Protein AF-0000000069324205 (afdb_homodimer)

Sequence (942 aa):
MVKFHTLVLFALTCYACSDAALWNPYSKLMRGSASPRRPGESGEPLFLTPLLQDGKIEEARNKARVNHPMLSSVESYSGFMTVDAKHNSNLFFWYVPAKNNREQAPLLVWLQGGPGASSLFGMFEENGPFHIHRNNSVKQREYSWHQNHHMIYIDNPVGTGFSFTDNDEGYSTNEEHVGENLMKFIHQFFVLFPNLLNHPFYISGESYGGKFVPAFAYAIHNSQNQPKINLQGLAIGDGYTDPLNQMNYGEYLYELGLIDLNGRKKFDDDTAAAIACAERKDMKCANRLIQGLFDGIDGQESYFKKVTGFSSYYNFIKGDDESKQSSVLMEFLSNPEVRKGIHVGELPFHDSDGHNKVAEMLSEDTLDTVAPWVSKLLSHYRVLFYNGQLDIICAYPMTVNFLMKMPFDGDNEYKRANREIYRVDGEIAGYKKKAGRLQEVLIRNAGHMVPRDQPKWAFDMITSFTHKNYLMVKFHTLVLFALTCYACSDAALWNPYSKLMRGSASPRRPGESGEPLFLTPLLQDGKIEEARNKARVNHPMLSSVESYSGFMTVDAKHNSNLFFWYVPAKNNREQAPLLVWLQGGPGASSLFGMFEENGPFHIHRNNSVKQREYSWHQNHHMIYIDNPVGTGFSFTDNDEGYSTNEEHVGENLMKFIHQFFVLFPNLLNHPFYISGESYGGKFVPAFAYAIHNSQNQPKINLQGLAIGDGYTDPLNQMNYGEYLYELGLIDLNGRKKFDDDTAAAIACAERKDMKCANRLIQGLFDGIDGQESYFKKVTGFSSYYNFIKGDDESKQSSVLMEFLSNPEVRKGIHVGELPFHDSDGHNKVAEMLSEDTLDTVAPWVSKLLSHYRVLFYNGQLDIICAYPMTVNFLMKMPFDGDNEYKRANREIYRVDGEIAGYKKKAGRLQEVLIRNAGHMVPRDQPKWAFDMITSFTHKNYL

Organism: Aedes albopictus (NCBI:txid7160)

pLDDT: mean 90.57, std 16.68, range [23.31, 98.94]

Solvent-accessible surface area (backbone atoms only — not comparable to full-atom values): 46956 Å² total; per-residue (Å²): 135,82,80,77,77,78,78,78,76,76,74,77,75,75,74,67,75,59,70,65,65,56,54,32,69,50,32,67,23,34,57,40,79,82,65,77,73,52,91,69,67,20,60,64,57,40,68,40,47,68,34,53,75,70,64,38,37,68,59,41,48,62,66,20,42,48,55,38,85,73,53,60,90,51,73,35,32,27,27,26,37,66,51,34,77,92,33,54,17,24,34,27,37,42,37,32,62,26,71,37,63,60,92,66,30,32,36,36,36,38,32,31,17,28,56,32,19,32,15,61,51,42,33,43,59,32,38,26,52,43,32,71,41,92,87,70,44,58,42,73,45,93,49,28,51,28,48,57,16,26,33,36,30,32,16,38,50,44,43,3,17,65,9,32,47,79,42,79,83,41,45,42,51,43,52,68,50,43,10,50,40,47,52,47,42,53,55,52,49,34,62,61,42,55,88,56,46,79,28,48,28,33,36,26,22,28,31,39,6,26,36,51,37,46,25,36,51,49,44,57,70,70,48,82,62,78,81,66,74,40,72,51,35,39,38,29,30,20,39,50,30,38,41,78,49,39,58,66,52,20,64,46,38,29,59,58,61,55,37,52,72,69,50,22,50,52,41,45,51,41,44,53,50,20,45,56,25,42,75,69,68,34,38,68,60,16,48,51,42,53,27,34,41,69,47,22,52,87,89,37,76,12,52,46,30,70,60,58,69,34,86,42,52,44,22,75,85,55,27,55,67,65,44,74,68,27,44,52,62,50,51,52,65,47,31,21,60,50,20,34,17,47,23,43,16,82,60,63,57,38,36,62,45,88,59,50,62,40,36,61,46,24,48,74,36,65,65,46,65,47,50,70,50,46,27,57,44,34,68,78,28,36,36,34,42,32,19,12,50,34,16,57,77,41,22,45,55,27,50,50,47,33,56,74,67,46,73,42,64,34,42,74,48,47,78,68,46,71,74,41,73,31,64,57,96,88,38,80,39,30,35,34,36,60,25,74,36,40,34,40,35,42,32,53,80,7,20,55,51,34,36,48,56,31,29,65,56,40,42,52,49,54,48,25,54,75,76,32,91,61,116,134,80,81,76,75,77,76,78,75,76,77,75,73,73,74,69,74,57,70,70,64,55,54,32,69,51,32,65,23,34,56,39,78,83,66,77,74,52,91,66,68,19,60,62,56,40,68,40,46,68,34,53,74,69,65,38,35,68,58,39,49,62,67,23,41,49,55,38,86,73,54,61,91,50,72,37,33,26,30,28,36,65,52,33,76,93,34,54,16,25,35,28,38,42,36,31,64,25,70,37,61,60,90,66,30,31,36,36,35,40,31,30,17,27,55,32,20,32,14,61,51,44,32,42,60,30,38,26,54,42,32,72,41,92,86,71,44,60,41,73,45,92,49,28,51,30,50,59,15,25,33,37,31,31,16,37,48,43,42,4,18,66,8,31,47,78,40,79,84,41,45,43,51,42,52,67,51,43,10,50,38,49,50,47,41,53,56,52,49,33,63,60,42,56,87,55,46,81,28,48,28,34,38,25,20,27,32,41,6,25,35,51,38,45,25,36,51,48,43,58,70,71,47,83,61,79,81,66,74,40,72,51,35,39,38,28,30,21,39,47,28,37,40,78,49,40,58,64,53,21,63,46,37,29,60,58,60,55,36,53,72,69,49,20,49,50,42,46,52,42,43,53,50,20,47,54,26,42,75,68,68,33,37,68,59,17,48,50,42,53,26,33,40,69,46,20,52,83,89,37,76,13,51,46,30,70,60,58,68,33,86,42,52,43,23,75,86,54,29,56,68,65,44,73,66,26,45,51,61,50,52,52,64,48,31,22,60,50,20,34,18,46,23,45,15,82,61,62,56,38,38,62,46,89,59,56,61,40,36,61,46,25,49,73,37,65,64,46,67,47,50,71,52,46,26,58,45,35,69,77,26,37,36,35,42,32,18,14,49,36,17,57,78,41,22,47,56,27,53,50,48,32,57,74,67,45,72,41,63,33,41,73,48,47,77,67,46,71,71,41,74,31,65,56,95,85,38,79,38,31,34,33,36,60,25,75,36,39,34,40,35,41,35,54,80,6,19,53,51,36,36,48,56,31,29,65,58,41,44,53,50,55,49,24,54,75,76,31,93,61,117

Foldseek 3Di:
DPPPPPPPPPPPPPPPVWQPQQFQLQLLLAQDDPDPQDDDFLDAFAELAVCLVVVVLVVSQVQQWFDDPLCVVFTKGWGWYQLDPVFRWIKIKIKGQAPPPRLAFAAEEEDEARVQEFLVCCQAQFAHQWHADPVRHIHGDPFHLSNRHTYMTIQDDALHFLTHTNDLVSFDQALLSRLSSVVSVVVSVCSSVVSNQPHEYEYEYFACVLSNRLSNVLSLVPDPDPPHRNYAEYEYELYPAAQLLLQQLLVVCVVVVQADPVSSVLSVVLSVQLSVCVVVLNLVSNSVSVCQQQPNTPPGRHVSCVRRVANDQQFSVCGNVVSPNNHSVNVNCSHSSSSNSNRSTPRDGNSNPSHRSNCVSHSSHSNPHPLVSVQVVLVPHAYEYEYECRGRPSHLVSVVSSLQPRDHQFNVVQVPWDKAFDDDPRDGQFIWTDTRRYIYTYGYQGTRSRSNRPVPSVSVQVCCVRVHVHD/DPPPPPPPPPPPPPPPVKQLQQFQLQLLLAQDDPDPQDDDFLDAFAELAVCLVVVVLVVSQVQQWFDDPLCVVFTKGWGWYQLDPVFRWIKIKIKGQAPPPSLAFAAEEEDEASVQEFLVCCQAQFAHQWHADPVRHIHGDPFHLSNRHTYMTIQDDALHFLTHTNDLVSFDQALLSRLSSVVSVVVSVCSSVVSNQPHEYEYEYFACVLSNRLSNVLSLVPDPDPPHRNYAEYEYELYPAAQLLLQQLLVVCVVVVQADPVSSVLSVVLSVQLSVCVVVLNLVSNSVSVCQQQPNTPPGRHVSCVRRVANDQQFSVCGNVVSPNNHSVSVNCSHSSSSNSSRSTPRDGNSNPSHRSNCVSHSSHNNPHPLVSVQVVLVPHAYEYEYECRGRPSHLVSVVSSLQPRDHQFNVVQVPWDKAFDDDPRDGQFIWTDTRRYIYTYGYQGTRSRSNRPVPSVSVQVCCVRVHVHD

Nearest PDB structures (foldseek):
  4cib-assembly1_A-2  TM=8.055E-01  e=2.336E-30  Homo sapiens
  6wia-assembly1_A-2  TM=7.779E-01  e=6.128E-31  Homo sapiens
  1ysc-assembly1_A  TM=8.111E-01  e=1.882E-27  Saccharomyces cerevisiae
  1cpy-assembly1_A  TM=8.585E-01  e=4.778E-26  Saccharomyces cerevisiae
  4az0-assembly1_A  TM=9.035E-01  e=9.156E-18  Homo sapiens

Radius of gyration: 32.72 Å; Cα contacts (8 Å, |Δi|>4): 2110; chains: 2; bounding box: 111×107×70 Å

InterPro domains:
  IPR001563 Peptidase S10, serine carboxypeptidase [PF00450] (72-467)
  IPR001563 Peptidase S10, serine carboxypeptidase [PR00724] (141-153)
  IPR001563 Peptidase S10, serine carboxypeptidase [PR00724] (154-164)
  IPR001563 Peptidase S10, serine carboxypeptidase [PR00724] (189-214)
  IPR001563 Peptidase S10, serine carboxypeptidase [PR00724] (438-451)
  IPR001563 Peptidase S10, serine carboxypeptidase [PTHR11802] (76-455)
  IPR018202 Serine carboxypeptidase, serine active site [PS00131] (203-210)
  IPR029058 Alpha/Beta hydrolase fold [G3DSA:3.40.50.1820] (56-470)
  IPR029058 Alpha/Beta hydrolase fold [SSF53474] (73-468)
  IPR033124 Serine carboxypeptidases, histidine active site [PS00560] (438-455)

Secondary structure (DSSP, 8-state):
----------------------S-HHHHHH--------SS------B-HHHHHTT-HHHHHHHHB---GGGTTS--EEEEEEEEGGGTEEEEEEEE--SS-TTTPPEEEEE--TTT--HHHIIIIISSSEEE-TTS-EEE-SS-GGGTSEEEEE--STTSTT-B-SSGGGS--SHHHHHHHHHHHHHHHHHHSGGGTTS-EEEEEETTHHHHHHHHHHHHHH---SSPP-EEEEEEES--S-GGGS--HHHHHHHTTSS-HHHHHHHHHHHHHHHHHHHTT-HHHHHHHHHHHHT-STTPPPHHHHHH--S--S-TTTGGGGGGGGHHHHHHHH-HHHHHHTT-TT---GGGSSS-HHHHHTTTTTT---HHHHHHHTTTSEEEEEEETT-STT-HHHHHHHHHHS--TTHHHHHHPPPEEEEETTEEEEEEEEETTEEEEEETT--S-HHHH-HHHHHHHHHHHHHSS--/----------------------S-HHHHHH--------SS------B-HHHHHTT-HHHHHHHHB---GGGTTS--EEEEEEEEGGGTEEEEEEEE--SS-TTTPPEEEEE--TTT--HHHIIIIISSSEEE-TTS-EEE-SS-GGGTSEEEEE--STTSTT-B-SSGGGS--SHHHHHHHHHHHHHHHHHHSGGGTTS-EEEEEETTHHHHHHHHHHHHHH---SSPP-EEEEEEES--S-GGGS--HHHHHHHTTSS-HHHHHHHHHHHHHHHHHHHTT-HHHHHHHHHHHHT-STTPPPHHHHHH--S--S-TTTGGGGGGGGHHHHHHHH-HHHHHHTT-TT---GGGSSS-HHHHHTTTTTT---HHHHHHHTTTSEEEEEEETT-STT-HHHHHHHHHHS--TTHHHHHHPPPEEEEETTEEEEEEEEETTEEEEEETT--S-HHHH-HHHHHHHHHHHHHSS--

Structure (mmCIF, N/CA/C/O backbone):
data_AF-0000000069324205-model_v1
#
loop_
_entity.id
_entity.type
_entity.pdbx_description
1 polymer 'Uncharacterized protein'
#
loop_
_atom_site.group_PDB
_atom_site.id
_atom_site.type_symbol
_atom_site.label_atom_id
_atom_site.label_alt_id
_atom_site.label_comp_id
_atom_site.label_asym_id
_atom_site.label_entity_id
_atom_site.label_seq_id
_atom_site.pdbx_PDB_ins_code
_atom_site.Cartn_x
_atom_site.Cartn_y
_atom_site.Cartn_z
_atom_site.occupancy
_atom_site.B_iso_or_equiv
_atom_site.auth_seq_id
_atom_site.auth_comp_id
_atom_site.auth_asym_id
_atom_site.auth_atom_id
_atom_site.pdbx_PDB_model_num
ATOM 1 N N . MET A 1 1 ? -42.594 -54.875 34.906 1 24.81 1 MET A N 1
ATOM 2 C CA . MET A 1 1 ? -41.875 -55.156 33.688 1 24.81 1 MET A CA 1
ATOM 3 C C . MET A 1 1 ? -41.938 -54 32.688 1 24.81 1 MET A C 1
ATOM 5 O O . MET A 1 1 ? -42.875 -53.938 31.875 1 24.81 1 MET A O 1
ATOM 9 N N . VAL A 1 2 ? -41.75 -52.75 33.219 1 27.38 2 VAL A N 1
ATOM 10 C CA . VAL A 1 2 ? -41.844 -51.469 32.531 1 27.38 2 VAL A CA 1
ATOM 11 C C . VAL A 1 2 ? -40.875 -51.438 31.344 1 27.38 2 VAL A C 1
ATOM 13 O O . VAL A 1 2 ? -39.656 -51.719 31.5 1 27.38 2 VAL A O 1
ATOM 16 N N . LYS A 1 3 ? -41.406 -51.781 30.141 1 27.88 3 LYS A N 1
ATOM 17 C CA . LYS A 1 3 ? -40.75 -51.781 28.828 1 27.88 3 LYS A CA 1
ATOM 18 C C . LYS A 1 3 ? -40.062 -50.469 28.562 1 27.88 3 LYS A C 1
ATOM 20 O O . LYS A 1 3 ? -40.719 -49.406 28.516 1 27.88 3 LYS A O 1
ATOM 25 N N . PHE A 1 4 ? -38.812 -50.25 29.047 1 32.38 4 PHE A N 1
ATOM 26 C CA . PHE A 1 4 ? -37.938 -49.094 28.781 1 32.38 4 PHE A CA 1
ATOM 27 C C . PHE A 1 4 ? -37.656 -49 27.281 1 32.38 4 PHE A C 1
ATOM 29 O O . PHE A 1 4 ? -37.062 -49.875 26.688 1 32.38 4 PHE A O 1
ATOM 36 N N . HIS A 1 5 ? -38.688 -48.5 26.469 1 31.36 5 HIS A N 1
ATOM 37 C CA . HIS A 1 5 ? -38.438 -48.188 25.078 1 31.36 5 HIS A CA 1
ATOM 38 C C . HIS A 1 5 ? -37.219 -47.281 24.922 1 31.36 5 HIS A C 1
ATOM 40 O O . HIS A 1 5 ? -37.156 -46.219 25.531 1 31.36 5 HIS A O 1
ATOM 46 N N . THR A 1 6 ? -36.031 -47.875 24.641 1 31.34 6 THR A N 1
ATOM 47 C CA . THR A 1 6 ? -34.75 -47.25 24.297 1 31.34 6 THR A CA 1
ATOM 48 C C . THR A 1 6 ? -34.906 -46.375 23.047 1 31.34 6 THR A C 1
ATOM 50 O O . THR A 1 6 ? -35.219 -46.906 21.969 1 31.34 6 THR A O 1
ATOM 53 N N . LEU A 1 7 ? -35.5 -45.156 23.125 1 31.91 7 LEU A N 1
ATOM 54 C CA . LEU A 1 7 ? -35.469 -44.219 22.016 1 31.91 7 LEU A CA 1
ATOM 55 C C . LEU A 1 7 ? -34.062 -44 21.516 1 31.91 7 LEU A C 1
ATOM 57 O O . LEU A 1 7 ? -33.188 -43.531 22.25 1 31.91 7 LEU A O 1
ATOM 61 N N . VAL A 1 8 ? -33.562 -44.812 20.562 1 31.25 8 VAL A N 1
ATOM 62 C CA . VAL A 1 8 ? -32.312 -44.625 19.812 1 31.25 8 VAL A CA 1
ATOM 63 C C . VAL A 1 8 ? -32.375 -43.281 19.078 1 31.25 8 VAL A C 1
ATOM 65 O O . VAL A 1 8 ? -33.219 -43.094 18.203 1 31.25 8 VAL A O 1
ATOM 68 N N . LEU A 1 9 ? -32.125 -42.156 19.734 1 30.23 9 LEU A N 1
ATOM 69 C CA . LEU A 1 9 ? -31.953 -40.875 19.047 1 30.23 9 LEU A CA 1
ATOM 70 C C . LEU A 1 9 ? -30.828 -40.969 18.016 1 30.23 9 LEU A C 1
ATOM 72 O O . LEU A 1 9 ? -29.688 -41.25 18.359 1 30.23 9 LEU A O 1
ATOM 76 N N . PHE A 1 10 ? -31.172 -41.375 16.812 1 27.08 10 PHE A N 1
ATOM 77 C CA . PHE A 1 10 ? -30.266 -41.219 15.68 1 27.08 10 PHE A CA 1
ATOM 78 C C . PHE A 1 10 ? -29.781 -39.781 15.555 1 27.08 10 PHE A C 1
ATOM 80 O O . PHE A 1 10 ? -30.578 -38.875 15.297 1 27.08 10 PHE A O 1
ATOM 87 N N . ALA A 1 11 ? -28.734 -39.406 16.266 1 30.72 11 ALA A N 1
ATOM 88 C CA . ALA A 1 11 ? -28 -38.188 15.961 1 30.72 11 ALA A CA 1
ATOM 89 C C . ALA A 1 11 ? -27.609 -38.125 14.492 1 30.72 11 ALA A C 1
ATOM 91 O O . ALA A 1 11 ? -26.797 -38.938 14.039 1 30.72 11 ALA A O 1
ATOM 92 N N . LEU A 1 12 ? -28.484 -37.719 13.625 1 28.89 12 LEU A N 1
ATOM 93 C CA . LEU A 1 12 ? -28.094 -37.281 12.281 1 28.89 12 LEU A CA 1
ATOM 94 C C . LEU A 1 12 ? -26.891 -36.375 12.32 1 28.89 12 LEU A C 1
ATOM 96 O O . LEU A 1 12 ? -26.969 -35.25 12.844 1 28.89 12 LEU A O 1
ATOM 100 N N . THR A 1 13 ? -25.703 -36.969 12.445 1 29.34 13 THR A N 1
ATOM 101 C CA . THR A 1 13 ? -24.484 -36.219 12.18 1 29.34 13 THR A CA 1
ATOM 102 C C . THR A 1 13 ? -24.547 -35.531 10.812 1 29.34 13 THR A C 1
ATOM 104 O O . THR A 1 13 ? -24.578 -36.219 9.789 1 29.34 13 THR A O 1
ATOM 107 N N . CYS A 1 14 ? -25.344 -34.469 10.648 1 29.22 14 CYS A N 1
ATOM 108 C CA . CYS A 1 14 ? -25.188 -33.594 9.484 1 29.22 14 CYS A CA 1
ATOM 109 C C . CYS A 1 14 ? -23.719 -33.281 9.234 1 29.22 14 CYS A C 1
ATOM 111 O O . CYS A 1 14 ? -23.109 -32.5 10 1 29.22 14 CYS A O 1
ATOM 113 N N . TYR A 1 15 ? -23.016 -34.219 8.695 1 30.11 15 TYR A N 1
ATOM 114 C CA . TYR A 1 15 ? -21.734 -33.906 8.078 1 30.11 15 TYR A CA 1
ATOM 115 C C . TYR A 1 15 ? -21.875 -32.75 7.102 1 30.11 15 TYR A C 1
ATOM 117 O O . TYR A 1 15 ? -22.312 -32.938 5.965 1 30.11 15 TYR A O 1
ATOM 125 N N . ALA A 1 16 ? -22.438 -31.641 7.535 1 32.31 16 ALA A N 1
ATOM 126 C CA . ALA A 1 16 ? -22.203 -30.484 6.664 1 32.31 16 ALA A CA 1
ATOM 127 C C . ALA A 1 16 ? -20.734 -30.391 6.262 1 32.31 16 ALA A C 1
ATOM 129 O O . ALA A 1 16 ? -19.875 -30.219 7.113 1 32.31 16 ALA A O 1
ATOM 130 N N . CYS A 1 17 ? -20.406 -31.125 5.23 1 31.55 17 CYS A N 1
ATOM 131 C CA . CYS A 1 17 ? -19.156 -30.875 4.504 1 31.55 17 CYS A CA 1
ATOM 132 C C . CYS A 1 17 ? -18.875 -29.391 4.383 1 31.55 17 CYS A C 1
ATOM 134 O O . CYS A 1 17 ? -19.609 -28.672 3.703 1 31.55 17 CYS A O 1
ATOM 136 N N . SER A 1 18 ? -18.438 -28.859 5.43 1 35.12 18 SER A N 1
ATOM 137 C CA . SER A 1 18 ? -17.906 -27.5 5.461 1 35.12 18 SER A CA 1
ATOM 138 C C . SER A 1 18 ? -17.094 -27.203 4.203 1 35.12 18 SER A C 1
ATOM 140 O O . SER A 1 18 ? -16.281 -28.016 3.77 1 35.12 18 SER A O 1
ATOM 142 N N . ASP A 1 19 ? -17.625 -26.531 3.307 1 36.06 19 ASP A N 1
ATOM 143 C CA . ASP A 1 19 ? -16.984 -25.969 2.113 1 36.06 19 ASP A CA 1
ATOM 144 C C . ASP A 1 19 ? -15.578 -25.469 2.414 1 36.06 19 ASP A C 1
ATOM 146 O O . ASP A 1 19 ? -15.398 -24.531 3.184 1 36.06 19 ASP A O 1
ATOM 150 N N . ALA A 1 20 ? -14.609 -26.328 2.453 1 35.72 20 ALA A N 1
ATOM 151 C CA . ALA A 1 20 ? -13.172 -26.047 2.521 1 35.72 20 ALA A CA 1
ATOM 152 C C . ALA A 1 20 ? -12.758 -25.062 1.436 1 35.72 20 ALA A C 1
ATOM 154 O O . ALA A 1 20 ? -12.102 -25.453 0.459 1 35.72 20 ALA A O 1
ATOM 155 N N . ALA A 1 21 ? -13.562 -24.141 1.097 1 38.84 21 ALA A N 1
ATOM 156 C CA . ALA A 1 21 ? -13.188 -23.203 0.038 1 38.84 21 ALA A CA 1
ATOM 157 C C . ALA A 1 21 ? -12.023 -22.312 0.477 1 38.84 21 ALA A C 1
ATOM 159 O O . ALA A 1 21 ? -12.18 -21.094 0.604 1 38.84 21 ALA A O 1
ATOM 160 N N . LEU A 1 22 ? -11.242 -22.781 1.36 1 39.69 22 LEU A N 1
ATOM 161 C CA . LEU A 1 22 ? -10.328 -21.828 1.98 1 39.69 22 LEU A CA 1
ATOM 162 C C . LEU A 1 22 ? -9.539 -21.062 0.922 1 39.69 22 LEU A C 1
ATOM 164 O O . LEU A 1 22 ? -9.312 -19.859 1.058 1 39.69 22 LEU A O 1
ATOM 168 N N . TRP A 1 23 ? -8.766 -21.891 0.064 1 40.75 23 TRP A N 1
ATOM 169 C CA . TRP A 1 23 ? -7.523 -21.359 -0.496 1 40.75 23 TRP A CA 1
ATOM 170 C C . TRP A 1 23 ? -7.684 -21.062 -1.983 1 40.75 23 TRP A C 1
ATOM 172 O O . TRP A 1 23 ? -6.707 -20.766 -2.672 1 40.75 23 TRP A O 1
ATOM 182 N N . ASN A 1 24 ? -8.883 -21.344 -2.422 1 44.41 24 ASN A N 1
ATOM 183 C CA . ASN A 1 24 ? -8.789 -21.078 -3.855 1 44.41 24 ASN A CA 1
ATOM 184 C C . ASN A 1 24 ? -9.195 -19.656 -4.199 1 44.41 24 ASN A C 1
ATOM 186 O O . ASN A 1 24 ? -10.391 -19.344 -4.289 1 44.41 24 ASN A O 1
ATOM 190 N N . PRO A 1 25 ? -8.258 -18.812 -4.062 1 48.94 25 PRO A N 1
ATOM 191 C CA . PRO A 1 25 ? -8.57 -17.422 -4.379 1 48.94 25 PRO A CA 1
ATOM 192 C C . PRO A 1 25 ? -9.297 -17.266 -5.715 1 48.94 25 PRO A C 1
ATOM 194 O O . PRO A 1 25 ? -10 -16.281 -5.93 1 48.94 25 PRO A O 1
ATOM 197 N N . TYR A 1 26 ? -9.062 -18.297 -6.48 1 53.81 26 TYR A N 1
ATOM 198 C CA . TYR A 1 26 ? -9.461 -18.188 -7.879 1 53.81 26 TYR A CA 1
ATOM 199 C C . TYR A 1 26 ? -10.945 -18.484 -8.055 1 53.81 26 TYR A C 1
ATOM 201 O O . TYR A 1 26 ? -11.602 -17.938 -8.945 1 53.81 26 TYR A O 1
ATOM 209 N N . SER A 1 27 ? -11.352 -19.531 -7.23 1 50.53 27 SER A N 1
ATOM 210 C CA . SER A 1 27 ? -12.773 -19.844 -7.336 1 50.53 27 SER A CA 1
ATOM 211 C C . SER A 1 27 ? -13.641 -18.641 -7 1 50.53 27 SER A C 1
ATOM 213 O O . SER A 1 27 ? -14.648 -18.391 -7.668 1 50.53 27 SER A O 1
ATOM 215 N N . LYS A 1 28 ? -13.148 -17.984 -5.965 1 52.12 28 LYS A N 1
ATOM 216 C CA . LYS A 1 28 ? -13.93 -16.797 -5.602 1 52.12 28 LYS A CA 1
ATOM 217 C C . LYS A 1 28 ? -13.906 -15.758 -6.719 1 52.12 28 LYS A C 1
ATOM 219 O O . LYS A 1 28 ? -14.859 -15 -6.887 1 52.12 28 LYS A O 1
ATOM 224 N N . LEU A 1 29 ? -12.875 -15.875 -7.379 1 48.28 29 LEU A N 1
ATOM 225 C CA . LEU A 1 29 ? -12.742 -14.961 -8.508 1 48.28 29 LEU A CA 1
ATOM 226 C C . LEU A 1 29 ? -13.578 -15.445 -9.695 1 48.28 29 LEU A C 1
ATOM 228 O O . LEU A 1 29 ? -13.969 -14.641 -10.547 1 48.28 29 LEU A O 1
ATOM 232 N N . MET A 1 30 ? -13.836 -16.75 -9.703 1 51.69 30 MET A N 1
ATOM 233 C CA . MET A 1 30 ? -14.516 -17.312 -10.859 1 51.69 30 MET A CA 1
ATOM 234 C C . MET A 1 30 ? -15.977 -17.609 -10.547 1 51.69 30 MET A C 1
ATOM 236 O O . MET A 1 30 ? -16.75 -17.969 -11.43 1 51.69 30 MET A O 1
ATOM 240 N N . ARG A 1 31 ? -16.453 -17.641 -9.289 1 50.44 31 ARG A N 1
ATOM 241 C CA . ARG A 1 31 ? -17.812 -18.031 -8.961 1 50.44 31 ARG A CA 1
ATOM 242 C C . ARG A 1 31 ? -18.828 -17.016 -9.477 1 50.44 31 ARG A C 1
ATOM 244 O O . ARG A 1 31 ? -18.969 -15.93 -8.906 1 50.44 31 ARG A O 1
ATOM 251 N N . GLY A 1 32 ? -18.734 -16.641 -10.617 1 44.62 32 GLY A N 1
ATOM 252 C CA . GLY A 1 32 ? -19.891 -15.938 -11.141 1 44.62 32 GLY A CA 1
ATOM 253 C C . GLY A 1 32 ? -21.125 -16.812 -11.258 1 44.62 32 GLY A C 1
ATOM 254 O O . GLY A 1 32 ? -21.047 -18.031 -11.055 1 44.62 32 GLY A O 1
ATOM 255 N N . SER A 1 33 ? -22.297 -16.188 -11.297 1 43.62 33 SER A N 1
ATOM 256 C CA . SER A 1 33 ? -23.578 -16.844 -11.562 1 43.62 33 SER A CA 1
ATOM 257 C C . SER A 1 33 ? -23.438 -17.875 -12.672 1 43.62 33 SER A C 1
ATOM 259 O O . SER A 1 33 ? -22.734 -17.656 -13.656 1 43.62 33 SER A O 1
ATOM 261 N N . ALA A 1 34 ? -23.656 -19.172 -12.289 1 44.34 34 ALA A N 1
ATOM 262 C CA . ALA A 1 34 ? -23.812 -20.219 -13.305 1 44.34 34 ALA A CA 1
ATOM 263 C C . ALA A 1 34 ? -24.422 -19.641 -14.578 1 44.34 34 ALA A C 1
ATOM 265 O O . ALA A 1 34 ? -25.547 -19.125 -14.555 1 44.34 34 ALA A O 1
ATOM 266 N N . SER A 1 35 ? -23.688 -19.125 -15.492 1 50.31 35 SER A N 1
ATOM 267 C CA . SER A 1 35 ? -24.266 -18.766 -16.766 1 50.31 35 SER A CA 1
ATOM 268 C C . SER A 1 35 ? -25.016 -19.938 -17.406 1 50.31 35 SER A C 1
ATOM 270 O O . SER A 1 35 ? -24.516 -21.062 -17.406 1 50.31 35 SER A O 1
ATOM 272 N N . PRO A 1 36 ? -26.281 -19.75 -17.672 1 52.44 36 PRO A N 1
ATOM 273 C CA . PRO A 1 36 ? -26.984 -20.844 -18.344 1 52.44 36 PRO A CA 1
ATOM 274 C C . PRO A 1 36 ? -26.266 -21.328 -19.594 1 52.44 36 PRO A C 1
ATOM 276 O O . PRO A 1 36 ? -25.688 -20.531 -20.328 1 52.44 36 PRO A O 1
ATOM 279 N N . ARG A 1 37 ? -25.938 -22.656 -19.641 1 59.16 37 ARG A N 1
ATOM 280 C CA . ARG A 1 37 ? -25.359 -23.266 -20.828 1 59.16 37 ARG A CA 1
ATOM 281 C C . ARG A 1 37 ? -26.094 -22.812 -22.094 1 59.16 37 ARG A C 1
ATOM 283 O O . ARG A 1 37 ? -27.328 -22.922 -22.156 1 59.16 37 ARG A O 1
ATOM 290 N N . ARG A 1 38 ? -25.391 -22.125 -22.891 1 62.19 38 ARG A N 1
ATOM 291 C CA . ARG A 1 38 ? -25.953 -21.734 -24.172 1 62.19 38 ARG A CA 1
ATOM 292 C C . ARG A 1 38 ? -26.25 -22.969 -25.031 1 62.19 38 ARG A C 1
ATOM 294 O O . ARG A 1 38 ? -25.531 -23.969 -24.953 1 62.19 38 ARG A O 1
ATOM 301 N N . PRO A 1 39 ? -27.391 -22.828 -25.797 1 70.94 39 PRO A N 1
ATOM 302 C CA . PRO A 1 39 ? -27.641 -23.938 -26.734 1 70.94 39 PRO A CA 1
ATOM 303 C C . PRO A 1 39 ? -26.562 -24.047 -27.812 1 70.94 39 PRO A C 1
ATOM 305 O O . PRO A 1 39 ? -25.953 -23.047 -28.188 1 70.94 39 PRO A O 1
ATOM 308 N N . GLY A 1 40 ? -25.938 -25.188 -28.109 1 76.38 40 GLY A N 1
ATOM 309 C CA . GLY A 1 40 ? -24.969 -25.453 -29.156 1 76.38 40 GLY A CA 1
ATOM 310 C C . GLY A 1 40 ? -24.234 -26.766 -28.969 1 76.38 40 GLY A C 1
ATOM 311 O O . GLY A 1 40 ? -24.484 -27.5 -28.016 1 76.38 40 GLY A O 1
ATOM 312 N N . GLU A 1 41 ? -23.469 -27.016 -30 1 87.38 41 GLU A N 1
ATOM 313 C CA . GLU A 1 41 ? -22.703 -28.25 -29.953 1 87.38 41 GLU A CA 1
ATOM 314 C C . GLU 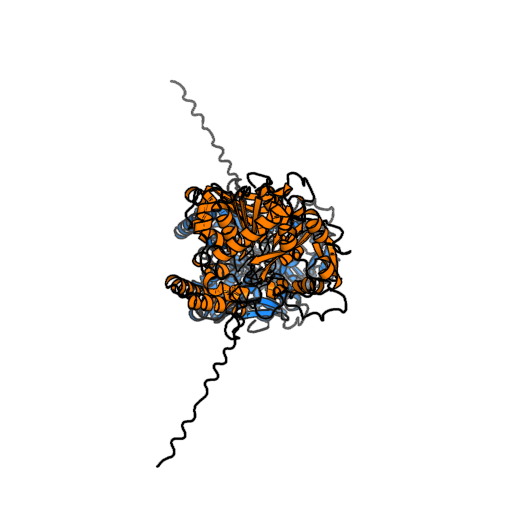A 1 41 ? -21.281 -28.016 -29.438 1 87.38 41 GLU A C 1
ATOM 316 O O . GLU A 1 41 ? -20.516 -27.25 -30.016 1 87.38 41 GLU A O 1
ATOM 321 N N . SER A 1 42 ? -20.938 -28.609 -28.328 1 92.75 42 SER A N 1
ATOM 322 C CA . SER A 1 42 ? -19.625 -28.438 -27.703 1 92.75 42 SER A CA 1
ATOM 323 C C . SER A 1 42 ? -18.609 -29.406 -28.281 1 92.75 42 SER A C 1
ATOM 325 O O . SER A 1 42 ? -17.406 -29.281 -28 1 92.75 42 SER A O 1
ATOM 327 N N . GLY A 1 43 ? -19.141 -30.234 -29.188 1 93.94 43 GLY A N 1
ATOM 328 C CA . GLY A 1 43 ? -18.234 -31.219 -29.734 1 93.94 43 GLY A CA 1
ATOM 329 C C . GLY A 1 43 ? -17.812 -32.281 -28.719 1 93.94 43 GLY A C 1
ATOM 330 O O . GLY A 1 43 ? -18.453 -32.438 -27.688 1 93.94 43 GLY A O 1
ATOM 331 N N . GLU A 1 44 ? -16.781 -33.094 -29.094 1 95.75 44 GLU A N 1
ATOM 332 C CA . GLU A 1 44 ? -16.266 -34.125 -28.219 1 95.75 44 GLU A CA 1
ATOM 333 C C . GLU A 1 44 ? -14.891 -33.75 -27.656 1 95.75 44 GLU A C 1
ATOM 335 O O . GLU A 1 44 ? -14.078 -33.125 -28.344 1 95.75 44 GLU A O 1
ATOM 340 N N . PRO A 1 45 ? -14.711 -34.156 -26.391 1 98.25 45 PRO A N 1
ATOM 341 C CA . PRO A 1 45 ? -13.359 -33.938 -25.875 1 98.25 45 PRO A CA 1
ATOM 342 C C . PRO A 1 45 ? -12.297 -34.719 -26.656 1 98.25 45 PRO A C 1
ATOM 344 O O . PRO A 1 45 ? -12.547 -35.844 -27.094 1 98.25 45 PRO A O 1
ATOM 347 N N . LEU A 1 46 ? -11.188 -34.094 -26.766 1 98.81 46 LEU A N 1
ATOM 348 C CA . LEU A 1 46 ? -10.102 -34.719 -27.5 1 98.81 46 LEU A CA 1
ATOM 349 C C . LEU A 1 46 ? -9.102 -35.375 -26.547 1 98.81 46 LEU A C 1
ATOM 351 O O . LEU A 1 46 ? -8.391 -34.688 -25.812 1 98.81 46 LEU A O 1
ATOM 355 N N . PHE A 1 47 ? -9.039 -36.656 -26.5 1 98.81 47 PHE A N 1
ATOM 356 C CA . PHE A 1 47 ? -8.039 -37.406 -25.75 1 98.81 47 PHE A CA 1
ATOM 357 C C . PHE A 1 47 ? -6.879 -37.812 -26.672 1 98.81 47 PHE A C 1
ATOM 359 O O . PHE A 1 47 ? -7.07 -38.562 -27.625 1 98.81 47 PHE A O 1
ATOM 366 N N . LEU A 1 48 ? -5.707 -37.375 -26.344 1 98.88 48 LEU A N 1
ATOM 367 C CA . LEU A 1 48 ? -4.57 -37.5 -27.25 1 98.88 48 LEU A CA 1
ATOM 368 C C . LEU A 1 48 ? -3.785 -38.781 -26.984 1 98.88 48 LEU A C 1
ATOM 370 O O . LEU A 1 48 ? -3.105 -39.281 -27.875 1 98.88 48 LEU A O 1
ATOM 374 N N . THR A 1 49 ? -3.84 -39.344 -25.781 1 98.81 49 THR A N 1
ATOM 375 C CA . THR A 1 49 ? -3 -40.438 -25.328 1 98.81 49 THR A CA 1
ATOM 376 C C . THR A 1 49 ? -3.146 -41.625 -26.266 1 98.81 49 THR A C 1
ATOM 378 O O . THR A 1 49 ? -2.15 -42.219 -26.719 1 98.81 49 THR A O 1
ATOM 381 N N . PRO A 1 50 ? -4.402 -42.062 -26.625 1 98.44 50 PRO A N 1
ATOM 382 C CA . PRO A 1 50 ? -4.52 -43.188 -27.531 1 98.44 50 PRO A CA 1
ATOM 383 C C . PRO A 1 50 ? -3.854 -42.938 -28.891 1 98.44 50 PRO A C 1
ATOM 385 O O . PRO A 1 50 ? -3.256 -43.875 -29.469 1 98.44 50 PRO A O 1
ATOM 388 N N . LEU A 1 51 ? -3.938 -41.75 -29.406 1 98.69 51 LEU A N 1
ATOM 389 C CA . LEU A 1 51 ? -3.316 -41.406 -30.688 1 98.69 51 LEU A CA 1
ATOM 390 C C . LEU A 1 51 ? -1.797 -41.5 -30.578 1 98.69 51 LEU A C 1
ATOM 392 O O . LEU A 1 51 ? -1.131 -41.969 -31.5 1 98.69 51 LEU A O 1
ATOM 396 N N . LEU A 1 52 ? -1.27 -41 -29.516 1 98.44 52 LEU A N 1
ATOM 397 C CA . LEU A 1 52 ? 0.174 -41.031 -29.297 1 98.44 52 LEU A CA 1
ATOM 398 C C . LEU A 1 52 ? 0.688 -42.469 -29.172 1 98.44 52 LEU A C 1
ATOM 400 O O . LEU A 1 52 ? 1.738 -42.781 -29.719 1 98.44 52 LEU A O 1
ATOM 404 N N . GLN A 1 53 ? -0.072 -43.281 -28.484 1 97.94 53 GLN A N 1
ATOM 405 C CA . GLN A 1 53 ? 0.303 -44.688 -28.312 1 97.94 53 GLN A CA 1
ATOM 406 C C . GLN A 1 53 ? 0.265 -45.438 -29.625 1 97.94 53 GLN A C 1
ATOM 408 O O . GLN A 1 53 ? 1.047 -46.375 -29.844 1 97.94 53 GLN A O 1
ATOM 413 N N . ASP A 1 54 ? -0.568 -45 -30.516 1 98 54 ASP A N 1
ATOM 414 C CA . ASP A 1 54 ? -0.708 -45.625 -31.828 1 98 54 ASP A CA 1
ATOM 415 C C . ASP A 1 54 ? 0.307 -45.062 -32.812 1 98 54 ASP A C 1
ATOM 417 O O . ASP A 1 54 ? 0.342 -45.469 -33.969 1 98 54 ASP A O 1
ATOM 421 N N . GLY A 1 55 ? 1.06 -44.094 -32.406 1 97.62 55 GLY A N 1
ATOM 422 C CA . GLY A 1 55 ? 2.07 -43.5 -33.281 1 97.62 55 GLY A CA 1
ATOM 423 C C . GLY A 1 55 ? 1.503 -42.5 -34.25 1 97.62 55 GLY A C 1
ATOM 424 O O . GLY A 1 55 ? 2.186 -42.094 -35.188 1 97.62 55 GLY A O 1
ATOM 425 N N . LYS A 1 56 ? 0.249 -42.094 -34.031 1 98.38 56 LYS A N 1
ATOM 426 C CA . LYS A 1 56 ? -0.406 -41.125 -34.938 1 98.38 56 LYS A CA 1
ATOM 427 C C . LYS A 1 56 ? -0.146 -39.688 -34.469 1 98.38 56 LYS A C 1
ATOM 429 O O . LYS A 1 56 ? -1.085 -38.938 -34.25 1 98.38 56 LYS A O 1
ATOM 434 N N . ILE A 1 57 ? 1.07 -39.344 -34.5 1 98.19 57 ILE A N 1
ATOM 435 C CA . ILE A 1 57 ? 1.539 -38.125 -33.906 1 98.19 57 ILE A CA 1
ATOM 436 C C . ILE A 1 57 ? 1.043 -36.906 -34.719 1 98.19 57 ILE A C 1
ATOM 438 O O . ILE A 1 57 ? 0.533 -35.938 -34.156 1 98.19 57 ILE A O 1
ATOM 442 N N . GLU A 1 58 ? 1.17 -36.938 -36 1 98.06 58 GLU A N 1
ATOM 443 C CA . GLU A 1 58 ? 0.725 -35.844 -36.844 1 98.06 58 GLU A CA 1
ATOM 444 C C . GLU A 1 58 ? -0.784 -35.625 -36.75 1 98.06 58 GLU A C 1
ATOM 446 O O . GLU A 1 58 ? -1.262 -34.5 -36.719 1 98.06 58 GLU A O 1
ATOM 451 N N . GLU A 1 59 ? -1.439 -36.719 -36.75 1 98.44 59 GLU A N 1
ATOM 452 C CA . GLU A 1 59 ? -2.887 -36.656 -36.594 1 98.44 59 GLU A CA 1
ATOM 453 C C . GLU A 1 59 ? -3.254 -36.031 -35.25 1 98.44 59 GLU A C 1
ATOM 455 O O . GLU A 1 59 ? -4.152 -35.188 -35.156 1 98.44 59 GLU A O 1
ATOM 460 N N . ALA A 1 60 ? -2.584 -36.469 -34.25 1 98.75 60 ALA A N 1
ATOM 461 C CA . ALA A 1 60 ? -2.82 -35.938 -32.906 1 98.75 60 ALA A CA 1
ATOM 462 C C . ALA A 1 60 ? -2.596 -34.438 -32.875 1 98.75 60 ALA A C 1
ATOM 464 O O . ALA A 1 60 ? -3.41 -33.688 -32.312 1 98.75 60 ALA A O 1
ATOM 465 N N . ARG A 1 61 ? -1.541 -33.906 -33.469 1 98.56 61 ARG A N 1
ATOM 466 C CA . ARG A 1 61 ? -1.216 -32.5 -33.469 1 98.56 61 ARG A CA 1
ATOM 467 C C . ARG A 1 61 ? -2.275 -31.703 -34.25 1 98.56 61 ARG A C 1
ATOM 469 O O . ARG A 1 61 ? -2.676 -30.609 -33.812 1 98.56 61 ARG A O 1
ATOM 476 N N . ASN A 1 62 ? -2.656 -32.219 -35.344 1 98.38 62 ASN A N 1
ATOM 477 C CA . ASN A 1 62 ? -3.672 -31.562 -36.156 1 98.38 62 ASN A CA 1
ATOM 478 C C . ASN A 1 62 ? -4.996 -31.453 -35.406 1 98.38 62 ASN A C 1
ATOM 480 O O . ASN A 1 62 ? -5.664 -30.406 -35.469 1 98.38 62 ASN A O 1
ATOM 484 N N . LYS A 1 63 ? -5.309 -32.5 -34.719 1 98.44 63 LYS A N 1
ATOM 485 C CA . LYS A 1 63 ? -6.559 -32.5 -33.969 1 98.44 63 LYS A CA 1
ATOM 486 C C . LYS A 1 63 ? -6.488 -31.578 -32.781 1 98.44 63 LYS A C 1
ATOM 488 O O . LYS A 1 63 ? -7.5 -31.016 -32.344 1 98.44 63 LYS A O 1
ATOM 493 N N . ALA A 1 64 ? -5.312 -31.438 -32.25 1 98.75 64 ALA A N 1
ATOM 494 C CA . ALA A 1 64 ? -5.129 -30.641 -31.031 1 98.75 64 ALA A CA 1
ATOM 495 C C . ALA A 1 64 ? -5.152 -29.156 -31.344 1 98.75 64 ALA A C 1
ATOM 497 O O . ALA A 1 64 ? -5.277 -28.328 -30.438 1 98.75 64 ALA A O 1
ATOM 498 N N . ARG A 1 65 ? -5.047 -28.75 -32.594 1 98.62 65 ARG A N 1
ATOM 499 C CA . ARG A 1 65 ? -5.035 -27.344 -32.969 1 98.62 65 ARG A CA 1
ATOM 500 C C . ARG A 1 65 ? -6.332 -26.656 -32.562 1 98.62 65 ARG A C 1
ATOM 502 O O . ARG A 1 65 ? -7.422 -27.125 -32.906 1 98.62 65 ARG A O 1
ATOM 509 N N . VAL A 1 66 ? -6.168 -25.625 -31.781 1 98.19 66 VAL A N 1
ATOM 510 C CA . VAL A 1 66 ? -7.324 -24.828 -31.359 1 98.19 66 VAL A CA 1
ATOM 511 C C . VAL A 1 66 ? -7.91 -24.094 -32.562 1 98.19 66 VAL A C 1
ATOM 513 O O . VAL A 1 66 ? -7.18 -23.469 -33.312 1 98.19 66 VAL A O 1
ATOM 516 N N . ASN A 1 67 ? -9.219 -24.25 -32.656 1 94.38 67 ASN A N 1
ATOM 517 C CA . ASN A 1 67 ? -9.898 -23.641 -33.812 1 94.38 67 ASN A CA 1
ATOM 518 C C . ASN A 1 67 ? -11.188 -22.938 -33.375 1 94.38 67 ASN A C 1
ATOM 520 O O . ASN A 1 67 ? -12.234 -23.578 -33.25 1 94.38 67 ASN A O 1
ATOM 524 N N . HIS A 1 68 ? -11.117 -21.75 -33.25 1 94.19 68 HIS A N 1
ATOM 525 C CA . HIS A 1 68 ? -12.234 -20.844 -32.938 1 94.19 68 HIS A CA 1
ATOM 526 C C . HIS A 1 68 ? -11.945 -19.438 -33.438 1 94.19 68 HIS A C 1
ATOM 528 O O . HIS A 1 68 ? -10.82 -18.938 -33.281 1 94.19 68 HIS A O 1
ATOM 534 N N . PRO A 1 69 ? -12.961 -18.734 -33.938 1 92.94 69 PRO A N 1
ATOM 535 C CA . PRO A 1 69 ? -12.742 -17.406 -34.5 1 92.94 69 PRO A CA 1
ATOM 536 C C . PRO A 1 69 ? -12.164 -16.422 -33.5 1 92.94 69 PRO A C 1
ATOM 538 O O . PRO A 1 69 ? -11.305 -15.602 -33.844 1 92.94 69 PRO A O 1
ATOM 541 N N . MET A 1 70 ? -12.523 -16.484 -32.281 1 92.06 70 MET A N 1
ATOM 542 C CA . MET A 1 70 ? -12.086 -15.531 -31.266 1 92.06 70 MET A CA 1
ATOM 543 C C . MET A 1 70 ? -10.656 -15.828 -30.828 1 92.06 70 MET A C 1
ATOM 545 O O . MET A 1 70 ? -10.016 -14.992 -30.188 1 92.06 70 MET A O 1
ATOM 549 N N . LEU A 1 71 ? -10.18 -16.984 -31.141 1 94.75 71 LEU A N 1
ATOM 550 C CA . LEU A 1 71 ? -8.867 -17.422 -30.672 1 94.75 71 LEU A CA 1
ATOM 551 C C . LEU A 1 71 ? -7.906 -17.578 -31.844 1 94.75 71 LEU A C 1
ATOM 553 O O . LEU A 1 71 ? -6.785 -18.078 -31.672 1 94.75 71 LEU A O 1
ATOM 557 N N . SER A 1 72 ? -8.297 -17.203 -33 1 92.88 72 SER A N 1
ATOM 558 C CA . SER A 1 72 ? -7.59 -17.516 -34.219 1 92.88 72 SER A CA 1
ATOM 559 C C . SER A 1 72 ? -6.367 -16.625 -34.406 1 92.88 72 SER A C 1
ATOM 561 O O . SER A 1 72 ? -5.5 -16.906 -35.25 1 92.88 72 SER A O 1
ATOM 563 N N . SER A 1 73 ? -6.242 -15.625 -33.625 1 92.19 73 SER A N 1
ATOM 564 C CA . SER A 1 73 ? -5.141 -14.68 -33.781 1 92.19 73 SER A CA 1
ATOM 565 C C . SER A 1 73 ? -3.826 -15.281 -33.281 1 92.19 73 SER A C 1
ATOM 567 O O . SER A 1 73 ? -2.75 -14.773 -33.594 1 92.19 73 SER A O 1
ATOM 569 N N . VAL A 1 74 ? -3.936 -16.359 -32.531 1 96.31 74 VAL A N 1
ATOM 570 C CA . VAL A 1 74 ? -2.744 -16.984 -31.969 1 96.31 74 VAL A CA 1
ATOM 571 C C . VAL A 1 74 ? -2.818 -18.5 -32.188 1 96.31 74 VAL A C 1
ATOM 573 O O . VAL A 1 74 ? -3.801 -19.141 -31.797 1 96.31 74 VAL A O 1
ATOM 576 N N . GLU A 1 75 ? -1.788 -19.016 -32.781 1 97.31 75 GLU A N 1
ATOM 577 C CA . GLU A 1 75 ? -1.692 -20.469 -32.906 1 97.31 75 GLU A CA 1
ATOM 578 C C . GLU A 1 75 ? -1.602 -21.109 -31.516 1 97.31 75 GLU A C 1
ATOM 580 O O . GLU A 1 75 ? -0.855 -20.641 -30.656 1 97.31 75 GLU A O 1
ATOM 585 N N . SER A 1 76 ? -2.391 -22.172 -31.375 1 98.44 76 SER A N 1
ATOM 586 C CA . SER A 1 76 ? -2.275 -22.891 -30.109 1 98.44 76 SER A CA 1
ATOM 587 C C . SER A 1 76 ? -2.852 -24.297 -30.219 1 98.44 76 SER A C 1
ATOM 589 O O . SER A 1 76 ? -3.43 -24.656 -31.25 1 98.44 76 SER A O 1
ATOM 591 N N . TYR A 1 77 ? -2.582 -25.094 -29.234 1 98.81 77 TYR A N 1
ATOM 592 C CA . TYR A 1 77 ? -2.979 -26.484 -29.188 1 98.81 77 TYR A CA 1
ATOM 593 C C . TYR A 1 77 ? -3.523 -26.875 -27.828 1 98.81 77 TYR A C 1
ATOM 595 O O . TYR A 1 77 ? -3 -26.422 -26.797 1 98.81 77 TYR A O 1
ATOM 603 N N . SER A 1 78 ? -4.602 -27.641 -27.781 1 98.81 78 SER A N 1
ATOM 604 C CA . SER A 1 78 ? -5.152 -28.078 -26.5 1 98.81 78 SER A CA 1
ATOM 605 C C . SER A 1 78 ? -5.703 -29.5 -26.594 1 98.81 78 SER A C 1
ATOM 607 O O . SER A 1 78 ? -5.852 -30.047 -27.688 1 98.81 78 SER A O 1
ATOM 609 N N . GLY A 1 79 ? -5.934 -30.078 -25.484 1 98.81 79 GLY A N 1
ATOM 610 C CA . GLY A 1 79 ? -6.461 -31.422 -25.375 1 98.81 79 GLY A CA 1
ATOM 611 C C . GLY A 1 79 ? -6.188 -32.062 -24.031 1 98.81 79 GLY A C 1
ATOM 612 O O . GLY A 1 79 ? -5.777 -31.375 -23.078 1 98.81 79 GLY A O 1
ATOM 613 N N . PHE A 1 80 ? -6.539 -33.344 -23.953 1 98.88 80 PHE A N 1
ATOM 614 C CA . PHE A 1 80 ? -6.363 -34.094 -22.719 1 98.88 80 PHE A CA 1
ATOM 615 C C . PHE A 1 80 ? -5.273 -35.156 -22.859 1 98.88 80 PHE A C 1
ATOM 617 O O . PHE A 1 80 ? -5.156 -35.781 -23.922 1 98.88 80 PHE A O 1
ATOM 624 N N . MET A 1 81 ? -4.52 -35.312 -21.859 1 98.81 81 MET A N 1
ATOM 625 C CA . MET A 1 81 ? -3.57 -36.406 -21.75 1 98.81 81 MET A CA 1
ATOM 626 C C . MET A 1 81 ? -3.889 -37.281 -20.531 1 98.81 81 MET A C 1
ATOM 628 O O . MET A 1 81 ? -4.027 -36.781 -19.422 1 98.81 81 MET A O 1
ATOM 632 N N . THR A 1 82 ? -3.973 -38.562 -20.781 1 98.81 82 THR A N 1
ATOM 633 C CA . THR A 1 82 ? -4.23 -39.531 -19.703 1 98.81 82 THR A CA 1
ATOM 634 C C . THR A 1 82 ? -2.961 -39.781 -18.891 1 98.81 82 THR A C 1
ATOM 636 O O . THR A 1 82 ? -1.938 -40.188 -19.438 1 98.81 82 THR A O 1
ATOM 639 N N . VAL A 1 83 ? -3.076 -39.562 -17.594 1 98.69 83 VAL A N 1
ATOM 640 C CA . VAL A 1 83 ? -1.879 -39.688 -16.766 1 98.69 83 VAL A CA 1
ATOM 641 C C . VAL A 1 83 ? -2.053 -40.875 -15.797 1 98.69 83 VAL A C 1
ATOM 643 O O . VAL A 1 83 ? -1.092 -41.281 -15.156 1 98.69 83 VAL A O 1
ATOM 646 N N . ASP A 1 84 ? -3.213 -41.344 -15.641 1 98.25 84 ASP A N 1
ATOM 647 C CA . ASP A 1 84 ? -3.539 -42.531 -14.859 1 98.25 84 ASP A CA 1
ATOM 648 C C . ASP A 1 84 ? -4.676 -43.312 -15.508 1 98.25 84 ASP A C 1
ATOM 650 O O . ASP A 1 84 ? -5.852 -43.031 -15.258 1 98.25 84 ASP A O 1
ATOM 654 N N . ALA A 1 85 ? -4.359 -44.312 -16.203 1 97.5 85 ALA A N 1
ATOM 655 C CA . ALA A 1 85 ? -5.34 -45.094 -16.984 1 97.5 85 ALA A CA 1
ATOM 656 C C . ALA A 1 85 ? -6.293 -45.844 -16.062 1 97.5 85 ALA A C 1
ATOM 658 O O . ALA A 1 85 ? -7.477 -46 -16.375 1 97.5 85 ALA A O 1
ATOM 659 N N . LYS A 1 86 ? -5.762 -46.312 -14.984 1 97.5 86 LYS A N 1
ATOM 660 C CA . LYS A 1 86 ? -6.555 -47.094 -14.039 1 97.5 86 LYS A CA 1
ATOM 661 C C . LYS A 1 86 ? -7.758 -46.312 -13.547 1 97.5 86 LYS A C 1
ATOM 663 O O . LYS A 1 86 ? -8.852 -46.844 -13.391 1 97.5 86 LYS A O 1
ATOM 668 N N . HIS A 1 87 ? -7.559 -45.031 -13.344 1 98.06 87 HIS A N 1
ATOM 669 C CA . HIS A 1 87 ? -8.625 -44.219 -12.781 1 98.06 87 HIS A CA 1
ATOM 670 C C . HIS A 1 87 ? -9.148 -43.219 -13.812 1 98.06 87 HIS A C 1
ATOM 672 O O . HIS A 1 87 ? -9.922 -42.312 -13.469 1 98.06 87 HIS A O 1
ATOM 678 N N . ASN A 1 88 ? -8.688 -43.375 -15.039 1 98.31 88 ASN A N 1
ATOM 679 C CA . ASN A 1 88 ? -9.055 -42.469 -16.109 1 98.31 88 ASN A CA 1
ATOM 680 C C . ASN A 1 88 ? -8.781 -41 -15.734 1 98.31 88 ASN A C 1
ATOM 682 O O . ASN A 1 88 ? -9.664 -40.156 -15.852 1 98.31 88 ASN A O 1
ATOM 686 N N . SER A 1 89 ? -7.621 -40.781 -15.125 1 98.69 89 SER A N 1
ATOM 687 C CA . SER A 1 89 ? -7.199 -39.438 -14.789 1 98.69 89 SER A CA 1
ATOM 688 C C . SER A 1 89 ? -6.586 -38.719 -15.992 1 98.69 89 SER A C 1
ATOM 690 O O . SER A 1 89 ? -5.652 -39.25 -16.609 1 98.69 89 SER A O 1
ATOM 692 N N . ASN A 1 90 ? -7.121 -37.594 -16.328 1 98.81 90 ASN A N 1
ATOM 693 C CA . ASN A 1 90 ? -6.695 -36.844 -17.5 1 98.81 90 ASN A CA 1
ATOM 694 C C . ASN A 1 90 ? -6.363 -35.375 -17.141 1 98.81 90 ASN A C 1
ATOM 696 O O . ASN A 1 90 ? -7.098 -34.75 -16.391 1 98.81 90 ASN A O 1
ATOM 700 N N . LEU A 1 91 ? -5.266 -34.906 -17.609 1 98.88 91 LEU A N 1
ATOM 701 C CA . LEU A 1 91 ? -4.91 -33.5 -17.484 1 98.88 91 LEU A CA 1
ATOM 702 C C . LEU A 1 91 ? -5.23 -32.75 -18.766 1 98.88 91 LEU A C 1
ATOM 704 O O . LEU A 1 91 ? -4.895 -33.219 -19.859 1 98.88 91 LEU A O 1
ATOM 708 N N . PHE A 1 92 ? -5.93 -31.688 -18.641 1 98.88 92 PHE A N 1
ATOM 709 C CA . PHE A 1 92 ? -6.133 -30.75 -19.75 1 98.88 92 PHE A CA 1
ATOM 710 C C . PHE A 1 92 ? -4.953 -29.797 -19.859 1 98.88 92 PHE A C 1
ATOM 712 O O . PHE A 1 92 ? -4.43 -29.312 -18.859 1 98.88 92 PHE A O 1
ATOM 719 N N . PHE A 1 93 ? -4.52 -29.516 -21.094 1 98.88 93 PHE A N 1
ATOM 720 C CA . PHE A 1 93 ? -3.445 -28.547 -21.297 1 98.88 93 PHE A CA 1
ATOM 721 C C . PHE A 1 93 ? -3.76 -27.641 -22.484 1 98.88 93 PHE A C 1
ATOM 723 O O . PHE A 1 93 ? -4.629 -27.938 -23.297 1 98.88 93 PHE A O 1
ATOM 730 N N . TRP A 1 94 ? -3.184 -26.516 -22.438 1 98.88 94 TRP A N 1
ATOM 731 C CA . TRP A 1 94 ? -3.195 -25.547 -23.531 1 98.88 94 TRP A CA 1
ATOM 732 C C . TRP A 1 94 ? -1.786 -25.047 -23.828 1 98.88 94 TRP A C 1
ATOM 734 O O . TRP A 1 94 ? -1.161 -24.391 -22.984 1 98.88 94 TRP A O 1
ATOM 744 N N . TYR A 1 95 ? -1.281 -25.406 -25.016 1 98.81 95 TYR A N 1
ATOM 745 C CA . TYR A 1 95 ? 0.059 -25.031 -25.453 1 98.81 95 TYR A CA 1
ATOM 746 C C . TYR A 1 95 ? 0.006 -23.891 -26.469 1 98.81 95 TYR A C 1
ATOM 748 O O . TYR A 1 95 ? -0.749 -23.938 -27.438 1 98.81 95 TYR A O 1
ATOM 756 N N . VAL A 1 96 ? 0.799 -22.859 -26.188 1 98.75 96 VAL A N 1
ATOM 757 C CA . VAL A 1 96 ? 0.93 -21.703 -27.062 1 98.75 96 VAL A CA 1
ATOM 758 C C . VAL A 1 96 ? 2.387 -21.562 -27.5 1 98.75 96 VAL A C 1
ATOM 760 O O . VAL A 1 96 ? 3.24 -21.172 -26.703 1 98.75 96 VAL A O 1
ATOM 763 N N . PRO A 1 97 ? 2.678 -21.828 -28.781 1 98.5 97 PRO A N 1
ATOM 764 C CA . PRO A 1 97 ? 4.051 -21.656 -29.266 1 98.5 97 PRO A CA 1
ATOM 765 C C . PRO A 1 97 ? 4.547 -20.219 -29.125 1 98.5 97 PRO A C 1
ATOM 767 O O . PRO A 1 97 ? 3.748 -19.266 -29.188 1 98.5 97 PRO A O 1
ATOM 770 N N . ALA A 1 98 ? 5.832 -20.125 -28.984 1 98.44 98 ALA A N 1
ATOM 771 C CA . ALA A 1 98 ? 6.441 -18.797 -28.891 1 98.44 98 ALA A CA 1
ATOM 772 C C . ALA A 1 98 ? 6.164 -17.969 -30.141 1 98.44 98 ALA A C 1
ATOM 774 O O . ALA A 1 98 ? 6.184 -18.484 -31.25 1 98.44 98 ALA A O 1
ATOM 775 N N . LYS A 1 99 ? 5.922 -16.703 -29.859 1 97.75 99 LYS A N 1
ATOM 776 C CA . LYS A 1 99 ? 5.699 -15.797 -30.984 1 97.75 99 LYS A CA 1
ATOM 777 C C . LYS A 1 99 ? 7.012 -15.469 -31.688 1 97.75 99 LYS A C 1
ATOM 779 O O . LYS A 1 99 ? 7.066 -15.445 -32.938 1 97.75 99 LYS A O 1
ATOM 784 N N . ASN A 1 100 ? 7.992 -15.242 -30.859 1 96.81 100 ASN A N 1
ATOM 785 C CA . ASN A 1 100 ? 9.297 -14.875 -31.391 1 96.81 100 ASN A CA 1
ATOM 786 C C . ASN A 1 100 ? 10.336 -15.969 -31.141 1 96.81 100 ASN A C 1
ATOM 788 O O . ASN A 1 100 ? 10.25 -16.703 -30.156 1 96.81 100 ASN A O 1
ATOM 792 N N . ASN A 1 101 ? 11.258 -16.156 -32.094 1 95.38 101 ASN A N 1
ATOM 793 C CA . ASN A 1 101 ? 12.383 -17.062 -31.969 1 95.38 101 ASN A CA 1
ATOM 794 C C . ASN A 1 101 ? 11.93 -18.469 -31.578 1 95.38 101 ASN A C 1
ATOM 796 O O . ASN A 1 101 ? 12.438 -19.062 -30.625 1 95.38 101 ASN A O 1
ATOM 800 N N . ARG A 1 102 ? 10.984 -19 -32.25 1 94.56 102 ARG A N 1
ATOM 801 C CA . ARG A 1 102 ? 10.312 -20.25 -31.953 1 94.56 102 ARG A CA 1
ATOM 802 C C . ARG A 1 102 ? 11.305 -21.406 -31.906 1 94.56 102 ARG A C 1
ATOM 804 O O . ARG A 1 102 ? 11.117 -22.359 -31.156 1 94.56 102 ARG A O 1
ATOM 811 N N . GLU A 1 103 ? 12.367 -21.297 -32.656 1 95.44 103 GLU A N 1
ATOM 812 C CA . GLU A 1 103 ? 13.297 -22.406 -32.781 1 95.44 103 GLU A CA 1
ATOM 813 C C . GLU A 1 103 ? 14.219 -22.5 -31.562 1 95.44 103 GLU A C 1
ATOM 815 O O . GLU A 1 103 ? 14.836 -23.547 -31.328 1 95.44 103 GLU A O 1
ATOM 820 N N . GLN A 1 104 ? 14.281 -21.406 -30.828 1 95.56 104 GLN A N 1
ATOM 821 C CA . GLN A 1 104 ? 15.234 -21.391 -29.719 1 95.56 104 GLN A CA 1
ATOM 822 C C . GLN A 1 104 ? 14.57 -20.984 -28.406 1 95.56 104 GLN A C 1
ATOM 824 O O . GLN A 1 104 ? 15.125 -21.188 -27.328 1 95.56 104 GLN A O 1
ATOM 829 N N . ALA A 1 105 ? 13.398 -20.484 -28.484 1 97.81 105 ALA A N 1
ATOM 830 C CA . ALA A 1 105 ? 12.719 -19.969 -27.297 1 97.81 105 ALA A CA 1
ATOM 831 C C . ALA A 1 105 ? 12.539 -21.062 -26.25 1 97.81 105 ALA A C 1
ATOM 833 O O . ALA A 1 105 ? 12.258 -22.219 -26.578 1 97.81 105 ALA A O 1
ATOM 834 N N . PRO A 1 106 ? 12.734 -20.672 -25.016 1 98.19 106 PRO A N 1
ATOM 835 C CA . PRO A 1 106 ? 12.523 -21.656 -23.953 1 98.19 106 PRO A CA 1
ATOM 836 C C . PRO A 1 106 ? 11.062 -22.094 -23.828 1 98.19 106 PRO A C 1
ATOM 838 O O . PRO A 1 106 ? 10.164 -21.375 -24.281 1 98.19 106 PRO A O 1
ATOM 841 N N . LEU A 1 107 ? 10.898 -23.312 -23.297 1 98.62 107 LEU A N 1
ATOM 842 C CA . LEU A 1 107 ? 9.594 -23.766 -22.828 1 98.62 107 LEU A CA 1
ATOM 843 C C . LEU A 1 107 ? 9.336 -23.344 -21.391 1 98.62 107 LEU A C 1
ATOM 845 O O . LEU A 1 107 ? 10.219 -23.469 -20.547 1 98.62 107 LEU A O 1
ATOM 849 N N . LEU A 1 108 ? 8.219 -22.797 -21.156 1 98.81 108 LEU A N 1
ATOM 850 C CA . LEU A 1 108 ? 7.832 -22.359 -19.828 1 98.81 108 LEU A CA 1
ATOM 851 C C . LEU A 1 108 ? 6.473 -22.922 -19.438 1 98.81 108 LEU A C 1
ATOM 853 O O . LEU A 1 108 ? 5.453 -22.562 -20.031 1 98.81 108 LEU A O 1
ATOM 857 N N . VAL A 1 109 ? 6.469 -23.75 -18.422 1 98.94 109 VAL A N 1
ATOM 858 C CA . VAL A 1 109 ? 5.234 -24.328 -17.891 1 98.94 109 VAL A CA 1
ATOM 859 C C . VAL A 1 109 ? 4.633 -23.375 -16.859 1 98.94 109 VAL A C 1
ATOM 861 O O . VAL A 1 109 ? 5.355 -22.781 -16.047 1 98.94 109 VAL A O 1
ATOM 864 N N . TRP A 1 110 ? 3.332 -23.203 -16.906 1 98.88 110 TRP A N 1
ATOM 865 C CA . TRP A 1 110 ? 2.605 -22.438 -15.906 1 98.88 110 TRP A CA 1
ATOM 866 C C . TRP A 1 110 ? 1.68 -23.328 -15.086 1 98.88 110 TRP A C 1
ATOM 868 O O . TRP A 1 110 ? 0.802 -24 -15.641 1 98.88 110 TRP A O 1
ATOM 878 N N . LEU A 1 111 ? 1.896 -23.406 -13.844 1 98.75 111 LEU A N 1
ATOM 879 C CA . LEU A 1 111 ? 1.059 -24.125 -12.891 1 98.75 111 LEU A CA 1
ATOM 880 C C . LEU A 1 111 ? 0.387 -23.172 -11.914 1 98.75 111 LEU A C 1
ATOM 882 O O . LEU A 1 111 ? 1.046 -22.609 -11.031 1 98.75 111 LEU A O 1
ATOM 886 N N . GLN A 1 112 ? -0.886 -23.188 -12.109 1 95.75 112 GLN A N 1
ATOM 887 C CA . GLN A 1 112 ? -1.655 -22.281 -11.273 1 95.75 112 GLN A CA 1
ATOM 888 C C . GLN A 1 112 ? -1.701 -22.781 -9.828 1 95.75 112 GLN A C 1
ATOM 890 O O . GLN A 1 112 ? -1.369 -23.938 -9.547 1 95.75 112 GLN A O 1
ATOM 895 N N . GLY A 1 113 ? -2.023 -21.922 -8.867 1 94.06 113 GLY A N 1
ATOM 896 C CA . GLY A 1 113 ? -2.131 -22.281 -7.461 1 94.06 113 GLY A CA 1
ATOM 897 C C . GLY A 1 113 ? -3.525 -22.734 -7.062 1 94.06 113 GLY A C 1
ATOM 898 O O . GLY A 1 113 ? -4.133 -23.562 -7.734 1 94.06 113 GLY A O 1
ATOM 899 N N . GLY A 1 114 ? -3.955 -22.438 -6.109 1 89.94 114 GLY A N 1
ATOM 900 C CA . GLY A 1 114 ? -5.211 -22.844 -5.508 1 89.94 114 GLY A CA 1
ATOM 901 C C . GLY A 1 114 ? -5.043 -23.438 -4.125 1 89.94 114 GLY A C 1
ATOM 902 O O . GLY A 1 114 ? -4.801 -22.719 -3.152 1 89.94 114 GLY A O 1
ATOM 903 N N . PRO A 1 115 ? -4.891 -24.672 -4.02 1 92.69 115 PRO A N 1
ATOM 904 C CA . PRO A 1 115 ? -4.918 -25.672 -5.102 1 92.69 115 PRO A CA 1
ATOM 905 C C . PRO A 1 115 ? -6.305 -25.828 -5.719 1 92.69 115 PRO A C 1
ATOM 907 O O . PRO A 1 115 ? -7.309 -25.5 -5.078 1 92.69 115 PRO A O 1
ATOM 910 N N . GLY A 1 116 ? -6.238 -26.219 -6.93 1 92.12 116 GLY A N 1
ATOM 911 C CA . GLY A 1 116 ? -7.473 -26.5 -7.641 1 92.12 116 GLY A CA 1
ATOM 912 C C . GLY A 1 116 ? -7.93 -25.344 -8.516 1 92.12 116 GLY A C 1
ATOM 913 O O . GLY A 1 116 ? -9.102 -25.266 -8.883 1 92.12 116 GLY A O 1
ATOM 914 N N . ALA A 1 117 ? -7.008 -24.484 -8.781 1 93.44 117 ALA A N 1
ATOM 915 C CA . ALA A 1 117 ? -7.328 -23.391 -9.703 1 93.44 117 ALA A CA 1
ATOM 916 C C . ALA A 1 117 ? -6.777 -23.672 -11.102 1 93.44 117 ALA A C 1
ATOM 918 O O . ALA A 1 117 ? -5.621 -24.078 -11.25 1 93.44 117 ALA A O 1
ATOM 919 N N . SER A 1 118 ? -7.602 -23.391 -12.047 1 95.81 118 SER A N 1
ATOM 920 C CA . SER A 1 118 ? -7.242 -23.688 -13.438 1 95.81 118 SER A CA 1
ATOM 921 C C . SER A 1 118 ? -6.137 -22.75 -13.922 1 95.81 118 SER A C 1
ATOM 923 O O . SER A 1 118 ? -6.148 -21.547 -13.625 1 95.81 118 SER A O 1
ATOM 925 N N . SER A 1 119 ? -5.266 -23.25 -14.711 1 97.12 119 SER A N 1
ATOM 926 C CA . SER A 1 119 ? -4.219 -22.453 -15.328 1 97.12 119 SER A CA 1
ATOM 927 C C . SER A 1 119 ? -4.785 -21.547 -16.422 1 97.12 119 SER A C 1
ATOM 929 O O . SER A 1 119 ? -4.105 -20.625 -16.891 1 97.12 119 SER A O 1
ATOM 931 N N . LEU A 1 120 ? -6.023 -21.75 -16.734 1 95.5 120 LEU A N 1
ATOM 932 C CA . LEU A 1 120 ? -6.656 -20.844 -17.703 1 95.5 120 LEU A CA 1
ATOM 933 C C . LEU A 1 120 ? -6.848 -19.453 -17.109 1 95.5 120 LEU A C 1
ATOM 935 O O . LEU A 1 120 ? -6.957 -18.469 -17.844 1 95.5 120 LEU A O 1
ATOM 939 N N . PHE A 1 121 ? -6.875 -19.453 -15.805 1 93.06 121 PHE A N 1
ATOM 940 C CA . PHE A 1 121 ? -6.844 -18.141 -15.18 1 93.06 121 PHE A CA 1
ATOM 941 C C . PHE A 1 121 ? -5.562 -17.391 -15.539 1 93.06 121 PHE A C 1
ATOM 943 O O . PHE A 1 121 ? -5.602 -16.234 -15.93 1 93.06 121 PHE A O 1
ATOM 950 N N . GLY A 1 122 ? -4.441 -18.062 -15.406 1 95.56 122 GLY A N 1
ATOM 951 C CA . GLY A 1 122 ? -3.176 -17.469 -15.805 1 95.56 122 GLY A CA 1
ATOM 952 C C . GLY A 1 122 ? -3.139 -17.078 -17.266 1 95.56 122 GLY A C 1
ATOM 953 O O . GLY A 1 122 ? -2.65 -16 -17.609 1 95.56 122 GLY A O 1
ATOM 954 N N . MET A 1 123 ? -3.705 -17.875 -18.078 1 96 123 MET A N 1
ATOM 955 C CA . MET A 1 123 ? -3.672 -17.625 -19.531 1 96 123 MET A CA 1
ATOM 956 C C . MET A 1 123 ? -4.5 -16.406 -19.891 1 96 123 MET A C 1
ATOM 958 O O . MET A 1 123 ? -4.059 -15.562 -20.672 1 96 123 MET A O 1
ATOM 962 N N . PHE A 1 124 ? -5.633 -16.266 -19.281 1 93.94 124 PHE A N 1
ATOM 963 C CA . PHE A 1 124 ? -6.574 -15.258 -19.766 1 93.94 124 PHE A CA 1
ATOM 964 C C . PHE A 1 124 ? -6.512 -14.008 -18.891 1 93.94 124 PHE A C 1
ATOM 966 O O . PHE A 1 124 ? -6.887 -12.914 -19.328 1 93.94 124 PHE A O 1
ATOM 973 N N . GLU A 1 125 ? -5.941 -14.141 -17.672 1 92.25 125 GLU A N 1
ATOM 974 C CA . GLU A 1 125 ? -5.992 -13 -16.766 1 92.25 125 GLU A CA 1
ATOM 975 C C . GLU A 1 125 ? -4.59 -12.516 -16.406 1 92.25 125 GLU A C 1
ATOM 977 O O . GLU A 1 125 ? -4.418 -11.398 -15.914 1 92.25 125 GLU A O 1
ATOM 982 N N . GLU A 1 126 ? -3.623 -13.281 -16.688 1 95.81 126 GLU A N 1
ATOM 983 C CA . GLU A 1 126 ? -2.322 -12.914 -16.141 1 95.81 126 GLU A CA 1
ATOM 984 C C . GLU A 1 126 ? -1.272 -12.789 -17.234 1 95.81 126 GLU A C 1
ATOM 986 O O . GLU A 1 126 ? -0.881 -11.68 -17.609 1 95.81 126 GLU A O 1
ATOM 991 N N . ASN A 1 127 ? -0.821 -13.891 -17.797 1 98.25 127 ASN A N 1
ATOM 992 C CA . ASN A 1 127 ? 0.426 -13.797 -18.547 1 98.25 127 ASN A CA 1
ATOM 993 C C . ASN A 1 127 ? 0.283 -14.383 -19.953 1 98.25 127 ASN A C 1
ATOM 995 O O . ASN A 1 127 ? 1.248 -14.422 -20.719 1 98.25 127 ASN A O 1
ATOM 999 N N . GLY A 1 128 ? -0.904 -14.852 -20.312 1 97.88 128 GLY A N 1
ATOM 1000 C CA . GLY A 1 128 ? -1.125 -15.43 -21.625 1 97.88 128 GLY A CA 1
ATOM 1001 C C . GLY A 1 128 ? -1.377 -14.391 -22.703 1 97.88 128 GLY A C 1
ATOM 1002 O O . GLY A 1 128 ? -1.328 -13.188 -22.438 1 97.88 128 GLY A O 1
ATOM 1003 N N . PRO A 1 129 ? -1.625 -14.859 -23.891 1 97.31 129 PRO A N 1
ATOM 1004 C CA . PRO A 1 129 ? -1.753 -13.93 -25.016 1 97.31 129 PRO A CA 1
ATOM 1005 C C . PRO A 1 129 ? -3.119 -13.25 -25.078 1 97.31 129 PRO A C 1
ATOM 1007 O O . PRO A 1 129 ? -3.266 -12.203 -25.703 1 97.31 129 PRO A O 1
ATOM 1010 N N . PHE A 1 130 ? -4.113 -13.828 -24.359 1 93.69 130 PHE A N 1
ATOM 1011 C CA . PHE A 1 130 ? -5.484 -13.383 -24.562 1 93.69 130 PHE A CA 1
ATOM 1012 C C . PHE A 1 130 ? -6.004 -12.633 -23.344 1 93.69 130 PHE A C 1
ATOM 1014 O O . PHE A 1 130 ? -5.672 -12.977 -22.203 1 93.69 130 PHE A O 1
ATOM 1021 N N . HIS A 1 131 ? -6.785 -11.641 -23.641 1 91.5 131 HIS A N 1
ATOM 1022 C CA . HIS A 1 131 ? -7.609 -10.961 -22.641 1 91.5 131 HIS A CA 1
ATOM 1023 C C . HIS A 1 131 ? -9.07 -10.906 -23.078 1 91.5 131 HIS A C 1
ATOM 1025 O O . HIS A 1 131 ? -9.367 -10.531 -24.219 1 91.5 131 HIS A O 1
ATOM 1031 N N . ILE A 1 132 ? -9.891 -11.312 -22.172 1 88.56 132 ILE A N 1
ATOM 1032 C CA . ILE A 1 132 ? -11.312 -11.312 -22.484 1 88.56 132 ILE A CA 1
ATOM 1033 C C . ILE A 1 132 ? -11.953 -10.023 -21.969 1 88.56 132 ILE A C 1
ATOM 1035 O O . ILE A 1 132 ? -11.867 -9.719 -20.781 1 88.56 132 ILE A O 1
ATOM 1039 N N . HIS A 1 133 ? -12.57 -9.328 -22.812 1 84.12 133 HIS A N 1
ATOM 1040 C CA . HIS A 1 133 ? -13.258 -8.094 -22.438 1 84.12 133 HIS A CA 1
ATOM 1041 C C . HIS A 1 133 ? -14.695 -8.375 -22 1 84.12 133 HIS A C 1
ATOM 1043 O O . HIS A 1 133 ? -15.219 -9.461 -22.25 1 84.12 133 HIS A O 1
ATOM 1049 N N . ARG A 1 134 ? -15.352 -7.383 -21.438 1 78.06 134 ARG A N 1
ATOM 1050 C CA . ARG A 1 134 ? -16.703 -7.516 -20.891 1 78.06 134 ARG A CA 1
ATOM 1051 C C . ARG A 1 134 ? -17.719 -7.82 -21.984 1 78.06 134 ARG A C 1
ATOM 1053 O O . ARG A 1 134 ? -18.734 -8.469 -21.734 1 78.06 134 ARG A O 1
ATOM 1060 N N . ASN A 1 135 ? -17.469 -7.398 -23.203 1 75.25 135 ASN A N 1
ATOM 1061 C CA . ASN A 1 135 ? -18.359 -7.688 -24.312 1 75.25 135 ASN A CA 1
ATOM 1062 C C . ASN A 1 135 ? -18.062 -9.039 -24.953 1 75.25 135 ASN A C 1
ATOM 1064 O O . ASN A 1 135 ? -18.469 -9.305 -26.078 1 75.25 135 ASN A O 1
ATOM 1068 N N . ASN A 1 136 ? -17.188 -9.805 -24.281 1 76.81 136 ASN A N 1
ATOM 1069 C CA . ASN A 1 136 ? -16.812 -11.164 -24.672 1 76.81 136 ASN A CA 1
ATOM 1070 C C . ASN A 1 136 ? -15.938 -11.156 -25.938 1 76.81 136 ASN A C 1
ATOM 1072 O O . ASN A 1 136 ? -15.891 -12.148 -26.656 1 76.81 136 ASN A O 1
ATOM 1076 N N . SER A 1 137 ? -15.438 -10.055 -26.109 1 84.44 137 SER A N 1
ATOM 1077 C CA . SER A 1 137 ? -14.414 -10.039 -27.156 1 84.44 137 SER A CA 1
ATOM 1078 C C . SER A 1 137 ? -13.039 -10.391 -26.594 1 84.44 137 SER A C 1
ATOM 1080 O O . SER A 1 137 ? -12.789 -10.227 -25.391 1 84.44 137 SER A O 1
ATOM 1082 N N . VAL A 1 138 ? -12.242 -11.016 -27.469 1 90.69 138 VAL A N 1
ATOM 1083 C CA . VAL A 1 138 ? -10.906 -11.43 -27.062 1 90.69 138 VAL A CA 1
ATOM 1084 C C . VAL A 1 138 ? -9.859 -10.578 -27.781 1 90.69 138 VAL A C 1
ATOM 1086 O O . VAL A 1 138 ? -9.914 -10.438 -29 1 90.69 138 VAL A O 1
ATOM 1089 N N . LYS A 1 139 ? -9.016 -9.961 -26.984 1 91.25 139 LYS A N 1
ATOM 1090 C CA . LYS A 1 139 ? -7.91 -9.195 -27.547 1 91.25 139 LYS A CA 1
ATOM 1091 C C . LYS A 1 139 ? -6.57 -9.711 -27.031 1 91.25 139 LYS A C 1
ATOM 1093 O O . LYS A 1 139 ? -6.504 -10.336 -25.969 1 91.25 139 LYS A O 1
ATOM 1098 N N . GLN A 1 140 ? -5.566 -9.453 -27.812 1 94.44 140 GLN A N 1
ATOM 1099 C CA . GLN A 1 140 ? -4.227 -9.836 -27.391 1 94.44 140 GLN A CA 1
ATOM 1100 C C . GLN A 1 140 ? -3.672 -8.867 -26.359 1 94.44 140 GLN A C 1
ATOM 1102 O O . GLN A 1 140 ? -3.877 -7.656 -26.453 1 94.44 140 GLN A O 1
ATOM 1107 N N . ARG A 1 141 ? -2.928 -9.422 -25.469 1 95.56 141 ARG A N 1
ATOM 1108 C CA . ARG A 1 141 ? -2.26 -8.609 -24.453 1 95.56 141 ARG A CA 1
ATOM 1109 C C . ARG A 1 141 ? -1.002 -7.957 -25.016 1 95.56 141 ARG A C 1
ATOM 1111 O O . ARG A 1 141 ? -0.316 -8.539 -25.859 1 95.56 141 ARG A O 1
ATOM 1118 N N . GLU A 1 142 ? -0.737 -6.766 -24.469 1 95.88 142 GLU A N 1
ATOM 1119 C CA . GLU A 1 142 ? 0.488 -6.074 -24.859 1 95.88 142 GLU A CA 1
ATOM 1120 C C . GLU A 1 142 ? 1.723 -6.801 -24.328 1 95.88 142 GLU A C 1
ATOM 1122 O O . GLU A 1 142 ? 2.707 -6.961 -25.062 1 95.88 142 GLU A O 1
ATOM 1127 N N . TYR A 1 143 ? 1.618 -7.211 -23.094 1 97.56 143 TYR A N 1
ATOM 1128 C CA . TYR A 1 143 ? 2.705 -7.949 -22.469 1 97.56 143 TYR A CA 1
ATOM 1129 C C . TYR A 1 143 ? 2.287 -9.383 -22.172 1 97.56 143 TYR A C 1
ATOM 1131 O O . TYR A 1 143 ? 1.569 -9.641 -21.203 1 97.56 143 TYR A O 1
ATOM 1139 N N . SER A 1 144 ? 2.76 -10.281 -22.953 1 97.94 144 SER A N 1
ATOM 1140 C CA . SER A 1 144 ? 2.473 -11.703 -22.844 1 97.94 144 SER A CA 1
ATOM 1141 C C . SER A 1 144 ? 3.758 -12.523 -22.812 1 97.94 144 SER A C 1
ATOM 1143 O O . SER A 1 144 ? 4.703 -12.227 -23.547 1 97.94 144 SER A O 1
ATOM 1145 N N . TRP A 1 145 ? 3.744 -13.508 -22 1 98.69 145 TRP A N 1
ATOM 1146 C CA . TRP A 1 145 ? 4.965 -14.297 -21.859 1 98.69 145 TRP A CA 1
ATOM 1147 C C . TRP A 1 145 ? 5.207 -15.164 -23.078 1 98.69 145 TRP A C 1
ATOM 1149 O O . TRP A 1 145 ? 6.336 -15.594 -23.328 1 98.69 145 TRP A O 1
ATOM 1159 N N . HIS A 1 146 ? 4.168 -15.367 -23.938 1 98.44 146 HIS A N 1
ATOM 1160 C CA . HIS A 1 146 ? 4.348 -16.188 -25.125 1 98.44 146 HIS A CA 1
ATOM 1161 C C . HIS A 1 146 ? 5.188 -15.469 -26.172 1 98.44 146 HIS A C 1
ATOM 1163 O O . HIS A 1 146 ? 5.633 -16.078 -27.156 1 98.44 146 HIS A O 1
ATOM 1169 N N . GLN A 1 147 ? 5.398 -14.188 -25.969 1 98.06 147 GLN A N 1
ATOM 1170 C CA . GLN A 1 147 ? 6.211 -13.438 -26.906 1 98.06 147 GLN A CA 1
ATOM 1171 C C . GLN A 1 147 ? 7.609 -14.031 -27.031 1 98.06 147 GLN A C 1
ATOM 1173 O O . GLN A 1 147 ? 8.195 -14.039 -28.109 1 98.06 147 GLN A O 1
ATOM 1178 N N . ASN A 1 148 ? 8.047 -14.57 -25.859 1 96.62 148 ASN A N 1
ATOM 1179 C CA . ASN A 1 148 ? 9.422 -15.078 -25.875 1 96.62 148 ASN A CA 1
ATOM 1180 C C . ASN A 1 148 ? 9.508 -16.484 -25.297 1 96.62 148 ASN A C 1
ATOM 1182 O O . ASN A 1 148 ? 10.594 -16.984 -25.016 1 96.62 148 ASN A O 1
ATOM 1186 N N . HIS A 1 149 ? 8.422 -17.094 -25.109 1 98.69 149 HIS A N 1
ATOM 1187 C CA . HIS A 1 149 ? 8.406 -18.438 -24.531 1 98.69 149 HIS A CA 1
ATOM 1188 C C . HIS A 1 149 ? 7.363 -19.312 -25.203 1 98.69 149 HIS A C 1
ATOM 1190 O O . HIS A 1 149 ? 6.281 -18.844 -25.562 1 98.69 149 HIS A O 1
ATOM 1196 N N . HIS A 1 150 ? 7.734 -20.609 -25.438 1 98.81 150 HIS A N 1
ATOM 1197 C CA . HIS A 1 150 ? 6.691 -21.609 -25.594 1 98.81 150 HIS A CA 1
ATOM 1198 C C . HIS A 1 150 ? 5.961 -21.844 -24.281 1 98.81 150 HIS A C 1
ATOM 1200 O O . HIS A 1 150 ? 6.551 -22.344 -23.312 1 98.81 150 HIS A O 1
ATOM 1206 N N . MET A 1 151 ? 4.672 -21.5 -24.25 1 98.88 151 MET A N 1
ATOM 1207 C CA . MET A 1 151 ? 3.936 -21.562 -23 1 98.88 151 MET A CA 1
ATOM 1208 C C . MET A 1 151 ? 3.088 -22.828 -22.922 1 98.88 151 MET A C 1
ATOM 1210 O O . MET A 1 151 ? 2.391 -23.156 -23.891 1 98.88 151 MET A O 1
ATOM 1214 N N . ILE A 1 152 ? 3.117 -23.516 -21.812 1 98.94 152 ILE A N 1
ATOM 1215 C CA . ILE A 1 152 ? 2.232 -24.641 -21.547 1 98.94 152 ILE A CA 1
ATOM 1216 C C . ILE A 1 152 ? 1.418 -24.375 -20.281 1 98.94 152 ILE A C 1
ATOM 1218 O O . ILE A 1 152 ? 1.978 -24.25 -19.188 1 98.94 152 ILE A O 1
ATOM 1222 N N . TYR A 1 153 ? 0.149 -24.25 -20.438 1 98.81 153 TYR A N 1
ATOM 1223 C CA . TYR A 1 153 ? -0.775 -24.141 -19.328 1 98.81 153 TYR A CA 1
ATOM 1224 C C . TYR A 1 153 ? -1.421 -25.484 -19 1 98.81 153 TYR A C 1
ATOM 1226 O O . TYR A 1 153 ? -2.014 -26.125 -19.891 1 98.81 153 TYR A O 1
ATOM 1234 N N . ILE A 1 154 ? -1.33 -25.922 -17.766 1 98.88 154 ILE A N 1
ATOM 1235 C CA . ILE A 1 154 ? -1.854 -27.234 -17.391 1 98.88 154 ILE A CA 1
ATOM 1236 C C . ILE A 1 154 ? -2.854 -27.094 -16.25 1 98.88 154 ILE A C 1
ATOM 1238 O O . ILE A 1 154 ? -2.547 -26.469 -15.227 1 98.88 154 ILE A O 1
ATOM 1242 N N . ASP A 1 155 ? -4.07 -27.578 -16.438 1 98.31 155 ASP A N 1
ATOM 1243 C CA . ASP A 1 155 ? -4.996 -27.703 -15.312 1 98.31 155 ASP A CA 1
ATOM 1244 C C . ASP A 1 155 ? -4.531 -28.766 -14.328 1 98.31 155 ASP A C 1
ATOM 1246 O O . ASP A 1 155 ? -4.977 -29.922 -14.398 1 98.31 155 ASP A O 1
ATOM 1250 N N . ASN A 1 156 ? -3.711 -28.344 -13.508 1 98.06 156 ASN A N 1
ATOM 1251 C CA . ASN A 1 156 ? -3.07 -29.172 -12.5 1 98.06 156 ASN A CA 1
ATOM 1252 C C . ASN A 1 156 ? -3.49 -28.766 -11.086 1 98.06 156 ASN A C 1
ATOM 1254 O O . ASN A 1 156 ? -3.607 -27.578 -10.789 1 98.06 156 ASN A O 1
ATOM 1258 N N . PRO A 1 157 ? -3.719 -29.891 -10.188 1 97.94 157 PRO A N 1
ATOM 1259 C CA . PRO A 1 157 ? -3.672 -31.344 -10.344 1 97.94 157 PRO A CA 1
ATOM 1260 C C . PRO A 1 157 ? -4.945 -31.922 -10.969 1 97.94 157 PRO A C 1
ATOM 1262 O O . PRO A 1 157 ? -5.844 -31.156 -11.344 1 97.94 157 PRO A O 1
ATOM 1265 N N . VAL A 1 158 ? -4.906 -33.25 -11.141 1 98.06 158 VAL A N 1
ATOM 1266 C CA . VAL A 1 158 ? -6.105 -33.906 -11.617 1 98.06 158 VAL A CA 1
ATOM 1267 C C . VAL A 1 158 ? -7.316 -33.438 -10.82 1 98.06 158 VAL A C 1
ATOM 1269 O O . VAL A 1 158 ? -7.258 -33.375 -9.586 1 98.06 158 VAL A O 1
ATOM 1272 N N . GLY A 1 159 ? -8.398 -33.062 -11.523 1 97.19 159 GLY A N 1
ATOM 1273 C CA . GLY A 1 159 ? -9.594 -32.531 -10.891 1 97.19 159 GLY A CA 1
ATOM 1274 C C . GLY A 1 159 ? -9.711 -31.016 -10.961 1 97.19 159 GLY A C 1
ATOM 1275 O O . GLY A 1 159 ? -10.719 -30.453 -10.555 1 97.19 159 GLY A O 1
ATOM 1276 N N . THR A 1 160 ? -8.727 -30.359 -11.484 1 97.12 160 THR A N 1
ATOM 1277 C CA . THR A 1 160 ? -8.68 -28.906 -11.609 1 97.12 160 THR A CA 1
ATOM 1278 C C . THR A 1 160 ? -9.141 -28.469 -13 1 97.12 160 THR A C 1
ATOM 1280 O O . THR A 1 160 ? -8.742 -29.062 -14.008 1 97.12 160 THR A O 1
ATOM 1283 N N . GLY A 1 161 ? -9.969 -27.375 -13.031 1 96.44 161 GLY A N 1
ATOM 1284 C CA . GLY A 1 161 ? -10.43 -26.906 -14.336 1 96.44 161 GLY A CA 1
ATOM 1285 C C . GLY A 1 161 ? -11.141 -27.984 -15.125 1 96.44 161 GLY A C 1
ATOM 1286 O O . GLY A 1 161 ? -12.094 -28.594 -14.641 1 96.44 161 GLY A O 1
ATOM 1287 N N . PHE A 1 162 ? -10.594 -28.25 -16.312 1 97.75 162 PHE A N 1
ATOM 1288 C CA . PHE A 1 162 ? -11.203 -29.281 -17.156 1 97.75 162 PHE A CA 1
ATOM 1289 C C . PHE A 1 162 ? -10.602 -30.656 -16.859 1 97.75 162 PHE A C 1
ATOM 1291 O O . PHE A 1 162 ? -11.133 -31.672 -17.297 1 97.75 162 PHE A O 1
ATOM 1298 N N . SER A 1 163 ? -9.484 -30.688 -16.203 1 98.56 163 SER A N 1
ATOM 1299 C CA . SER A 1 163 ? -8.914 -31.984 -15.828 1 98.56 163 SER A CA 1
ATOM 1300 C C . SER A 1 163 ? -9.852 -32.781 -14.922 1 98.56 163 SER A C 1
ATOM 1302 O O . SER A 1 163 ? -10.633 -32.188 -14.172 1 98.56 163 SER A O 1
ATOM 1304 N N . PHE A 1 164 ? -9.727 -34.094 -15.008 1 98.12 164 PHE A N 1
ATOM 1305 C CA . PHE A 1 164 ? -10.711 -34.875 -14.258 1 98.12 164 PHE A CA 1
ATOM 1306 C C . PHE A 1 164 ? -10.211 -36.281 -13.992 1 98.12 164 PHE A C 1
ATOM 1308 O O . PHE A 1 164 ? -9.188 -36.719 -14.547 1 98.12 164 PHE A O 1
ATOM 1315 N N . THR A 1 165 ? -10.836 -36.938 -13.109 1 98.38 165 THR A N 1
ATOM 1316 C CA . THR A 1 165 ? -10.703 -38.344 -12.812 1 98.38 165 THR A CA 1
ATOM 1317 C C . THR A 1 165 ? -12.062 -38.969 -12.5 1 98.38 165 THR A C 1
ATOM 1319 O O . THR A 1 165 ? -12.992 -38.25 -12.117 1 98.38 165 THR A O 1
ATOM 1322 N N . ASP A 1 166 ? -12.18 -40.25 -12.664 1 96.81 166 ASP A N 1
ATOM 1323 C CA . ASP A 1 166 ? -13.477 -40.906 -12.5 1 96.81 166 ASP A CA 1
ATOM 1324 C C . ASP A 1 166 ? -13.711 -41.312 -11.039 1 96.81 166 ASP A C 1
ATOM 1326 O O . ASP A 1 166 ? -14.852 -41.5 -10.625 1 96.81 166 ASP A O 1
ATOM 1330 N N . ASN A 1 167 ? -12.539 -41.469 -10.32 1 95.31 167 ASN A N 1
ATOM 1331 C CA . ASN A 1 167 ? -12.664 -41.938 -8.938 1 95.31 167 ASN A CA 1
ATOM 1332 C C . ASN A 1 167 ? -11.773 -41.125 -7.996 1 95.31 167 ASN A C 1
ATOM 1334 O O . ASN A 1 167 ? -10.789 -40.531 -8.422 1 95.31 167 ASN A O 1
ATOM 1338 N N . ASP A 1 168 ? -12.102 -41.219 -6.738 1 96.5 168 ASP A N 1
ATOM 1339 C CA . ASP A 1 168 ? -11.398 -40.438 -5.723 1 96.5 168 ASP A CA 1
ATOM 1340 C C . ASP A 1 168 ? -9.922 -40.844 -5.652 1 96.5 168 ASP A C 1
ATOM 1342 O O . ASP A 1 168 ? -9.062 -40.031 -5.367 1 96.5 168 ASP A O 1
ATOM 1346 N N . GLU A 1 169 ? -9.672 -42.062 -5.973 1 96.62 169 GLU A N 1
ATOM 1347 C CA . GLU A 1 169 ? -8.305 -42.562 -5.891 1 96.62 169 GLU A CA 1
ATOM 1348 C C . GLU A 1 169 ? -7.41 -41.938 -6.941 1 96.62 169 GLU A C 1
ATOM 1350 O O . GLU A 1 169 ? -6.184 -42.031 -6.852 1 96.62 169 GLU A O 1
ATOM 1355 N N . GLY A 1 170 ? -7.98 -41.312 -7.926 1 97.62 170 GLY A N 1
ATOM 1356 C CA . GLY A 1 170 ? -7.219 -40.688 -8.984 1 97.62 170 GLY A CA 1
ATOM 1357 C C . GLY A 1 170 ? -6.727 -39.281 -8.609 1 97.62 170 GLY A C 1
ATOM 1358 O O . GLY A 1 170 ? -5.832 -38.75 -9.266 1 97.62 170 GLY A O 1
ATOM 1359 N N . TYR A 1 171 ? -7.32 -38.719 -7.555 1 97.88 171 TYR A N 1
ATOM 1360 C CA . TYR A 1 171 ? -6.883 -37.406 -7.094 1 97.88 171 TYR A CA 1
ATOM 1361 C C . TYR A 1 171 ? -5.516 -37.5 -6.43 1 97.88 171 TYR A C 1
ATOM 1363 O O . TYR A 1 171 ? -5.184 -38.5 -5.801 1 97.88 171 TYR A O 1
ATOM 1371 N N . SER A 1 172 ? -4.727 -36.438 -6.621 1 97.88 172 SER A N 1
ATOM 1372 C CA . SER A 1 172 ? -3.477 -36.344 -5.879 1 97.88 172 SER A CA 1
ATOM 1373 C C . SER A 1 172 ? -3.729 -36.031 -4.41 1 97.88 172 SER A C 1
ATOM 1375 O O . SER A 1 172 ? -4.594 -35.219 -4.09 1 97.88 172 SER A O 1
ATOM 1377 N N . THR A 1 173 ? -3.002 -36.656 -3.521 1 96.56 173 THR A N 1
ATOM 1378 C CA . THR A 1 173 ? -3.17 -36.406 -2.094 1 96.56 173 THR A CA 1
ATOM 1379 C C . THR A 1 173 ? -1.903 -35.812 -1.491 1 96.56 173 THR A C 1
ATOM 1381 O O . THR A 1 173 ? -1.868 -35.469 -0.303 1 96.56 173 THR A O 1
ATOM 1384 N N . ASN A 1 174 ? -0.877 -35.688 -2.25 1 96.44 174 ASN A N 1
ATOM 1385 C CA . ASN A 1 174 ? 0.37 -35.031 -1.865 1 96.44 174 ASN A CA 1
ATOM 1386 C C . ASN A 1 174 ? 1.146 -34.562 -3.084 1 96.44 174 ASN A C 1
ATOM 1388 O O . ASN A 1 174 ? 0.744 -34.812 -4.223 1 96.44 174 ASN A O 1
ATOM 1392 N N . GLU A 1 175 ? 2.273 -33.938 -2.857 1 97.88 175 GLU A N 1
ATOM 1393 C CA . GLU A 1 175 ? 3.006 -33.281 -3.939 1 97.88 175 GLU A CA 1
ATOM 1394 C C . GLU A 1 175 ? 3.801 -34.312 -4.754 1 97.88 175 GLU A C 1
ATOM 1396 O O . GLU A 1 175 ? 4.113 -34.062 -5.922 1 97.88 175 GLU A O 1
ATOM 1401 N N . GLU A 1 176 ? 4.164 -35.438 -4.184 1 97.5 176 GLU A N 1
ATOM 1402 C CA . GLU A 1 176 ? 4.809 -36.5 -4.961 1 97.5 176 GLU A CA 1
ATOM 1403 C C . GLU A 1 176 ? 3.896 -37 -6.074 1 97.5 176 GLU A C 1
ATOM 1405 O O . GLU A 1 176 ? 4.34 -37.188 -7.207 1 97.5 176 GLU A O 1
ATOM 1410 N N . HIS A 1 177 ? 2.676 -37.188 -5.684 1 97.62 177 HIS A N 1
ATOM 1411 C CA . HIS A 1 177 ? 1.688 -37.625 -6.664 1 97.62 177 HIS A CA 1
ATOM 1412 C C . HIS A 1 177 ? 1.515 -36.594 -7.77 1 97.62 177 HIS A C 1
ATOM 1414 O O . HIS A 1 177 ? 1.354 -36.938 -8.938 1 97.62 177 HIS A O 1
ATOM 1420 N N . VAL A 1 178 ? 1.467 -35.344 -7.398 1 98.38 178 VAL A N 1
ATOM 1421 C CA . VAL A 1 178 ? 1.357 -34.25 -8.367 1 98.38 178 VAL A CA 1
ATOM 1422 C C . VAL A 1 178 ? 2.531 -34.312 -9.344 1 98.38 178 VAL A C 1
ATOM 1424 O O . VAL A 1 178 ? 2.34 -34.25 -10.562 1 98.38 178 VAL A O 1
ATOM 1427 N N . GLY A 1 179 ? 3.75 -34.469 -8.805 1 98.5 179 GLY A N 1
ATOM 1428 C CA . GLY A 1 179 ? 4.941 -34.562 -9.641 1 98.5 179 GLY A CA 1
ATOM 1429 C C . GLY A 1 179 ? 4.895 -35.719 -10.602 1 98.5 179 GLY A C 1
ATOM 1430 O O . GLY A 1 179 ? 5.301 -35.594 -11.758 1 98.5 179 GLY A O 1
ATOM 1431 N N . GLU A 1 180 ? 4.375 -36.844 -10.18 1 97.69 180 GLU A N 1
ATOM 1432 C CA . GLU A 1 180 ? 4.285 -38.031 -11.008 1 97.69 180 GLU A CA 1
ATOM 1433 C C . GLU A 1 180 ? 3.336 -37.812 -12.188 1 97.69 180 GLU A C 1
ATOM 1435 O O . GLU A 1 180 ? 3.641 -38.219 -13.312 1 97.69 180 GLU A O 1
ATOM 1440 N N . ASN A 1 181 ? 2.211 -37.281 -11.859 1 98.5 181 ASN A N 1
ATOM 1441 C CA . ASN A 1 181 ? 1.25 -37 -12.922 1 98.5 181 ASN A CA 1
ATOM 1442 C C . ASN A 1 181 ? 1.815 -36.031 -13.953 1 98.5 181 ASN A C 1
ATOM 1444 O O . ASN A 1 181 ? 1.627 -36.219 -15.156 1 98.5 181 ASN A O 1
ATOM 1448 N N . LEU A 1 182 ? 2.525 -35.062 -13.5 1 98.81 182 LEU A N 1
ATOM 1449 C CA . LEU A 1 182 ? 3.102 -34.062 -14.398 1 98.81 182 LEU A CA 1
ATOM 1450 C C . LEU A 1 182 ? 4.219 -34.656 -15.242 1 98.81 182 LEU A C 1
ATOM 1452 O O . LEU A 1 182 ? 4.41 -34.281 -16.391 1 98.81 182 LEU A O 1
ATOM 1456 N N . MET A 1 183 ? 4.934 -35.625 -14.688 1 98.25 183 MET A N 1
ATOM 1457 C CA . MET A 1 183 ? 5.957 -36.344 -15.445 1 98.25 183 MET A CA 1
ATOM 1458 C C . MET A 1 183 ? 5.328 -37.156 -16.578 1 98.25 183 MET A C 1
ATOM 1460 O O . MET A 1 183 ? 5.84 -37.156 -17.703 1 98.25 183 MET A O 1
ATOM 1464 N N . LYS A 1 184 ? 4.227 -37.812 -16.266 1 97.81 184 LYS A N 1
ATOM 1465 C CA . LYS A 1 184 ? 3.521 -38.562 -17.297 1 97.81 184 LYS A CA 1
ATOM 1466 C C . LYS A 1 184 ? 3 -37.625 -18.391 1 97.81 184 LYS A C 1
ATOM 1468 O O . LYS A 1 184 ? 3.07 -37.969 -19.578 1 97.81 184 LYS A O 1
ATOM 1473 N N . PHE A 1 185 ? 2.529 -36.562 -18 1 98.62 185 PHE A N 1
ATOM 1474 C CA . PHE A 1 185 ? 2.031 -35.562 -18.953 1 98.62 185 PHE A CA 1
ATOM 1475 C C . PHE A 1 185 ? 3.15 -35.094 -19.859 1 98.62 185 PHE A C 1
ATOM 1477 O O . PHE A 1 185 ? 3.002 -35.062 -21.094 1 98.62 185 PHE A O 1
ATOM 1484 N N . ILE A 1 186 ? 4.281 -34.625 -19.25 1 98.62 186 ILE A N 1
ATOM 1485 C CA . ILE A 1 186 ? 5.305 -33.906 -20.016 1 98.62 186 ILE A CA 1
ATOM 1486 C C . ILE A 1 186 ? 5.961 -34.875 -21 1 98.62 186 ILE A C 1
ATOM 1488 O O . ILE A 1 186 ? 6.348 -34.5 -22.094 1 98.62 186 ILE A O 1
ATOM 1492 N N . HIS A 1 187 ? 6.031 -36.125 -20.688 1 97.38 187 HIS A N 1
ATOM 1493 C CA . HIS A 1 187 ? 6.555 -37.125 -21.625 1 97.38 187 HIS A CA 1
ATOM 1494 C C . HIS A 1 187 ? 5.664 -37.25 -22.844 1 97.38 187 HIS A C 1
ATOM 1496 O O . HIS A 1 187 ? 6.156 -37.344 -23.984 1 97.38 187 HIS A O 1
ATOM 1502 N N . GLN A 1 188 ? 4.375 -37.312 -22.594 1 98.19 188 GLN A N 1
ATOM 1503 C CA . GLN A 1 188 ? 3.443 -37.375 -23.719 1 98.19 188 GLN A CA 1
ATOM 1504 C C . GLN A 1 188 ? 3.498 -36.094 -24.562 1 98.19 188 GLN A C 1
ATOM 1506 O O . GLN A 1 188 ? 3.391 -36.156 -25.781 1 98.19 188 GLN A O 1
ATOM 1511 N N . PHE A 1 189 ? 3.65 -35 -23.891 1 98.69 189 PHE A N 1
ATOM 1512 C CA . PHE A 1 189 ? 3.758 -33.719 -24.578 1 98.69 189 PHE A CA 1
ATOM 1513 C C . PHE A 1 189 ? 4.93 -33.75 -25.562 1 98.69 189 PHE A C 1
ATOM 1515 O O . PHE A 1 189 ? 4.801 -33.281 -26.703 1 98.69 189 PHE A O 1
ATOM 1522 N N . PHE A 1 190 ? 6.086 -34.281 -25.141 1 98.25 190 PHE A N 1
ATOM 1523 C CA . PHE A 1 190 ? 7.273 -34.281 -25.984 1 98.25 190 PHE A CA 1
ATOM 1524 C C . PHE A 1 190 ? 7.129 -35.312 -27.109 1 98.25 190 PHE A C 1
ATOM 1526 O O . PHE A 1 190 ? 7.809 -35.219 -28.125 1 98.25 190 PHE A O 1
ATOM 1533 N N . VAL A 1 191 ? 6.277 -36.312 -26.891 1 97.75 191 VAL A N 1
ATOM 1534 C CA . VAL A 1 191 ? 5.938 -37.156 -28.016 1 97.75 191 VAL A CA 1
ATOM 1535 C C . VAL A 1 191 ? 5.125 -36.406 -29.047 1 97.75 191 VAL A C 1
ATOM 1537 O O . VAL A 1 191 ? 5.363 -36.5 -30.25 1 97.75 191 VAL A O 1
ATOM 1540 N N . LEU A 1 192 ? 4.223 -35.625 -28.578 1 98.56 192 LEU A N 1
ATOM 1541 C CA . LEU A 1 192 ? 3.365 -34.812 -29.453 1 98.56 192 LEU A CA 1
ATOM 1542 C C . LEU A 1 192 ? 4.172 -33.75 -30.172 1 98.56 192 LEU A C 1
ATOM 1544 O O . LEU A 1 192 ? 3.912 -33.438 -31.344 1 98.56 192 LEU A O 1
ATOM 1548 N N . PHE A 1 193 ? 5.121 -33.125 -29.453 1 98.19 193 PHE A N 1
ATOM 1549 C CA . PHE A 1 193 ? 5.973 -32.062 -29.984 1 98.19 193 PHE A CA 1
ATOM 1550 C C . PHE A 1 193 ? 7.441 -32.406 -29.75 1 98.19 193 PHE A C 1
ATOM 1552 O O . PHE A 1 193 ? 8.125 -31.719 -28.984 1 98.19 193 PHE A O 1
ATOM 1559 N N . PRO A 1 194 ? 8.008 -33.281 -30.484 1 96.31 194 PRO A N 1
ATOM 1560 C CA . PRO A 1 194 ? 9.359 -33.781 -30.219 1 96.31 194 PRO A CA 1
ATOM 1561 C C . PRO A 1 194 ? 10.43 -32.719 -30.453 1 96.31 194 PRO A C 1
ATOM 1563 O O . PRO A 1 194 ? 11.5 -32.781 -29.828 1 96.31 194 PRO A O 1
ATOM 1566 N N . ASN A 1 195 ? 10.219 -31.75 -31.297 1 95.75 195 ASN A N 1
ATOM 1567 C CA . ASN A 1 195 ? 11.203 -30.719 -31.609 1 95.75 195 ASN A CA 1
ATOM 1568 C C . ASN A 1 195 ? 11.469 -29.812 -30.406 1 95.75 195 ASN A C 1
ATOM 1570 O O . ASN A 1 195 ? 12.445 -29.062 -30.391 1 95.75 195 ASN A O 1
ATOM 1574 N N . LEU A 1 196 ? 10.625 -29.875 -29.375 1 97.94 196 LEU A N 1
ATOM 1575 C CA . LEU A 1 196 ? 10.742 -28.969 -28.219 1 97.94 196 LEU A CA 1
ATOM 1576 C C . LEU A 1 196 ? 11.562 -29.625 -27.109 1 97.94 196 LEU A C 1
ATOM 1578 O O . LEU A 1 196 ? 11.938 -28.953 -26.141 1 97.94 196 LEU A O 1
ATOM 1582 N N . LEU A 1 197 ? 11.922 -30.828 -27.219 1 96.31 197 LEU A N 1
ATOM 1583 C CA . LEU A 1 197 ? 12.539 -31.594 -26.156 1 96.31 197 LEU A CA 1
ATOM 1584 C C . LEU A 1 197 ? 13.883 -31 -25.75 1 96.31 197 LEU A C 1
ATOM 1586 O O . LEU A 1 197 ? 14.25 -31.016 -24.578 1 96.31 197 LEU A O 1
ATOM 1590 N N . ASN A 1 198 ? 14.641 -30.422 -26.672 1 94.88 198 ASN A N 1
ATOM 1591 C CA . ASN A 1 198 ? 15.984 -29.938 -26.391 1 94.88 198 ASN A CA 1
ATOM 1592 C C . ASN A 1 198 ? 15.977 -28.469 -26 1 94.88 198 ASN A C 1
ATOM 1594 O O . ASN A 1 198 ? 17.016 -27.906 -25.641 1 94.88 198 ASN A O 1
ATOM 1598 N N . HIS A 1 199 ? 14.852 -27.797 -26.047 1 97.81 199 HIS A N 1
ATOM 1599 C CA . HIS A 1 199 ? 14.773 -26.406 -25.625 1 97.81 199 HIS A CA 1
ATOM 1600 C C . HIS A 1 199 ? 14.977 -26.266 -24.125 1 97.81 199 HIS A C 1
ATOM 1602 O O . HIS A 1 199 ? 14.68 -27.188 -23.359 1 97.81 199 HIS A O 1
ATOM 1608 N N . PRO A 1 200 ? 15.602 -25.094 -23.703 1 97.75 200 PRO A N 1
ATOM 1609 C CA . PRO A 1 200 ? 15.617 -24.859 -22.266 1 97.75 200 PRO A CA 1
ATOM 1610 C C . PRO A 1 200 ? 14.227 -24.953 -21.641 1 97.75 200 PRO A C 1
ATOM 1612 O O . PRO A 1 200 ? 13.266 -24.406 -22.188 1 97.75 200 PRO A O 1
ATOM 1615 N N . PHE A 1 201 ? 14.133 -25.719 -20.562 1 98.62 201 PHE A N 1
ATOM 1616 C CA . PHE A 1 201 ? 12.852 -26 -19.938 1 98.62 201 PHE A CA 1
ATOM 1617 C C . PHE A 1 201 ? 12.742 -25.312 -18.578 1 98.62 201 PHE A C 1
ATOM 1619 O O . PHE A 1 201 ? 13.625 -25.469 -17.734 1 98.62 201 PHE A O 1
ATOM 1626 N N . TYR A 1 202 ? 11.734 -24.5 -18.391 1 98.75 202 TYR A N 1
ATOM 1627 C CA . TYR A 1 202 ? 11.453 -23.812 -17.125 1 98.75 202 TYR A CA 1
ATOM 1628 C C . TYR A 1 202 ? 10.062 -24.156 -16.609 1 98.75 202 TYR A C 1
ATOM 1630 O O . TYR A 1 202 ? 9.156 -24.453 -17.406 1 98.75 202 TYR A O 1
ATOM 1638 N N . ILE A 1 203 ? 9.938 -24.172 -15.336 1 98.94 203 ILE A N 1
ATOM 1639 C CA . ILE A 1 203 ? 8.641 -24.375 -14.695 1 98.94 203 ILE A CA 1
ATOM 1640 C C . ILE A 1 203 ? 8.289 -23.141 -13.852 1 98.94 203 ILE A C 1
ATOM 1642 O O . ILE A 1 203 ? 9.109 -22.672 -13.07 1 98.94 203 ILE A O 1
ATOM 1646 N N . SER A 1 204 ? 7.105 -22.594 -14.039 1 98.88 204 SER A N 1
ATOM 1647 C CA . SER A 1 204 ? 6.652 -21.438 -13.281 1 98.88 204 SER A CA 1
ATOM 1648 C C . SER A 1 204 ? 5.27 -21.672 -12.68 1 98.88 204 SER A C 1
ATOM 1650 O O . SER A 1 204 ? 4.535 -22.562 -13.133 1 98.88 204 SER A O 1
ATOM 1652 N N . GLY A 1 205 ? 4.965 -20.984 -11.711 1 98.62 205 GLY A N 1
ATOM 1653 C CA . GLY A 1 205 ? 3.676 -21.062 -11.039 1 98.62 205 GLY A CA 1
ATOM 1654 C C . GLY A 1 205 ? 3.488 -19.984 -9.992 1 98.62 205 GLY A C 1
ATOM 1655 O O . GLY A 1 205 ? 4.367 -19.141 -9.797 1 98.62 205 GLY A O 1
ATOM 1656 N N . GLU A 1 206 ? 2.332 -19.953 -9.406 1 97.56 206 GLU A N 1
ATOM 1657 C CA . GLU A 1 206 ? 1.96 -18.922 -8.453 1 97.56 206 GLU A CA 1
ATOM 1658 C C . GLU A 1 206 ? 1.174 -19.484 -7.281 1 97.56 206 GLU A C 1
ATOM 1660 O O . GLU A 1 206 ? 0.447 -20.469 -7.438 1 97.56 206 GLU A O 1
ATOM 1665 N N . SER A 1 207 ? 1.288 -18.844 -6.109 1 97.12 207 SER A N 1
ATOM 1666 C CA . SER A 1 207 ? 0.486 -19.234 -4.953 1 97.12 207 SER A CA 1
ATOM 1667 C C . SER A 1 207 ? 0.783 -20.672 -4.531 1 97.12 207 SER A C 1
ATOM 1669 O O . SER A 1 207 ? 1.941 -21.031 -4.32 1 97.12 207 SER A O 1
ATOM 1671 N N . TYR A 1 208 ? -0.215 -21.562 -4.512 1 97.12 208 TYR A N 1
ATOM 1672 C CA . TYR A 1 208 ? 0.009 -22.969 -4.188 1 97.12 208 TYR A CA 1
ATOM 1673 C C . TYR A 1 208 ? 0.904 -23.625 -5.23 1 97.12 208 TYR A C 1
ATOM 1675 O O . TYR A 1 208 ? 1.485 -24.688 -4.977 1 97.12 208 TYR A O 1
ATOM 1683 N N . GLY A 1 209 ? 1.044 -22.938 -6.387 1 97.88 209 GLY A N 1
ATOM 1684 C CA . GLY A 1 209 ? 2.039 -23.375 -7.352 1 97.88 209 GLY A CA 1
ATOM 1685 C C . GLY A 1 209 ? 3.445 -23.406 -6.781 1 97.88 209 GLY A C 1
ATOM 1686 O O . GLY A 1 209 ? 4.328 -24.078 -7.332 1 97.88 209 GLY A O 1
ATOM 1687 N N . GLY A 1 210 ? 3.613 -22.75 -5.695 1 98.5 210 GLY A N 1
ATOM 1688 C CA . GLY A 1 210 ? 4.867 -22.812 -4.961 1 98.5 210 GLY A CA 1
ATOM 1689 C C . GLY A 1 210 ? 5.184 -24.203 -4.449 1 98.5 210 GLY A C 1
ATOM 1690 O O . GLY A 1 210 ? 6.324 -24.5 -4.07 1 98.5 210 GLY A O 1
ATOM 1691 N N . LYS A 1 211 ? 4.238 -25.078 -4.5 1 98.44 211 LYS A N 1
ATOM 1692 C CA . LYS A 1 211 ? 4.445 -26.484 -4.18 1 98.44 211 LYS A CA 1
ATOM 1693 C C . LYS A 1 211 ? 4.484 -27.344 -5.441 1 98.44 211 LYS A C 1
ATOM 1695 O O . LYS A 1 211 ? 5.246 -28.297 -5.523 1 98.44 211 LYS A O 1
ATOM 1700 N N . PHE A 1 212 ? 3.656 -26.984 -6.395 1 98.75 212 PHE A N 1
ATOM 1701 C CA . PHE A 1 212 ? 3.572 -27.75 -7.633 1 98.75 212 PHE A CA 1
ATOM 1702 C C . PHE A 1 212 ? 4.875 -27.641 -8.422 1 98.75 212 PHE A C 1
ATOM 1704 O O . PHE A 1 212 ? 5.359 -28.641 -8.953 1 98.75 212 PHE A O 1
ATOM 1711 N N . VAL A 1 213 ? 5.418 -26.453 -8.453 1 98.94 213 VAL A N 1
ATOM 1712 C CA . VAL A 1 213 ? 6.598 -26.172 -9.273 1 98.94 213 VAL A CA 1
ATOM 1713 C C . VAL A 1 213 ? 7.781 -27 -8.766 1 98.94 213 VAL A C 1
ATOM 1715 O O . VAL A 1 213 ? 8.383 -27.766 -9.523 1 98.94 213 VAL A O 1
ATOM 1718 N N . PRO A 1 214 ? 8.086 -26.953 -7.512 1 98.88 214 PRO A N 1
ATOM 1719 C CA . PRO A 1 214 ? 9.18 -27.797 -7.031 1 98.88 214 PRO A CA 1
ATOM 1720 C C . PRO A 1 214 ? 8.867 -29.281 -7.133 1 98.88 214 PRO A C 1
ATOM 1722 O O . PRO A 1 214 ? 9.773 -30.094 -7.344 1 98.88 214 PRO A O 1
ATOM 1725 N N . ALA A 1 215 ? 7.629 -29.672 -6.945 1 98.81 215 ALA A N 1
ATOM 1726 C CA . ALA A 1 215 ? 7.262 -31.078 -7.062 1 98.81 215 ALA A CA 1
ATOM 1727 C C . ALA A 1 215 ? 7.574 -31.609 -8.461 1 98.81 215 ALA A C 1
ATOM 1729 O O . ALA A 1 215 ? 8.156 -32.688 -8.602 1 98.81 215 ALA A O 1
ATOM 1730 N N . PHE A 1 216 ? 7.195 -30.844 -9.453 1 98.88 216 PHE A N 1
ATOM 1731 C CA . PHE A 1 216 ? 7.438 -31.234 -10.836 1 98.88 216 PHE A CA 1
ATOM 1732 C C . PHE A 1 216 ? 8.93 -31.25 -11.141 1 98.88 216 PHE A C 1
ATOM 1734 O O . PHE A 1 216 ? 9.445 -32.219 -11.703 1 98.88 216 PHE A O 1
ATOM 1741 N N . ALA A 1 217 ? 9.625 -30.219 -10.711 1 98.88 217 ALA A N 1
ATOM 1742 C CA . ALA A 1 217 ? 11.062 -30.094 -10.953 1 98.88 217 ALA A CA 1
ATOM 1743 C C . ALA A 1 217 ? 11.82 -31.219 -10.266 1 98.88 217 ALA A C 1
ATOM 1745 O O . ALA A 1 217 ? 12.773 -31.766 -10.828 1 98.88 217 ALA A O 1
ATOM 1746 N N . TYR A 1 218 ? 11.43 -31.484 -9.062 1 98.75 218 TYR A N 1
ATOM 1747 C CA . TYR A 1 218 ? 12.094 -32.531 -8.312 1 98.75 218 TYR A CA 1
ATOM 1748 C C . TYR A 1 218 ? 11.891 -33.906 -8.984 1 98.75 218 TYR A C 1
ATOM 1750 O O . TYR A 1 218 ? 12.812 -34.719 -9.039 1 98.75 218 TYR A O 1
ATOM 1758 N N . ALA A 1 219 ? 10.68 -34.156 -9.508 1 98.56 219 ALA A N 1
ATOM 1759 C CA . ALA A 1 219 ? 10.406 -35.406 -10.258 1 98.56 219 ALA A CA 1
ATOM 1760 C C . ALA A 1 219 ? 11.289 -35.5 -11.5 1 98.56 219 ALA A C 1
ATOM 1762 O O . ALA A 1 219 ? 11.828 -36.562 -11.805 1 98.56 219 ALA A O 1
ATOM 1763 N N . ILE A 1 220 ? 11.453 -34.375 -12.195 1 98.56 220 ILE A N 1
ATOM 1764 C CA . ILE A 1 220 ? 12.305 -34.344 -13.383 1 98.56 220 ILE A CA 1
ATOM 1765 C C . ILE A 1 220 ? 13.75 -34.625 -12.984 1 98.56 220 ILE A C 1
ATOM 1767 O O . ILE A 1 220 ? 14.43 -35.438 -13.617 1 98.56 220 ILE A O 1
ATOM 1771 N N . HIS A 1 221 ? 14.188 -33.938 -11.969 1 98.12 221 HIS A N 1
ATOM 1772 C CA . HIS A 1 221 ? 15.562 -34.062 -11.5 1 98.12 221 HIS A CA 1
ATOM 1773 C C . HIS A 1 221 ? 15.898 -35.531 -11.148 1 98.12 221 HIS A C 1
ATOM 1775 O O . HIS A 1 221 ? 17 -36 -11.445 1 98.12 221 HIS A O 1
ATOM 1781 N N . ASN A 1 222 ? 14.953 -36.219 -10.578 1 97.25 222 ASN A N 1
ATOM 1782 C CA . ASN A 1 222 ? 15.203 -37.562 -10.062 1 97.25 222 ASN A CA 1
ATOM 1783 C C . ASN A 1 222 ? 14.922 -38.625 -11.125 1 97.25 222 ASN A C 1
ATOM 1785 O O . ASN A 1 222 ? 15.211 -39.812 -10.914 1 97.25 222 ASN A O 1
ATOM 1789 N N . SER A 1 223 ? 14.352 -38.188 -12.148 1 96.25 223 SER A N 1
ATOM 1790 C CA . SER A 1 223 ? 13.977 -39.156 -13.18 1 96.25 223 SER A CA 1
ATOM 1791 C C . SER A 1 223 ? 15.203 -39.719 -13.867 1 96.25 223 SER A C 1
AT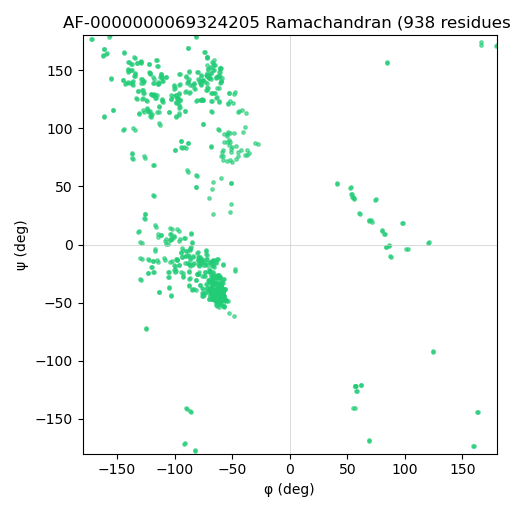OM 1793 O O . SER A 1 223 ? 16.172 -39 -14.125 1 96.25 223 SER A O 1
ATOM 1795 N N . GLN A 1 224 ? 15.102 -41.031 -14.188 1 91.75 224 GLN A N 1
ATOM 1796 C CA . GLN A 1 224 ? 16.141 -41.688 -14.945 1 91.75 224 GLN A CA 1
ATOM 1797 C C . GLN A 1 224 ? 15.742 -41.875 -16.406 1 91.75 224 GLN A C 1
ATOM 1799 O O . GLN A 1 224 ? 16.484 -42.438 -17.203 1 91.75 224 GLN A O 1
ATOM 1804 N N . ASN A 1 225 ? 14.656 -41.312 -16.625 1 87.62 225 ASN A N 1
ATOM 1805 C CA . ASN A 1 225 ? 14.156 -41.438 -17.984 1 87.62 225 ASN A CA 1
ATOM 1806 C C . ASN A 1 225 ? 15.078 -40.75 -18.984 1 87.62 225 ASN A C 1
ATOM 1808 O O . ASN A 1 225 ? 15.711 -39.719 -18.656 1 87.62 225 ASN A O 1
ATOM 1812 N N . GLN A 1 226 ? 15.172 -41.375 -20.156 1 85.69 226 GLN A N 1
ATOM 1813 C CA . GLN A 1 226 ? 15.891 -40.812 -21.281 1 85.69 226 GLN A CA 1
ATOM 1814 C C . GLN A 1 226 ? 14.953 -40.562 -22.469 1 85.69 226 GLN A C 1
ATOM 1816 O O . GLN A 1 226 ? 14.039 -41.375 -22.719 1 85.69 226 GLN A O 1
ATOM 1821 N N . PRO A 1 227 ? 15.086 -39.5 -23.25 1 87.69 227 PRO A N 1
ATOM 1822 C CA . PRO A 1 227 ? 16.047 -38.438 -23 1 87.69 227 PRO A CA 1
ATOM 1823 C C . PRO A 1 227 ? 15.672 -37.562 -21.812 1 87.69 227 PRO A C 1
ATOM 1825 O O . PRO A 1 227 ? 14.492 -37.5 -21.438 1 87.69 227 PRO A O 1
ATOM 1828 N N . LYS A 1 228 ? 16.688 -36.906 -21.375 1 92.5 228 LYS A N 1
ATOM 1829 C CA . LYS A 1 228 ? 16.469 -36.031 -20.219 1 92.5 228 LYS A CA 1
ATOM 1830 C C . LYS A 1 228 ? 15.805 -34.719 -20.625 1 92.5 228 LYS A C 1
ATOM 1832 O O . LYS A 1 228 ? 16.078 -34.188 -21.688 1 92.5 228 LYS A O 1
ATOM 1837 N N . ILE A 1 229 ? 14.961 -34.312 -19.812 1 97.06 229 ILE A N 1
ATOM 1838 C CA . ILE A 1 229 ? 14.391 -32.969 -19.969 1 97.06 229 ILE A CA 1
ATOM 1839 C C . ILE A 1 229 ? 15.43 -31.906 -19.609 1 97.06 229 ILE A C 1
ATOM 1841 O O . ILE A 1 229 ? 16.172 -32.062 -18.625 1 97.06 229 ILE A O 1
ATOM 1845 N N . ASN A 1 230 ? 15.586 -30.891 -20.422 1 97.44 230 ASN A N 1
ATOM 1846 C CA . ASN A 1 230 ? 16.594 -29.844 -20.25 1 97.44 230 ASN A CA 1
ATOM 1847 C C . ASN A 1 230 ? 16.156 -28.781 -19.25 1 97.44 230 ASN A C 1
ATOM 1849 O O . ASN A 1 230 ? 16.109 -27.594 -19.578 1 97.44 230 ASN A O 1
ATOM 1853 N N . LEU A 1 231 ? 15.898 -29.203 -18.016 1 98.38 231 LEU A N 1
ATOM 1854 C CA . LEU A 1 231 ? 15.469 -28.297 -16.953 1 98.38 231 LEU A CA 1
ATOM 1855 C C . LEU A 1 231 ? 16.547 -27.281 -16.625 1 98.38 231 LEU A C 1
ATOM 1857 O O . LEU A 1 231 ? 17.703 -27.641 -16.359 1 98.38 231 LEU A O 1
ATOM 1861 N N . GLN A 1 232 ? 16.125 -25.938 -16.672 1 98 232 GLN A N 1
ATOM 1862 C CA . GLN A 1 232 ? 17.109 -24.891 -16.469 1 98 232 GLN A CA 1
ATOM 1863 C C . GLN A 1 232 ? 16.781 -24.047 -15.234 1 98 232 GLN A C 1
ATOM 1865 O O . GLN A 1 232 ? 17.656 -23.438 -14.633 1 98 232 GLN A O 1
ATOM 1870 N N . GLY A 1 233 ? 15.492 -24.047 -14.859 1 98.25 233 GLY A N 1
ATOM 1871 C CA . GLY A 1 233 ? 15.172 -23.188 -13.734 1 98.25 233 GLY A CA 1
ATOM 1872 C C . GLY A 1 233 ? 13.703 -23.219 -13.359 1 98.25 233 GLY A C 1
ATOM 1873 O O . GLY A 1 233 ? 12.891 -23.844 -14.062 1 98.25 233 GLY A O 1
ATOM 1874 N N . LEU A 1 234 ? 13.367 -22.594 -12.227 1 98.81 234 LEU A N 1
ATOM 1875 C CA . LEU A 1 234 ? 12.031 -22.484 -11.656 1 98.81 234 LEU A CA 1
ATOM 1876 C C . LEU A 1 234 ? 11.703 -21.031 -11.328 1 98.81 234 LEU A C 1
ATOM 1878 O O . LEU A 1 234 ? 12.555 -20.297 -10.828 1 98.81 234 LEU A O 1
ATOM 1882 N N . ALA A 1 235 ? 10.5 -20.594 -11.586 1 98.81 235 ALA A N 1
ATOM 1883 C CA . ALA A 1 235 ? 10 -19.281 -11.188 1 98.81 235 ALA A CA 1
ATOM 1884 C C . ALA A 1 235 ? 8.734 -19.406 -10.352 1 98.81 235 ALA A C 1
ATOM 1886 O O . ALA A 1 235 ? 7.695 -19.859 -10.852 1 98.81 235 ALA A O 1
ATOM 1887 N N . ILE A 1 236 ? 8.789 -18.984 -9.148 1 98.88 236 ILE A N 1
ATOM 1888 C CA . ILE A 1 236 ? 7.691 -19.172 -8.203 1 98.88 236 ILE A CA 1
ATOM 1889 C C . ILE A 1 236 ? 7.188 -17.812 -7.719 1 98.88 236 ILE A C 1
ATOM 1891 O O . ILE A 1 236 ? 7.887 -17.109 -6.988 1 98.88 236 ILE A O 1
ATOM 1895 N N . GLY A 1 237 ? 5.961 -17.438 -8.094 1 98.75 237 GLY A N 1
ATOM 1896 C CA . GLY A 1 237 ? 5.367 -16.172 -7.727 1 98.75 237 GLY A CA 1
ATOM 1897 C C . GLY A 1 237 ? 4.465 -16.266 -6.512 1 98.75 237 GLY A C 1
ATOM 1898 O O . GLY A 1 237 ? 3.561 -17.094 -6.465 1 98.75 237 GLY A O 1
ATOM 1899 N N . ASP A 1 238 ? 4.695 -15.391 -5.586 1 98.38 238 ASP A N 1
ATOM 1900 C CA . ASP A 1 238 ? 3.867 -15.422 -4.383 1 98.38 238 ASP A CA 1
ATOM 1901 C C . ASP A 1 238 ? 3.619 -16.859 -3.924 1 98.38 238 ASP A C 1
ATOM 1903 O O . ASP A 1 238 ? 2.477 -17.25 -3.688 1 98.38 238 ASP A O 1
ATOM 1907 N N . GLY A 1 239 ? 4.699 -17.562 -3.789 1 98.38 239 GLY A N 1
ATOM 1908 C CA . GLY A 1 239 ? 4.645 -19.016 -3.668 1 98.38 239 GLY A CA 1
ATOM 1909 C C . GLY A 1 239 ? 4.34 -19.484 -2.258 1 98.38 239 GLY A C 1
ATOM 1910 O O . GLY A 1 239 ? 4.863 -18.922 -1.289 1 98.38 239 GLY A O 1
ATOM 1911 N N . TYR A 1 240 ? 3.465 -20.391 -2.162 1 97.38 240 TYR A N 1
ATOM 1912 C CA . TYR A 1 240 ? 3.199 -21.156 -0.94 1 97.38 240 TYR A CA 1
ATOM 1913 C C . TYR A 1 240 ? 4.082 -22.391 -0.861 1 97.38 240 TYR A C 1
ATOM 1915 O O . TYR A 1 240 ? 3.65 -23.484 -1.21 1 97.38 240 TYR A O 1
ATOM 1923 N N . THR A 1 241 ? 5.324 -22.234 -0.285 1 98.38 241 THR A N 1
ATOM 1924 C CA . THR A 1 241 ? 6.363 -23.25 -0.413 1 98.38 241 THR A CA 1
ATOM 1925 C C . THR A 1 241 ? 6.672 -23.891 0.94 1 98.38 241 THR A C 1
ATOM 1927 O O . THR A 1 241 ? 6.863 -25.094 1.035 1 98.38 241 THR A O 1
ATOM 1930 N N . ASP A 1 242 ? 6.723 -23.094 1.937 1 97.62 242 ASP A N 1
ATOM 1931 C CA . ASP A 1 242 ? 7.043 -23.484 3.303 1 97.62 242 ASP A CA 1
ATOM 1932 C C . ASP A 1 242 ? 6.113 -22.812 4.305 1 97.62 242 ASP A C 1
ATOM 1934 O O . ASP A 1 242 ? 6.547 -21.953 5.082 1 97.62 242 ASP A O 1
ATOM 1938 N N . PRO A 1 243 ? 4.918 -23.344 4.418 1 95.56 243 PRO A N 1
ATOM 1939 C CA . PRO A 1 243 ? 3.846 -22.625 5.113 1 95.56 243 PRO A CA 1
ATOM 1940 C C . PRO A 1 243 ? 4.195 -22.297 6.566 1 95.56 243 PRO A C 1
ATOM 1942 O O . PRO A 1 243 ? 3.926 -21.188 7.039 1 95.56 243 PRO A O 1
ATOM 1945 N N . LEU A 1 244 ? 4.793 -23.172 7.293 1 94.19 244 LEU A N 1
ATOM 1946 C CA . LEU A 1 244 ? 5.023 -22.969 8.719 1 94.19 244 LEU A CA 1
ATOM 1947 C C . LEU A 1 244 ? 6.012 -21.828 8.953 1 94.19 244 LEU A C 1
ATOM 1949 O O . LEU A 1 244 ? 6.023 -21.219 10.023 1 94.19 244 LEU A O 1
ATOM 1953 N N . ASN A 1 245 ? 6.875 -21.531 7.965 1 96 245 ASN A N 1
ATOM 1954 C CA . ASN A 1 245 ? 7.797 -20.406 8.062 1 96 245 ASN A CA 1
ATOM 1955 C C . ASN A 1 245 ? 7.289 -19.188 7.281 1 96 245 ASN A C 1
ATOM 1957 O O . ASN A 1 245 ? 8.008 -18.203 7.129 1 96 245 ASN A O 1
ATOM 1961 N N . GLN A 1 246 ? 6.098 -19.25 6.781 1 96.81 246 GLN A N 1
ATOM 1962 C CA . GLN A 1 246 ? 5.465 -18.156 6.055 1 96.81 246 GLN A CA 1
ATOM 1963 C C . GLN A 1 246 ? 4.195 -17.688 6.762 1 96.81 246 GLN A C 1
ATOM 1965 O O . GLN A 1 246 ? 3.164 -17.469 6.121 1 96.81 246 GLN A O 1
ATOM 1970 N N . MET A 1 247 ? 4.176 -17.547 8.125 1 94.12 247 MET A N 1
ATOM 1971 C CA . MET A 1 247 ? 2.928 -17.328 8.844 1 94.12 247 MET A CA 1
ATOM 1972 C C . MET A 1 247 ? 3.023 -16.094 9.734 1 94.12 247 MET A C 1
ATOM 1974 O O . MET A 1 247 ? 2.287 -15.977 10.719 1 94.12 247 MET A O 1
ATOM 1978 N N . ASN A 1 248 ? 3.877 -15.172 9.492 1 94.69 248 ASN A N 1
ATOM 1979 C CA . ASN A 1 248 ? 3.984 -13.977 10.328 1 94.69 248 ASN A CA 1
ATOM 1980 C C . ASN A 1 248 ? 2.941 -12.93 9.953 1 94.69 248 ASN A C 1
ATOM 1982 O O . ASN A 1 248 ? 3.273 -11.758 9.758 1 94.69 248 ASN A O 1
ATOM 1986 N N . TYR A 1 249 ? 1.669 -13.383 9.852 1 97.75 249 TYR A N 1
ATOM 1987 C CA . TYR A 1 249 ? 0.567 -12.547 9.391 1 97.75 249 TYR A CA 1
ATOM 1988 C C . TYR A 1 249 ? 0.284 -11.422 10.383 1 97.75 249 TYR A C 1
ATOM 1990 O O . TYR A 1 249 ? -0.021 -10.297 9.977 1 97.75 249 TYR A O 1
ATOM 1998 N N . GLY A 1 250 ? 0.371 -11.711 11.672 1 98.12 250 GLY A N 1
ATOM 1999 C CA . GLY A 1 250 ? 0.039 -10.719 12.68 1 98.12 250 GLY A CA 1
ATOM 2000 C C . GLY A 1 250 ? 0.855 -9.445 12.562 1 98.12 250 GLY A C 1
ATOM 2001 O O . GLY A 1 250 ? 0.298 -8.352 12.492 1 98.12 250 GLY A O 1
ATOM 2002 N N . GLU A 1 251 ? 2.137 -9.625 12.539 1 97.19 251 GLU A N 1
ATOM 2003 C CA . GLU A 1 251 ? 3.039 -8.484 12.422 1 97.19 251 GLU A CA 1
ATOM 2004 C C . GLU A 1 251 ? 2.824 -7.742 11.109 1 97.19 251 GLU A C 1
ATOM 2006 O O . GLU A 1 251 ? 2.77 -6.508 11.086 1 97.19 251 GLU A O 1
ATOM 2011 N N . TYR A 1 252 ? 2.73 -8.43 10.039 1 98.38 252 TYR A N 1
ATOM 2012 C CA . TYR A 1 252 ? 2.584 -7.852 8.711 1 98.38 252 TYR A CA 1
ATOM 2013 C C . TYR A 1 252 ? 1.312 -7.02 8.617 1 98.38 252 TYR A C 1
ATOM 2015 O O . TYR A 1 252 ? 1.356 -5.848 8.227 1 98.38 252 TYR A O 1
ATOM 2023 N N . LEU A 1 253 ? 0.179 -7.609 9.023 1 98.62 253 LEU A N 1
ATOM 2024 C CA . LEU A 1 253 ? -1.114 -6.938 8.938 1 98.62 253 LEU A CA 1
ATOM 2025 C C . LEU A 1 253 ? -1.163 -5.734 9.875 1 98.62 253 LEU A C 1
ATOM 2027 O O . LEU A 1 253 ? -1.805 -4.73 9.57 1 98.62 253 LEU A O 1
ATOM 2031 N N . TYR A 1 254 ? -0.509 -5.855 10.992 1 98.44 254 TYR A N 1
ATOM 2032 C CA . TYR A 1 254 ? -0.448 -4.75 11.945 1 98.44 254 TYR A CA 1
ATOM 2033 C C . TYR A 1 254 ? 0.306 -3.564 11.359 1 98.44 254 TYR A C 1
ATOM 2035 O O . TYR A 1 254 ? -0.152 -2.422 11.453 1 98.44 254 TYR A O 1
ATOM 2043 N N . GLU A 1 255 ? 1.444 -3.84 10.742 1 98 255 GLU A N 1
ATOM 2044 C CA . GLU A 1 255 ? 2.24 -2.756 10.164 1 98 255 GLU A CA 1
ATOM 2045 C C . GLU A 1 255 ? 1.514 -2.096 9 1 98 255 GLU A C 1
ATOM 2047 O O . GLU A 1 255 ? 1.687 -0.902 8.75 1 98 255 GLU A O 1
ATOM 2052 N N . LEU A 1 256 ? 0.647 -2.848 8.328 1 97.81 256 LEU A N 1
ATOM 2053 C CA . LEU A 1 256 ? -0.142 -2.297 7.234 1 97.81 256 LEU A CA 1
ATOM 2054 C C . LEU A 1 256 ? -1.288 -1.441 7.766 1 97.81 256 LEU A C 1
ATOM 2056 O O . LEU A 1 256 ? -1.933 -0.717 7.004 1 97.81 256 LEU A O 1
ATOM 2060 N N . GLY A 1 257 ? -1.532 -1.56 9.07 1 97.94 257 GLY A N 1
ATOM 2061 C CA . GLY A 1 257 ? -2.633 -0.827 9.672 1 97.94 257 GLY A CA 1
ATOM 2062 C C . GLY A 1 257 ? -3.975 -1.512 9.492 1 97.94 257 GLY A C 1
ATOM 2063 O O . GLY A 1 257 ? -5.016 -0.946 9.836 1 97.94 257 GLY A O 1
ATOM 2064 N N . LEU A 1 258 ? -3.99 -2.738 8.992 1 98.12 258 LEU A N 1
ATOM 2065 C CA . LEU A 1 258 ? -5.25 -3.416 8.695 1 98.12 258 LEU A CA 1
ATOM 2066 C C . LEU A 1 258 ? -5.855 -4.008 9.969 1 98.12 258 LEU A C 1
ATOM 2068 O O . LEU A 1 258 ? -7.066 -4.211 10.047 1 98.12 258 LEU A O 1
ATOM 2072 N N . ILE A 1 259 ? -4.98 -4.293 10.945 1 98 259 ILE A N 1
ATOM 2073 C CA . ILE A 1 259 ? -5.469 -4.773 12.234 1 98 259 ILE A CA 1
ATOM 2074 C C . ILE A 1 259 ? -4.793 -3.996 13.359 1 98 259 ILE A C 1
ATOM 2076 O O . ILE A 1 259 ? -3.764 -3.352 13.148 1 98 259 ILE A O 1
ATOM 2080 N N . ASP A 1 260 ? -5.441 -3.939 14.516 1 97.44 260 ASP A N 1
ATOM 2081 C CA . ASP A 1 260 ? -4.844 -3.312 15.695 1 97.44 260 ASP A CA 1
ATOM 2082 C C . ASP A 1 260 ? -4.082 -4.336 16.531 1 97.44 260 ASP A C 1
ATOM 2084 O O . ASP A 1 260 ? -3.832 -5.457 16.078 1 97.44 260 ASP A O 1
ATOM 2088 N N . LEU A 1 261 ? -3.631 -4.004 17.703 1 96.69 261 LEU A N 1
ATOM 2089 C CA . LEU A 1 261 ? -2.82 -4.871 18.562 1 96.69 261 LEU A CA 1
ATOM 2090 C C . LEU A 1 261 ? -3.619 -6.086 19.016 1 96.69 261 LEU A C 1
ATOM 2092 O O . LEU A 1 261 ? -3.061 -7.176 19.172 1 96.69 261 LEU A O 1
ATOM 2096 N N . ASN A 1 262 ? -4.953 -5.895 19.203 1 96.88 262 ASN A N 1
ATOM 2097 C CA . ASN A 1 262 ? -5.805 -7.039 19.516 1 96.88 262 ASN A CA 1
ATOM 2098 C C . ASN A 1 262 ? -5.824 -8.055 18.375 1 96.88 262 ASN A C 1
ATOM 2100 O O . ASN A 1 262 ? -5.719 -9.258 18.609 1 96.88 262 ASN A O 1
ATOM 2104 N N . GLY A 1 263 ? -6.008 -7.516 17.219 1 97.5 263 GLY A N 1
ATOM 2105 C CA . GLY A 1 263 ? -5.973 -8.383 16.047 1 97.5 263 GLY A CA 1
ATOM 2106 C C . GLY A 1 263 ? -4.637 -9.078 15.859 1 97.5 263 GLY A C 1
ATOM 2107 O O . GLY A 1 263 ? -4.594 -10.273 15.547 1 97.5 263 GLY A O 1
ATOM 2108 N N . ARG A 1 264 ? -3.57 -8.352 16.062 1 97.75 264 ARG A N 1
ATOM 2109 C CA . ARG A 1 264 ? -2.242 -8.945 15.953 1 97.75 264 ARG A CA 1
ATOM 2110 C C . ARG A 1 264 ? -2.078 -10.102 16.922 1 97.75 264 ARG A C 1
ATOM 2112 O O . ARG A 1 264 ? -1.564 -11.164 16.562 1 97.75 264 ARG A O 1
ATOM 2119 N N . LYS A 1 265 ? -2.471 -9.883 18.141 1 97.69 265 LYS A N 1
ATOM 2120 C CA . LYS A 1 265 ? -2.369 -10.938 19.141 1 97.69 265 LYS A CA 1
ATOM 2121 C C . LYS A 1 265 ? -3.139 -12.18 18.719 1 97.69 265 LYS A C 1
ATOM 2123 O O . LYS A 1 265 ? -2.648 -13.305 18.875 1 97.69 265 LYS A O 1
ATOM 2128 N N . LYS A 1 266 ? -4.332 -11.984 18.234 1 98 266 LYS A N 1
ATOM 2129 C CA . LYS A 1 266 ? -5.156 -13.102 17.781 1 98 266 LYS A CA 1
ATOM 2130 C C . LYS A 1 266 ? -4.469 -13.867 16.656 1 98 266 LYS A C 1
ATOM 2132 O O . LYS A 1 266 ? -4.402 -15.102 16.688 1 98 266 LYS A O 1
ATOM 2137 N N . PHE A 1 267 ? -3.961 -13.172 15.68 1 98.38 267 PHE A N 1
ATOM 2138 C CA . PHE A 1 267 ? -3.244 -13.805 14.578 1 98.38 267 PHE A CA 1
ATOM 2139 C C . PHE A 1 267 ? -2.014 -14.547 15.094 1 98.38 267 PHE A C 1
ATOM 2141 O O . PHE A 1 267 ? -1.746 -15.672 14.68 1 98.38 267 PHE A O 1
ATOM 2148 N N . ASP A 1 268 ? -1.25 -13.891 15.977 1 98.25 268 ASP A N 1
ATOM 2149 C CA . ASP A 1 268 ? -0.044 -14.5 16.516 1 98.25 268 ASP A CA 1
ATOM 2150 C C . ASP A 1 268 ? -0.379 -15.773 17.297 1 98.25 268 ASP A C 1
ATOM 2152 O O . ASP A 1 268 ? 0.279 -16.812 17.125 1 98.25 268 ASP A O 1
ATOM 2156 N N . ASP A 1 269 ? -1.391 -15.695 18.109 1 98.5 269 ASP A N 1
ATOM 2157 C CA . ASP A 1 269 ? -1.781 -16.844 18.922 1 98.5 269 ASP A CA 1
ATOM 2158 C C . ASP A 1 269 ? -2.248 -18 18.062 1 98.5 269 ASP A C 1
ATOM 2160 O O . ASP A 1 269 ? -1.829 -19.141 18.266 1 98.5 269 ASP A O 1
ATOM 2164 N N . ASP A 1 270 ? -3.109 -17.75 17.125 1 98 270 ASP A N 1
ATOM 2165 C CA . ASP A 1 270 ? -3.676 -18.797 16.297 1 98 270 ASP A CA 1
ATOM 2166 C C . ASP A 1 270 ? -2.619 -19.406 15.383 1 98 270 ASP A C 1
ATOM 2168 O O . ASP A 1 270 ? -2.625 -20.609 15.125 1 98 270 ASP A O 1
ATOM 2172 N N . THR A 1 271 ? -1.768 -18.594 14.812 1 97.38 271 THR A N 1
ATOM 2173 C CA . THR A 1 271 ? -0.696 -19.125 13.977 1 97.38 271 THR A CA 1
ATOM 2174 C C . THR A 1 271 ? 0.255 -19.984 14.805 1 97.38 271 THR A C 1
ATOM 2176 O O . THR A 1 271 ? 0.709 -21.031 14.336 1 97.38 271 THR A O 1
ATOM 2179 N N . ALA A 1 272 ? 0.615 -19.531 16.031 1 97.56 272 ALA A N 1
ATOM 2180 C CA . ALA A 1 272 ? 1.454 -20.328 16.906 1 97.56 272 ALA A CA 1
ATOM 2181 C C . ALA A 1 272 ? 0.792 -21.672 17.219 1 97.56 272 ALA A C 1
ATOM 2183 O O . ALA A 1 272 ? 1.458 -22.719 17.25 1 97.56 272 ALA A O 1
ATOM 2184 N N . ALA A 1 273 ? -0.491 -21.641 17.469 1 98 273 ALA A N 1
ATOM 2185 C CA . ALA A 1 273 ? -1.244 -22.859 17.719 1 98 273 ALA A CA 1
ATOM 2186 C C . ALA A 1 273 ? -1.246 -23.766 16.5 1 98 273 ALA A C 1
ATOM 2188 O O . ALA A 1 273 ? -1.143 -24.984 16.625 1 98 273 ALA A O 1
ATOM 2189 N N . ALA A 1 274 ? -1.432 -23.219 15.312 1 96.62 274 ALA A N 1
ATOM 2190 C CA . ALA A 1 274 ? -1.403 -23.984 14.078 1 96.62 274 ALA A CA 1
ATOM 2191 C C . ALA A 1 274 ? -0.048 -24.656 13.883 1 96.62 274 ALA A C 1
ATOM 2193 O O . ALA A 1 274 ? 0.022 -25.828 13.492 1 96.62 274 ALA A O 1
ATOM 2194 N N . ILE A 1 275 ? 1.015 -23.922 14.148 1 95.88 275 ILE A N 1
ATOM 2195 C CA . ILE A 1 275 ? 2.365 -24.469 14.039 1 95.88 275 ILE A CA 1
ATOM 2196 C C . ILE A 1 275 ? 2.533 -25.641 15.008 1 95.88 275 ILE A C 1
ATOM 2198 O O . ILE A 1 275 ? 3.061 -26.688 14.633 1 95.88 275 ILE A O 1
ATOM 2202 N N . ALA A 1 276 ? 2.074 -25.469 16.203 1 96.88 276 ALA A N 1
ATOM 2203 C CA . ALA A 1 276 ? 2.148 -26.531 17.203 1 96.88 276 ALA A CA 1
ATOM 2204 C C . ALA A 1 276 ? 1.386 -27.766 16.734 1 96.88 276 ALA A C 1
ATOM 2206 O O . ALA A 1 276 ? 1.847 -28.891 16.922 1 96.88 276 ALA A O 1
ATOM 2207 N N . CYS A 1 277 ? 0.193 -27.547 16.156 1 97.06 277 CYS A N 1
ATOM 2208 C CA . CYS A 1 277 ? -0.586 -28.641 15.609 1 97.06 277 CYS A CA 1
ATOM 2209 C C . CYS A 1 277 ? 0.19 -29.375 14.516 1 97.06 277 CYS A C 1
ATOM 2211 O O . CYS A 1 277 ? 0.253 -30.609 14.5 1 97.06 277 CYS A O 1
ATOM 2213 N N . ALA A 1 278 ? 0.738 -28.672 13.609 1 93.5 278 ALA A N 1
ATOM 2214 C CA . ALA A 1 278 ? 1.473 -29.25 12.484 1 93.5 278 ALA A CA 1
ATOM 2215 C C . ALA A 1 278 ? 2.682 -30.031 12.969 1 93.5 278 ALA A C 1
ATOM 2217 O O . ALA A 1 278 ? 2.992 -31.094 12.422 1 93.5 278 ALA A O 1
ATOM 2218 N N . GLU A 1 279 ? 3.383 -29.484 13.945 1 91.88 279 GLU A N 1
ATOM 2219 C CA . GLU A 1 279 ? 4.547 -30.172 14.5 1 91.88 279 GLU A CA 1
ATOM 2220 C C . GLU A 1 279 ? 4.168 -31.516 15.102 1 91.88 279 GLU A C 1
ATOM 2222 O O . GLU A 1 279 ? 4.973 -32.438 15.117 1 91.88 279 GLU A O 1
ATOM 2227 N N . ARG A 1 280 ? 2.926 -31.641 15.562 1 94.25 280 ARG A N 1
ATOM 2228 C CA . ARG A 1 280 ? 2.42 -32.906 16.094 1 94.25 280 ARG A CA 1
ATOM 2229 C C . ARG A 1 280 ? 1.765 -33.719 15 1 94.25 280 ARG A C 1
ATOM 2231 O O . ARG A 1 280 ? 1.065 -34.719 15.289 1 94.25 280 ARG A O 1
ATOM 2238 N N . LYS A 1 281 ? 1.835 -33.281 13.82 1 90.06 281 LYS A N 1
ATOM 2239 C CA . LYS A 1 281 ? 1.335 -33.969 12.641 1 90.06 281 LYS A CA 1
ATOM 2240 C C . LYS A 1 281 ? -0.191 -34.031 12.633 1 90.06 281 LYS A C 1
ATOM 2242 O O . LYS A 1 281 ? -0.783 -34.969 12.102 1 90.06 281 LYS A O 1
ATOM 2247 N N . ASP A 1 282 ? -0.722 -33.156 13.383 1 94.31 282 ASP A N 1
ATOM 2248 C CA . ASP A 1 282 ? -2.17 -32.969 13.328 1 94.31 282 ASP A CA 1
ATOM 2249 C C . ASP A 1 282 ? -2.549 -31.859 12.352 1 94.31 282 ASP A C 1
ATOM 2251 O O . ASP A 1 282 ? -2.926 -30.766 12.766 1 94.31 282 ASP A O 1
ATOM 2255 N N . MET A 1 283 ? -2.613 -32.219 11.102 1 91.38 283 MET A N 1
ATOM 2256 C CA . MET A 1 283 ? -2.822 -31.219 10.047 1 91.38 283 MET A CA 1
ATOM 2257 C C . MET A 1 283 ? -4.266 -30.719 10.047 1 91.38 283 MET A C 1
ATOM 2259 O O . MET A 1 283 ? -4.539 -29.594 9.648 1 91.38 283 MET A O 1
ATOM 2263 N N . LYS A 1 284 ? -5.125 -31.531 10.492 1 90.69 284 LYS A N 1
ATOM 2264 C CA . LYS A 1 284 ? -6.523 -31.109 10.57 1 90.69 284 LYS A CA 1
ATOM 2265 C C . LYS A 1 284 ? -6.691 -29.938 11.531 1 90.69 284 LYS A C 1
ATOM 2267 O O . LYS A 1 284 ? -7.355 -28.953 11.203 1 90.69 284 LYS A O 1
ATOM 2272 N N . CYS A 1 285 ? -6.051 -30.109 12.656 1 94.81 285 CYS A N 1
ATOM 2273 C CA . CYS A 1 285 ? -6.059 -29.047 13.648 1 94.81 285 CYS A CA 1
ATOM 2274 C C . CYS A 1 285 ? -5.418 -27.781 13.094 1 94.81 285 CYS A C 1
ATOM 2276 O O . CYS A 1 285 ? -5.984 -26.688 13.211 1 94.81 285 CYS A O 1
ATOM 2278 N N . ALA A 1 286 ? -4.25 -27.922 12.477 1 95.12 286 ALA A N 1
ATOM 2279 C CA . ALA A 1 286 ? -3.52 -26.781 11.922 1 95.12 286 ALA A CA 1
ATOM 2280 C C . ALA A 1 286 ? -4.344 -26.062 10.859 1 95.12 286 ALA A C 1
ATOM 2282 O O . ALA A 1 286 ? -4.469 -24.828 10.883 1 95.12 286 ALA A O 1
ATOM 2283 N N . ASN A 1 287 ? -4.941 -26.812 10.023 1 92.12 287 ASN A N 1
ATOM 2284 C CA . ASN A 1 287 ? -5.727 -26.25 8.93 1 92.12 287 ASN A CA 1
ATOM 2285 C C . ASN A 1 287 ? -6.949 -25.5 9.445 1 92.12 287 ASN A C 1
ATOM 2287 O O . ASN A 1 287 ? -7.316 -24.453 8.898 1 92.12 287 ASN A O 1
ATOM 2291 N N . ARG A 1 288 ? -7.559 -26.047 10.383 1 93 288 ARG A N 1
ATOM 2292 C CA . ARG A 1 288 ? -8.758 -25.422 10.93 1 93 288 ARG A CA 1
ATOM 2293 C C . ARG A 1 288 ? -8.438 -24.031 11.508 1 93 288 ARG A C 1
ATOM 2295 O O . ARG A 1 288 ? -9.203 -23.094 11.328 1 93 288 ARG A O 1
ATOM 2302 N N . LEU A 1 289 ? -7.363 -23.938 12.18 1 95.44 289 LEU A N 1
ATOM 2303 C CA . LEU A 1 289 ? -6.945 -22.672 12.773 1 95.44 289 LEU A CA 1
ATOM 2304 C C . LEU A 1 289 ? -6.672 -21.625 11.695 1 95.44 289 LEU A C 1
ATOM 2306 O O . LEU A 1 289 ? -7.117 -20.484 11.805 1 95.44 289 LEU A O 1
ATOM 2310 N N . ILE A 1 290 ? -5.996 -22.031 10.641 1 94.19 290 ILE A N 1
ATOM 2311 C CA . ILE A 1 290 ? -5.672 -21.109 9.562 1 94.19 290 ILE A CA 1
ATOM 2312 C C . ILE A 1 290 ? -6.941 -20.734 8.805 1 94.19 290 ILE A C 1
ATOM 2314 O O . ILE A 1 290 ? -7.129 -19.578 8.43 1 94.19 290 ILE A O 1
ATOM 2318 N N . GLN A 1 291 ? -7.82 -21.656 8.602 1 92.06 291 GLN A N 1
ATOM 2319 C CA . GLN A 1 291 ? -9.102 -21.391 7.949 1 92.06 291 GLN A CA 1
ATOM 2320 C C . GLN A 1 291 ? -9.93 -20.406 8.766 1 92.06 291 GLN A C 1
ATOM 2322 O O . GLN A 1 291 ? -10.625 -19.547 8.195 1 92.06 291 GLN A O 1
ATOM 2327 N N . GLY A 1 292 ? -9.898 -20.562 10.039 1 95.31 292 GLY A N 1
ATOM 2328 C CA . GLY A 1 292 ? -10.594 -19.625 10.898 1 95.31 292 GLY A CA 1
ATOM 2329 C C . GLY A 1 292 ? -10.094 -18.203 10.75 1 95.31 292 GLY A C 1
ATOM 2330 O O . GLY A 1 292 ? -10.867 -17.25 10.852 1 95.31 292 GLY A O 1
ATOM 2331 N N . LEU A 1 293 ? -8.844 -18.078 10.484 1 96.81 293 LEU A N 1
ATOM 2332 C CA . LEU A 1 293 ? -8.234 -16.75 10.344 1 96.81 293 LEU A CA 1
ATOM 2333 C C . LEU A 1 293 ? -8.602 -16.125 9.008 1 96.81 293 LEU A C 1
ATOM 2335 O O . LEU A 1 293 ? -8.891 -14.93 8.938 1 96.81 293 LEU A O 1
ATOM 2339 N N . PHE A 1 294 ? -8.688 -16.938 7.883 1 94.31 294 PHE A N 1
ATOM 2340 C CA . PHE A 1 294 ? -8.711 -16.297 6.574 1 94.31 294 PHE A CA 1
ATOM 2341 C C . PHE A 1 294 ? -9.953 -16.703 5.793 1 94.31 294 PHE A C 1
ATOM 2343 O O . PHE A 1 294 ? -10.422 -15.945 4.934 1 94.31 294 PHE A O 1
ATOM 2350 N N . ASP A 1 295 ? -10.555 -17.812 6.059 1 88.56 295 ASP A N 1
ATOM 2351 C CA . ASP A 1 295 ? -11.617 -18.312 5.199 1 88.56 295 ASP A CA 1
ATOM 2352 C C . ASP A 1 295 ? -12.93 -18.469 5.973 1 88.56 295 ASP A C 1
ATOM 2354 O O . ASP A 1 295 ? -14.008 -18.453 5.383 1 88.56 295 ASP A O 1
ATOM 2358 N N . GLY A 1 296 ? -12.844 -18.531 7.262 1 89.44 296 GLY A N 1
ATOM 2359 C CA . GLY A 1 296 ? -14.016 -18.844 8.062 1 89.44 296 GLY A CA 1
ATOM 2360 C C . GLY A 1 296 ? -14.273 -20.344 8.188 1 89.44 296 GLY A C 1
ATOM 2361 O O . GLY A 1 296 ? -13.812 -21.125 7.355 1 89.44 296 GLY A O 1
ATOM 2362 N N . ILE A 1 297 ? -14.977 -20.719 9.227 1 88.94 297 ILE A N 1
ATOM 2363 C CA . ILE A 1 297 ? -15.281 -22.125 9.5 1 88.94 297 ILE A CA 1
ATOM 2364 C C . ILE A 1 297 ? -16.734 -22.25 9.93 1 88.94 297 ILE A C 1
ATOM 2366 O O . ILE A 1 297 ? -17.266 -21.406 10.656 1 88.94 297 ILE A O 1
ATOM 2370 N N . ASP A 1 298 ? -17.375 -23.312 9.422 1 87.69 298 ASP A N 1
ATOM 2371 C CA . ASP A 1 298 ? -18.703 -23.703 9.891 1 87.69 298 ASP A CA 1
ATOM 2372 C C . ASP A 1 298 ? -19.688 -22.547 9.758 1 87.69 298 ASP A C 1
ATOM 2374 O O . ASP A 1 298 ? -20.391 -22.219 10.711 1 87.69 298 ASP A O 1
ATOM 2378 N N . GLY A 1 299 ? -19.562 -21.844 8.648 1 86.06 299 GLY A N 1
ATOM 2379 C CA . GLY A 1 299 ? -20.5 -20.781 8.352 1 86.06 299 GLY A CA 1
ATOM 2380 C C . GLY A 1 299 ? -20.156 -19.469 9.023 1 86.06 299 GLY A C 1
ATOM 2381 O O . GLY A 1 299 ? -20.844 -18.469 8.828 1 86.06 299 GLY A O 1
ATOM 2382 N N . GLN A 1 300 ? -19.156 -19.5 9.766 1 91.69 300 GLN A N 1
ATOM 2383 C CA . GLN A 1 300 ? -18.719 -18.266 10.414 1 91.69 300 GLN A CA 1
ATOM 2384 C C . GLN A 1 300 ? -17.703 -17.516 9.539 1 91.69 300 GLN A C 1
ATOM 2386 O O . GLN A 1 300 ? -16.891 -18.125 8.859 1 91.69 300 GLN A O 1
ATOM 2391 N N . GLU A 1 301 ? -17.828 -16.25 9.625 1 94.69 301 GLU A N 1
ATOM 2392 C CA . GLU A 1 301 ? -16.891 -15.406 8.898 1 94.69 301 GLU A CA 1
ATOM 2393 C C . GLU A 1 301 ? -15.469 -15.547 9.445 1 94.69 301 GLU A C 1
ATOM 2395 O O . GLU A 1 301 ? -15.281 -15.883 10.617 1 94.69 301 GLU A O 1
ATOM 2400 N N . SER A 1 302 ? -14.508 -15.375 8.633 1 96.38 302 SER A N 1
ATOM 2401 C CA . SER A 1 302 ? -13.117 -15.43 9.086 1 96.38 302 SER A CA 1
ATOM 2402 C C . SER A 1 302 ? -12.797 -14.258 10.008 1 96.38 302 SER A C 1
ATOM 2404 O O . SER A 1 302 ? -13.477 -13.234 9.984 1 96.38 302 SER A O 1
ATOM 2406 N N . TYR A 1 303 ? -11.797 -14.43 10.82 1 97.81 303 TYR A N 1
ATOM 2407 C CA . TYR A 1 303 ? -11.359 -13.328 11.68 1 97.81 303 TYR A CA 1
ATOM 2408 C C . TYR A 1 303 ? -10.844 -12.156 10.844 1 97.81 303 TYR A C 1
ATOM 2410 O O . TYR A 1 303 ? -11.094 -11 11.18 1 97.81 303 TYR A O 1
ATOM 2418 N N . PHE A 1 304 ? -10.156 -12.438 9.75 1 97.94 304 PHE A N 1
ATOM 2419 C CA . PHE A 1 304 ? -9.648 -11.414 8.836 1 97.94 304 PHE A CA 1
ATOM 2420 C C . PHE A 1 304 ? -10.789 -10.547 8.312 1 97.94 304 PHE A C 1
ATOM 2422 O O . PHE A 1 304 ? -10.719 -9.32 8.375 1 97.94 304 PHE A O 1
ATOM 2429 N N . LYS A 1 305 ? -11.75 -11.164 7.793 1 96.75 305 LYS A N 1
ATOM 2430 C CA . LYS A 1 305 ? -12.891 -10.406 7.273 1 96.75 305 LYS A CA 1
ATOM 2431 C C . LYS A 1 305 ? -13.578 -9.609 8.383 1 96.75 305 LYS A C 1
ATOM 2433 O O . LYS A 1 305 ? -13.961 -8.461 8.172 1 96.75 305 LYS A O 1
ATOM 2438 N N . LYS A 1 306 ? -13.68 -10.211 9.484 1 97.25 306 LYS A N 1
ATOM 2439 C CA . LYS A 1 306 ? -14.352 -9.57 10.617 1 97.25 306 LYS A CA 1
ATOM 2440 C C . LYS A 1 306 ? -13.664 -8.258 10.992 1 97.25 306 LYS A C 1
ATOM 2442 O O . LYS A 1 306 ? -14.336 -7.254 11.258 1 97.25 306 LYS A O 1
ATOM 2447 N N . VAL A 1 307 ? -12.367 -8.227 10.969 1 97.44 307 VAL A N 1
ATOM 2448 C CA . VAL A 1 307 ? -11.664 -7.098 11.555 1 97.44 307 VAL A CA 1
ATOM 2449 C C . VAL A 1 307 ? -11.242 -6.121 10.453 1 97.44 307 VAL A C 1
ATOM 2451 O O . VAL A 1 307 ? -11.008 -4.941 10.719 1 97.44 307 VAL A O 1
ATOM 2454 N N . THR A 1 308 ? -11.141 -6.531 9.195 1 97.5 308 THR A N 1
ATOM 2455 C CA . THR A 1 308 ? -10.688 -5.645 8.133 1 97.5 308 THR A CA 1
ATOM 2456 C C . THR A 1 308 ? -11.859 -5.219 7.25 1 97.5 308 THR A C 1
ATOM 2458 O O . THR A 1 308 ? -11.789 -4.203 6.555 1 97.5 308 THR A O 1
ATOM 2461 N N . GLY A 1 309 ? -12.852 -6.125 7.211 1 96.44 309 GLY A N 1
ATOM 2462 C CA . GLY A 1 309 ? -13.961 -5.91 6.297 1 96.44 309 GLY A CA 1
ATOM 2463 C C . GLY A 1 309 ? -13.695 -6.449 4.902 1 96.44 309 GLY A C 1
ATOM 2464 O O . GLY A 1 309 ? -14.586 -6.441 4.051 1 96.44 309 GLY A O 1
ATOM 2465 N N . PHE A 1 310 ? -12.531 -7.023 4.668 1 94.75 310 PHE A N 1
ATOM 2466 C CA . PHE A 1 310 ? -12.156 -7.508 3.344 1 94.75 310 PHE A CA 1
ATOM 2467 C C . PHE A 1 310 ? -12.594 -8.953 3.146 1 94.75 310 PHE A C 1
ATOM 2469 O O . PHE A 1 310 ? -12.461 -9.781 4.051 1 94.75 310 PHE A O 1
ATOM 2476 N N . SER A 1 311 ? -13.062 -9.156 1.992 1 90.31 311 SER A N 1
ATOM 2477 C CA . SER A 1 311 ? -13.352 -10.531 1.602 1 90.31 311 SER A CA 1
ATOM 2478 C C . SER A 1 311 ? -12.219 -11.125 0.776 1 90.31 311 SER A C 1
ATOM 2480 O O . SER A 1 311 ? -12.203 -12.328 0.508 1 90.31 311 SER A O 1
ATOM 2482 N N . SER A 1 312 ? -11.336 -10.266 0.33 1 90.94 312 SER A N 1
ATOM 2483 C CA . SER A 1 312 ? -10.18 -10.688 -0.449 1 90.94 312 SER A CA 1
ATOM 2484 C C . SER A 1 312 ? -8.875 -10.273 0.226 1 90.94 312 SER A C 1
ATOM 2486 O O . SER A 1 312 ? -8.812 -9.234 0.882 1 90.94 312 SER A O 1
ATOM 2488 N N . TYR A 1 313 ? -7.875 -11.047 0.087 1 94.38 313 TYR A N 1
ATOM 2489 C CA . TYR A 1 313 ? -6.582 -10.781 0.706 1 94.38 313 TYR A CA 1
ATOM 2490 C C . TYR A 1 313 ? -5.469 -10.797 -0.333 1 94.38 313 TYR A C 1
ATOM 2492 O O . TYR A 1 313 ? -4.312 -11.086 -0.012 1 94.38 313 TYR A O 1
ATOM 2500 N N . TYR A 1 314 ? -5.746 -10.516 -1.604 1 94.25 314 TYR A N 1
ATOM 2501 C CA . TYR A 1 314 ? -4.77 -10.648 -2.682 1 94.25 314 TYR A CA 1
ATOM 2502 C C . TYR A 1 314 ? -4.137 -9.305 -3.01 1 94.25 314 TYR A C 1
ATOM 2504 O O . TYR A 1 314 ? -3.139 -9.234 -3.73 1 94.25 314 TYR A O 1
ATOM 2512 N N . ASN A 1 315 ? -4.688 -8.281 -2.516 1 96.44 315 ASN A N 1
ATOM 2513 C CA . ASN A 1 315 ? -4.223 -6.91 -2.693 1 96.44 315 ASN A CA 1
ATOM 2514 C C . ASN A 1 315 ? -4.809 -5.977 -1.638 1 96.44 315 ASN A C 1
ATOM 2516 O O . ASN A 1 315 ? -5.992 -5.637 -1.691 1 96.44 315 ASN A O 1
ATOM 2520 N N . PHE A 1 316 ? -4.043 -5.492 -0.739 1 96.25 316 PHE A N 1
ATOM 2521 C CA . PHE A 1 316 ? -4.613 -4.801 0.411 1 96.25 316 PHE A CA 1
ATOM 2522 C C . PHE A 1 316 ? -4.992 -3.371 0.051 1 96.25 316 PHE A C 1
ATOM 2524 O O . PHE A 1 316 ? -5.641 -2.678 0.838 1 96.25 316 PHE A O 1
ATOM 2531 N N . ILE A 1 317 ? -4.648 -2.883 -1.155 1 96 317 ILE A N 1
ATOM 2532 C CA . ILE A 1 317 ? -5.09 -1.572 -1.619 1 96 317 ILE A CA 1
ATOM 2533 C C . ILE A 1 317 ? -6.477 -1.688 -2.246 1 96 317 ILE A C 1
ATOM 2535 O O . ILE A 1 317 ? -7.355 -0.862 -1.981 1 96 317 ILE A O 1
ATOM 2539 N N . LYS A 1 318 ? -6.723 -2.777 -2.98 1 91.06 318 LYS A N 1
ATOM 2540 C CA . LYS A 1 318 ? -7.969 -2.953 -3.721 1 91.06 318 LYS A CA 1
ATOM 2541 C C . LYS A 1 318 ? -9.039 -3.594 -2.846 1 91.06 318 LYS A C 1
ATOM 2543 O O . LYS A 1 318 ? -10.234 -3.361 -3.051 1 91.06 318 LYS A O 1
ATOM 2548 N N . GLY A 1 319 ? -8.672 -4.344 -1.96 1 85.56 319 GLY A N 1
ATOM 2549 C CA . GLY A 1 319 ? -9.656 -5.055 -1.16 1 85.56 319 GLY A CA 1
ATOM 2550 C C . GLY A 1 319 ? -10.586 -5.922 -1.988 1 85.56 319 GLY A C 1
ATOM 2551 O O . GLY A 1 319 ? -10.133 -6.727 -2.801 1 85.56 319 GLY A O 1
ATOM 2552 N N . ASP A 1 320 ? -11.859 -5.652 -1.883 1 78.25 320 ASP A N 1
ATOM 2553 C CA . ASP A 1 320 ? -12.852 -6.508 -2.529 1 78.25 320 ASP A CA 1
ATOM 2554 C C . ASP A 1 320 ? -13.039 -6.117 -3.994 1 78.25 320 ASP A C 1
ATOM 2556 O O . ASP A 1 320 ? -13.648 -6.859 -4.766 1 78.25 320 ASP A O 1
ATOM 2560 N N . ASP A 1 321 ? -12.492 -4.996 -4.414 1 74.25 321 ASP A N 1
ATOM 2561 C CA . ASP A 1 321 ? -12.578 -4.609 -5.82 1 74.25 321 ASP A CA 1
ATOM 2562 C C . ASP A 1 321 ? -11.773 -5.566 -6.699 1 74.25 321 ASP A C 1
ATOM 2564 O O . ASP A 1 321 ? -12.016 -5.648 -7.906 1 74.25 321 ASP A O 1
ATOM 2568 N N . GLU A 1 322 ? -11.016 -6.273 -6.145 1 66.31 322 GLU A N 1
ATOM 2569 C CA . GLU A 1 322 ? -10.211 -7.262 -6.859 1 66.31 322 GLU A CA 1
ATOM 2570 C C . GLU A 1 322 ? -11.086 -8.406 -7.379 1 66.31 322 GLU A C 1
ATOM 2572 O O . GLU A 1 322 ? -10.805 -8.977 -8.43 1 66.31 322 GLU A O 1
ATOM 2577 N N . SER A 1 323 ? -12.078 -8.742 -6.805 1 60.5 323 SER A N 1
ATOM 2578 C CA . SER A 1 323 ? -12.883 -9.922 -7.07 1 60.5 323 SER A CA 1
ATOM 2579 C C . SER A 1 323 ? -13.945 -9.648 -8.133 1 60.5 323 SER A C 1
ATOM 2581 O O . SER A 1 323 ? -14.453 -10.57 -8.773 1 60.5 323 SER A O 1
ATOM 2583 N N . LYS A 1 324 ? -14.305 -8.508 -8.477 1 57.62 324 LYS A N 1
ATOM 2584 C CA . LYS A 1 324 ? -15.406 -8.219 -9.391 1 57.62 324 LYS A CA 1
ATOM 2585 C C . LYS A 1 324 ? -15.031 -8.57 -10.828 1 57.62 324 LYS A C 1
ATOM 2587 O O . LYS A 1 324 ? -15.906 -8.789 -11.664 1 57.62 324 LYS A O 1
ATOM 2592 N N . GLN A 1 325 ? -13.906 -8.961 -11.25 1 54.22 325 GLN A N 1
ATOM 2593 C CA . GLN A 1 325 ? -13.445 -9.141 -12.617 1 54.22 325 GLN A CA 1
ATOM 2594 C C . GLN A 1 325 ? -13.648 -10.586 -13.078 1 54.22 325 GLN A C 1
ATOM 2596 O O . GLN A 1 325 ? -13.727 -10.852 -14.281 1 54.22 325 GLN A O 1
ATOM 2601 N N . SER A 1 326 ? -13.961 -11.5 -12.289 1 58.5 326 SER A N 1
ATOM 2602 C CA . SER A 1 326 ? -13.805 -12.914 -12.594 1 58.5 326 SER A CA 1
ATOM 2603 C C . SER A 1 326 ? -15.008 -13.453 -13.367 1 58.5 326 SER A C 1
ATOM 2605 O O . SER A 1 326 ? -14.883 -14.406 -14.133 1 58.5 326 SER A O 1
ATOM 2607 N N . SER A 1 327 ? -15.938 -12.727 -13.688 1 67.56 327 SER A N 1
ATOM 2608 C CA . SER A 1 327 ? -17.141 -13.32 -14.242 1 67.56 327 SER A CA 1
ATOM 2609 C C . SER A 1 327 ? -17.031 -13.492 -15.758 1 67.56 327 SER A C 1
ATOM 2611 O O . SER A 1 327 ? -17.625 -14.414 -16.328 1 67.56 327 SER A O 1
ATOM 2613 N N . VAL A 1 328 ? -16.109 -12.992 -16.375 1 80.25 328 VAL A N 1
ATOM 2614 C CA . VAL A 1 328 ? -16.078 -12.977 -17.828 1 80.25 328 VAL A CA 1
ATOM 2615 C C . VAL A 1 328 ? -15.438 -14.266 -18.344 1 80.25 328 VAL A C 1
ATOM 2617 O O . VAL A 1 328 ? -15.875 -14.82 -19.359 1 80.25 328 VAL A O 1
ATOM 2620 N N . LEU A 1 329 ? -14.469 -14.844 -17.703 1 86.06 329 LEU A N 1
ATOM 2621 C CA . LEU A 1 329 ? -13.805 -16.078 -18.109 1 86.06 329 LEU A CA 1
ATOM 2622 C C . LEU A 1 329 ? -14.758 -17.266 -18.047 1 86.06 329 LEU A C 1
ATOM 2624 O O . LEU A 1 329 ? -14.773 -18.109 -18.938 1 86.06 329 LEU A O 1
ATOM 2628 N N . MET A 1 330 ? -15.531 -17.266 -17.047 1 85.31 330 MET A N 1
ATOM 2629 C CA . MET A 1 330 ? -16.484 -18.359 -16.906 1 85.31 330 MET A CA 1
ATOM 2630 C C . MET A 1 330 ? -17.516 -18.328 -18.031 1 85.31 330 MET A C 1
ATOM 2632 O O . MET A 1 330 ? -17.891 -19.391 -18.547 1 85.31 330 MET A O 1
ATOM 2636 N N . GLU A 1 331 ? -17.938 -17.188 -18.312 1 84.62 331 GLU A N 1
ATOM 2637 C CA . GLU A 1 331 ? -18.875 -17.062 -19.422 1 84.62 331 GLU A CA 1
ATOM 2638 C C . GLU A 1 331 ? -18.25 -17.5 -20.734 1 84.62 331 GLU A C 1
ATOM 2640 O O . GLU A 1 331 ? -18.906 -18.172 -21.547 1 84.62 331 GLU A O 1
ATOM 2645 N N . PHE A 1 332 ? -17.109 -17.156 -20.922 1 89.38 332 PHE A N 1
ATOM 2646 C CA . PHE A 1 332 ? -16.375 -17.516 -22.125 1 89.38 332 PHE A CA 1
ATOM 2647 C C . PHE A 1 332 ? -16.234 -19.016 -22.25 1 89.38 332 PHE A C 1
ATOM 2649 O O . PHE A 1 332 ? -16.484 -19.594 -23.312 1 89.38 332 PHE A O 1
ATOM 2656 N N . LEU A 1 333 ? -15.945 -19.688 -21.156 1 90.5 333 LEU A N 1
ATOM 2657 C CA . LEU A 1 333 ? -15.68 -21.109 -21.156 1 90.5 333 LEU A CA 1
ATOM 2658 C C . LEU A 1 333 ? -16.984 -21.906 -21.203 1 90.5 333 LEU A C 1
ATOM 2660 O O . LEU A 1 333 ? -16.969 -23.109 -21.469 1 90.5 333 LEU A O 1
ATOM 2664 N N . SER A 1 334 ? -18.031 -21.234 -20.969 1 88.5 334 SER A N 1
ATOM 2665 C CA . SER A 1 334 ? -19.328 -21.906 -21.016 1 88.5 334 SER A CA 1
ATOM 2666 C C . SER A 1 334 ? -19.891 -21.922 -22.422 1 88.5 334 SER A C 1
ATOM 2668 O O . SER A 1 334 ? -20.859 -22.656 -22.719 1 88.5 334 SER A O 1
ATOM 2670 N N . ASN A 1 335 ? -19.328 -21.156 -23.297 1 90.75 335 ASN A N 1
ATOM 2671 C CA . ASN A 1 335 ? -19.75 -21.094 -24.688 1 90.75 335 ASN A CA 1
ATOM 2672 C C . ASN A 1 335 ? -19.453 -22.406 -25.422 1 90.75 335 ASN A C 1
ATOM 2674 O O . ASN A 1 335 ? -18.297 -22.797 -25.547 1 90.75 335 ASN A O 1
ATOM 2678 N N . PRO A 1 336 ? -20.547 -23 -26 1 94.25 336 PRO A N 1
ATOM 2679 C CA . PRO A 1 336 ? -20.328 -24.312 -26.625 1 94.25 336 PRO A CA 1
ATOM 2680 C C . PRO A 1 336 ? -19.375 -24.234 -27.812 1 94.25 336 PRO A C 1
ATOM 2682 O O . PRO A 1 336 ? -18.594 -25.172 -28.031 1 94.25 336 PRO A O 1
ATOM 2685 N N . GLU A 1 337 ? -19.375 -23.188 -28.516 1 94.19 337 GLU A N 1
ATOM 2686 C CA . GLU A 1 337 ? -18.484 -23.062 -29.656 1 94.19 337 GLU A CA 1
ATOM 2687 C C . GLU A 1 337 ? -17.031 -22.953 -29.203 1 94.19 337 GLU A C 1
ATOM 2689 O O . GLU A 1 337 ? -16.125 -23.469 -29.859 1 94.19 337 GLU A O 1
ATOM 2694 N N . VAL A 1 338 ? -16.844 -22.266 -28.125 1 94.5 338 VAL A N 1
ATOM 2695 C CA . VAL A 1 338 ? -15.5 -22.156 -27.562 1 94.5 338 VAL A CA 1
ATOM 2696 C C . VAL A 1 338 ? -15.039 -23.531 -27.078 1 94.5 338 VAL A C 1
ATOM 2698 O O . VAL A 1 338 ? -13.914 -23.953 -27.359 1 94.5 338 VAL A O 1
ATOM 2701 N N . ARG A 1 339 ? -15.891 -24.219 -26.375 1 96.44 339 ARG A N 1
ATOM 2702 C CA . ARG A 1 339 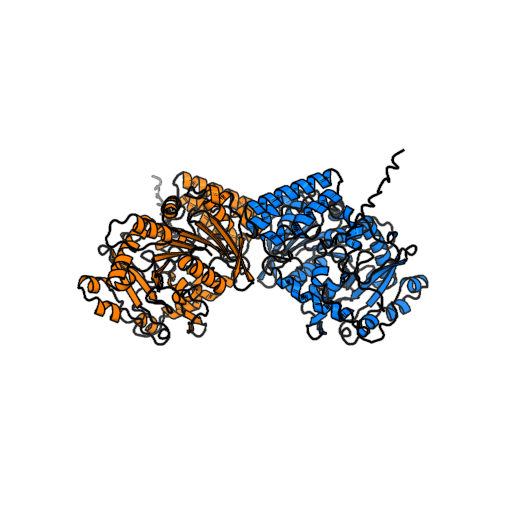? -15.578 -25.547 -25.844 1 96.44 339 ARG A CA 1
ATOM 2703 C C . ARG A 1 339 ? -15.203 -26.5 -26.969 1 96.44 339 ARG A C 1
ATOM 2705 O O . ARG A 1 339 ? -14.289 -27.328 -26.812 1 96.44 339 ARG A O 1
ATOM 2712 N N . LYS A 1 340 ? -15.961 -26.391 -28.062 1 97.31 340 LYS A N 1
ATOM 2713 C CA . LYS A 1 340 ? -15.625 -27.188 -29.234 1 97.31 340 LYS A CA 1
ATOM 2714 C C . LYS A 1 340 ? -14.25 -26.812 -29.781 1 97.31 340 LYS A C 1
ATOM 2716 O O . LYS A 1 340 ? -13.445 -27.688 -30.109 1 97.31 340 LYS A O 1
ATOM 2721 N N . GLY A 1 341 ? -13.984 -25.562 -29.844 1 97.31 341 GLY A N 1
ATOM 2722 C CA . GLY A 1 341 ? -12.75 -25.047 -30.406 1 97.31 341 GLY A CA 1
ATOM 2723 C C . GLY A 1 341 ? -11.523 -25.422 -29.578 1 97.31 341 GLY A C 1
ATOM 2724 O O . GLY A 1 341 ? -10.422 -25.547 -30.125 1 97.31 341 GLY A O 1
ATOM 2725 N N . ILE A 1 342 ? -11.742 -25.625 -28.266 1 98.06 342 ILE A N 1
ATOM 2726 C CA . ILE A 1 342 ? -10.602 -25.922 -27.422 1 98.06 342 ILE A CA 1
ATOM 2727 C C . ILE A 1 342 ? -10.625 -27.391 -27 1 98.06 342 ILE A C 1
ATOM 2729 O O . ILE A 1 342 ? -9.836 -27.828 -26.156 1 98.06 342 ILE A O 1
ATOM 2733 N N . HIS A 1 343 ? -11.539 -28.156 -27.484 1 98.38 343 HIS A N 1
ATOM 2734 C CA . HIS A 1 343 ? -11.57 -29.609 -27.469 1 98.38 343 HIS A CA 1
ATOM 2735 C C . HIS A 1 343 ? -11.898 -30.141 -26.094 1 98.38 343 HIS A C 1
ATOM 2737 O O . HIS A 1 343 ? -11.289 -31.109 -25.625 1 98.38 343 HIS A O 1
ATOM 2743 N N . VAL A 1 344 ? -12.812 -29.484 -25.359 1 98.06 344 VAL A N 1
ATOM 2744 C CA . VAL A 1 344 ? -13.117 -29.953 -24.016 1 98.06 344 VAL A CA 1
ATOM 2745 C C . VAL A 1 344 ? -14.508 -30.594 -23.984 1 98.06 344 VAL A C 1
ATOM 2747 O O . VAL A 1 344 ? -14.867 -31.266 -23.031 1 98.06 344 VAL A O 1
ATOM 2750 N N . GLY A 1 345 ? -15.297 -30.391 -25.047 1 96.62 345 GLY A N 1
ATOM 2751 C CA . GLY A 1 345 ? -16.641 -30.953 -25.078 1 96.62 345 GLY A CA 1
ATOM 2752 C C . GLY A 1 345 ? -17.5 -30.516 -23.906 1 96.62 345 GLY A C 1
ATOM 2753 O O . GLY A 1 345 ? -17.453 -29.344 -23.5 1 96.62 345 GLY A O 1
ATOM 2754 N N . GLU A 1 346 ? -18.281 -31.438 -23.406 1 94.62 346 GLU A N 1
ATOM 2755 C CA . GLU A 1 346 ? -19.219 -31.125 -22.344 1 94.62 346 GLU A CA 1
ATOM 2756 C C . GLU A 1 346 ? -18.641 -31.469 -20.969 1 94.62 346 GLU A C 1
ATOM 2758 O O . GLU A 1 346 ? -19.375 -31.516 -19.984 1 94.62 346 GLU A O 1
ATOM 2763 N N . LEU A 1 347 ? -17.375 -31.734 -20.953 1 95.38 347 LEU A N 1
ATOM 2764 C CA . LEU A 1 347 ? -16.766 -32.062 -19.672 1 95.38 347 LEU A CA 1
ATOM 2765 C C . LEU A 1 347 ? -16.891 -30.906 -18.688 1 95.38 347 LEU A C 1
ATOM 2767 O O . LEU A 1 347 ? -16.875 -29.734 -19.094 1 95.38 347 LEU A O 1
ATOM 2771 N N . PRO A 1 348 ? -17 -31.219 -17.422 1 92.44 348 PRO A N 1
ATOM 2772 C CA . PRO A 1 348 ? -17.172 -30.156 -16.438 1 92.44 348 PRO A CA 1
ATOM 2773 C C . PRO A 1 348 ? -15.922 -29.297 -16.234 1 92.44 348 PRO A C 1
ATOM 2775 O O . PRO A 1 348 ? -14.805 -29.812 -16.375 1 92.44 348 PRO A O 1
ATOM 2778 N N . PHE A 1 349 ? -16.188 -28.047 -16 1 93.69 349 PHE A N 1
ATOM 2779 C CA . PHE A 1 349 ? -15.156 -27.141 -15.508 1 93.69 349 PHE A CA 1
ATOM 2780 C C . PHE A 1 349 ? -15.234 -27.031 -13.984 1 93.69 349 PHE A C 1
ATOM 2782 O O . PHE A 1 349 ? -16.078 -26.312 -13.461 1 93.69 349 PHE A O 1
ATOM 2789 N N . HIS A 1 350 ? -14.289 -27.484 -13.242 1 91.31 350 HIS A N 1
ATOM 2790 C CA . HIS A 1 350 ? -14.453 -27.797 -11.828 1 91.31 350 HIS A CA 1
ATOM 2791 C C . HIS A 1 350 ? -14.227 -26.562 -10.961 1 91.31 350 HIS A C 1
ATOM 2793 O O . HIS A 1 350 ? -14.609 -26.531 -9.789 1 91.31 350 HIS A O 1
ATOM 2799 N N . ASP A 1 351 ? -13.586 -25.562 -11.492 1 85.06 351 ASP A N 1
ATOM 2800 C CA . ASP A 1 351 ? -13.344 -24.344 -10.727 1 85.06 351 ASP A CA 1
ATOM 2801 C C . ASP A 1 351 ? -14.656 -23.609 -10.414 1 85.06 351 ASP A C 1
ATOM 2803 O O . ASP A 1 351 ? -14.695 -22.719 -9.562 1 85.06 351 ASP A O 1
ATOM 2807 N N . SER A 1 352 ? -15.656 -23.891 -11.102 1 75.88 352 SER A N 1
ATOM 2808 C CA . SER A 1 352 ? -16.953 -23.25 -10.914 1 75.88 352 SER A CA 1
ATOM 2809 C C . SER A 1 352 ? -17.797 -24.016 -9.898 1 75.88 352 SER A C 1
ATOM 2811 O O . SER A 1 352 ? -18.875 -23.547 -9.508 1 75.88 352 SER A O 1
ATOM 2813 N N . ASP A 1 353 ? -17.25 -25.109 -9.508 1 76.44 353 ASP A N 1
ATOM 2814 C CA . ASP A 1 353 ? -18.016 -25.938 -8.586 1 76.44 353 ASP A CA 1
ATOM 2815 C C . ASP A 1 353 ? -18.062 -25.312 -7.195 1 76.44 353 ASP A C 1
ATOM 2817 O O . ASP A 1 353 ? -17.188 -24.531 -6.82 1 76.44 353 ASP A O 1
ATOM 2821 N N . GLY A 1 354 ? -19.109 -25.516 -6.594 1 73.31 354 GLY A N 1
ATOM 2822 C CA . GLY A 1 354 ? -19.25 -25.031 -5.227 1 73.31 354 GLY A CA 1
ATOM 2823 C C . GLY A 1 354 ? -18.266 -25.688 -4.266 1 73.31 354 GLY A C 1
ATOM 2824 O O . GLY A 1 354 ? -17.969 -25.141 -3.209 1 73.31 354 GLY A O 1
ATOM 2825 N N . HIS A 1 355 ? -17.844 -26.938 -4.641 1 83.56 355 HIS A N 1
ATOM 2826 C CA . HIS A 1 355 ? -16.938 -27.703 -3.787 1 83.56 355 HIS A CA 1
ATOM 2827 C C . HIS A 1 355 ? -15.609 -27.953 -4.488 1 83.56 355 HIS A C 1
ATOM 2829 O O . HIS A 1 355 ? -15.578 -28.438 -5.621 1 83.56 355 HIS A O 1
ATOM 2835 N N . ASN A 1 356 ? -14.516 -27.641 -3.83 1 90.12 356 ASN A N 1
ATOM 2836 C CA . ASN A 1 356 ? -13.164 -27.875 -4.344 1 90.12 356 ASN A CA 1
ATOM 2837 C C . ASN A 1 356 ? -12.602 -29.203 -3.861 1 90.12 356 ASN A C 1
ATOM 2839 O O . ASN A 1 356 ? -11.898 -29.266 -2.854 1 90.12 356 ASN A O 1
ATOM 2843 N N . LYS A 1 357 ? -12.844 -30.25 -4.582 1 93.62 357 LYS A N 1
ATOM 2844 C CA . LYS A 1 357 ? -12.422 -31.609 -4.223 1 93.62 357 LYS A CA 1
ATOM 2845 C C . LYS A 1 357 ? -10.898 -31.719 -4.188 1 93.62 357 LYS A C 1
ATOM 2847 O O . LYS A 1 357 ? -10.344 -32.469 -3.377 1 93.62 357 LYS A O 1
ATOM 2852 N N . VAL A 1 358 ? -10.227 -30.969 -5.047 1 95.5 358 VAL A N 1
ATOM 2853 C CA . VAL A 1 358 ? -8.766 -30.984 -5.086 1 95.5 358 VAL A CA 1
ATOM 2854 C C . VAL A 1 358 ? -8.203 -30.5 -3.752 1 95.5 358 VAL A C 1
ATOM 2856 O O . VAL A 1 358 ? -7.316 -31.141 -3.178 1 95.5 358 VAL A O 1
ATOM 2859 N N . ALA A 1 359 ? -8.719 -29.391 -3.303 1 91.69 359 ALA A N 1
ATOM 2860 C CA . ALA A 1 359 ? -8.289 -28.859 -2.012 1 91.69 359 ALA A CA 1
ATOM 2861 C C . ALA A 1 359 ? -8.555 -29.859 -0.891 1 91.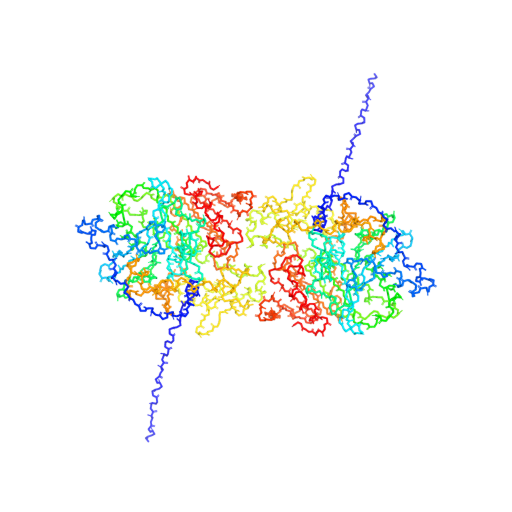69 359 ALA A C 1
ATOM 2863 O O . ALA A 1 359 ? -7.742 -30.016 0.021 1 91.69 359 ALA A O 1
ATOM 2864 N N . GLU A 1 360 ? -9.711 -30.5 -0.949 1 90.75 360 GLU A N 1
ATOM 2865 C CA . GLU A 1 360 ? -10.062 -31.5 0.048 1 90.75 360 GLU A CA 1
ATOM 2866 C C . GLU A 1 360 ? -9.062 -32.656 0.051 1 90.75 360 GLU A C 1
ATOM 2868 O O . GLU A 1 360 ? -8.602 -33.062 1.112 1 90.75 360 GLU A O 1
ATOM 2873 N N . MET A 1 361 ? -8.742 -33.125 -1.122 1 94.88 361 MET A N 1
ATOM 2874 C CA . MET A 1 361 ? -7.863 -34.281 -1.245 1 94.88 361 MET A CA 1
ATOM 2875 C C . MET A 1 361 ? -6.434 -33.938 -0.855 1 94.88 361 MET A C 1
ATOM 2877 O O . MET A 1 361 ? -5.668 -34.812 -0.434 1 94.88 361 MET A O 1
ATOM 2881 N N . LEU A 1 362 ? -6.102 -32.625 -0.903 1 93.94 362 LEU A N 1
ATOM 2882 C CA . LEU A 1 362 ? -4.754 -32.188 -0.567 1 93.94 362 LEU A CA 1
ATOM 2883 C C . LEU A 1 362 ? -4.723 -31.562 0.826 1 93.94 362 LEU A C 1
ATOM 2885 O O . LEU A 1 362 ? -3.75 -30.906 1.193 1 93.94 362 LEU A O 1
ATOM 2889 N N . SER A 1 363 ? -5.715 -31.719 1.646 1 89.81 363 SER A N 1
ATOM 2890 C CA . SER A 1 363 ? -5.859 -31.047 2.934 1 89.81 363 SER A CA 1
ATOM 2891 C C . SER A 1 363 ? -4.691 -31.375 3.859 1 89.81 363 SER A C 1
ATOM 2893 O O . SER A 1 363 ? -4.23 -30.516 4.609 1 89.81 363 SER A O 1
ATOM 2895 N N . GLU A 1 364 ? -4.156 -32.625 3.785 1 88.69 364 GLU A N 1
ATOM 2896 C CA . GLU A 1 364 ? -3.057 -33 4.66 1 88.69 364 GLU A CA 1
ATOM 2897 C C . GLU A 1 364 ? -1.724 -32.469 4.156 1 88.69 364 GLU A C 1
ATOM 2899 O O . GLU A 1 364 ? -0.743 -32.438 4.902 1 88.69 364 GLU A O 1
ATOM 2904 N N . ASP A 1 365 ? -1.755 -32 2.994 1 90.25 365 ASP A N 1
ATOM 2905 C CA . ASP A 1 365 ? -0.543 -31.469 2.371 1 90.25 365 ASP A CA 1
ATOM 2906 C C . ASP A 1 365 ? -0.457 -29.953 2.527 1 90.25 365 ASP A C 1
ATOM 2908 O O . ASP A 1 365 ? 0.624 -29.375 2.408 1 90.25 365 ASP A O 1
ATOM 2912 N N . THR A 1 366 ? -1.494 -29.359 2.822 1 89 366 THR A N 1
ATOM 2913 C CA . THR A 1 366 ? -1.637 -27.906 2.715 1 89 366 THR A CA 1
ATOM 2914 C C . THR A 1 366 ? -0.594 -27.188 3.572 1 89 366 THR A C 1
ATOM 2916 O O . THR A 1 366 ? 0.028 -26.234 3.129 1 89 366 THR A O 1
ATOM 2919 N N . LEU A 1 367 ? -0.321 -27.672 4.703 1 92.56 367 LEU A N 1
ATOM 2920 C CA . LEU A 1 367 ? 0.609 -26.984 5.582 1 92.56 367 LEU A CA 1
ATOM 2921 C C . LEU A 1 367 ? 1.965 -27.672 5.605 1 92.56 367 LEU A C 1
ATOM 2923 O O . LEU A 1 367 ? 2.863 -27.281 6.348 1 92.56 367 LEU A O 1
ATOM 2927 N N . ASP A 1 368 ? 2.098 -28.734 4.766 1 92.88 368 ASP A N 1
ATOM 2928 C CA . ASP A 1 368 ? 3.395 -29.391 4.637 1 92.88 368 ASP A CA 1
ATOM 2929 C C . ASP A 1 368 ? 4.363 -28.531 3.824 1 92.88 368 ASP A C 1
ATOM 2931 O O . ASP A 1 368 ? 3.959 -27.547 3.195 1 92.88 368 ASP A O 1
ATOM 2935 N N . THR A 1 369 ? 5.672 -28.875 3.873 1 95.88 369 THR A N 1
ATOM 2936 C CA . THR A 1 369 ? 6.695 -28.062 3.236 1 95.88 369 THR A CA 1
ATOM 2937 C C . THR A 1 369 ? 7.316 -28.797 2.053 1 95.88 369 THR A C 1
ATOM 2939 O O . THR A 1 369 ? 7.383 -30.016 2.045 1 95.88 369 THR A O 1
ATOM 2942 N N . VAL A 1 370 ? 7.695 -28.062 1.035 1 98 370 VAL A N 1
ATOM 2943 C CA . VAL A 1 370 ? 8.508 -28.625 -0.045 1 98 370 VAL A CA 1
ATOM 2944 C C . VAL A 1 370 ? 9.859 -27.922 -0.084 1 98 370 VAL A C 1
ATOM 2946 O O . VAL A 1 370 ? 10.594 -28.016 -1.073 1 98 370 VAL A O 1
ATOM 2949 N N . ALA A 1 371 ? 10.227 -27.219 0.994 1 98.19 371 ALA A N 1
ATOM 2950 C CA . ALA A 1 371 ? 11.484 -26.484 1.095 1 98.19 371 ALA A CA 1
ATOM 2951 C C . ALA A 1 371 ? 12.68 -27.406 0.886 1 98.19 371 ALA A C 1
ATOM 2953 O O . ALA A 1 371 ? 13.656 -27.016 0.243 1 98.19 371 ALA A O 1
ATOM 2954 N N . PRO A 1 372 ? 12.695 -28.641 1.39 1 98 372 PRO A N 1
ATOM 2955 C CA . PRO A 1 372 ? 13.828 -29.531 1.136 1 98 372 PRO A CA 1
ATOM 2956 C C . PRO A 1 372 ? 14.047 -29.797 -0.351 1 98 372 PRO A C 1
ATOM 2958 O O . PRO A 1 372 ? 15.195 -29.922 -0.799 1 98 372 PRO A O 1
ATOM 2961 N N . TRP A 1 373 ? 12.961 -29.906 -1.091 1 98.75 373 TRP A N 1
ATOM 2962 C CA . TRP A 1 373 ? 13.102 -30.094 -2.531 1 98.75 373 TRP A CA 1
ATOM 2963 C C . TRP A 1 373 ? 13.695 -28.859 -3.188 1 98.75 373 TRP A C 1
ATOM 2965 O O . TRP A 1 373 ? 14.555 -28.953 -4.062 1 98.75 373 TRP A O 1
ATOM 2975 N N . VAL A 1 374 ? 13.234 -27.688 -2.748 1 98.88 374 VAL A N 1
ATOM 2976 C CA . VAL A 1 374 ? 13.773 -26.438 -3.279 1 98.88 374 VAL A CA 1
ATOM 2977 C C . VAL A 1 374 ? 15.266 -26.359 -2.973 1 98.88 374 VAL A C 1
ATOM 2979 O O . VAL A 1 374 ? 16.062 -25.984 -3.834 1 98.88 374 VAL A O 1
ATOM 2982 N N . SER A 1 375 ? 15.625 -26.688 -1.761 1 98.75 375 SER A N 1
ATOM 2983 C CA . SER A 1 375 ? 17.016 -26.703 -1.349 1 98.75 375 SER A CA 1
ATOM 2984 C C . SER A 1 375 ? 17.875 -27.562 -2.271 1 98.75 375 SER A C 1
ATOM 2986 O O . SER A 1 375 ? 18.938 -27.141 -2.73 1 98.75 375 SER A O 1
ATOM 2988 N N . LYS A 1 376 ? 17.391 -28.734 -2.523 1 98.62 376 LYS A N 1
ATOM 2989 C CA . LYS A 1 376 ? 18.094 -29.656 -3.41 1 98.62 376 LYS A CA 1
ATOM 2990 C C . LYS A 1 376 ? 18.188 -29.094 -4.828 1 98.62 376 LYS A C 1
ATOM 2992 O O . LYS A 1 376 ? 19.25 -29.156 -5.453 1 98.62 376 LYS A O 1
ATOM 2997 N N . LEU A 1 377 ? 17.156 -28.578 -5.297 1 98.81 377 LEU A N 1
ATOM 2998 C CA . LEU A 1 377 ? 17.078 -28.078 -6.664 1 98.81 377 LEU A CA 1
ATOM 2999 C C . LEU A 1 377 ? 18 -26.875 -6.844 1 98.81 377 LEU A C 1
ATOM 3001 O O . LEU A 1 377 ? 18.578 -26.688 -7.914 1 98.81 377 LEU A O 1
ATOM 3005 N N . LEU A 1 378 ? 18.188 -26.094 -5.824 1 98.69 378 LEU A N 1
ATOM 3006 C CA . LEU A 1 378 ? 19.016 -24.906 -5.863 1 98.69 378 LEU A CA 1
ATOM 3007 C C . LEU A 1 378 ? 20.484 -25.281 -6.035 1 98.69 378 LEU A C 1
ATOM 3009 O O . LEU A 1 378 ? 21.328 -24.422 -6.363 1 98.69 378 LEU A O 1
ATOM 3013 N N . SER A 1 379 ? 20.859 -26.453 -5.852 1 98.38 379 SER A N 1
ATOM 3014 C CA . SER A 1 379 ? 22.219 -26.891 -6.098 1 98.38 379 SER A CA 1
ATOM 3015 C C . SER A 1 379 ? 22.469 -27.125 -7.586 1 98.38 379 SER A C 1
ATOM 3017 O O . SER A 1 379 ? 23.625 -27.234 -8.016 1 98.38 379 SER A O 1
ATOM 3019 N N . HIS A 1 380 ? 21.406 -27.141 -8.367 1 97.94 380 HIS A N 1
ATOM 3020 C CA . HIS A 1 380 ? 21.578 -27.562 -9.758 1 97.94 380 HIS A CA 1
ATOM 3021 C C . HIS A 1 380 ? 20.938 -26.562 -10.711 1 97.94 380 HIS A C 1
ATOM 3023 O O . HIS A 1 380 ? 21.391 -26.406 -11.852 1 97.94 380 HIS A O 1
ATOM 3029 N N . TYR A 1 381 ? 19.906 -25.906 -10.281 1 98.19 381 TYR A N 1
ATOM 3030 C CA . TYR A 1 381 ? 19.109 -25.078 -11.172 1 98.19 381 TYR A CA 1
ATOM 3031 C C . TYR A 1 381 ? 18.922 -23.672 -10.594 1 98.19 381 TYR A C 1
ATOM 3033 O O . TYR A 1 381 ? 19.062 -23.469 -9.383 1 98.19 381 TYR A O 1
ATOM 3041 N N . ARG A 1 382 ? 18.656 -22.672 -11.445 1 97.94 382 ARG A N 1
ATOM 3042 C CA . ARG A 1 382 ? 18.297 -21.344 -10.984 1 97.94 382 ARG A CA 1
ATOM 3043 C C . ARG A 1 382 ? 16.844 -21.297 -10.508 1 97.94 382 ARG A C 1
ATOM 3045 O O . ARG A 1 382 ? 15.969 -21.906 -11.117 1 97.94 382 ARG A O 1
ATOM 3052 N N . VAL A 1 383 ? 16.625 -20.625 -9.383 1 98.62 383 VAL A N 1
ATOM 3053 C CA . VAL A 1 383 ? 15.273 -20.5 -8.852 1 98.62 383 VAL A CA 1
ATOM 3054 C C . VAL A 1 383 ? 14.953 -19.031 -8.594 1 98.62 383 VAL A C 1
ATOM 3056 O O . VAL A 1 383 ? 15.703 -18.328 -7.906 1 98.62 383 VAL A O 1
ATOM 3059 N N . LEU A 1 384 ? 13.875 -18.547 -9.148 1 98.62 384 LEU A N 1
ATOM 3060 C CA . LEU A 1 384 ? 13.359 -17.203 -8.945 1 98.62 384 LEU A CA 1
ATOM 3061 C C . LEU A 1 384 ? 12.141 -17.219 -8.039 1 98.62 384 LEU A C 1
ATOM 3063 O O . LEU A 1 384 ? 11.125 -17.844 -8.367 1 98.62 384 LEU A O 1
ATOM 3067 N N . PHE A 1 385 ? 12.281 -16.641 -6.887 1 98.81 385 PHE A N 1
ATOM 3068 C CA . PHE A 1 385 ? 11.117 -16.297 -6.074 1 98.81 385 PHE A CA 1
ATOM 3069 C C . PHE A 1 385 ? 10.727 -14.836 -6.273 1 98.81 385 PHE A C 1
ATOM 3071 O O . PHE A 1 385 ? 11.57 -13.945 -6.145 1 98.81 385 PHE A O 1
ATOM 3078 N N . TYR A 1 386 ? 9.477 -14.586 -6.629 1 98.81 386 TYR A N 1
ATOM 3079 C CA . TYR A 1 386 ? 9.039 -13.203 -6.746 1 98.81 386 TYR A CA 1
ATOM 3080 C C . TYR A 1 386 ? 7.691 -13 -6.07 1 98.81 386 TYR A C 1
ATOM 3082 O O . TYR A 1 386 ? 6.875 -13.922 -6 1 98.81 386 TYR A O 1
ATOM 3090 N N . ASN A 1 387 ? 7.48 -11.828 -5.531 1 98.88 387 ASN A N 1
ATOM 3091 C CA . ASN A 1 387 ? 6.254 -11.477 -4.828 1 98.88 387 ASN A CA 1
ATOM 3092 C C . ASN A 1 387 ? 5.75 -10.094 -5.246 1 98.88 387 ASN A C 1
ATOM 3094 O O . ASN A 1 387 ? 6.547 -9.211 -5.566 1 98.88 387 ASN A O 1
ATOM 3098 N N . GLY A 1 388 ? 4.406 -10.016 -5.277 1 98.81 388 GLY A N 1
ATOM 3099 C CA . GLY A 1 388 ? 3.82 -8.688 -5.285 1 98.81 388 GLY A CA 1
ATOM 3100 C C . GLY A 1 388 ? 3.861 -8.008 -3.93 1 98.81 388 GLY A C 1
ATOM 3101 O O . GLY A 1 388 ? 3.6 -8.641 -2.904 1 98.81 388 GLY A O 1
ATOM 3102 N N . GLN A 1 389 ? 4.102 -6.766 -3.939 1 98.62 389 GLN A N 1
ATOM 3103 C CA . GLN A 1 389 ? 4.273 -5.98 -2.721 1 98.62 389 GLN A CA 1
ATOM 3104 C C . GLN A 1 389 ? 2.986 -5.949 -1.901 1 98.62 389 GLN A C 1
ATOM 3106 O O . GLN A 1 389 ? 3.027 -5.863 -0.672 1 98.62 389 GLN A O 1
ATOM 3111 N N . LEU A 1 390 ? 1.86 -6.047 -2.535 1 98.31 390 LEU A N 1
ATOM 3112 C CA . LEU A 1 390 ? 0.582 -5.734 -1.904 1 98.31 390 LEU A CA 1
ATOM 3113 C C . LEU A 1 390 ? -0.17 -7.012 -1.54 1 98.31 390 LEU A C 1
ATOM 3115 O O . LEU A 1 390 ? -1.334 -6.957 -1.137 1 98.31 390 LEU A O 1
ATOM 3119 N N . ASP A 1 391 ? 0.506 -8.117 -1.673 1 97.94 391 ASP A N 1
ATOM 3120 C CA . ASP A 1 391 ? -0.093 -9.414 -1.359 1 97.94 391 ASP A CA 1
ATOM 3121 C C . ASP A 1 391 ? -0.168 -9.633 0.15 1 97.94 391 ASP A C 1
ATOM 3123 O O . ASP A 1 391 ? 0.78 -9.328 0.875 1 97.94 391 ASP A O 1
ATOM 3127 N N . ILE A 1 392 ? -1.296 -10.234 0.565 1 97.25 392 ILE A N 1
ATOM 3128 C CA . ILE A 1 392 ? -1.45 -10.508 1.99 1 97.25 392 ILE A CA 1
ATOM 3129 C C . ILE A 1 392 ? -1.198 -11.992 2.262 1 97.25 392 ILE A C 1
ATOM 3131 O O . ILE A 1 392 ? -0.494 -12.344 3.209 1 97.25 392 ILE A O 1
ATOM 3135 N N . ILE A 1 393 ? -1.714 -12.883 1.479 1 96.12 393 ILE A N 1
ATOM 3136 C CA . ILE A 1 393 ? -1.791 -14.297 1.82 1 96.12 393 ILE A CA 1
ATOM 3137 C C . ILE A 1 393 ? -0.415 -14.945 1.668 1 96.12 393 ILE A C 1
ATOM 3139 O O . ILE A 1 393 ? -0.026 -15.789 2.475 1 96.12 393 ILE A O 1
ATOM 3143 N N . CYS A 1 394 ? 0.282 -14.586 0.615 1 97.5 394 CYS A N 1
ATOM 3144 C CA . CYS A 1 394 ? 1.679 -14.969 0.428 1 97.5 394 CYS A CA 1
ATOM 3145 C C . CYS A 1 394 ? 2.572 -13.734 0.351 1 97.5 394 CYS A C 1
ATOM 3147 O O . CYS A 1 394 ? 3.217 -13.492 -0.671 1 97.5 394 CYS A O 1
ATOM 3149 N N . ALA A 1 395 ? 2.676 -13.086 1.46 1 98.25 395 ALA A N 1
ATOM 3150 C CA . ALA A 1 395 ? 3.324 -11.781 1.517 1 98.25 395 ALA A CA 1
ATOM 3151 C C . ALA A 1 395 ? 4.832 -11.906 1.319 1 98.25 395 ALA A C 1
ATOM 3153 O O . ALA A 1 395 ? 5.43 -12.93 1.671 1 98.25 395 ALA A O 1
ATOM 3154 N N . TYR A 1 396 ? 5.418 -10.852 0.775 1 98.62 396 TYR A N 1
ATOM 3155 C CA . TYR A 1 396 ? 6.844 -10.805 0.481 1 98.62 396 TYR A CA 1
ATOM 3156 C C . TYR A 1 396 ? 7.668 -11.094 1.73 1 98.62 396 TYR A C 1
ATOM 3158 O O . TYR A 1 396 ? 8.578 -11.922 1.703 1 98.62 396 TYR A O 1
ATOM 3166 N N . PRO A 1 397 ? 7.418 -10.461 2.916 1 98.12 397 PRO A N 1
ATOM 3167 C CA . PRO A 1 397 ? 8.242 -10.75 4.09 1 98.12 397 PRO A CA 1
ATOM 3168 C C . PRO A 1 397 ? 8.156 -12.203 4.531 1 98.12 397 PRO A C 1
ATOM 3170 O O . PRO A 1 397 ? 9.109 -12.742 5.102 1 98.12 397 PRO A O 1
ATOM 3173 N N . MET A 1 398 ? 7.109 -12.836 4.254 1 97.75 398 MET A N 1
ATOM 3174 C CA . MET A 1 398 ? 6.961 -14.242 4.613 1 97.75 398 MET A CA 1
ATOM 3175 C C . MET A 1 398 ? 7.836 -15.125 3.732 1 97.75 398 MET A C 1
ATOM 3177 O O . MET A 1 398 ? 8.391 -16.125 4.199 1 97.75 398 MET A O 1
ATOM 3181 N N . THR A 1 399 ? 7.867 -14.781 2.43 1 98.44 399 THR A N 1
ATOM 3182 C CA . THR A 1 399 ? 8.789 -15.484 1.541 1 98.44 399 THR A CA 1
ATOM 3183 C C . THR A 1 399 ? 10.234 -15.305 2.008 1 98.44 399 THR A C 1
ATOM 3185 O O . THR A 1 399 ? 11 -16.266 2.061 1 98.44 399 THR A O 1
ATOM 3188 N N . VAL A 1 400 ? 10.586 -14.117 2.406 1 98.12 400 VAL A N 1
ATOM 3189 C CA . VAL A 1 400 ? 11.938 -13.844 2.885 1 98.12 400 VAL A CA 1
ATOM 3190 C C . VAL A 1 400 ? 12.211 -14.656 4.148 1 98.12 400 VAL A C 1
ATOM 3192 O O . VAL A 1 400 ? 13.305 -15.211 4.312 1 98.12 400 VAL A O 1
ATOM 3195 N N . ASN A 1 401 ? 11.234 -14.734 5.027 1 96.94 401 ASN A N 1
ATOM 3196 C CA . ASN A 1 401 ? 11.391 -15.508 6.258 1 96.94 401 ASN A CA 1
ATOM 3197 C C . ASN A 1 401 ? 11.758 -16.953 5.965 1 96.94 401 ASN A C 1
ATOM 3199 O O . ASN A 1 401 ? 12.688 -17.5 6.57 1 96.94 401 ASN A O 1
ATOM 3203 N N . PHE A 1 402 ? 10.992 -17.531 5.012 1 96.88 402 PHE A N 1
ATOM 3204 C CA . PHE A 1 402 ? 11.258 -18.922 4.676 1 96.88 402 PHE A CA 1
ATOM 3205 C C . PHE A 1 402 ? 12.625 -19.062 4.012 1 96.88 402 PHE A C 1
ATOM 3207 O O . PHE A 1 402 ? 13.375 -20 4.316 1 96.88 402 PHE A O 1
ATOM 3214 N N . LEU A 1 403 ? 13.039 -18.141 3.137 1 98.25 403 LEU A N 1
ATOM 3215 C CA . LEU A 1 403 ? 14.312 -18.219 2.436 1 98.25 403 LEU A CA 1
ATOM 3216 C C . LEU A 1 403 ? 15.477 -18.047 3.406 1 98.25 403 LEU A C 1
ATOM 3218 O O . LEU A 1 403 ? 16.516 -18.703 3.254 1 98.25 403 LEU A O 1
ATOM 3222 N N . MET A 1 404 ? 15.297 -17.234 4.434 1 97.5 404 MET A N 1
ATOM 3223 C CA . MET A 1 404 ? 16.344 -16.984 5.422 1 97.5 404 MET A CA 1
ATOM 3224 C C . MET A 1 404 ? 16.578 -18.219 6.289 1 97.5 404 MET A C 1
ATOM 3226 O O . MET A 1 404 ? 17.672 -18.422 6.797 1 97.5 404 MET A O 1
ATOM 3230 N N . LYS A 1 405 ? 15.617 -19.047 6.391 1 97.19 405 LYS A N 1
ATOM 3231 C CA . LYS A 1 405 ? 15.695 -20.203 7.285 1 97.19 405 LYS A CA 1
ATOM 3232 C C . LYS A 1 405 ? 16.078 -21.469 6.52 1 97.19 405 LYS A C 1
ATOM 3234 O O . LYS A 1 405 ? 16.578 -22.422 7.113 1 97.19 405 LYS A O 1
ATOM 3239 N N . MET A 1 406 ? 15.828 -21.469 5.223 1 97.94 406 MET A N 1
ATOM 3240 C CA . MET A 1 406 ? 16.078 -22.656 4.41 1 97.94 406 MET A CA 1
ATOM 3241 C C . MET A 1 406 ? 17.562 -22.828 4.121 1 97.94 406 MET A C 1
ATOM 3243 O O . MET A 1 406 ? 18.203 -21.922 3.59 1 97.94 406 MET A O 1
ATOM 3247 N N . PRO A 1 407 ? 18.156 -24 4.465 1 98.06 407 PRO A N 1
ATOM 3248 C CA . PRO A 1 407 ? 19.531 -24.266 4.016 1 98.06 407 PRO A CA 1
ATOM 3249 C C . PRO A 1 407 ? 19.609 -24.531 2.514 1 98.06 407 PRO A C 1
ATOM 3251 O O . PRO A 1 407 ? 18.781 -25.234 1.958 1 98.06 407 PRO A O 1
ATOM 3254 N N . PHE A 1 408 ? 20.516 -23.953 1.885 1 98.25 408 PHE A N 1
ATOM 3255 C CA . PHE A 1 408 ? 20.766 -24.203 0.47 1 98.25 408 PHE A CA 1
ATOM 3256 C C . PHE A 1 408 ? 22.141 -23.719 0.069 1 98.25 408 PHE A C 1
ATOM 3258 O O . PHE A 1 408 ? 22.812 -23.031 0.844 1 98.25 408 PHE A O 1
ATOM 3265 N N . ASP A 1 409 ? 22.656 -24.188 -1.085 1 97.56 409 ASP A N 1
ATOM 3266 C CA . ASP A 1 409 ? 23.922 -23.703 -1.636 1 97.56 409 ASP A CA 1
ATOM 3267 C C . ASP A 1 409 ? 23.844 -22.203 -1.956 1 97.56 409 ASP A C 1
ATOM 3269 O O . ASP A 1 409 ? 23.281 -21.812 -2.984 1 97.56 409 ASP A O 1
ATOM 3273 N N . GLY A 1 410 ? 24.344 -21.328 -1.093 1 97.25 410 GLY A N 1
ATOM 3274 C CA . GLY A 1 410 ? 24.281 -19.875 -1.232 1 97.25 410 GLY A CA 1
ATOM 3275 C C . GLY A 1 410 ? 23.562 -19.203 -0.085 1 97.25 410 GLY A C 1
ATOM 3276 O O . GLY A 1 410 ? 23.391 -17.969 -0.092 1 97.25 410 GLY A O 1
ATOM 3277 N N . ASP A 1 411 ? 23.109 -19.984 0.92 1 97.81 411 ASP A N 1
ATOM 3278 C CA . ASP A 1 411 ? 22.297 -19.453 2.006 1 97.81 411 ASP A CA 1
ATOM 3279 C C . ASP A 1 411 ? 23.094 -18.422 2.822 1 97.81 411 ASP A C 1
ATOM 3281 O O . ASP A 1 411 ? 22.547 -17.391 3.225 1 97.81 411 ASP A O 1
ATOM 3285 N N . ASN A 1 412 ? 24.375 -18.625 3.094 1 97.44 412 ASN A N 1
ATOM 3286 C CA . ASN A 1 412 ? 25.203 -17.656 3.789 1 97.44 412 ASN A CA 1
ATOM 3287 C C . ASN A 1 412 ? 25.359 -16.375 2.984 1 97.44 412 ASN A C 1
ATOM 3289 O O . ASN A 1 412 ? 25.328 -15.273 3.549 1 97.44 412 ASN A O 1
ATOM 3293 N N . GLU A 1 413 ? 25.531 -16.531 1.748 1 97.81 413 GLU A N 1
ATOM 3294 C CA . GLU A 1 413 ? 25.609 -15.383 0.863 1 97.81 413 GLU A CA 1
ATOM 3295 C C . GLU A 1 413 ? 24.297 -14.594 0.88 1 97.81 413 GLU A C 1
ATOM 3297 O O . GLU A 1 413 ? 24.312 -13.359 0.927 1 97.81 413 GLU A O 1
ATOM 3302 N N . TYR A 1 414 ? 23.188 -15.266 0.884 1 98 414 TYR A N 1
ATOM 3303 C CA . TYR A 1 414 ? 21.875 -14.641 0.85 1 98 414 TYR A CA 1
ATOM 3304 C C . TYR A 1 414 ? 21.656 -13.742 2.061 1 98 414 TYR A C 1
ATOM 3306 O O . TYR A 1 414 ? 21.094 -12.656 1.939 1 98 414 TYR A O 1
ATOM 3314 N N . LYS A 1 415 ? 22.125 -14.148 3.191 1 95.69 415 LYS A N 1
ATOM 3315 C CA . LYS A 1 415 ? 21.922 -13.43 4.449 1 95.69 415 LYS A CA 1
ATOM 3316 C C . LYS A 1 415 ? 22.672 -12.102 4.449 1 95.69 415 LYS A C 1
ATOM 3318 O O . LYS A 1 415 ? 22.312 -11.18 5.191 1 95.69 415 LYS A O 1
ATOM 3323 N N . ARG A 1 416 ? 23.641 -11.922 3.551 1 93.44 416 ARG A N 1
ATOM 3324 C CA . ARG A 1 416 ? 24.484 -10.727 3.594 1 93.44 416 ARG A CA 1
ATOM 3325 C C . ARG A 1 416 ? 24.406 -9.961 2.279 1 93.44 416 ARG A C 1
ATOM 3327 O O . ARG A 1 416 ? 24.828 -8.805 2.207 1 93.44 416 ARG A O 1
ATOM 3334 N N . ALA A 1 417 ? 23.859 -10.625 1.3 1 96.25 417 ALA A N 1
ATOM 3335 C CA . ALA A 1 417 ? 23.828 -10.031 -0.034 1 96.25 417 ALA A CA 1
ATOM 3336 C C . ALA A 1 417 ? 23.094 -8.695 -0.027 1 96.25 417 ALA A C 1
ATOM 3338 O O . ALA A 1 417 ? 22.109 -8.523 0.698 1 96.25 417 ALA A O 1
ATOM 3339 N N . ASN A 1 418 ? 23.609 -7.773 -0.841 1 95.19 418 ASN A N 1
ATOM 3340 C CA . ASN A 1 418 ? 22.906 -6.496 -1.001 1 95.19 418 ASN A CA 1
ATOM 3341 C C . ASN A 1 418 ? 21.703 -6.625 -1.923 1 95.19 418 ASN A C 1
ATOM 3343 O O . ASN A 1 418 ? 21.75 -7.355 -2.914 1 95.19 418 ASN A O 1
ATOM 3347 N N . ARG A 1 419 ? 20.703 -6.004 -1.556 1 97.38 419 ARG A N 1
ATOM 3348 C CA . ARG A 1 419 ? 19.531 -5.891 -2.416 1 97.38 419 ARG A CA 1
ATOM 3349 C C . ARG A 1 419 ? 19.656 -4.691 -3.348 1 97.38 419 ARG A C 1
ATOM 3351 O O . ARG A 1 419 ? 20.125 -3.627 -2.941 1 97.38 419 ARG A O 1
ATOM 3358 N N . GLU A 1 420 ? 19.203 -4.824 -4.586 1 97.69 420 GLU A N 1
ATOM 3359 C CA . GLU A 1 420 ? 19.312 -3.775 -5.594 1 97.69 420 GLU A CA 1
ATOM 3360 C C . GLU A 1 420 ? 17.938 -3.27 -6.012 1 97.69 420 GLU A C 1
ATOM 3362 O O . GLU A 1 420 ? 16.953 -4.012 -5.949 1 97.69 420 GLU A O 1
ATOM 3367 N N . ILE A 1 421 ? 17.938 -2.021 -6.457 1 97.88 421 ILE A N 1
ATOM 3368 C CA . ILE A 1 421 ? 16.719 -1.477 -7.07 1 97.88 421 ILE A CA 1
ATOM 3369 C C . ILE A 1 421 ? 16.562 -2.049 -8.477 1 97.88 421 ILE A C 1
ATOM 3371 O O . ILE A 1 421 ? 17.5 -2.043 -9.273 1 97.88 421 ILE A O 1
ATOM 3375 N N . TYR A 1 422 ? 15.445 -2.643 -8.719 1 97.88 422 TYR A N 1
ATOM 3376 C CA . TYR A 1 422 ? 15.094 -3.195 -10.031 1 97.88 422 TYR A CA 1
ATOM 3377 C C . TYR A 1 422 ? 14.359 -2.166 -10.875 1 97.88 422 TYR A C 1
ATOM 3379 O O . TYR A 1 422 ? 13.242 -1.76 -10.539 1 97.88 422 TYR A O 1
ATOM 3387 N N . ARG A 1 423 ? 14.961 -1.734 -11.977 1 96.88 423 ARG A N 1
ATOM 3388 C CA . ARG A 1 423 ? 14.367 -0.71 -12.836 1 96.88 423 ARG A CA 1
ATOM 3389 C C . ARG A 1 423 ? 14.016 -1.279 -14.203 1 96.88 423 ARG A C 1
ATOM 3391 O O . ARG A 1 423 ? 14.742 -2.111 -14.742 1 96.88 423 ARG A O 1
ATOM 3398 N N . VAL A 1 424 ? 12.898 -0.913 -14.68 1 96.25 424 VAL A N 1
ATOM 3399 C CA . VAL A 1 424 ? 12.453 -1.191 -16.031 1 96.25 424 VAL A CA 1
ATOM 3400 C C . VAL A 1 424 ? 12.125 0.118 -16.75 1 96.25 424 VAL A C 1
ATOM 3402 O O . VAL A 1 424 ? 11.227 0.853 -16.344 1 96.25 424 VAL A O 1
ATOM 3405 N N . ASP A 1 425 ? 12.836 0.468 -17.75 1 94.75 425 ASP A N 1
ATOM 3406 C CA . ASP A 1 425 ? 12.688 1.706 -18.516 1 94.75 425 ASP A CA 1
ATOM 3407 C C . ASP A 1 425 ? 12.75 2.924 -17.594 1 94.75 425 ASP A C 1
ATOM 3409 O O . ASP A 1 425 ? 11.906 3.814 -17.672 1 94.75 425 ASP A O 1
ATOM 3413 N N . GLY A 1 426 ? 13.617 2.896 -16.656 1 93.69 426 GLY A N 1
ATOM 3414 C CA . GLY A 1 426 ? 13.883 4.039 -15.797 1 93.69 426 GLY A CA 1
ATOM 3415 C C . GLY A 1 426 ? 12.961 4.105 -14.594 1 93.69 426 GLY A C 1
ATOM 3416 O O . GLY A 1 426 ? 13.211 4.867 -13.656 1 93.69 426 GLY A O 1
ATOM 3417 N N . GLU A 1 427 ? 11.969 3.303 -14.578 1 94.69 427 GLU A N 1
ATOM 3418 C CA . GLU A 1 427 ? 11.023 3.305 -13.469 1 94.69 427 GLU A CA 1
ATOM 3419 C C . GLU A 1 427 ? 11.367 2.229 -12.445 1 94.69 427 GLU A C 1
ATOM 3421 O O . GLU A 1 427 ? 11.859 1.155 -12.805 1 94.69 427 GLU A O 1
ATOM 3426 N N . ILE A 1 428 ? 11.102 2.529 -11.242 1 96.69 428 ILE A N 1
ATOM 3427 C CA . ILE A 1 428 ? 11.367 1.557 -10.188 1 96.69 428 ILE A CA 1
ATOM 3428 C C . ILE A 1 428 ? 10.312 0.457 -10.219 1 96.69 428 ILE A C 1
ATOM 3430 O O . ILE A 1 428 ? 9.203 0.638 -9.711 1 96.69 428 ILE A O 1
ATOM 3434 N N . ALA A 1 429 ? 10.633 -0.698 -10.711 1 97.81 429 ALA A N 1
ATOM 3435 C CA . ALA A 1 429 ? 9.727 -1.84 -10.805 1 97.81 429 ALA A CA 1
ATOM 3436 C C . ALA A 1 429 ? 9.648 -2.59 -9.477 1 97.81 429 ALA A C 1
ATOM 3438 O O . ALA A 1 429 ? 8.633 -3.211 -9.164 1 97.81 429 ALA A O 1
ATOM 3439 N N . GLY A 1 430 ? 10.75 -2.537 -8.773 1 98.12 430 GLY A N 1
ATOM 3440 C CA . GLY A 1 430 ? 10.844 -3.205 -7.48 1 98.12 430 GLY A CA 1
ATOM 3441 C C . GLY A 1 430 ? 12.273 -3.377 -7.004 1 98.12 430 GLY A C 1
ATOM 3442 O O . GLY A 1 430 ? 13.094 -2.471 -7.148 1 98.12 430 GLY A O 1
ATOM 3443 N N . TYR A 1 431 ? 12.508 -4.484 -6.363 1 98.69 431 TYR A N 1
ATOM 3444 C CA . TYR A 1 431 ? 13.82 -4.77 -5.785 1 98.69 431 TYR A CA 1
ATOM 3445 C C . TYR A 1 431 ? 14.219 -6.219 -6.035 1 98.69 431 TYR A C 1
ATOM 3447 O O . TYR A 1 431 ? 13.359 -7.102 -6.137 1 98.69 431 TYR A O 1
ATOM 3455 N N . LYS A 1 432 ? 15.5 -6.43 -6.137 1 98.06 432 LYS A N 1
ATOM 3456 C CA . LYS A 1 432 ? 15.984 -7.77 -6.457 1 98.06 432 LYS A CA 1
ATOM 3457 C C . LYS A 1 432 ? 17.234 -8.109 -5.645 1 98.06 432 LYS A C 1
ATOM 3459 O O . LYS A 1 432 ? 17.984 -7.215 -5.242 1 98.06 432 LYS A O 1
ATOM 3464 N N . LYS A 1 433 ? 17.406 -9.344 -5.352 1 96.81 433 LYS A N 1
ATOM 3465 C CA . LYS A 1 433 ? 18.531 -9.891 -4.602 1 96.81 433 LYS A CA 1
ATOM 3466 C C . LYS A 1 433 ? 18.938 -11.258 -5.145 1 96.81 433 LYS A C 1
ATOM 3468 O O . LYS A 1 433 ? 18.078 -12.062 -5.523 1 96.81 433 LYS A O 1
ATOM 3473 N N . LYS A 1 434 ? 20.188 -11.484 -5.242 1 96.44 434 LYS A N 1
ATOM 3474 C CA . LYS A 1 434 ? 20.719 -12.734 -5.773 1 96.44 434 LYS A CA 1
ATOM 3475 C C . LYS A 1 434 ? 21.734 -13.352 -4.82 1 96.44 434 LYS A C 1
ATOM 3477 O O . LYS A 1 434 ? 22.516 -12.633 -4.199 1 96.44 434 LYS A O 1
ATOM 3482 N N . ALA A 1 435 ? 21.734 -14.625 -4.711 1 97.12 435 ALA A N 1
ATOM 3483 C CA . ALA A 1 435 ? 22.703 -15.414 -3.973 1 97.12 435 ALA A CA 1
ATOM 3484 C C . ALA A 1 435 ? 22.812 -16.828 -4.539 1 97.12 435 ALA A C 1
ATOM 3486 O O . ALA A 1 435 ? 21.844 -17.609 -4.473 1 97.12 435 ALA A O 1
ATOM 3487 N N . GLY A 1 436 ? 23.969 -17.141 -5.051 1 96.19 436 GLY A N 1
ATOM 3488 C CA . GLY A 1 436 ? 24.062 -18.406 -5.773 1 96.19 436 GLY A CA 1
ATOM 3489 C C . GLY A 1 436 ? 23.078 -18.484 -6.934 1 96.19 436 GLY A C 1
ATOM 3490 O O . GLY A 1 436 ? 23.062 -17.609 -7.793 1 96.19 436 GLY A O 1
ATOM 3491 N N . ARG A 1 437 ? 22.281 -19.578 -6.918 1 97.19 437 ARG A N 1
ATOM 3492 C CA . ARG A 1 437 ? 21.328 -19.781 -8 1 97.19 437 ARG A CA 1
ATOM 3493 C C . ARG A 1 437 ? 19.938 -19.25 -7.633 1 97.19 437 ARG A C 1
ATOM 3495 O O . ARG A 1 437 ? 19 -19.375 -8.406 1 97.19 437 ARG A O 1
ATOM 3502 N N . LEU A 1 438 ? 19.828 -18.609 -6.461 1 98.31 438 LEU A N 1
ATOM 3503 C CA . LEU A 1 438 ? 18.578 -18.016 -6.008 1 98.31 438 LEU A CA 1
ATOM 3504 C C . LEU A 1 438 ? 18.469 -16.562 -6.457 1 98.31 438 LEU A C 1
ATOM 3506 O O . LEU A 1 438 ? 19.438 -15.805 -6.34 1 98.31 438 LEU A O 1
ATOM 3510 N N . GLN A 1 439 ? 17.422 -16.25 -6.984 1 97.69 439 GLN A N 1
ATOM 3511 C CA . GLN A 1 439 ? 17.031 -14.859 -7.223 1 97.69 439 GLN A CA 1
ATOM 3512 C C . GLN A 1 439 ? 15.727 -14.531 -6.516 1 97.69 439 GLN A C 1
ATOM 3514 O O . GLN A 1 439 ? 14.773 -15.312 -6.562 1 97.69 439 GLN A O 1
ATOM 3519 N N . GLU A 1 440 ? 15.703 -13.469 -5.789 1 98.5 440 GLU A N 1
ATOM 3520 C CA . GLU A 1 440 ? 14.531 -12.961 -5.074 1 98.5 440 GLU A CA 1
ATOM 3521 C C . GLU A 1 440 ? 14.125 -11.594 -5.598 1 98.5 440 GLU A C 1
ATOM 3523 O O . GLU A 1 440 ? 14.945 -10.672 -5.668 1 98.5 440 GLU A O 1
ATOM 3528 N N . VAL A 1 441 ? 12.844 -11.438 -5.992 1 98.62 441 VAL A N 1
ATOM 3529 C CA . VAL A 1 441 ? 12.398 -10.18 -6.566 1 98.62 441 VAL A CA 1
ATOM 3530 C C . VAL A 1 441 ? 11.094 -9.734 -5.895 1 98.62 441 VAL A C 1
ATOM 3532 O O . VAL A 1 441 ? 10.188 -10.547 -5.695 1 98.62 441 VAL A O 1
ATOM 3535 N N . LEU A 1 442 ? 11.031 -8.516 -5.5 1 98.81 442 LEU A N 1
ATOM 3536 C CA . LEU A 1 442 ? 9.781 -7.867 -5.125 1 98.81 442 LEU A CA 1
ATOM 3537 C C . LEU A 1 442 ? 9.297 -6.938 -6.234 1 98.81 442 LEU A C 1
ATOM 3539 O O . LEU A 1 442 ? 10.055 -6.09 -6.715 1 98.81 442 LEU A O 1
ATOM 3543 N N . ILE A 1 443 ? 8.086 -7.152 -6.672 1 98.88 443 ILE A N 1
ATOM 3544 C CA . ILE A 1 443 ? 7.48 -6.277 -7.668 1 98.88 443 ILE A CA 1
ATOM 3545 C C . ILE A 1 443 ? 6.562 -5.273 -6.98 1 98.88 443 ILE A C 1
ATOM 3547 O O . ILE A 1 443 ? 5.582 -5.656 -6.336 1 98.88 443 ILE A O 1
ATOM 3551 N N . ARG A 1 444 ? 6.805 -4.023 -7.168 1 97.88 444 ARG A N 1
ATOM 3552 C CA . ARG A 1 444 ? 6.039 -2.953 -6.531 1 97.88 444 ARG A CA 1
ATOM 3553 C C . ARG A 1 444 ? 4.645 -2.84 -7.141 1 97.88 444 ARG A C 1
ATOM 3555 O O . ARG A 1 444 ? 4.461 -3.082 -8.336 1 97.88 444 ARG A O 1
ATOM 3562 N N . ASN A 1 445 ? 3.721 -2.451 -6.246 1 97.31 445 ASN A N 1
ATOM 3563 C CA . ASN A 1 445 ? 2.354 -2.117 -6.633 1 97.31 445 ASN A CA 1
ATOM 3564 C C . ASN A 1 445 ? 1.65 -3.303 -7.285 1 97.31 445 ASN A C 1
ATOM 3566 O O . ASN A 1 445 ? 0.857 -3.125 -8.211 1 97.31 445 ASN A O 1
ATOM 3570 N N . ALA A 1 446 ? 2.082 -4.5 -6.926 1 98.25 446 ALA A N 1
ATOM 3571 C CA . ALA A 1 446 ? 1.414 -5.723 -7.367 1 98.25 446 ALA A CA 1
ATOM 3572 C C . ALA A 1 446 ? 0.896 -6.523 -6.176 1 98.25 446 ALA A C 1
ATOM 3574 O O . ALA A 1 446 ? 1.563 -6.617 -5.145 1 98.25 446 ALA A O 1
ATOM 3575 N N . GLY A 1 447 ? -0.307 -7.059 -6.359 1 97.31 447 GLY A N 1
ATOM 3576 C CA . GLY A 1 447 ? -0.836 -8 -5.387 1 97.31 447 GLY A CA 1
ATOM 3577 C C . GLY A 1 447 ? -0.403 -9.43 -5.641 1 97.31 447 GLY A C 1
ATOM 3578 O O . GLY A 1 447 ? 0.739 -9.68 -6.035 1 97.31 447 GLY A O 1
ATOM 3579 N N . HIS A 1 448 ? -1.266 -10.305 -5.387 1 96.88 448 HIS A N 1
ATOM 3580 C CA . HIS A 1 448 ? -1.001 -11.734 -5.457 1 96.88 448 HIS A CA 1
ATOM 3581 C C . HIS A 1 448 ? -0.755 -12.18 -6.891 1 96.88 448 HIS A C 1
ATOM 3583 O O . HIS A 1 448 ? 0.003 -13.125 -7.133 1 96.88 448 HIS A O 1
ATOM 3589 N N . MET A 1 449 ? -1.42 -11.539 -7.848 1 96.19 449 MET A N 1
ATOM 3590 C CA . MET A 1 449 ? -1.26 -11.852 -9.266 1 96.19 449 MET A CA 1
ATOM 3591 C C . MET A 1 449 ? -0.321 -10.859 -9.938 1 96.19 449 MET A C 1
ATOM 3593 O O . MET A 1 449 ? -0.766 -9.992 -10.695 1 96.19 449 MET A O 1
ATOM 3597 N N . VAL A 1 450 ? 0.915 -11.102 -9.781 1 98.5 450 VAL A N 1
ATOM 3598 C CA . VAL A 1 450 ? 1.95 -10.172 -10.219 1 98.5 450 VAL A CA 1
ATOM 3599 C C . VAL A 1 450 ? 1.828 -9.938 -11.727 1 98.5 450 VAL A C 1
ATOM 3601 O O . VAL A 1 450 ? 1.798 -8.789 -12.18 1 98.5 450 VAL A O 1
ATOM 3604 N N . PRO A 1 451 ? 1.674 -11 -12.555 1 98 451 PRO A N 1
ATOM 3605 C CA . PRO A 1 451 ? 1.615 -10.734 -13.992 1 98 451 PRO A CA 1
ATOM 3606 C C . PRO A 1 451 ? 0.369 -9.953 -14.406 1 98 451 PRO A C 1
ATOM 3608 O O . PRO A 1 451 ? 0.376 -9.266 -15.43 1 98 451 PRO A O 1
ATOM 3611 N N . ARG A 1 452 ? -0.687 -10.102 -13.625 1 95.12 452 ARG A N 1
ATOM 3612 C CA . ARG A 1 452 ? -1.899 -9.336 -13.898 1 95.12 452 ARG A CA 1
ATOM 3613 C C . ARG A 1 452 ? -1.743 -7.887 -13.453 1 95.12 452 ARG A C 1
ATOM 3615 O O . ARG A 1 452 ? -2.109 -6.965 -14.188 1 95.12 452 ARG A O 1
ATOM 3622 N N . ASP A 1 453 ? -1.193 -7.691 -12.289 1 96.5 453 ASP A N 1
ATOM 3623 C CA . ASP A 1 453 ? -1.166 -6.379 -11.648 1 96.5 453 ASP A CA 1
ATOM 3624 C C . ASP A 1 453 ? -0.088 -5.488 -12.258 1 96.5 453 ASP A C 1
ATOM 3626 O O . ASP A 1 453 ? -0.233 -4.266 -12.289 1 96.5 453 ASP A O 1
ATOM 3630 N N . GLN A 1 454 ? 1.033 -6.102 -12.648 1 98.06 454 GLN A N 1
ATOM 3631 C CA . GLN A 1 454 ? 2.148 -5.398 -13.281 1 98.06 454 GLN A CA 1
ATOM 3632 C C . GLN A 1 454 ? 2.697 -6.188 -14.461 1 98.06 454 GLN A C 1
ATOM 3634 O O . GLN A 1 454 ? 3.818 -6.695 -14.414 1 98.06 454 GLN A O 1
ATOM 3639 N N . PRO A 1 455 ? 1.928 -6.172 -15.547 1 98.06 455 PRO A N 1
ATOM 3640 C CA . PRO A 1 455 ? 2.281 -7.039 -16.672 1 98.06 455 PRO A CA 1
ATOM 3641 C C . PRO A 1 455 ? 3.641 -6.691 -17.281 1 98.06 455 PRO A C 1
ATOM 3643 O O . PRO A 1 455 ? 4.414 -7.59 -17.625 1 98.06 455 PRO A O 1
ATOM 3646 N N . LYS A 1 456 ? 3.98 -5.387 -17.359 1 98.12 456 LYS A N 1
ATOM 3647 C CA . LYS A 1 456 ? 5.25 -4.984 -17.953 1 98.12 456 LYS A CA 1
ATOM 3648 C C . LYS A 1 456 ? 6.43 -5.434 -17.094 1 98.12 456 LYS A C 1
ATOM 3650 O O . LYS A 1 456 ? 7.414 -5.965 -17.625 1 98.12 456 LYS A O 1
ATOM 3655 N N . TRP A 1 457 ? 6.359 -5.203 -15.781 1 98.25 457 TRP A N 1
ATOM 3656 C CA . TRP A 1 457 ? 7.43 -5.621 -14.883 1 98.25 457 TRP A CA 1
ATOM 3657 C C . TRP A 1 457 ? 7.602 -7.137 -14.906 1 98.25 457 TRP A C 1
ATOM 3659 O O . TRP A 1 457 ? 8.727 -7.641 -14.938 1 98.25 457 TRP A O 1
ATOM 3669 N N . ALA A 1 458 ? 6.461 -7.832 -14.875 1 98.44 458 ALA A N 1
ATOM 3670 C CA . ALA A 1 458 ? 6.492 -9.297 -14.844 1 98.44 458 ALA A CA 1
ATOM 3671 C C . ALA A 1 458 ? 7.113 -9.852 -16.125 1 98.44 458 ALA A C 1
ATOM 3673 O O . ALA A 1 458 ? 7.871 -10.828 -16.078 1 98.44 458 ALA A O 1
ATOM 3674 N N . PHE A 1 459 ? 6.75 -9.25 -17.234 1 98.06 459 PHE A N 1
ATOM 3675 C CA . PHE A 1 459 ? 7.289 -9.68 -18.516 1 98.06 459 PHE A CA 1
ATOM 3676 C C . PHE A 1 459 ? 8.805 -9.484 -18.562 1 98.06 459 PHE A C 1
ATOM 3678 O O . PHE A 1 459 ? 9.539 -10.375 -18.984 1 98.06 459 PHE A O 1
ATOM 3685 N N . ASP A 1 460 ? 9.25 -8.305 -18.125 1 97.75 460 ASP A N 1
ATOM 3686 C CA . ASP A 1 460 ? 10.68 -8.039 -18.078 1 97.75 460 ASP A CA 1
ATOM 3687 C C . ASP A 1 460 ? 11.398 -9.016 -17.156 1 97.75 460 ASP A C 1
ATOM 3689 O O . ASP A 1 460 ? 12.453 -9.555 -17.516 1 97.75 460 ASP A O 1
ATOM 3693 N N . MET A 1 461 ? 10.859 -9.281 -16 1 98.19 461 MET A N 1
ATOM 3694 C CA . MET A 1 461 ? 11.438 -10.164 -14.992 1 98.19 461 MET A CA 1
ATOM 3695 C C . MET A 1 461 ? 11.609 -11.578 -15.531 1 98.19 461 MET A C 1
ATOM 3697 O O . MET A 1 461 ? 12.711 -12.133 -15.492 1 98.19 461 MET A O 1
ATOM 3701 N N . ILE A 1 462 ? 10.547 -12.156 -16.125 1 98.38 462 ILE A N 1
ATOM 3702 C CA . ILE A 1 462 ? 10.586 -13.555 -16.531 1 98.38 462 ILE A CA 1
ATOM 3703 C C . ILE A 1 462 ? 11.5 -13.711 -17.75 1 98.38 462 ILE A C 1
ATOM 3705 O O . ILE A 1 462 ? 12.195 -14.719 -17.875 1 98.38 462 ILE A O 1
ATOM 3709 N N . THR A 1 463 ? 11.438 -12.695 -18.641 1 97.44 463 THR A N 1
ATOM 3710 C CA . THR A 1 463 ? 12.297 -12.742 -19.812 1 97.44 463 THR A CA 1
ATOM 3711 C C . THR A 1 463 ? 13.773 -12.664 -19.406 1 97.44 463 THR A C 1
ATOM 3713 O O . THR A 1 463 ? 14.602 -13.414 -19.922 1 97.44 463 THR A O 1
ATOM 3716 N N . SER A 1 464 ? 14.039 -11.766 -18.469 1 96.81 464 SER A N 1
ATOM 3717 C CA . SER A 1 464 ? 15.414 -11.664 -17.969 1 96.81 464 SER A CA 1
ATOM 3718 C C . SER A 1 464 ? 15.852 -12.961 -17.297 1 96.81 464 SER A C 1
ATOM 3720 O O . SER A 1 464 ? 16.984 -13.406 -17.469 1 96.81 464 SER A O 1
ATOM 3722 N N . PHE A 1 465 ? 15.086 -13.555 -16.562 1 97.62 465 PHE A N 1
ATOM 3723 C CA . PHE A 1 465 ? 15.391 -14.773 -15.82 1 97.62 465 PHE A CA 1
ATOM 3724 C C . PHE A 1 465 ? 15.703 -15.922 -16.781 1 97.62 465 PHE A C 1
ATOM 3726 O O . PHE A 1 465 ? 16.656 -16.672 -16.562 1 97.62 465 PHE A O 1
ATOM 3733 N N . THR A 1 466 ? 14.93 -16 -17.906 1 97.62 466 THR A N 1
ATOM 3734 C CA . THR A 1 466 ? 15.039 -17.188 -18.766 1 97.62 466 THR A CA 1
ATOM 3735 C C . THR A 1 466 ? 16.062 -16.953 -19.875 1 97.62 466 THR A C 1
ATOM 3737 O O . THR A 1 466 ? 16.594 -17.906 -20.453 1 97.62 466 THR A O 1
ATOM 3740 N N . HIS A 1 467 ? 16.266 -15.719 -20.266 1 94.56 467 HIS A N 1
ATOM 3741 C CA . HIS A 1 467 ? 17.125 -15.453 -21.406 1 94.56 467 HIS A CA 1
ATOM 3742 C C . HIS A 1 467 ? 18.469 -14.906 -20.969 1 94.56 467 HIS A C 1
ATOM 3744 O O . HIS A 1 467 ? 19.453 -14.961 -21.734 1 94.56 467 HIS A O 1
ATOM 3750 N N . LYS A 1 468 ? 18.328 -14.328 -19.734 1 81.44 468 LYS A N 1
ATOM 3751 C CA . LYS A 1 468 ? 19.578 -13.781 -19.203 1 81.44 468 LYS A CA 1
ATOM 3752 C C . LYS A 1 468 ? 20 -14.516 -17.938 1 81.44 468 LYS A C 1
ATOM 3754 O O . LYS A 1 468 ? 19.219 -15.281 -17.359 1 81.44 468 LYS A O 1
ATOM 3759 N N . ASN A 1 469 ? 21.203 -14.391 -17.703 1 70.44 469 ASN A N 1
ATOM 3760 C CA . ASN A 1 469 ? 21.672 -15.062 -16.5 1 70.44 469 ASN A CA 1
ATOM 3761 C C . ASN A 1 469 ? 21.203 -14.352 -15.242 1 70.44 469 ASN A C 1
ATOM 3763 O O . ASN A 1 469 ? 21.016 -14.977 -14.195 1 70.44 469 ASN A O 1
ATOM 3767 N N . TYR A 1 470 ? 21.125 -13.117 -15.359 1 70.56 470 TYR A N 1
ATOM 3768 C CA . TYR A 1 470 ? 20.672 -12.398 -14.172 1 70.56 470 TYR A CA 1
ATOM 3769 C C . TYR A 1 470 ? 19.828 -11.195 -14.562 1 70.56 470 TYR A C 1
ATOM 3771 O O . TYR A 1 470 ? 20.078 -10.562 -15.594 1 70.56 470 TYR A O 1
ATOM 3779 N N . LEU A 1 471 ? 18.766 -10.984 -13.719 1 73.31 471 LEU A N 1
ATOM 3780 C CA . LEU A 1 471 ? 17.922 -9.797 -13.867 1 73.31 471 LEU A CA 1
ATOM 3781 C C . LEU A 1 471 ? 18.766 -8.531 -13.742 1 73.31 471 LEU A C 1
ATOM 3783 O O . LEU A 1 471 ? 19.703 -8.469 -12.945 1 73.31 471 LEU A O 1
ATOM 3787 N N . MET B 1 1 ? 69.938 29.625 10.258 1 23.31 1 MET B N 1
ATOM 3788 C CA . MET B 1 1 ? 68.688 30.391 10.625 1 23.31 1 MET B CA 1
ATOM 3789 C C . MET B 1 1 ? 67.562 30.109 9.648 1 23.31 1 MET B C 1
ATOM 3791 O O . MET B 1 1 ? 67.562 30.672 8.555 1 23.31 1 MET B O 1
ATOM 3795 N N . VAL B 1 2 ? 67.25 28.812 9.539 1 28.45 2 VAL B N 1
ATOM 3796 C CA . VAL B 1 2 ? 66.25 28.172 8.648 1 28.45 2 VAL B CA 1
ATOM 3797 C C . VAL B 1 2 ? 64.875 28.812 8.844 1 28.45 2 VAL B C 1
ATOM 3799 O O . VAL B 1 2 ? 64.375 28.891 9.969 1 28.45 2 VAL B O 1
ATOM 3802 N N . LYS B 1 3 ? 64.625 29.812 7.91 1 28.47 3 LYS B N 1
ATOM 3803 C CA . LYS B 1 3 ? 63.375 30.562 7.863 1 28.47 3 LYS B CA 1
ATOM 3804 C C . LYS B 1 3 ? 62.188 29.625 7.906 1 28.47 3 LYS B C 1
ATOM 3806 O O . LYS B 1 3 ? 62 28.766 7.035 1 28.47 3 LYS B O 1
ATOM 3811 N N . PHE B 1 4 ? 61.562 29.359 9.125 1 31.23 4 PHE B N 1
ATOM 3812 C CA . PHE B 1 4 ? 60.312 28.688 9.516 1 31.23 4 PHE B CA 1
ATOM 3813 C C . PHE B 1 4 ? 59.094 29.375 8.898 1 31.23 4 PHE B C 1
ATOM 3815 O O . PHE B 1 4 ? 58.719 30.469 9.312 1 31.23 4 PHE B O 1
ATOM 3822 N N . HIS B 1 5 ? 59.062 29.484 7.527 1 31.94 5 HIS B N 1
ATOM 3823 C CA . HIS B 1 5 ? 57.844 30.047 7.012 1 31.94 5 HIS B CA 1
ATOM 3824 C C . HIS B 1 5 ? 56.625 29.297 7.531 1 31.94 5 HIS B C 1
ATOM 3826 O O . HIS B 1 5 ? 56.531 28.062 7.387 1 31.94 5 HIS B O 1
ATOM 3832 N N . THR B 1 6 ? 55.969 29.781 8.578 1 29.3 6 THR B N 1
ATOM 3833 C CA . THR B 1 6 ? 54.719 29.375 9.188 1 29.3 6 THR B CA 1
ATOM 3834 C C . THR B 1 6 ? 53.562 29.438 8.164 1 29.3 6 THR B C 1
ATOM 3836 O O . THR B 1 6 ? 53.25 30.516 7.664 1 29.3 6 THR B O 1
ATOM 3839 N N . LEU B 1 7 ? 53.5 28.516 7.188 1 31.89 7 LEU B N 1
ATOM 3840 C CA . LEU B 1 7 ? 52.312 28.453 6.344 1 31.89 7 LEU B CA 1
ATOM 3841 C C . LEU B 1 7 ? 51.031 28.359 7.191 1 31.89 7 LEU B C 1
ATOM 3843 O O . LEU B 1 7 ? 50.875 27.391 7.949 1 31.89 7 LEU B O 1
ATOM 3847 N N . VAL B 1 8 ? 50.406 29.484 7.566 1 29.66 8 VAL B N 1
ATOM 3848 C CA . VAL B 1 8 ? 49.094 29.562 8.148 1 29.66 8 VAL B CA 1
ATOM 3849 C C . VAL B 1 8 ? 48.062 28.922 7.203 1 29.66 8 VAL B C 1
ATOM 3851 O O . VAL B 1 8 ? 47.875 29.406 6.082 1 29.66 8 VAL B O 1
ATOM 3854 N N . LEU B 1 9 ? 47.938 27.609 7.227 1 31.44 9 LEU B N 1
ATOM 3855 C CA . LEU B 1 9 ? 46.812 26.953 6.559 1 31.44 9 LEU B CA 1
ATOM 3856 C C . LEU B 1 9 ? 45.5 27.531 7.047 1 31.44 9 LEU B C 1
ATOM 3858 O O . LEU B 1 9 ? 45.156 27.422 8.234 1 31.44 9 LEU B O 1
ATOM 3862 N N . PHE B 1 10 ? 45.031 28.609 6.395 1 30.88 10 PHE B N 1
ATOM 3863 C CA . PHE B 1 10 ? 43.688 29.094 6.582 1 30.88 10 PHE B CA 1
ATOM 3864 C C . PHE B 1 10 ? 42.656 27.984 6.332 1 30.88 10 PHE B C 1
ATOM 3866 O O . PHE B 1 10 ? 42.625 27.422 5.234 1 30.88 10 PHE B O 1
ATOM 3873 N N . ALA B 1 11 ? 42.25 27.281 7.43 1 30.88 11 ALA B N 1
ATOM 3874 C CA . ALA B 1 11 ? 41.062 26.422 7.461 1 30.88 11 ALA B CA 1
ATOM 3875 C C . ALA B 1 11 ? 39.812 27.203 7.027 1 30.88 11 ALA B C 1
ATOM 3877 O O . ALA B 1 11 ? 39.344 28.078 7.746 1 30.88 11 ALA B O 1
ATOM 3878 N N . LEU B 1 12 ? 39.75 27.5 5.75 1 29.86 12 LEU B N 1
ATOM 3879 C CA . LEU B 1 12 ? 38.406 27.906 5.281 1 29.86 12 LEU B CA 1
ATOM 3880 C C . LEU B 1 12 ? 37.344 26.891 5.695 1 29.86 12 LEU B C 1
ATOM 3882 O O . LEU B 1 12 ? 37.375 25.734 5.23 1 29.86 12 LEU B O 1
ATOM 3886 N N . THR B 1 13 ? 36.969 27.031 6.969 1 29.36 13 THR B N 1
ATOM 3887 C CA . THR B 1 13 ? 35.75 26.344 7.391 1 29.36 13 THR B CA 1
ATOM 3888 C C . THR B 1 13 ? 34.594 26.641 6.418 1 29.36 13 THR B C 1
ATOM 3890 O O . THR B 1 13 ? 34.125 27.766 6.328 1 29.36 13 THR B O 1
ATOM 3893 N N . CYS B 1 14 ? 34.656 26.109 5.23 1 27.91 14 CYS B N 1
ATOM 3894 C CA . CYS B 1 14 ? 33.469 26.094 4.414 1 27.91 14 CYS B CA 1
ATOM 3895 C C . CYS B 1 14 ? 32.25 25.609 5.223 1 27.91 14 CYS B C 1
ATOM 3897 O O . CYS B 1 14 ? 32.188 24.438 5.574 1 27.91 14 CYS B O 1
ATOM 3899 N N . TYR B 1 15 ? 31.781 26.484 6.098 1 27.83 15 TYR B N 1
ATOM 3900 C CA . TYR B 1 15 ? 30.453 26.234 6.625 1 27.83 15 TYR B CA 1
ATOM 3901 C C . TYR B 1 15 ? 29.453 25.984 5.496 1 27.83 15 TYR B C 1
ATOM 3903 O O . TYR B 1 15 ? 28.984 26.922 4.852 1 27.83 15 TYR B O 1
ATOM 3911 N N . ALA B 1 16 ? 29.719 25.047 4.559 1 33.69 16 ALA B N 1
ATOM 3912 C CA . ALA B 1 16 ? 28.547 24.625 3.793 1 33.69 16 ALA B CA 1
ATOM 3913 C C . ALA B 1 16 ? 27.328 24.438 4.703 1 33.69 16 ALA B C 1
ATOM 3915 O O . ALA B 1 16 ? 27.328 23.562 5.57 1 33.69 16 ALA B O 1
ATOM 3916 N N . CYS B 1 17 ? 26.625 25.5 5.062 1 30.48 17 CYS B N 1
ATOM 3917 C CA . CYS B 1 17 ? 25.281 25.422 5.594 1 30.48 17 CYS B CA 1
ATOM 3918 C C . CYS B 1 17 ? 24.484 24.312 4.902 1 30.48 17 CYS B C 1
ATOM 3920 O O . CYS B 1 17 ? 24.172 24.422 3.719 1 30.48 17 CYS B O 1
ATOM 3922 N N . SER B 1 18 ? 24.766 23.188 5.281 1 35.06 18 SER B N 1
ATOM 3923 C CA . SER B 1 18 ? 23.984 22.016 4.91 1 35.06 18 SER B CA 1
ATOM 3924 C C . SER B 1 18 ? 22.484 22.312 4.949 1 35.06 18 SER B C 1
ATOM 3926 O O . SER B 1 18 ? 22 22.906 5.914 1 35.06 18 SER B O 1
ATOM 3928 N N . ASP B 1 19 ? 21.938 22.609 3.852 1 36.38 19 ASP B N 1
ATOM 3929 C CA . ASP B 1 19 ? 20.5 22.703 3.625 1 36.38 19 ASP B CA 1
ATOM 3930 C C . ASP B 1 19 ? 19.734 21.656 4.434 1 36.38 19 ASP B C 1
ATOM 3932 O O . ASP B 1 19 ? 19.859 20.453 4.168 1 36.38 19 ASP B O 1
ATOM 3936 N N . ALA B 1 20 ? 19.531 21.875 5.695 1 35.62 20 ALA B N 1
ATOM 3937 C CA . ALA B 1 20 ? 18.703 21.109 6.621 1 35.62 20 ALA B CA 1
ATOM 3938 C C . ALA B 1 20 ? 17.297 20.922 6.062 1 35.62 20 ALA B C 1
ATOM 3940 O O . ALA B 1 20 ? 16.312 21.359 6.668 1 35.62 20 ALA B O 1
ATOM 3941 N N . ALA B 1 21 ? 17.094 20.906 4.812 1 37.91 21 ALA B N 1
ATOM 3942 C CA . ALA B 1 21 ? 15.68 20.828 4.41 1 37.91 21 ALA B CA 1
ATOM 3943 C C . ALA B 1 21 ? 15.086 19.469 4.727 1 37.91 21 ALA B C 1
ATOM 3945 O O . ALA B 1 21 ? 15 18.609 3.852 1 37.91 21 ALA B O 1
ATOM 3946 N N . LEU B 1 22 ? 15.414 18.938 5.812 1 39.09 22 LEU B N 1
ATOM 3947 C CA . LEU B 1 22 ? 14.961 17.578 6.055 1 39.09 22 LEU B CA 1
ATOM 3948 C C . LEU B 1 22 ? 13.477 17.422 5.762 1 39.09 22 LEU B C 1
ATOM 3950 O O . LEU B 1 22 ? 13.047 16.438 5.168 1 39.09 22 LEU B O 1
ATOM 3954 N N . TRP B 1 23 ? 12.68 18.234 6.59 1 40.28 23 TRP B N 1
ATOM 3955 C CA . TRP B 1 23 ? 11.336 17.781 6.953 1 40.28 23 TRP B CA 1
ATOM 3956 C C . TRP B 1 23 ? 10.273 18.562 6.184 1 40.28 23 TRP B C 1
ATOM 3958 O O . TRP B 1 23 ? 9.078 18.438 6.457 1 40.28 23 TRP B O 1
ATOM 3968 N N . ASN B 1 24 ? 10.805 19.469 5.352 1 44.66 24 ASN B N 1
ATOM 3969 C CA . ASN B 1 24 ? 9.633 20.141 4.805 1 44.66 24 ASN B CA 1
ATOM 3970 C C . ASN B 1 24 ? 9.133 19.469 3.531 1 44.66 24 ASN B C 1
ATOM 3972 O O . ASN B 1 24 ? 9.688 19.688 2.451 1 44.66 24 ASN B O 1
ATOM 3976 N N . PRO B 1 25 ? 8.391 18.484 3.74 1 49.06 25 PRO B N 1
ATOM 3977 C CA . PRO B 1 25 ? 7.863 17.781 2.568 1 49.06 25 PRO B CA 1
ATOM 3978 C C . PRO B 1 25 ? 7.277 18.719 1.526 1 49.06 25 PRO B C 1
ATOM 3980 O O . PRO B 1 25 ? 7.199 18.375 0.344 1 49.06 25 PRO B O 1
ATOM 3983 N N . TYR B 1 26 ? 6.973 19.875 2.107 1 53.34 26 TYR B N 1
ATOM 3984 C CA . TYR B 1 26 ? 6.156 20.781 1.311 1 53.34 26 TYR B CA 1
ATOM 3985 C C . TYR B 1 26 ? 7.016 21.578 0.346 1 53.34 26 TYR B C 1
ATOM 3987 O O . TYR B 1 26 ? 6.566 21.953 -0.743 1 53.34 26 TYR B O 1
ATOM 3995 N N . SER B 1 27 ? 8.211 21.938 0.941 1 50.62 27 SER B N 1
ATOM 3996 C CA . SER B 1 27 ? 9.094 22.703 0.065 1 50.62 27 SER B CA 1
ATOM 3997 C C . SER B 1 27 ? 9.414 21.938 -1.209 1 50.62 27 SER B C 1
ATOM 3999 O O . SER B 1 27 ? 9.453 22.516 -2.299 1 50.62 27 SER B O 1
ATOM 4001 N N . LYS B 1 28 ? 9.688 20.688 -0.958 1 51.75 28 LYS B N 1
ATOM 4002 C CA . LYS B 1 28 ? 10.016 19.875 -2.127 1 51.75 28 LYS B CA 1
ATOM 4003 C C . LYS B 1 28 ? 8.828 19.781 -3.078 1 51.75 28 LYS B C 1
ATOM 4005 O O . LYS B 1 28 ? 9.008 19.656 -4.293 1 51.75 28 LYS B O 1
ATOM 4010 N N . LEU B 1 29 ? 7.734 19.891 -2.461 1 47.69 29 LEU B N 1
ATOM 4011 C CA . LEU B 1 29 ? 6.52 19.875 -3.27 1 47.69 29 LEU B CA 1
ATOM 4012 C C . LEU B 1 29 ? 6.32 21.203 -3.979 1 47.69 29 LEU B C 1
ATOM 4014 O O . LEU B 1 29 ? 5.66 21.266 -5.02 1 47.69 29 LEU B O 1
ATOM 4018 N N . MET B 1 30 ? 6.855 22.266 -3.385 1 51 30 MET B N 1
ATOM 4019 C CA . MET B 1 30 ? 6.598 23.594 -3.93 1 51 30 MET B CA 1
ATOM 4020 C C . MET B 1 30 ? 7.793 24.094 -4.73 1 51 30 MET B C 1
ATOM 4022 O O . MET B 1 30 ? 7.73 25.156 -5.352 1 51 30 MET B O 1
ATOM 4026 N N . ARG B 1 31 ? 8.992 23.5 -4.656 1 50.31 31 ARG B N 1
ATOM 4027 C CA . ARG B 1 31 ? 10.172 24.047 -5.332 1 50.31 31 ARG B CA 1
ATOM 4028 C C . ARG B 1 31 ? 10.016 23.969 -6.848 1 50.31 31 ARG B C 1
ATOM 4030 O O . ARG B 1 31 ? 10.07 22.891 -7.43 1 50.31 31 ARG B O 1
ATOM 4037 N N . GLY B 1 32 ? 9.055 24.453 -7.309 1 44.62 32 GLY B N 1
ATOM 4038 C CA . GLY B 1 32 ? 9.117 24.672 -8.742 1 44.62 32 GLY B CA 1
ATOM 4039 C C . GLY B 1 32 ? 10.062 25.797 -9.125 1 44.62 32 GLY B C 1
ATOM 4040 O O . GLY B 1 32 ? 10.555 26.531 -8.266 1 44.62 32 GLY B O 1
ATOM 4041 N N . SER B 1 33 ? 10.594 25.75 -10.359 1 43.03 33 SER B N 1
ATOM 4042 C CA . SER B 1 33 ? 11.383 26.828 -10.961 1 43.03 33 SER B CA 1
ATOM 4043 C C . SER B 1 33 ? 10.82 28.188 -10.594 1 43.03 33 SER B C 1
ATOM 4045 O O . SER B 1 33 ? 9.602 28.375 -10.547 1 43.03 33 SER B O 1
ATOM 4047 N N . ALA B 1 34 ? 11.641 28.953 -9.789 1 44.31 34 ALA B N 1
ATOM 4048 C CA . ALA B 1 34 ? 11.32 30.359 -9.617 1 44.31 34 ALA B CA 1
ATOM 4049 C C . ALA B 1 34 ? 10.578 30.906 -10.828 1 44.31 34 ALA B C 1
ATOM 4051 O O . ALA B 1 34 ? 11.109 30.906 -11.945 1 44.31 34 ALA B O 1
ATOM 4052 N N . SER B 1 35 ? 9.32 30.797 -10.891 1 49.91 35 SER B N 1
ATOM 4053 C CA . SER B 1 35 ? 8.625 31.484 -11.969 1 49.91 35 SER B CA 1
ATOM 4054 C C . SER B 1 35 ? 8.992 32.969 -12.008 1 49.91 35 SER B C 1
ATOM 4056 O O . SER B 1 35 ? 9.039 33.625 -10.969 1 49.91 35 SER B O 1
ATOM 4058 N N . PRO B 1 36 ? 9.523 33.406 -13.125 1 52.28 36 PRO B N 1
ATOM 4059 C CA . PRO B 1 36 ? 9.812 34.844 -13.219 1 52.28 36 PRO B CA 1
ATOM 4060 C C . PRO B 1 36 ? 8.633 35.719 -12.812 1 52.28 36 PRO B C 1
ATOM 4062 O O . PRO B 1 36 ? 7.477 35.375 -13.094 1 52.28 36 PRO B O 1
ATOM 4065 N N . ARG B 1 37 ? 8.828 36.594 -11.797 1 58.56 37 ARG B N 1
ATOM 4066 C CA . ARG B 1 37 ? 7.812 37.562 -11.391 1 58.56 37 ARG B CA 1
ATOM 4067 C C . ARG B 1 37 ? 7.184 38.25 -12.602 1 58.56 37 ARG B C 1
ATOM 4069 O O . ARG B 1 37 ? 7.891 38.781 -13.461 1 58.56 37 ARG B O 1
ATOM 4076 N N . ARG B 1 38 ? 5.934 37.969 -12.766 1 62 38 ARG B N 1
ATOM 4077 C CA . ARG B 1 38 ? 5.191 38.656 -13.812 1 62 38 ARG B CA 1
ATOM 4078 C C . ARG B 1 38 ? 5.156 40.156 -13.555 1 62 38 ARG B C 1
ATOM 4080 O O . ARG B 1 38 ? 5.141 40.594 -12.406 1 62 38 ARG B O 1
ATOM 4087 N N . PRO B 1 39 ? 5.207 40.938 -14.727 1 70.94 39 PRO B N 1
ATOM 4088 C CA . PRO B 1 39 ? 5.047 42.375 -14.523 1 70.94 39 PRO B CA 1
ATOM 4089 C C . PRO B 1 39 ? 3.664 42.75 -14 1 70.94 39 PRO B C 1
ATOM 4091 O O . PRO B 1 39 ? 2.686 42.031 -14.281 1 70.94 39 PRO B O 1
ATOM 4094 N N . GLY B 1 40 ? 3.447 43.531 -12.961 1 76.62 40 GLY B N 1
ATOM 4095 C CA . GLY B 1 40 ? 2.193 44 -12.414 1 76.62 40 GLY B CA 1
ATOM 4096 C C . GLY B 1 40 ? 2.34 44.594 -11.023 1 76.62 40 GLY B C 1
ATOM 4097 O O . GLY B 1 40 ? 3.445 44.656 -10.484 1 76.62 40 GLY B O 1
ATOM 4098 N N . GLU B 1 41 ? 1.219 45.156 -10.633 1 87.5 41 GLU B N 1
ATOM 4099 C CA . GLU B 1 41 ? 1.217 45.781 -9.312 1 87.5 41 GLU B CA 1
ATOM 4100 C C . GLU B 1 41 ? 0.684 44.812 -8.258 1 87.5 41 GLU B C 1
ATOM 4102 O O . GLU B 1 41 ? -0.461 44.375 -8.336 1 87.5 41 GLU B O 1
ATOM 4107 N N . SER B 1 42 ? 1.493 44.469 -7.277 1 92.81 42 SER B N 1
ATOM 4108 C CA . SER B 1 42 ? 1.12 43.531 -6.227 1 92.81 42 SER B CA 1
ATOM 4109 C C . SER B 1 42 ? 0.405 44.219 -5.082 1 92.81 42 SER B C 1
ATOM 4111 O O . SER B 1 42 ? -0.139 43.594 -4.184 1 92.81 42 SER B O 1
ATOM 4113 N N . GLY B 1 43 ? 0.348 45.562 -5.258 1 93.88 43 GLY B N 1
ATOM 4114 C CA . GLY B 1 43 ? -0.251 46.312 -4.164 1 93.88 43 GLY B CA 1
ATOM 4115 C C . GLY B 1 43 ? 0.592 46.312 -2.904 1 93.88 43 GLY B C 1
ATOM 4116 O O . GLY B 1 43 ? 1.792 46.031 -2.955 1 93.88 43 GLY B O 1
ATOM 4117 N N . GLU B 1 44 ? -0.011 46.781 -1.777 1 95.81 44 GLU B N 1
ATOM 4118 C CA . GLU B 1 44 ? 0.673 46.812 -0.489 1 95.81 44 GLU B CA 1
ATOM 4119 C C . GLU B 1 44 ? 0.145 45.75 0.46 1 95.81 44 GLU B C 1
ATOM 4121 O O . GLU B 1 44 ? -1.051 45.469 0.462 1 95.81 44 GLU B O 1
ATOM 4126 N N . PRO B 1 45 ? 1.103 45.219 1.238 1 98.25 45 PRO B N 1
ATOM 4127 C CA . PRO B 1 45 ? 0.599 44.312 2.254 1 98.25 45 PRO B CA 1
ATOM 4128 C C . PRO B 1 45 ? -0.341 44.969 3.252 1 98.25 45 PRO B C 1
ATOM 4130 O O . PRO B 1 45 ? -0.144 46.125 3.602 1 98.25 45 PRO B O 1
ATOM 4133 N N . LEU B 1 46 ? -1.291 44.219 3.648 1 98.81 46 LEU B N 1
ATOM 4134 C CA . LEU B 1 46 ? -2.266 44.75 4.594 1 98.81 46 LEU B CA 1
ATOM 4135 C C . LEU B 1 46 ? -1.943 44.312 6.016 1 98.81 46 LEU B C 1
ATOM 4137 O O . LEU B 1 46 ? -2.061 43.125 6.348 1 98.81 46 LEU B O 1
ATOM 4141 N N . PHE B 1 47 ? -1.532 45.188 6.852 1 98.81 47 PHE B N 1
ATOM 4142 C CA . PHE B 1 47 ? -1.33 44.938 8.281 1 98.81 47 PHE B CA 1
ATOM 4143 C C . PHE B 1 47 ? -2.547 45.406 9.078 1 98.81 47 PHE B C 1
ATOM 4145 O O . PHE B 1 47 ? -2.891 46.594 9.078 1 98.81 47 PHE B O 1
ATOM 4152 N N . LEU B 1 48 ? -3.135 44.5 9.789 1 98.88 48 LEU B N 1
ATOM 4153 C CA . LEU B 1 48 ? -4.438 44.75 10.398 1 98.88 48 LEU B CA 1
ATOM 4154 C C . LEU B 1 48 ? -4.277 45.25 11.836 1 98.88 48 LEU B C 1
ATOM 4156 O O . LEU B 1 48 ? -5.16 45.938 12.359 1 98.88 48 LEU B O 1
ATOM 4160 N N . THR B 1 49 ? -3.189 44.969 12.508 1 98.81 49 THR B N 1
ATOM 4161 C CA . THR B 1 49 ? -2.992 45.219 13.93 1 98.81 49 THR B CA 1
ATOM 4162 C C . THR B 1 49 ? -3.188 46.688 14.25 1 98.81 49 THR B C 1
ATOM 4164 O O . THR B 1 49 ? -3.914 47.031 15.188 1 98.81 49 THR B O 1
ATOM 4167 N N . PRO B 1 50 ? -2.57 47.625 13.477 1 98.38 50 PRO B N 1
ATOM 4168 C CA . PRO B 1 50 ? -2.781 49.062 13.789 1 98.38 50 PRO B CA 1
ATOM 4169 C C . PRO B 1 50 ? -4.25 49.469 13.695 1 98.38 50 PRO B C 1
ATOM 4171 O O . PRO B 1 50 ? -4.719 50.25 14.508 1 98.38 50 PRO B O 1
ATOM 4174 N N . LEU B 1 51 ? -4.977 48.938 12.742 1 98.69 51 LEU B N 1
ATOM 4175 C CA . LEU B 1 51 ? -6.395 49.25 12.594 1 98.69 51 LEU B CA 1
ATOM 4176 C C . LEU B 1 51 ? -7.199 48.719 13.781 1 98.69 51 LEU B C 1
ATOM 4178 O O . LEU B 1 51 ? -8.102 49.406 14.273 1 98.69 51 LEU B O 1
ATOM 4182 N N . LEU B 1 52 ? -6.887 47.562 14.211 1 98.44 52 LEU B N 1
ATOM 4183 C CA . LEU B 1 52 ? -7.582 46.969 15.344 1 98.44 52 LEU B CA 1
ATOM 4184 C C . LEU B 1 52 ? -7.316 47.75 16.625 1 98.44 52 LEU B C 1
ATOM 4186 O O . LEU B 1 52 ? -8.227 47.969 17.422 1 98.44 52 LEU B O 1
ATOM 4190 N N . GLN B 1 53 ? -6.086 48.188 16.797 1 97.94 53 GLN B N 1
ATOM 4191 C CA . GLN B 1 53 ? -5.707 48.969 17.969 1 97.94 53 GLN B CA 1
ATOM 4192 C C . GLN B 1 53 ? -6.402 50.312 17.984 1 97.94 53 GLN B C 1
ATOM 4194 O O . GLN B 1 53 ? -6.711 50.844 19.047 1 97.94 53 GLN B O 1
ATOM 4199 N N . ASP B 1 54 ? -6.711 50.812 16.828 1 98 54 ASP B N 1
ATOM 4200 C CA . ASP B 1 54 ? -7.375 52.094 16.688 1 98 54 ASP B CA 1
ATOM 4201 C C . ASP B 1 54 ? -8.891 51.969 16.766 1 98 54 ASP B C 1
ATOM 4203 O O . ASP B 1 54 ? -9.625 52.938 16.672 1 98 54 ASP B O 1
ATOM 4207 N N . GLY B 1 55 ? -9.352 50.781 16.875 1 97.56 55 GLY B N 1
ATOM 4208 C CA . GLY B 1 55 ? -10.781 50.531 16.969 1 97.56 55 GLY B CA 1
ATOM 4209 C C . GLY B 1 55 ? -11.5 50.562 15.641 1 97.56 55 GLY B C 1
ATOM 4210 O O . GLY B 1 55 ? -12.734 50.625 15.594 1 97.56 55 GLY B O 1
ATOM 4211 N N . LYS B 1 56 ? -10.734 50.562 14.539 1 98.38 56 LYS B N 1
ATOM 4212 C CA . LYS B 1 56 ? -11.312 50.625 13.203 1 98.38 56 LYS B CA 1
ATOM 4213 C C . LYS B 1 56 ? -11.625 49.219 12.664 1 98.38 56 LYS B C 1
ATOM 4215 O O . LYS B 1 56 ? -11.148 48.844 11.594 1 98.38 56 LYS B O 1
ATOM 4220 N N . ILE B 1 57 ? -12.484 48.562 13.336 1 98.19 57 ILE B N 1
ATOM 4221 C CA . ILE B 1 57 ? -12.727 47.156 13.125 1 98.19 57 ILE B CA 1
ATOM 4222 C C . ILE B 1 57 ? -13.43 46.938 11.781 1 98.19 57 ILE B C 1
ATOM 4224 O O . ILE B 1 57 ? -13.047 46.062 11 1 98.19 57 ILE B O 1
ATOM 4228 N N . GLU B 1 58 ? -14.445 47.688 11.477 1 98.06 58 GLU B N 1
ATOM 4229 C CA . GLU B 1 58 ? -15.172 47.562 10.219 1 98.06 58 GLU B CA 1
ATOM 4230 C C . GLU B 1 58 ? -14.266 47.875 9.023 1 98.06 58 GLU B C 1
ATOM 4232 O O . GLU B 1 58 ? -14.336 47.188 8 1 98.06 58 GLU B O 1
ATOM 4237 N N . GLU B 1 59 ? -13.508 48.875 9.211 1 98.44 59 GLU B N 1
ATOM 4238 C CA . GLU B 1 59 ? -12.547 49.219 8.156 1 98.44 59 GLU B CA 1
ATOM 4239 C C . GLU B 1 59 ? -11.555 48.062 7.938 1 98.44 59 GLU B C 1
ATOM 4241 O O . GLU B 1 59 ? -11.25 47.719 6.797 1 98.44 59 GLU B O 1
ATOM 4246 N N . ALA B 1 60 ? -11.07 47.562 9.016 1 98.75 60 ALA B N 1
ATOM 4247 C CA . ALA B 1 60 ? -10.133 46.438 8.945 1 98.75 60 ALA B CA 1
ATOM 4248 C C . ALA B 1 60 ? -10.742 45.25 8.203 1 98.75 60 ALA B C 1
ATOM 4250 O O . ALA B 1 60 ? -10.109 44.656 7.336 1 98.75 60 ALA B O 1
ATOM 4251 N N . ARG B 1 61 ? -11.977 44.906 8.477 1 98.5 61 ARG B N 1
ATOM 4252 C CA . ARG B 1 61 ? -12.664 43.75 7.848 1 98.5 61 ARG B CA 1
ATOM 4253 C C . ARG B 1 61 ? -12.852 44 6.355 1 98.5 61 ARG B C 1
ATOM 4255 O O . ARG B 1 61 ? -12.656 43.094 5.547 1 98.5 61 ARG B O 1
ATOM 4262 N N . ASN B 1 62 ? -13.266 45.188 6.043 1 98.38 62 ASN B N 1
ATOM 4263 C CA . ASN B 1 62 ? -13.477 45.531 4.641 1 98.38 62 ASN B CA 1
ATOM 4264 C C . ASN B 1 62 ? -12.172 45.438 3.842 1 98.38 62 ASN B C 1
ATOM 4266 O O . ASN B 1 62 ? -12.164 44.969 2.711 1 98.38 62 ASN B O 1
ATOM 4270 N N . LYS B 1 63 ? -11.141 45.906 4.469 1 98.5 63 LYS B N 1
ATOM 4271 C CA . LYS B 1 63 ? -9.844 45.875 3.797 1 98.5 63 LYS B CA 1
ATOM 4272 C C . LYS B 1 63 ? -9.32 44.469 3.668 1 98.5 63 LYS B C 1
ATOM 4274 O O . LYS B 1 63 ? -8.602 44.125 2.719 1 98.5 63 LYS B O 1
ATOM 4279 N N . ALA B 1 64 ? -9.672 43.656 4.613 1 98.75 64 ALA B N 1
ATOM 4280 C CA . ALA B 1 64 ? -9.164 42.281 4.652 1 98.75 64 ALA B CA 1
ATOM 4281 C C . ALA B 1 64 ? -9.875 41.406 3.633 1 98.75 64 ALA B C 1
ATOM 4283 O O . ALA B 1 64 ? -9.414 40.281 3.324 1 98.75 64 ALA B O 1
ATOM 4284 N N . ARG B 1 65 ? -10.984 41.844 3.08 1 98.62 65 ARG B N 1
ATOM 4285 C CA . ARG B 1 65 ? -11.742 41.031 2.121 1 98.62 65 ARG B CA 1
ATOM 4286 C C . ARG B 1 65 ? -10.906 40.719 0.884 1 98.62 65 ARG B C 1
ATOM 4288 O O . ARG B 1 65 ? -10.344 41.625 0.264 1 98.62 65 ARG B O 1
ATOM 4295 N N . VAL B 1 66 ? -10.781 39.438 0.619 1 98.19 66 VAL B N 1
ATOM 4296 C CA . VAL B 1 66 ? -10.047 39 -0.565 1 98.19 66 VAL B CA 1
ATOM 4297 C C . VAL B 1 66 ? -10.82 39.375 -1.823 1 98.19 66 VAL B C 1
ATOM 4299 O O . VAL B 1 66 ? -12.031 39.156 -1.908 1 98.19 66 VAL B O 1
ATOM 4302 N N . ASN B 1 67 ? -10.078 40 -2.725 1 94.44 67 ASN B N 1
ATOM 4303 C CA . ASN B 1 67 ? -10.703 40.5 -3.949 1 94.44 67 ASN B CA 1
ATOM 4304 C C . ASN B 1 67 ? -9.867 40.156 -5.18 1 94.44 67 ASN B C 1
ATOM 4306 O O . ASN B 1 67 ? -8.945 40.875 -5.527 1 94.44 67 ASN B O 1
ATOM 4310 N N . HIS B 1 68 ? -10.219 39.188 -5.812 1 94.19 68 HIS B N 1
ATOM 4311 C CA . HIS B 1 68 ? -9.641 38.719 -7.07 1 94.19 68 HIS B CA 1
ATOM 4312 C C . HIS B 1 68 ? -10.641 37.906 -7.867 1 94.19 68 HIS B C 1
ATOM 4314 O O . HIS B 1 68 ? -11.359 37.062 -7.301 1 94.19 68 HIS B O 1
ATOM 4320 N N . PRO B 1 69 ? -10.633 38.031 -9.188 1 92.94 69 PRO B N 1
ATOM 4321 C CA . PRO B 1 69 ? -11.625 37.344 -10.008 1 92.94 69 PRO B CA 1
ATOM 4322 C C . PRO B 1 69 ? -11.555 35.812 -9.852 1 92.94 69 PRO B C 1
ATOM 4324 O O . PRO B 1 69 ? -12.586 35.156 -9.836 1 92.94 69 PRO B O 1
ATOM 4327 N N . MET B 1 70 ? -10.453 35.25 -9.711 1 92.12 70 MET B N 1
ATOM 4328 C CA . MET B 1 70 ? -10.281 33.812 -9.633 1 92.12 70 MET B CA 1
ATOM 4329 C C . MET B 1 70 ? -10.719 33.281 -8.273 1 92.12 70 MET B C 1
ATOM 4331 O O . MET B 1 70 ? -10.906 32.062 -8.102 1 92.12 70 MET B O 1
ATOM 4335 N N . LEU B 1 71 ? -10.828 34.125 -7.316 1 94.81 71 LEU B N 1
ATOM 4336 C CA . LEU B 1 71 ? -11.125 33.719 -5.949 1 94.81 71 LEU B CA 1
ATOM 4337 C C . LEU B 1 71 ? -12.5 34.25 -5.52 1 94.81 71 LEU B C 1
ATOM 4339 O O . LEU B 1 71 ? -12.875 34.125 -4.352 1 94.81 71 LEU B O 1
ATOM 4343 N N . SER B 1 72 ? -13.242 34.781 -6.398 1 93 72 SER B N 1
ATOM 4344 C CA . SER B 1 72 ? -14.461 35.531 -6.082 1 93 72 SER B CA 1
ATOM 4345 C C . SER B 1 72 ? -15.617 34.594 -5.781 1 93 72 SER B C 1
ATOM 4347 O O . SER B 1 72 ? -16.641 35 -5.234 1 93 72 SER B O 1
ATOM 4349 N N . SER B 1 73 ? -15.445 33.344 -6.047 1 92.31 73 SER B N 1
ATOM 4350 C CA . SER B 1 73 ? -16.531 32.375 -5.855 1 92.31 73 SER B CA 1
ATOM 4351 C C . SER B 1 73 ? -16.75 32.094 -4.375 1 92.31 73 SER B C 1
ATOM 4353 O O . SER B 1 73 ? -17.797 31.547 -3.994 1 92.31 73 SER B O 1
ATOM 4355 N N . VAL B 1 74 ? -15.758 32.438 -3.562 1 96.38 74 VAL B N 1
ATOM 4356 C CA . VAL B 1 74 ? -15.852 32.156 -2.131 1 96.38 74 VAL B CA 1
ATOM 4357 C C . VAL B 1 74 ? -15.453 33.406 -1.344 1 96.38 74 VAL B C 1
ATOM 4359 O O . VAL B 1 74 ? -14.367 33.969 -1.551 1 96.38 74 VAL B O 1
ATOM 4362 N N . GLU B 1 75 ? -16.344 33.812 -0.469 1 97.38 75 GLU B N 1
ATOM 4363 C CA . GLU B 1 75 ? -15.984 34.875 0.444 1 97.38 75 GLU B CA 1
ATOM 4364 C C . GLU B 1 75 ? -14.812 34.5 1.337 1 97.38 75 GLU B C 1
ATOM 4366 O O . GLU B 1 75 ? -14.781 33.375 1.873 1 97.38 75 GLU B O 1
ATOM 4371 N N . SER B 1 76 ? -13.891 35.438 1.439 1 98.44 76 SER B N 1
ATOM 4372 C CA . SER B 1 76 ? -12.797 35.156 2.361 1 98.44 76 SER B CA 1
ATOM 4373 C C . SER B 1 76 ? -12.062 36.438 2.75 1 98.44 76 SER B C 1
ATOM 4375 O O . SER B 1 76 ? -12.352 37.5 2.215 1 98.44 76 SER B O 1
ATOM 4377 N N . TYR B 1 77 ? -11.234 36.312 3.74 1 98.81 77 TYR B N 1
ATOM 4378 C CA . TYR B 1 77 ? -10.5 37.438 4.305 1 98.81 77 TYR B CA 1
ATOM 4379 C C . TYR B 1 77 ? -9.047 37.062 4.57 1 98.81 77 TYR B C 1
ATOM 4381 O O . TYR B 1 77 ? -8.758 35.969 5.016 1 98.81 77 TYR B O 1
ATOM 4389 N N . SER B 1 78 ? -8.109 37.969 4.254 1 98.81 78 SER B N 1
ATOM 4390 C CA . SER B 1 78 ? -6.703 37.688 4.52 1 98.81 78 SER B CA 1
ATOM 4391 C C . SER B 1 78 ? -5.961 38.969 4.941 1 98.81 78 SER B C 1
ATOM 4393 O O . SER B 1 78 ? -6.484 40.062 4.801 1 98.81 78 SER B O 1
ATOM 4395 N N . GLY B 1 79 ? -4.824 38.781 5.48 1 98.81 79 GLY B N 1
ATOM 4396 C CA . GLY B 1 79 ? -3.973 39.875 5.941 1 98.81 79 GLY B CA 1
ATOM 4397 C C . GLY B 1 79 ? -2.934 39.438 6.957 1 98.81 79 GLY B C 1
ATOM 4398 O O . GLY B 1 79 ? -2.715 38.219 7.141 1 98.81 79 GLY B O 1
ATOM 4399 N N . PHE B 1 80 ? -2.246 40.438 7.5 1 98.88 80 PHE B N 1
ATOM 4400 C CA . PHE B 1 80 ? -1.19 40.188 8.469 1 98.88 80 PHE B CA 1
ATOM 4401 C C . PHE B 1 80 ? -1.597 40.656 9.859 1 98.88 80 PHE B C 1
ATOM 4403 O O . PHE B 1 80 ? -2.227 41.719 9.992 1 98.88 80 PHE B O 1
ATOM 4410 N N . MET B 1 81 ? -1.253 39.906 10.82 1 98.81 81 MET B N 1
ATOM 4411 C CA . MET B 1 81 ? -1.369 40.312 12.219 1 98.81 81 MET B CA 1
ATOM 4412 C C . MET B 1 81 ? -0.004 40.344 12.898 1 98.81 81 MET B C 1
ATOM 4414 O O . MET B 1 81 ? 0.728 39.344 12.852 1 98.81 81 MET B O 1
ATOM 4418 N N . THR B 1 82 ? 0.302 41.438 13.531 1 98.81 82 THR B N 1
ATOM 4419 C CA . THR B 1 82 ? 1.561 41.562 14.266 1 98.81 82 THR B CA 1
ATOM 4420 C C . THR B 1 82 ? 1.487 40.844 15.602 1 98.81 82 THR B C 1
ATOM 4422 O O . THR B 1 82 ? 0.613 41.125 16.422 1 98.81 82 THR B O 1
ATOM 4425 N N . VAL B 1 83 ? 2.441 39.938 15.797 1 98.62 83 VAL B N 1
ATOM 4426 C CA . VAL B 1 83 ? 2.381 39.125 17.016 1 98.62 83 VAL B CA 1
ATOM 4427 C C . VAL B 1 83 ? 3.586 39.438 17.906 1 98.62 83 VAL B C 1
ATOM 4429 O O . VAL B 1 83 ? 3.629 39.062 19.062 1 98.62 83 VAL B O 1
ATOM 4432 N N . ASP B 1 84 ? 4.543 40.094 17.391 1 98.19 84 ASP B N 1
ATOM 4433 C CA . ASP B 1 84 ? 5.707 40.594 18.109 1 98.19 84 ASP B CA 1
ATOM 4434 C C . ASP B 1 84 ? 6.172 41.938 17.547 1 98.19 84 ASP B C 1
ATOM 4436 O O . ASP B 1 84 ? 6.961 41.969 16.609 1 98.19 84 ASP B O 1
ATOM 4440 N N . ALA B 1 85 ? 5.805 42.969 18.156 1 97.44 85 ALA B N 1
ATOM 4441 C CA . ALA B 1 85 ? 6.078 44.312 17.656 1 97.44 85 ALA B CA 1
ATOM 4442 C C . ALA B 1 85 ? 7.57 44.625 17.719 1 97.44 85 ALA B C 1
ATOM 4444 O O . ALA B 1 85 ? 8.094 45.344 16.844 1 97.44 85 ALA B O 1
ATOM 4445 N N . LYS B 1 86 ? 8.195 44.156 18.734 1 97.44 86 LYS B N 1
ATOM 4446 C CA . LYS B 1 86 ? 9.617 44.406 18.922 1 97.44 86 LYS B CA 1
ATOM 4447 C C . LYS B 1 86 ? 10.43 43.938 17.719 1 97.44 86 LYS B C 1
ATOM 4449 O O . LYS B 1 86 ? 11.375 44.625 17.297 1 97.44 86 LYS B O 1
ATOM 4454 N N . HIS B 1 87 ? 10.047 42.844 17.172 1 98 87 HIS B N 1
ATOM 4455 C CA . HIS B 1 87 ? 10.812 42.281 16.078 1 98 87 HIS B CA 1
ATOM 4456 C C . HIS B 1 87 ? 10.039 42.344 14.758 1 98 87 HIS B C 1
ATOM 4458 O O . HIS B 1 87 ? 10.453 41.75 13.758 1 98 87 HIS B O 1
ATOM 4464 N N . ASN B 1 88 ? 8.914 43.031 14.789 1 98.31 88 ASN B N 1
ATOM 4465 C CA . ASN B 1 88 ? 8.039 43.156 13.633 1 98.31 88 ASN B CA 1
ATOM 4466 C C . ASN B 1 88 ? 7.664 41.781 13.078 1 98.31 88 ASN B C 1
ATOM 4468 O O . ASN B 1 88 ? 7.812 41.531 11.883 1 98.31 88 ASN B O 1
ATOM 4472 N N . SER B 1 89 ? 7.344 40.844 13.992 1 98.69 89 SER B N 1
ATOM 4473 C CA . SER B 1 89 ? 6.883 39.531 13.594 1 98.69 89 SER B CA 1
ATOM 4474 C C . SER B 1 89 ? 5.402 39.531 13.234 1 98.69 89 SER B C 1
ATOM 4476 O O . SER B 1 89 ? 4.57 40 14.031 1 98.69 89 SER B O 1
ATOM 4478 N N . ASN B 1 90 ? 5.098 39.094 12.047 1 98.81 90 ASN B N 1
ATOM 4479 C CA . ASN B 1 90 ? 3.732 39.125 11.539 1 98.81 90 ASN B CA 1
ATOM 4480 C C . ASN B 1 90 ? 3.312 37.75 11.016 1 98.81 90 ASN B C 1
ATOM 4482 O O . ASN B 1 90 ? 4.09 37.062 10.344 1 98.81 90 ASN B O 1
ATOM 4486 N N . LEU B 1 91 ? 2.164 37.312 11.383 1 98.88 91 LEU B N 1
ATOM 4487 C CA . LEU B 1 91 ? 1.57 36.094 10.828 1 98.88 91 LEU B CA 1
ATOM 4488 C C . LEU B 1 91 ? 0.566 36.438 9.734 1 98.88 91 LEU B C 1
ATOM 4490 O O . LEU B 1 91 ? -0.277 37.312 9.906 1 98.88 91 LEU B O 1
ATOM 4494 N N . PHE B 1 92 ? 0.72 35.812 8.617 1 98.88 92 PHE B N 1
ATOM 4495 C CA . PHE B 1 92 ? -0.281 35.875 7.559 1 98.88 92 PHE B CA 1
ATOM 4496 C C . PHE B 1 92 ? -1.392 34.875 7.801 1 98.88 92 PHE B C 1
ATOM 4498 O O . PHE B 1 92 ? -1.126 33.719 8.219 1 98.88 92 PHE B O 1
ATOM 4505 N N . PHE B 1 93 ? -2.639 35.25 7.574 1 98.88 93 PHE B N 1
ATOM 4506 C CA . PHE B 1 93 ? -3.752 34.312 7.711 1 98.88 93 PHE B CA 1
ATOM 4507 C C . PHE B 1 93 ? -4.734 34.469 6.555 1 98.88 93 PHE B C 1
ATOM 4509 O O . PHE B 1 93 ? -4.711 35.5 5.848 1 98.88 93 PHE B O 1
ATOM 4516 N N . TRP B 1 94 ? -5.418 33.438 6.309 1 98.88 94 TRP B N 1
ATOM 4517 C CA . TRP B 1 94 ? -6.535 33.406 5.371 1 98.88 94 TRP B CA 1
ATOM 4518 C C . TRP B 1 94 ? -7.758 32.75 6.004 1 98.88 94 TRP B C 1
ATOM 4520 O O . TRP B 1 94 ? -7.73 31.578 6.336 1 98.88 94 TRP B O 1
ATOM 4530 N N . TYR B 1 95 ? -8.805 33.562 6.223 1 98.81 95 TYR B N 1
ATOM 4531 C CA . TYR B 1 95 ? -10.047 33.125 6.84 1 98.81 95 TYR B CA 1
ATOM 4532 C C . TYR B 1 95 ? -11.133 32.906 5.793 1 98.81 95 TYR B C 1
ATOM 4534 O O . TYR B 1 95 ? -11.383 33.781 4.961 1 98.81 95 TYR B O 1
ATOM 4542 N N . VAL B 1 96 ? -11.742 31.734 5.84 1 98.81 96 VAL B N 1
ATOM 4543 C CA . VAL B 1 96 ? -12.852 31.391 4.961 1 98.81 96 VAL B CA 1
ATOM 4544 C C . VAL B 1 96 ? -14.086 31.047 5.793 1 98.81 96 VAL B C 1
ATOM 4546 O O . VAL B 1 96 ? -14.141 30 6.441 1 98.81 96 VAL B O 1
ATOM 4549 N N . PRO B 1 97 ? -15.117 31.922 5.758 1 98.5 97 PRO B N 1
ATOM 4550 C CA . PRO B 1 97 ? -16.344 31.641 6.508 1 98.5 97 PRO B CA 1
ATOM 4551 C C . PRO B 1 97 ? -17.016 30.344 6.047 1 98.5 97 PRO B C 1
ATOM 4553 O O . PRO B 1 97 ? -16.906 29.969 4.879 1 98.5 97 PRO B O 1
ATOM 4556 N N . ALA B 1 98 ? -17.703 29.75 6.977 1 98.44 98 ALA B N 1
ATOM 4557 C CA . ALA B 1 98 ? -18.438 28.531 6.656 1 98.44 98 ALA B CA 1
ATOM 4558 C C . ALA B 1 98 ? -19.469 28.781 5.559 1 98.44 98 ALA B C 1
ATOM 4560 O O . ALA B 1 98 ? -20.125 29.828 5.531 1 98.44 98 ALA B O 1
ATOM 4561 N N . LYS B 1 99 ? -19.547 27.781 4.707 1 97.75 99 LYS B N 1
ATOM 4562 C CA . LYS B 1 99 ? -20.531 27.875 3.639 1 97.75 99 LYS B CA 1
ATOM 4563 C C . LYS B 1 99 ? -21.938 27.641 4.176 1 97.75 99 LYS B C 1
ATOM 4565 O O . LYS B 1 99 ? -22.891 28.344 3.811 1 97.75 99 LYS B O 1
ATOM 4570 N N . ASN B 1 100 ? -21.984 26.625 5.02 1 96.75 100 ASN B N 1
ATOM 4571 C CA . ASN B 1 100 ? -23.281 26.25 5.586 1 96.75 100 ASN B CA 1
ATOM 4572 C C . ASN B 1 100 ? -23.344 26.547 7.082 1 96.75 100 ASN B C 1
ATOM 4574 O O . ASN B 1 100 ? -22.312 26.5 7.773 1 96.75 100 ASN B O 1
ATOM 4578 N N . ASN B 1 101 ? -24.516 26.938 7.57 1 95.06 101 ASN B N 1
ATOM 4579 C CA . ASN B 1 101 ? -24.781 27.156 8.992 1 95.06 101 ASN B CA 1
ATOM 4580 C C . ASN B 1 101 ? -23.766 28.094 9.625 1 95.06 101 ASN B C 1
ATOM 4582 O O . ASN B 1 101 ? -23.156 27.766 10.648 1 95.06 101 ASN B O 1
ATOM 4586 N N . ARG B 1 102 ? -23.516 29.188 9.023 1 94.5 102 ARG B N 1
ATOM 4587 C CA . ARG B 1 102 ? -22.469 30.141 9.383 1 94.5 102 ARG B CA 1
ATOM 4588 C C . ARG B 1 102 ? -22.641 30.609 10.828 1 94.5 102 ARG B C 1
ATOM 4590 O O . ARG B 1 102 ? -21.656 30.922 11.5 1 94.5 102 ARG B O 1
ATOM 4597 N N . GLU B 1 103 ? -23.859 30.641 11.297 1 95.31 103 GLU B N 1
ATOM 4598 C CA . GLU B 1 103 ? -24.125 31.203 12.617 1 95.31 103 GLU B CA 1
ATOM 4599 C C . GLU B 1 103 ? -23.766 30.234 13.727 1 95.31 103 GLU B C 1
ATOM 4601 O O . GLU B 1 103 ? -23.609 30.625 14.883 1 95.31 103 GLU B O 1
ATOM 4606 N N . GLN B 1 104 ? -23.609 28.969 13.352 1 95.5 104 GLN B N 1
ATOM 4607 C CA . GLN B 1 104 ? -23.375 27.969 14.398 1 95.5 104 GLN B CA 1
ATOM 4608 C C . GLN B 1 104 ? -22.172 27.109 14.07 1 95.5 104 GLN B C 1
ATOM 4610 O O . GLN B 1 104 ? -21.641 26.422 14.945 1 95.5 104 GLN B O 1
ATOM 4615 N N . ALA B 1 105 ? -21.688 27.188 12.898 1 97.75 105 ALA B N 1
ATOM 4616 C CA . ALA B 1 105 ? -20.594 26.328 12.469 1 97.75 105 ALA B CA 1
ATOM 4617 C C . ALA B 1 105 ? -19.344 26.531 13.32 1 97.75 105 ALA B C 1
ATOM 4619 O O . ALA B 1 105 ? -19.031 27.672 13.711 1 97.75 105 ALA B O 1
ATOM 4620 N N . PRO B 1 106 ? -18.703 25.438 13.625 1 98.19 106 PRO B N 1
ATOM 4621 C CA . PRO B 1 106 ? -17.469 25.578 14.398 1 98.19 106 PRO B CA 1
ATOM 4622 C C . PRO B 1 106 ? -16.375 26.312 13.633 1 98.19 106 PRO B C 1
ATOM 4624 O O . PRO B 1 106 ? -16.391 26.375 12.406 1 98.19 106 PRO B O 1
ATOM 4627 N N . LEU B 1 107 ? -15.469 26.922 14.414 1 98.62 107 LEU B N 1
ATOM 4628 C CA . LEU B 1 107 ? -14.203 27.422 13.883 1 98.62 107 LEU B CA 1
ATOM 4629 C C . LEU B 1 107 ? -13.141 26.344 13.898 1 98.62 107 LEU B C 1
ATOM 4631 O O . LEU B 1 107 ? -12.992 25.609 14.883 1 98.62 107 LEU B O 1
ATOM 4635 N N . LEU B 1 108 ? -12.492 26.172 12.812 1 98.81 108 LEU B N 1
ATOM 4636 C CA . LEU B 1 108 ? -11.43 25.172 12.688 1 98.81 108 LEU B CA 1
ATOM 4637 C C . LEU B 1 108 ? -10.148 25.797 12.164 1 98.81 108 LEU B C 1
ATOM 4639 O O . LEU B 1 108 ? -10.094 26.25 11.016 1 98.81 108 LEU B O 1
ATOM 4643 N N . VAL B 1 109 ? -9.133 25.812 12.984 1 98.94 109 VAL B N 1
ATOM 4644 C CA . VAL B 1 109 ? -7.82 26.312 12.594 1 98.94 109 VAL B CA 1
ATOM 4645 C C . VAL B 1 109 ? -7.023 25.203 11.906 1 98.94 109 VAL B C 1
ATOM 4647 O O . VAL B 1 109 ? -7.062 24.047 12.336 1 98.94 109 VAL B O 1
ATOM 4650 N N . TRP B 1 110 ? -6.344 25.531 10.836 1 98.88 110 TRP B N 1
ATOM 4651 C CA . TRP B 1 110 ? -5.438 24.609 10.156 1 98.88 110 TRP B CA 1
ATOM 4652 C C . TRP B 1 110 ? -3.992 25.078 10.281 1 98.88 110 TRP B C 1
ATOM 4654 O O . TRP B 1 110 ? -3.654 26.188 9.867 1 98.88 110 TRP B O 1
ATOM 4664 N N . LEU B 1 111 ? -3.184 24.297 10.875 1 98.75 111 LEU B N 1
ATOM 4665 C CA . LEU B 1 111 ? -1.75 24.547 11 1 98.75 111 LEU B CA 1
ATOM 4666 C C . LEU B 1 111 ? -0.957 23.484 10.242 1 98.75 111 LEU B C 1
ATOM 4668 O O . LEU B 1 111 ? -0.88 22.328 10.672 1 98.75 111 LEU B O 1
ATOM 4672 N N . GLN B 1 112 ? -0.338 24.031 9.25 1 95.75 112 GLN B N 1
ATOM 4673 C CA . GLN B 1 112 ? 0.435 23.125 8.398 1 95.75 112 GLN B CA 1
ATOM 4674 C C . GLN B 1 112 ? 1.689 22.641 9.117 1 95.75 112 GLN B C 1
ATOM 4676 O O . GLN B 1 112 ? 2.094 23.219 10.133 1 95.75 112 GLN B O 1
ATOM 4681 N N . GLY B 1 113 ? 2.275 21.547 8.672 1 93.94 113 GLY B N 1
ATOM 4682 C CA . GLY B 1 113 ? 3.492 21 9.258 1 93.94 113 GLY B CA 1
ATOM 4683 C C . GLY B 1 113 ? 4.754 21.562 8.633 1 93.94 113 GLY B C 1
ATOM 4684 O O . GLY B 1 113 ? 4.883 22.781 8.445 1 93.94 113 GLY B O 1
ATOM 4685 N N . GLY B 1 114 ? 5.625 20.922 8.461 1 90.12 114 GLY B N 1
ATOM 4686 C CA . GLY B 1 114 ? 6.957 21.266 7.988 1 90.12 114 GLY B CA 1
ATOM 4687 C C . GLY B 1 114 ? 8.055 20.812 8.93 1 90.12 114 GLY B C 1
ATOM 4688 O O . GLY B 1 114 ? 8.383 19.625 8.992 1 90.12 114 GLY B O 1
ATOM 4689 N N . PRO B 1 115 ? 8.461 21.609 9.805 1 92.62 115 PRO B N 1
ATOM 4690 C CA . PRO B 1 115 ? 8.023 22.984 10.031 1 92.62 115 PRO B CA 1
ATOM 4691 C C . PRO B 1 115 ? 8.445 23.938 8.922 1 92.62 115 PRO B C 1
ATOM 4693 O O . PRO B 1 115 ? 9.414 23.656 8.203 1 92.62 115 PRO B O 1
ATOM 4696 N N . GLY B 1 116 ? 7.648 24.922 8.812 1 92.19 116 GLY B N 1
ATOM 4697 C CA . GLY B 1 116 ? 7.957 25.969 7.848 1 92.19 116 GLY B CA 1
ATOM 4698 C C . GLY B 1 116 ? 7.199 25.812 6.543 1 92.19 116 GLY B C 1
ATOM 4699 O O . GLY B 1 116 ? 7.605 26.359 5.512 1 92.19 116 GLY B O 1
ATOM 4700 N N . ALA B 1 117 ? 6.156 25.031 6.617 1 93.5 117 ALA B N 1
ATOM 4701 C CA . ALA B 1 117 ? 5.312 24.906 5.434 1 93.5 117 ALA B CA 1
ATOM 4702 C C . ALA B 1 117 ? 4.055 25.766 5.562 1 93.5 117 ALA B C 1
ATOM 4704 O O . ALA B 1 117 ? 3.395 25.75 6.602 1 93.5 117 ALA B O 1
ATOM 4705 N N . SER B 1 118 ? 3.76 26.406 4.488 1 95.81 118 SER B N 1
ATOM 4706 C CA . SER B 1 118 ? 2.627 27.328 4.484 1 95.81 118 SER B CA 1
ATOM 4707 C C . SER B 1 118 ? 1.304 26.578 4.578 1 95.81 118 SER B C 1
ATOM 4709 O O . SER B 1 118 ? 1.131 25.531 3.943 1 95.81 118 SER B O 1
ATOM 4711 N N . SER B 1 119 ? 0.368 27.125 5.273 1 97.06 119 SER B N 1
ATOM 4712 C CA . SER B 1 119 ? -0.976 26.562 5.355 1 97.06 119 SER B CA 1
ATOM 4713 C C . SER B 1 119 ? -1.737 26.75 4.047 1 97.06 119 SER B C 1
ATOM 4715 O O . SER B 1 119 ? -2.785 26.141 3.842 1 97.06 119 SER B O 1
ATOM 4717 N N . LEU B 1 120 ? -1.161 27.516 3.162 1 95.44 120 LEU B N 1
ATOM 4718 C CA . LEU B 1 120 ? -1.792 27.656 1.854 1 95.44 120 LEU B CA 1
ATOM 4719 C C . LEU B 1 120 ? -1.702 26.344 1.065 1 95.44 120 LEU B C 1
ATOM 4721 O O . LEU B 1 120 ? -2.502 26.109 0.159 1 95.44 120 LEU B O 1
ATOM 4725 N N . PHE B 1 121 ? -0.733 25.562 1.447 1 93.06 121 PHE B N 1
ATOM 4726 C CA . PHE B 1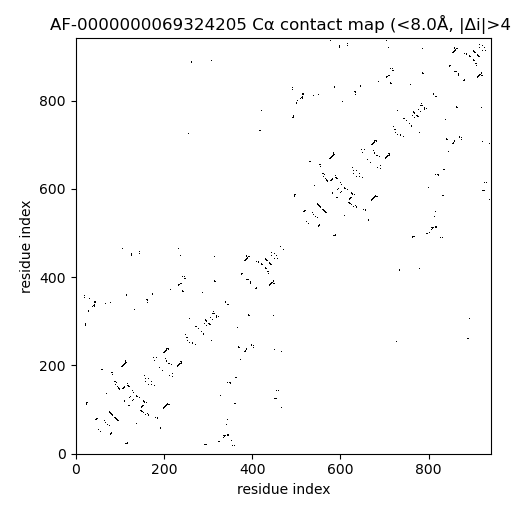 121 ? -0.735 24.219 0.88 1 93.06 121 PHE B CA 1
ATOM 4727 C C . PHE B 1 121 ? -2.01 23.484 1.257 1 93.06 121 PHE B C 1
ATOM 4729 O O . PHE B 1 121 ? -2.666 22.891 0.398 1 93.06 121 PHE B O 1
ATOM 4736 N N . GLY B 1 122 ? -2.357 23.516 2.527 1 95.5 122 GLY B N 1
ATOM 4737 C CA . GLY B 1 122 ? -3.6 22.906 2.973 1 95.5 122 GLY B CA 1
ATOM 4738 C C . GLY B 1 122 ? -4.828 23.484 2.303 1 95.5 122 GLY B C 1
ATOM 4739 O O . GLY B 1 122 ? -5.734 22.75 1.904 1 95.5 122 GLY B O 1
ATOM 4740 N N . MET B 1 123 ? -4.82 24.75 2.104 1 96 123 MET B N 1
ATOM 4741 C CA . MET B 1 123 ? -5.973 25.422 1.526 1 96 123 MET B CA 1
ATOM 4742 C C . MET B 1 123 ? -6.164 25.031 0.066 1 96 123 MET B C 1
ATOM 4744 O O . MET B 1 123 ? -7.285 24.75 -0.365 1 96 123 MET B O 1
ATOM 4748 N N . PHE B 1 124 ? -5.094 24.953 -0.657 1 93.88 124 PHE B N 1
ATOM 4749 C CA . PHE B 1 124 ? -5.223 24.812 -2.104 1 93.88 124 PHE B CA 1
ATOM 4750 C C . PHE B 1 124 ? -5.047 23.375 -2.535 1 93.88 124 PHE B C 1
ATOM 4752 O O . PHE B 1 124 ? -5.52 22.969 -3.6 1 93.88 124 PHE B O 1
ATOM 4759 N N . GLU B 1 125 ? -4.445 22.547 -1.656 1 92.25 125 GLU B N 1
ATOM 4760 C CA . GLU B 1 125 ? -4.133 21.188 -2.096 1 92.25 125 GLU B CA 1
ATOM 4761 C C . GLU B 1 125 ? -4.867 20.156 -1.246 1 92.25 125 GLU B C 1
ATOM 4763 O O . GLU B 1 125 ? -4.984 18.984 -1.64 1 92.25 125 GLU B O 1
ATOM 4768 N N . GLU B 1 126 ? -5.391 20.547 -0.162 1 95.81 126 GLU B N 1
ATOM 4769 C CA . GLU B 1 126 ? -5.879 19.5 0.742 1 95.81 126 GLU B CA 1
ATOM 4770 C C . GLU B 1 126 ? -7.348 19.719 1.087 1 95.81 126 GLU B C 1
ATOM 4772 O O . GLU B 1 126 ? -8.219 19 0.605 1 95.81 126 GLU B O 1
ATOM 4777 N N . ASN B 1 127 ? -7.664 20.734 1.893 1 98.19 127 ASN B N 1
ATOM 4778 C CA . ASN B 1 127 ? -8.984 20.688 2.512 1 98.19 127 ASN B CA 1
ATOM 4779 C C . ASN B 1 127 ? -9.727 22.016 2.318 1 98.19 127 ASN B C 1
ATOM 4781 O O . ASN B 1 127 ? -10.852 22.172 2.801 1 98.19 127 ASN B O 1
ATOM 4785 N N . GLY B 1 128 ? -9.133 22.969 1.622 1 97.88 128 GLY B N 1
ATOM 4786 C CA . GLY B 1 128 ? -9.773 24.25 1.396 1 97.88 128 GLY B CA 1
ATOM 4787 C C . GLY B 1 128 ? -10.758 24.234 0.246 1 97.88 128 GLY B C 1
ATOM 4788 O O . GLY B 1 128 ? -11 23.188 -0.357 1 97.88 128 GLY B O 1
ATOM 4789 N N . PRO B 1 129 ? -11.312 25.375 -0.029 1 97.31 129 PRO B N 1
ATOM 4790 C CA . PRO B 1 129 ? -12.375 25.438 -1.035 1 97.31 129 PRO B CA 1
ATOM 4791 C C . PRO B 1 129 ? -11.836 25.422 -2.465 1 97.31 129 PRO B C 1
ATOM 4793 O O . PRO B 1 129 ? -12.562 25.094 -3.402 1 97.31 129 PRO B O 1
ATOM 4796 N N . PHE B 1 130 ? -10.523 25.734 -2.623 1 93.75 130 PHE B N 1
ATOM 4797 C CA . PHE B 1 130 ? -10.016 26 -3.963 1 93.75 130 PHE B CA 1
ATOM 4798 C C . PHE B 1 130 ? -9.07 24.891 -4.406 1 93.75 130 PHE B C 1
ATOM 4800 O O . PHE B 1 130 ? -8.32 24.344 -3.594 1 93.75 130 PHE B O 1
ATOM 4807 N N . HIS B 1 131 ? -9.156 24.609 -5.668 1 91.56 131 HIS B N 1
ATOM 4808 C CA . HIS B 1 131 ? -8.164 23.797 -6.359 1 91.56 131 HIS B CA 1
ATOM 4809 C C . HIS B 1 131 ? -7.633 24.516 -7.602 1 91.56 131 HIS B C 1
ATOM 4811 O O . HIS B 1 131 ? -8.414 25.031 -8.406 1 91.56 131 HIS B O 1
ATOM 4817 N N . ILE B 1 132 ? -6.34 24.547 -7.676 1 88.62 132 ILE B N 1
ATOM 4818 C CA . ILE B 1 132 ? -5.723 25.219 -8.82 1 88.62 132 ILE B CA 1
ATOM 4819 C C . ILE B 1 132 ? -5.402 24.188 -9.898 1 88.62 132 ILE B C 1
ATOM 4821 O O . ILE B 1 132 ? -4.695 23.203 -9.648 1 88.62 132 ILE B O 1
ATOM 4825 N N . HIS B 1 133 ? -5.875 24.391 -11.039 1 84.06 133 HIS B N 1
ATOM 4826 C CA . HIS B 1 133 ? -5.609 23.516 -12.18 1 84.06 133 HIS B CA 1
ATOM 4827 C C . HIS B 1 133 ? -4.348 23.938 -12.922 1 84.06 133 HIS B C 1
ATOM 4829 O O . HIS B 1 133 ? -3.857 25.062 -12.727 1 84.06 133 HIS B O 1
ATOM 4835 N N . ARG B 1 134 ? -3.875 23.109 -13.82 1 78.06 134 ARG B N 1
ATOM 4836 C CA . ARG B 1 134 ? -2.629 23.344 -14.555 1 78.06 134 ARG B CA 1
ATOM 4837 C C . ARG B 1 134 ? -2.736 24.562 -15.461 1 78.06 134 ARG B C 1
ATOM 4839 O O . ARG B 1 134 ? -1.733 25.219 -15.742 1 78.06 134 ARG B O 1
ATOM 4846 N N . ASN B 1 135 ? -3.914 24.891 -15.906 1 74.88 135 ASN B N 1
ATOM 4847 C CA . ASN B 1 135 ? -4.098 26.078 -16.734 1 74.88 135 ASN B CA 1
ATOM 4848 C C . ASN B 1 135 ? -4.293 27.328 -15.898 1 74.88 135 ASN B C 1
ATOM 4850 O O . ASN B 1 135 ? -4.793 28.344 -16.391 1 74.88 135 ASN B O 1
ATOM 4854 N N . ASN B 1 136 ? -4.062 27.188 -14.594 1 76.62 136 ASN B N 1
ATOM 4855 C CA . ASN B 1 136 ? -4.125 28.266 -13.625 1 76.62 136 ASN B CA 1
ATOM 4856 C C . ASN B 1 136 ? -5.559 28.734 -13.391 1 76.62 136 ASN B C 1
ATOM 4858 O O . ASN B 1 136 ? -5.789 29.891 -13.016 1 76.62 136 ASN B O 1
ATOM 4862 N N . SER B 1 137 ? -6.344 27.875 -13.727 1 84.56 137 SER B N 1
ATOM 4863 C CA . SER B 1 137 ? -7.719 28.141 -13.328 1 84.56 137 SER B CA 1
ATOM 4864 C C . SER B 1 137 ? -8.008 27.609 -11.938 1 84.56 137 SER B C 1
ATOM 4866 O O . SER B 1 137 ? -7.336 26.672 -11.469 1 84.56 137 SER B O 1
ATOM 4868 N N . VAL B 1 138 ? -8.914 28.312 -11.242 1 90.88 138 VAL B N 1
ATOM 4869 C CA . VAL B 1 138 ? -9.273 27.906 -9.883 1 90.88 138 VAL B CA 1
ATOM 4870 C C . VAL B 1 138 ? -10.703 27.391 -9.867 1 90.88 138 VAL B C 1
ATOM 4872 O O . VAL B 1 138 ? -11.617 28.047 -10.375 1 90.88 138 VAL B O 1
ATOM 4875 N N . LYS B 1 139 ? -10.812 26.188 -9.375 1 91.38 139 LYS B N 1
ATOM 4876 C CA . LYS B 1 139 ? -12.141 25.594 -9.203 1 91.38 139 LYS B CA 1
ATOM 4877 C C . LYS B 1 139 ? -12.391 25.203 -7.75 1 91.38 139 LYS B C 1
ATOM 4879 O O . LYS B 1 139 ? -11.445 25 -6.984 1 91.38 139 LYS B O 1
ATOM 4884 N N . GLN B 1 140 ? -13.648 25.156 -7.422 1 94.5 140 GLN B N 1
ATOM 4885 C CA . GLN B 1 140 ? -14.008 24.734 -6.07 1 94.5 140 GLN B CA 1
ATOM 4886 C C . GLN B 1 140 ? -13.898 23.219 -5.922 1 94.5 140 GLN B C 1
ATOM 4888 O O . GLN B 1 140 ? -14.258 22.469 -6.836 1 94.5 140 GLN B O 1
ATOM 4893 N N . ARG B 1 141 ? -13.516 22.828 -4.766 1 95.56 141 ARG B N 1
ATOM 4894 C CA . ARG B 1 141 ? -13.445 21.406 -4.449 1 95.56 141 ARG B CA 1
ATOM 4895 C C . ARG B 1 141 ? -14.82 20.859 -4.098 1 95.56 141 ARG B C 1
ATOM 4897 O O . ARG B 1 141 ? -15.641 21.562 -3.508 1 95.56 141 ARG B O 1
ATOM 4904 N N . GLU B 1 142 ? -14.969 19.578 -4.441 1 95.88 142 GLU B N 1
ATOM 4905 C CA . GLU B 1 142 ? -16.219 18.906 -4.086 1 95.88 142 GLU B CA 1
ATOM 4906 C C . GLU B 1 142 ? -16.312 18.703 -2.578 1 95.88 142 GLU B C 1
ATOM 4908 O O . GLU B 1 142 ? -17.375 18.922 -1.988 1 95.88 142 GLU B O 1
ATOM 4913 N N . TYR B 1 143 ? -15.219 18.266 -2.021 1 97.5 143 TYR B N 1
ATOM 4914 C CA . TYR B 1 143 ? -15.156 18.062 -0.579 1 97.5 143 TYR B CA 1
ATOM 4915 C C . TYR B 1 143 ? -14.211 19.047 0.079 1 97.5 143 TYR B C 1
ATOM 4917 O O . TYR B 1 143 ? -12.992 18.875 0.039 1 97.5 143 TYR B O 1
ATOM 4925 N N . SER B 1 144 ? -14.766 20.031 0.697 1 97.94 144 SER B N 1
ATOM 4926 C CA . SER B 1 144 ? -14.031 21.094 1.386 1 97.94 144 SER B CA 1
ATOM 4927 C C . SER B 1 144 ? -14.5 21.234 2.828 1 97.94 144 SER B C 1
ATOM 4929 O O . SER B 1 144 ? -15.703 21.156 3.109 1 97.94 144 SER B O 1
ATOM 4931 N N . TRP B 1 145 ? -13.57 21.453 3.67 1 98.69 145 TRP B N 1
ATOM 4932 C CA . TRP B 1 145 ? -13.922 21.531 5.086 1 98.69 145 TRP B CA 1
ATOM 4933 C C . TRP B 1 145 ? -14.68 22.812 5.395 1 98.69 145 TRP B C 1
ATOM 4935 O O . TRP B 1 145 ? -15.383 22.891 6.406 1 98.69 145 TRP B O 1
ATOM 4945 N N . HIS B 1 146 ? -14.617 23.828 4.492 1 98.5 146 HIS B N 1
ATOM 4946 C CA . HIS B 1 146 ? -15.32 25.094 4.746 1 98.5 146 HIS B CA 1
ATOM 4947 C C . HIS B 1 146 ? -16.828 24.906 4.59 1 98.5 146 HIS B C 1
ATOM 4949 O O . HIS B 1 146 ? -17.594 25.797 4.977 1 98.5 146 HIS B O 1
ATOM 4955 N N . GLN B 1 147 ? -17.219 23.781 4.035 1 98 147 GLN B N 1
ATOM 4956 C CA . GLN B 1 147 ? -18.656 23.547 3.875 1 98 147 GLN B CA 1
ATOM 4957 C C . GLN B 1 147 ? -19.375 23.578 5.219 1 98 147 GLN B C 1
ATOM 4959 O O . GLN B 1 147 ? -20.516 24.047 5.309 1 98 147 GLN B O 1
ATOM 4964 N N . ASN B 1 148 ? -18.594 23.125 6.242 1 96.5 148 ASN B N 1
ATOM 4965 C CA . ASN B 1 148 ? -19.25 23.031 7.543 1 96.5 148 ASN B CA 1
ATOM 4966 C C . ASN B 1 148 ? -18.406 23.672 8.641 1 96.5 148 ASN B C 1
ATOM 4968 O O . ASN B 1 148 ? -18.672 23.484 9.828 1 96.5 148 ASN B O 1
ATOM 4972 N N . HIS B 1 149 ? -17.406 24.359 8.273 1 98.62 149 HIS B N 1
ATOM 4973 C CA . HIS B 1 149 ? -16.531 24.984 9.25 1 98.62 149 HIS B CA 1
ATOM 4974 C C . HIS B 1 149 ? -16.109 26.375 8.805 1 98.62 149 HIS B C 1
ATOM 4976 O O . HIS B 1 149 ? -15.898 26.625 7.617 1 98.62 149 HIS B O 1
ATOM 4982 N N . HIS B 1 150 ? -16.078 27.344 9.781 1 98.81 150 HIS B N 1
ATOM 4983 C CA . HIS B 1 150 ? -15.227 28.5 9.578 1 98.81 150 HIS B CA 1
ATOM 4984 C C . HIS B 1 150 ? -13.75 28.125 9.609 1 98.81 150 HIS B C 1
ATOM 4986 O O . HIS B 1 150 ? -13.234 27.703 10.641 1 98.81 150 HIS B O 1
ATOM 4992 N N . MET B 1 151 ? -13.094 28.281 8.453 1 98.88 151 MET B N 1
ATOM 4993 C CA . MET B 1 151 ? -11.711 27.812 8.352 1 98.88 151 MET B CA 1
ATOM 4994 C C . MET B 1 151 ? -10.734 28.984 8.516 1 98.88 151 MET B C 1
ATOM 4996 O O . MET B 1 151 ? -10.906 30.031 7.906 1 98.88 151 MET B O 1
ATOM 5000 N N . ILE B 1 152 ? -9.695 28.797 9.312 1 98.94 152 ILE B N 1
ATOM 5001 C CA . ILE B 1 152 ? -8.602 29.75 9.43 1 98.94 152 ILE B CA 1
ATOM 5002 C C . ILE B 1 152 ? -7.281 29.078 9.078 1 98.94 152 ILE B C 1
ATOM 5004 O O . ILE B 1 152 ? -6.852 28.141 9.758 1 98.94 152 ILE B O 1
ATOM 5008 N N . TYR B 1 153 ? -6.688 29.5 8.016 1 98.81 153 TYR B N 1
ATOM 5009 C CA . TYR B 1 153 ? -5.355 29.047 7.629 1 98.81 153 TYR B CA 1
ATOM 5010 C C . TYR B 1 153 ? -4.293 30.047 8.07 1 98.81 153 TYR B C 1
ATOM 5012 O O . TYR B 1 153 ? -4.375 31.234 7.734 1 98.81 153 TYR B O 1
ATOM 5020 N N . ILE B 1 154 ? -3.291 29.594 8.797 1 98.88 154 ILE B N 1
ATOM 5021 C CA . ILE B 1 154 ? -2.27 30.5 9.32 1 98.88 154 ILE B CA 1
ATOM 5022 C C . ILE B 1 154 ? -0.889 30.031 8.867 1 98.88 154 ILE B C 1
ATOM 5024 O O . ILE B 1 154 ? -0.526 28.859 9.047 1 98.88 154 ILE B O 1
ATOM 5028 N N . ASP B 1 155 ? -0.142 30.906 8.219 1 98.31 155 ASP B N 1
ATOM 5029 C CA . ASP B 1 155 ? 1.268 30.625 7.965 1 98.31 155 ASP B CA 1
ATOM 5030 C C . ASP B 1 155 ? 2.074 30.641 9.258 1 98.31 155 ASP B C 1
ATOM 5032 O O . ASP B 1 155 ? 2.672 31.672 9.609 1 98.31 155 ASP B O 1
ATOM 5036 N N . ASN B 1 156 ? 2.043 29.578 9.859 1 98.06 156 ASN B N 1
ATOM 5037 C CA . ASN B 1 156 ? 2.682 29.344 11.148 1 98.06 156 ASN B CA 1
ATOM 5038 C C . ASN B 1 156 ? 3.826 28.344 11.047 1 98.06 156 ASN B C 1
ATOM 5040 O O . ASN B 1 156 ? 3.715 27.344 10.336 1 98.06 156 ASN B O 1
ATOM 5044 N N . PRO B 1 157 ? 5 28.688 11.836 1 97.94 157 PRO B N 1
ATOM 5045 C CA . PRO B 1 157 ? 5.344 29.812 12.703 1 97.94 157 PRO B CA 1
ATOM 5046 C C . PRO B 1 157 ? 5.832 31.031 11.914 1 97.94 157 PRO B C 1
ATOM 5048 O O . PRO B 1 157 ? 5.832 31.016 10.68 1 97.94 157 PRO B O 1
ATOM 5051 N N . VAL B 1 158 ? 6.129 32.062 12.688 1 98.06 158 VAL B N 1
ATOM 5052 C CA . VAL B 1 158 ? 6.715 33.25 12.07 1 98.06 158 VAL B CA 1
ATOM 5053 C C . VAL B 1 158 ? 7.867 32.844 11.156 1 98.06 158 VAL B C 1
ATOM 5055 O O . VAL B 1 158 ? 8.703 32.031 11.531 1 98.06 158 VAL B O 1
ATOM 5058 N N . GLY B 1 159 ? 7.852 33.344 9.906 1 97.19 159 GLY B N 1
ATOM 5059 C CA . GLY B 1 159 ? 8.859 33 8.914 1 97.19 159 GLY B CA 1
ATOM 5060 C C . GLY B 1 159 ? 8.359 31.984 7.895 1 97.19 159 GLY B C 1
ATOM 5061 O O . GLY B 1 159 ? 9.062 31.672 6.934 1 97.19 159 GLY B O 1
ATOM 5062 N N . THR B 1 160 ? 7.168 31.469 8.039 1 97.12 160 THR B N 1
ATOM 5063 C CA . THR B 1 160 ? 6.562 30.484 7.156 1 97.12 160 THR B CA 1
ATOM 5064 C C . THR B 1 160 ? 5.672 31.172 6.117 1 97.12 160 THR B C 1
ATOM 5066 O O . THR B 1 160 ? 4.895 32.062 6.453 1 97.12 160 THR B O 1
ATOM 5069 N N . GLY B 1 161 ? 5.773 30.672 4.84 1 96.5 161 GLY B N 1
ATOM 5070 C CA . GLY B 1 161 ? 4.934 31.281 3.814 1 96.5 161 GLY B CA 1
ATOM 5071 C C . GLY B 1 161 ? 5.137 32.781 3.688 1 96.5 161 GLY B C 1
ATOM 5072 O O . GLY B 1 161 ? 6.266 33.25 3.516 1 96.5 161 GLY B O 1
ATOM 5073 N N . PHE B 1 162 ? 4.039 33.5 3.885 1 97.81 162 PHE B N 1
ATOM 5074 C CA . PHE B 1 162 ? 4.133 34.938 3.789 1 97.81 162 PHE B CA 1
ATOM 5075 C C . PHE B 1 162 ? 4.453 35.562 5.148 1 97.81 162 PHE B C 1
ATOM 5077 O O . PHE B 1 162 ? 4.789 36.75 5.238 1 97.81 162 PHE B O 1
ATOM 5084 N N . SER B 1 163 ? 4.285 34.844 6.203 1 98.62 163 SER B N 1
ATOM 5085 C CA . SER B 1 163 ? 4.648 35.344 7.52 1 98.62 163 SER B CA 1
ATOM 5086 C C . SER B 1 163 ? 6.133 35.688 7.59 1 98.62 163 SER B C 1
ATOM 5088 O O . SER B 1 163 ? 6.949 35.062 6.902 1 98.62 163 SER B O 1
ATOM 5090 N N . PHE B 1 164 ? 6.445 36.656 8.461 1 98.12 164 PHE B N 1
ATOM 5091 C CA . PHE B 1 164 ? 7.84 37.094 8.438 1 98.12 164 PHE B CA 1
ATOM 5092 C C . PHE B 1 164 ? 8.211 37.781 9.742 1 98.12 164 PHE B C 1
ATOM 5094 O O . PHE B 1 164 ? 7.336 38.062 10.562 1 98.12 164 PHE B O 1
ATOM 5101 N N . THR B 1 165 ? 9.445 37.906 9.953 1 98.38 165 THR B N 1
ATOM 5102 C CA . THR B 1 165 ? 10.055 38.719 11 1 98.38 165 THR B CA 1
ATOM 5103 C C . THR B 1 165 ? 11.305 39.438 10.477 1 98.38 165 THR B C 1
ATOM 5105 O O . THR B 1 165 ? 11.898 39 9.484 1 98.38 165 THR B O 1
ATOM 5108 N N . ASP B 1 166 ? 11.688 40.531 11.117 1 96.75 166 ASP B N 1
ATOM 5109 C CA . ASP B 1 166 ? 12.797 41.312 10.617 1 96.75 166 ASP B CA 1
ATOM 5110 C C . ASP B 1 166 ? 14.133 40.812 11.148 1 96.75 166 ASP B C 1
ATOM 5112 O O . ASP B 1 166 ? 15.18 41.094 10.57 1 96.75 166 ASP B O 1
ATOM 5116 N N . ASN B 1 167 ? 14.008 40.094 12.328 1 95.25 167 ASN B N 1
ATOM 5117 C CA . ASN B 1 167 ? 15.242 39.625 12.969 1 95.25 167 ASN B CA 1
ATOM 5118 C C . ASN B 1 167 ? 15.141 38.188 13.422 1 95.25 167 ASN B C 1
ATOM 5120 O O . ASN B 1 167 ? 14.047 37.688 13.648 1 95.25 167 ASN B O 1
ATOM 5124 N N . ASP B 1 168 ? 16.281 37.594 13.625 1 96.44 168 ASP B N 1
ATOM 5125 C CA . ASP B 1 168 ? 16.359 36.188 14 1 96.44 168 ASP B CA 1
ATOM 5126 C C . ASP B 1 168 ? 15.664 35.938 15.344 1 96.44 168 ASP B C 1
ATOM 5128 O O . ASP B 1 168 ? 15.086 34.875 15.57 1 96.44 168 ASP B O 1
ATOM 5132 N N . GLU B 1 169 ? 15.68 36.938 16.156 1 96.62 169 GLU B N 1
ATOM 5133 C CA . GLU B 1 169 ? 15.109 36.812 17.5 1 96.62 169 GLU B CA 1
ATOM 5134 C C . GLU B 1 169 ? 13.594 36.688 17.438 1 96.62 169 GLU B C 1
ATOM 5136 O O . GLU B 1 169 ? 12.961 36.281 18.406 1 96.62 169 GLU B O 1
ATOM 5141 N N . GLY B 1 170 ? 13.008 37 16.328 1 97.62 170 GLY B N 1
ATOM 5142 C CA . GLY B 1 170 ? 11.562 36.938 16.172 1 97.62 170 GLY B CA 1
ATOM 5143 C C . GLY B 1 170 ? 11.07 35.531 15.82 1 97.62 170 GLY B C 1
ATOM 5144 O O . GLY B 1 170 ? 9.883 35.25 15.945 1 97.62 170 GLY B O 1
ATOM 5145 N N . TYR B 1 171 ? 12.016 34.688 15.375 1 97.88 171 TYR B N 1
ATOM 5146 C CA . TYR B 1 171 ? 11.648 33.344 15.055 1 97.88 171 TYR B CA 1
ATOM 5147 C C . TYR B 1 171 ? 11.344 32.531 16.312 1 97.88 171 TYR B C 1
ATOM 5149 O O . TYR B 1 171 ? 11.945 32.781 17.359 1 97.88 171 TYR B O 1
ATOM 5157 N N . SER B 1 172 ? 10.398 31.625 16.188 1 97.81 172 SER B N 1
ATOM 5158 C CA . SER B 1 172 ? 10.164 30.688 17.281 1 97.81 172 SER B CA 1
ATOM 5159 C C . SER B 1 172 ? 11.281 29.641 17.359 1 97.81 172 SER B C 1
ATOM 5161 O O . SER B 1 172 ? 11.758 29.156 16.344 1 97.81 172 SER B O 1
ATOM 5163 N N . THR B 1 173 ? 11.688 29.312 18.562 1 96.56 173 THR B N 1
ATOM 5164 C CA . THR B 1 173 ? 12.766 28.344 18.75 1 96.56 173 THR B CA 1
ATOM 5165 C C . THR B 1 173 ? 12.258 27.109 19.5 1 96.56 173 THR B C 1
ATOM 5167 O O . THR B 1 173 ? 13 26.156 19.688 1 96.56 173 THR B O 1
ATOM 5170 N N . ASN B 1 174 ? 11.055 27.141 19.938 1 96.31 174 ASN B N 1
ATOM 5171 C CA . ASN B 1 174 ? 10.383 26.016 20.562 1 96.31 174 ASN B CA 1
ATOM 5172 C C . ASN B 1 174 ? 8.867 26.141 20.453 1 96.31 174 ASN B C 1
ATOM 5174 O O . ASN B 1 174 ? 8.352 27.141 19.953 1 96.31 174 ASN B O 1
ATOM 5178 N N . GLU B 1 175 ? 8.164 25.172 20.984 1 97.88 175 GLU B N 1
ATOM 5179 C CA . GLU B 1 175 ? 6.715 25.109 20.781 1 97.88 175 GLU B CA 1
ATOM 5180 C C . GLU B 1 175 ? 5.992 26.078 21.719 1 97.88 175 GLU B C 1
ATOM 5182 O O . GLU B 1 175 ? 4.871 26.5 21.438 1 97.88 175 GLU B O 1
ATOM 5187 N N . GLU B 1 176 ? 6.57 26.422 22.844 1 97.5 176 GLU B N 1
ATOM 5188 C CA . GLU B 1 176 ? 5.977 27.438 23.703 1 97.5 176 GLU B CA 1
ATOM 5189 C C . GLU B 1 176 ? 5.871 28.781 22.984 1 97.5 176 GLU B C 1
ATOM 5191 O O . GLU B 1 176 ? 4.844 29.453 23.078 1 97.5 176 GLU B O 1
ATOM 5196 N N . HIS B 1 177 ? 6.945 29.109 22.328 1 97.56 177 HIS B N 1
ATOM 5197 C CA . HIS B 1 177 ? 6.957 30.344 21.562 1 97.56 177 HIS B CA 1
ATOM 5198 C C . HIS B 1 177 ? 5.895 30.312 20.453 1 97.56 177 HIS B C 1
ATOM 5200 O O . HIS B 1 177 ? 5.258 31.328 20.188 1 97.56 177 HIS B O 1
ATOM 5206 N N . VAL B 1 178 ? 5.773 29.188 19.812 1 98.38 178 VAL B N 1
ATOM 5207 C CA . VAL B 1 178 ? 4.762 29.031 18.766 1 98.38 178 VAL B CA 1
ATOM 5208 C C . VAL B 1 178 ? 3.373 29.266 19.359 1 98.38 178 VAL B C 1
ATOM 5210 O O . VAL B 1 178 ? 2.576 30.016 18.781 1 98.38 178 VAL B O 1
ATOM 5213 N N . GLY B 1 179 ? 3.092 28.641 20.5 1 98.5 179 GLY B N 1
ATOM 5214 C CA . GLY B 1 179 ? 1.812 28.828 21.172 1 98.5 179 GLY B CA 1
ATOM 5215 C C . GLY B 1 179 ? 1.528 30.266 21.547 1 98.5 179 GLY B C 1
ATOM 5216 O O . GLY B 1 179 ? 0.399 30.734 21.391 1 98.5 179 GLY B O 1
ATOM 5217 N N . GLU B 1 180 ? 2.52 30.984 21.953 1 97.69 180 GLU B N 1
ATOM 5218 C CA . GLU B 1 180 ? 2.371 32.375 22.359 1 97.69 180 GLU B CA 1
ATOM 5219 C C . GLU B 1 180 ? 2.002 33.25 21.156 1 97.69 180 GLU B C 1
ATOM 5221 O O . GLU B 1 180 ? 1.131 34.125 21.266 1 97.69 180 GLU B O 1
ATOM 5226 N N . ASN B 1 181 ? 2.727 33.031 20.109 1 98.5 181 ASN B N 1
ATOM 5227 C CA . ASN B 1 181 ? 2.426 33.812 18.906 1 98.5 181 ASN B CA 1
ATOM 5228 C C . ASN B 1 181 ? 1.011 33.531 18.406 1 98.5 181 ASN B C 1
ATOM 5230 O O . ASN B 1 181 ? 0.305 34.469 17.984 1 98.5 181 ASN B O 1
ATOM 5234 N N . LEU B 1 182 ? 0.593 32.312 18.469 1 98.81 182 LEU B N 1
ATOM 5235 C CA . LEU B 1 182 ? -0.74 31.953 18.016 1 98.81 182 LEU B CA 1
ATOM 5236 C C . LEU B 1 182 ? -1.812 32.531 18.938 1 98.81 182 LEU B C 1
ATOM 5238 O O . LEU B 1 182 ? -2.9 32.875 18.469 1 98.81 182 LEU B O 1
ATOM 5242 N N . MET B 1 183 ? -1.511 32.656 20.203 1 98.25 183 MET B N 1
ATOM 5243 C CA . MET B 1 183 ? -2.43 33.281 21.156 1 98.25 183 MET B CA 1
ATOM 5244 C C . MET B 1 183 ? -2.621 34.75 20.812 1 98.25 183 MET B C 1
ATOM 5246 O O . MET B 1 183 ? -3.744 35.25 20.844 1 98.25 183 MET B O 1
ATOM 5250 N N . LYS B 1 184 ? -1.511 35.406 20.5 1 97.81 184 LYS B N 1
ATOM 5251 C CA . LYS B 1 184 ? -1.597 36.812 20.109 1 97.81 184 LYS B CA 1
ATOM 5252 C C . LYS B 1 184 ? -2.4 37 18.828 1 97.81 184 LYS B C 1
ATOM 5254 O O . LYS B 1 184 ? -3.199 37.906 18.703 1 97.81 184 LYS B O 1
ATOM 5259 N N . PHE B 1 185 ? -2.201 36.125 17.953 1 98.62 185 PHE B N 1
ATOM 5260 C CA . PHE B 1 185 ? -2.932 36.156 16.703 1 98.62 185 PHE B CA 1
ATOM 5261 C C . PHE B 1 185 ? -4.426 35.969 16.938 1 98.62 185 PHE B C 1
ATOM 5263 O O . PHE B 1 185 ? -5.238 36.75 16.438 1 98.62 185 PHE B O 1
ATOM 5270 N N . ILE B 1 186 ? -4.801 34.875 17.672 1 98.62 186 ILE B N 1
ATOM 5271 C CA . ILE B 1 186 ? -6.207 34.5 17.75 1 98.62 186 ILE B CA 1
ATOM 5272 C C . ILE B 1 186 ? -6.988 35.562 18.516 1 98.62 186 ILE B C 1
ATOM 5274 O O . ILE B 1 186 ? -8.156 35.812 18.203 1 98.62 186 ILE B O 1
ATOM 5278 N N . HIS B 1 187 ? -6.379 36.25 19.422 1 97.38 187 HIS B N 1
ATOM 5279 C CA . HIS B 1 187 ? -7.039 37.375 20.109 1 97.38 187 HIS B CA 1
ATOM 5280 C C . HIS B 1 187 ? -7.363 38.5 19.156 1 97.38 187 HIS B C 1
ATOM 5282 O O . HIS B 1 187 ? -8.461 39.062 19.203 1 97.38 187 HIS B O 1
ATOM 5288 N N . GLN B 1 188 ? -6.402 38.812 18.312 1 98.19 188 GLN B N 1
ATOM 5289 C CA . GLN B 1 188 ? -6.645 39.875 17.312 1 98.19 188 GLN B CA 1
ATOM 5290 C C . GLN B 1 188 ? -7.719 39.438 16.328 1 98.19 188 GLN B C 1
ATOM 5292 O O . GLN B 1 188 ? -8.531 40.25 15.883 1 98.19 188 GLN B O 1
ATOM 5297 N N . PHE B 1 189 ? -7.695 38.188 15.977 1 98.69 189 PHE B N 1
ATOM 5298 C CA . PHE B 1 189 ? -8.695 37.625 15.062 1 98.69 189 PHE B CA 1
ATOM 5299 C C . PHE B 1 189 ? -10.102 37.844 15.617 1 98.69 189 PHE B C 1
ATOM 5301 O O . PHE B 1 189 ? -11.008 38.25 14.883 1 98.69 189 PHE B O 1
ATOM 5308 N N . PHE B 1 190 ? -10.297 37.594 16.922 1 98.25 190 PHE B N 1
ATOM 5309 C CA . PHE B 1 190 ? -11.617 37.719 17.531 1 98.25 190 PHE B CA 1
ATOM 5310 C C . PHE B 1 190 ? -12.008 39.188 17.688 1 98.25 190 PHE B C 1
ATOM 5312 O O . PHE B 1 190 ? -13.195 39.5 17.812 1 98.25 190 PHE B O 1
ATOM 5319 N N . VAL B 1 191 ? -11.016 40.062 17.734 1 97.75 191 VAL B N 1
ATOM 5320 C CA . VAL B 1 191 ? -11.344 41.469 17.656 1 97.75 191 VAL B CA 1
ATOM 5321 C C . VAL B 1 191 ? -11.875 41.812 16.266 1 97.75 191 VAL B C 1
ATOM 5323 O O . VAL B 1 191 ? -12.859 42.531 16.125 1 97.75 191 VAL B O 1
ATOM 5326 N N . LEU B 1 192 ? -11.266 41.25 15.281 1 98.56 192 LEU B N 1
ATOM 5327 C CA . LEU B 1 192 ? -11.656 41.5 13.891 1 98.56 192 LEU B CA 1
ATOM 5328 C C . LEU B 1 192 ? -13.023 40.875 13.609 1 98.56 192 LEU B C 1
ATOM 5330 O O . LEU B 1 192 ? -13.828 41.438 12.867 1 98.56 192 LEU B O 1
ATOM 5334 N N . PHE B 1 193 ? -13.258 39.688 14.156 1 98.19 193 PHE B N 1
ATOM 5335 C CA . PHE B 1 193 ? -14.508 38.938 13.977 1 98.19 193 PHE B CA 1
ATOM 5336 C C . PHE B 1 193 ? -15.109 38.562 15.32 1 98.19 193 PHE B C 1
ATOM 5338 O O . PHE B 1 193 ? -15.172 37.375 15.656 1 98.19 193 PHE B O 1
ATOM 5345 N N . PRO B 1 194 ? -15.68 39.438 16.031 1 96.25 194 PRO B N 1
ATOM 5346 C CA . PRO B 1 194 ? -16.125 39.188 17.406 1 96.25 194 PRO B CA 1
ATOM 5347 C C . PRO B 1 194 ? -17.281 38.188 17.484 1 96.25 194 PRO B C 1
ATOM 5349 O O . PRO B 1 194 ? -17.453 37.5 18.484 1 96.25 194 PRO B O 1
ATOM 5352 N N . ASN B 1 195 ? -18.094 38.094 16.469 1 95.69 195 ASN B N 1
ATOM 5353 C CA . ASN B 1 195 ? -19.25 37.188 16.453 1 95.69 195 ASN B CA 1
ATOM 5354 C C . ASN B 1 195 ? -18.844 35.719 16.484 1 95.69 195 ASN B C 1
ATOM 5356 O O . ASN B 1 195 ? -19.656 34.844 16.766 1 95.69 195 ASN B O 1
ATOM 5360 N N . LEU B 1 196 ? -17.562 35.438 16.25 1 97.88 196 LEU B N 1
ATOM 5361 C CA . LEU B 1 196 ? -17.094 34.062 16.156 1 97.88 196 LEU B CA 1
ATOM 5362 C C . LEU B 1 196 ? -16.547 33.562 17.5 1 97.88 196 LEU B C 1
ATOM 5364 O O . LEU B 1 196 ? -16.297 32.375 17.672 1 97.88 196 LEU B O 1
ATOM 5368 N N . LEU B 1 197 ? -16.438 34.406 18.453 1 96.25 197 LEU B N 1
ATOM 5369 C CA . LEU B 1 197 ? -15.758 34.094 19.719 1 96.25 197 LEU B CA 1
ATOM 5370 C C . LEU B 1 197 ? -16.453 32.969 20.469 1 96.25 197 LEU B C 1
ATOM 5372 O O . LEU B 1 197 ? -15.805 32.156 21.109 1 96.25 197 LEU B O 1
ATOM 5376 N N . ASN B 1 198 ? -17.781 32.875 20.375 1 94.81 198 ASN B N 1
ATOM 5377 C CA . ASN B 1 198 ? -18.516 31.891 21.156 1 94.81 198 ASN B CA 1
ATOM 5378 C C . ASN B 1 198 ? -18.734 30.594 20.391 1 94.81 198 ASN B C 1
ATOM 5380 O O . ASN B 1 198 ? -19.281 29.625 20.922 1 94.81 198 ASN B O 1
ATOM 5384 N N . HIS B 1 199 ? -18.312 30.516 19.141 1 97.81 199 HIS B N 1
ATOM 5385 C CA . HIS B 1 199 ? -18.438 29.281 18.375 1 97.81 199 HIS B CA 1
ATOM 5386 C C . HIS B 1 199 ? -17.516 28.188 18.906 1 97.81 199 HIS B C 1
ATOM 5388 O O . HIS B 1 199 ? -16.469 28.5 19.5 1 97.81 199 HIS B O 1
ATOM 5394 N N . PRO B 1 200 ? -17.969 26.891 18.797 1 97.75 200 PRO B N 1
ATOM 5395 C CA . PRO B 1 200 ? -17 25.859 19.125 1 97.75 200 PRO B CA 1
ATOM 5396 C C . PRO B 1 200 ? -15.68 26 18.359 1 97.75 200 PRO B C 1
ATOM 5398 O O . PRO B 1 200 ? -15.695 26.266 17.156 1 97.75 200 PRO B O 1
ATOM 5401 N N . PHE B 1 201 ? -14.586 25.938 19.094 1 98.62 201 PHE B N 1
ATOM 5402 C CA . PHE B 1 201 ? -13.266 26.203 18.531 1 98.62 201 PHE B CA 1
ATOM 5403 C C . PHE B 1 201 ? -12.445 24.922 18.469 1 98.62 201 PHE B C 1
ATOM 5405 O O . PHE B 1 201 ? -12.297 24.234 19.469 1 98.62 201 PHE B O 1
ATOM 5412 N N . TYR B 1 202 ? -11.984 24.547 17.281 1 98.75 202 TYR B N 1
ATOM 5413 C CA . TYR B 1 202 ? -11.133 23.391 17.062 1 98.75 202 TYR B CA 1
ATOM 5414 C C . TYR B 1 202 ? -9.812 23.797 16.422 1 98.75 202 TYR B C 1
ATOM 5416 O O . TYR B 1 202 ? -9.75 24.781 15.688 1 98.75 202 TYR B O 1
ATOM 5424 N N . ILE B 1 203 ? -8.789 23.078 16.75 1 98.94 203 ILE B N 1
ATOM 5425 C CA . ILE B 1 203 ? -7.488 23.266 16.109 1 98.94 203 ILE B CA 1
ATOM 5426 C C . ILE B 1 203 ? -7.078 22 15.383 1 98.94 203 ILE B C 1
ATOM 5428 O O . ILE B 1 203 ? -7.148 20.891 15.945 1 98.94 203 ILE B O 1
ATOM 5432 N N . SER B 1 204 ? -6.688 22.094 14.133 1 98.88 204 SER B N 1
ATOM 5433 C CA . SER B 1 204 ? -6.25 20.953 13.344 1 98.88 204 SER B CA 1
ATOM 5434 C C . SER B 1 204 ? -4.914 21.234 12.664 1 98.88 204 SER B C 1
ATOM 5436 O O . SER B 1 204 ? -4.512 22.391 12.516 1 98.88 204 SER B O 1
ATOM 5438 N N . GLY B 1 205 ? -4.254 20.25 12.344 1 98.62 205 GLY B N 1
ATOM 5439 C CA . GLY B 1 205 ? -2.975 20.328 11.656 1 98.62 205 GLY B CA 1
ATOM 5440 C C . GLY B 1 205 ? -2.459 18.984 11.195 1 98.62 205 GLY B C 1
ATOM 5441 O O . GLY B 1 205 ? -3.125 17.953 11.391 1 98.62 205 GLY B O 1
ATOM 5442 N N . GLU B 1 206 ? -1.351 19 10.523 1 97.56 206 GLU B N 1
ATOM 5443 C CA . GLU B 1 206 ? -0.785 17.797 9.922 1 97.56 206 GLU B CA 1
ATOM 5444 C C . GLU B 1 206 ? 0.733 17.766 10.062 1 97.56 206 GLU B C 1
ATOM 5446 O O . GLU B 1 206 ? 1.382 18.812 10.078 1 97.56 206 GLU B O 1
ATOM 5451 N N . SER B 1 207 ? 1.309 16.562 10.141 1 97.12 207 SER B N 1
ATOM 5452 C CA . SER B 1 207 ? 2.76 16.406 10.156 1 97.12 207 SER B CA 1
ATOM 5453 C C . SER B 1 207 ? 3.377 17.094 11.367 1 97.12 207 SER B C 1
ATOM 5455 O O . SER B 1 207 ? 2.967 16.844 12.5 1 97.12 207 SER B O 1
ATOM 5457 N N . TYR B 1 208 ? 4.281 18.062 11.18 1 97.12 208 TYR B N 1
ATOM 5458 C CA . TYR B 1 208 ? 4.855 18.812 12.289 1 97.12 208 TYR B CA 1
ATOM 5459 C C . TYR B 1 208 ? 3.785 19.625 13.016 1 97.12 208 TYR B C 1
ATOM 5461 O O . TYR B 1 208 ? 3.982 20.031 14.164 1 97.12 208 TYR B O 1
ATOM 5469 N N . GLY B 1 209 ? 2.617 19.766 12.336 1 97.88 209 GLY B N 1
ATOM 5470 C CA . GLY B 1 209 ? 1.466 20.328 13.023 1 97.88 209 GLY B CA 1
ATOM 5471 C C . GLY B 1 209 ? 1.061 19.547 14.258 1 97.88 209 GLY B C 1
ATOM 5472 O O . GLY B 1 209 ? 0.36 20.062 15.125 1 97.88 209 GLY B O 1
ATOM 5473 N N . GLY B 1 210 ? 1.54 18.344 14.32 1 98.5 210 GLY B N 1
ATOM 5474 C CA . GLY B 1 210 ? 1.357 17.531 15.516 1 98.5 210 GLY B CA 1
ATOM 5475 C C . GLY B 1 210 ? 2.008 18.125 16.75 1 98.5 210 GLY B C 1
ATOM 5476 O O . GLY B 1 210 ? 1.701 17.719 17.875 1 98.5 210 GLY B O 1
ATOM 5477 N N . LYS B 1 211 ? 2.818 19.094 16.562 1 98.44 211 LYS B N 1
ATOM 5478 C CA . LYS B 1 211 ? 3.402 19.844 17.672 1 98.44 211 LYS B CA 1
ATOM 5479 C C . LYS B 1 211 ? 2.738 21.219 17.812 1 98.44 211 LYS B C 1
ATOM 5481 O O . LYS B 1 211 ? 2.555 21.703 18.922 1 98.44 211 LYS B O 1
ATOM 5486 N N . PHE B 1 212 ? 2.408 21.812 16.688 1 98.75 212 PHE B N 1
ATOM 5487 C CA . PHE B 1 212 ? 1.808 23.141 16.688 1 98.75 212 PHE B CA 1
ATOM 5488 C C . PHE B 1 212 ? 0.428 23.109 17.344 1 98.75 212 PHE B C 1
ATOM 5490 O O . PHE B 1 212 ? 0.084 24 18.125 1 98.75 212 PHE B O 1
ATOM 5497 N N . VAL B 1 213 ? -0.318 22.078 17 1 98.94 213 VAL B N 1
ATOM 5498 C CA . VAL B 1 213 ? -1.706 21.984 17.438 1 98.94 213 VAL B CA 1
ATOM 5499 C C . VAL B 1 213 ? -1.76 21.859 18.969 1 98.94 213 VAL B C 1
ATOM 5501 O O . VAL B 1 213 ? -2.414 22.672 19.625 1 98.94 213 VAL B O 1
ATOM 5504 N N . PRO B 1 214 ? -1.034 20.984 19.547 1 98.88 214 PRO B N 1
ATOM 5505 C CA . PRO B 1 214 ? -1.045 20.938 21.016 1 98.88 214 PRO B CA 1
ATOM 5506 C C . PRO B 1 214 ? -0.436 22.172 21.656 1 98.88 214 PRO B C 1
ATOM 5508 O O . PRO B 1 214 ? -0.853 22.594 22.734 1 98.88 214 PRO B O 1
ATOM 5511 N N . ALA B 1 215 ? 0.559 22.75 21.031 1 98.81 215 ALA B N 1
ATOM 5512 C CA . ALA B 1 215 ? 1.163 23.969 21.578 1 98.81 215 ALA B CA 1
ATOM 5513 C C . ALA B 1 215 ? 0.136 25.094 21.688 1 98.81 215 ALA B C 1
ATOM 5515 O O . ALA B 1 215 ? 0.048 25.766 22.719 1 98.81 215 ALA B O 1
ATOM 5516 N N . PHE B 1 216 ? -0.625 25.266 20.641 1 98.88 216 PHE B N 1
ATOM 5517 C CA . PHE B 1 216 ? -1.654 26.297 20.609 1 98.88 216 PHE B CA 1
ATOM 5518 C C . PHE B 1 216 ? -2.758 25.984 21.609 1 98.88 216 PHE B C 1
ATOM 5520 O O . PHE B 1 216 ? -3.154 26.859 22.391 1 98.88 216 PHE B O 1
ATOM 5527 N N . ALA B 1 217 ? -3.195 24.75 21.625 1 98.88 217 ALA B N 1
ATOM 5528 C CA . ALA B 1 217 ? -4.262 24.344 22.531 1 98.88 217 ALA B CA 1
ATOM 5529 C C . ALA B 1 217 ? -3.838 24.484 23.984 1 98.88 217 ALA B C 1
ATOM 5531 O O . ALA B 1 217 ? -4.633 24.906 24.828 1 98.88 217 ALA B O 1
ATOM 5532 N N . TYR B 1 218 ? -2.643 24.078 24.234 1 98.75 218 TYR B N 1
ATOM 5533 C CA . TYR B 1 218 ? -2.129 24.172 25.594 1 98.75 218 TYR B CA 1
ATOM 5534 C C . TYR B 1 218 ? -2.047 25.625 26.047 1 98.75 218 TYR B C 1
ATOM 5536 O O . TYR B 1 218 ? -2.361 25.938 27.203 1 98.75 218 TYR B O 1
ATOM 5544 N N . ALA B 1 219 ? -1.611 26.547 25.172 1 98.56 219 ALA B N 1
ATOM 5545 C CA . ALA B 1 219 ? -1.587 27.969 25.469 1 98.56 219 ALA B CA 1
ATOM 5546 C C . ALA B 1 219 ? -2.988 28.484 25.781 1 98.56 219 ALA B C 1
ATOM 5548 O O . ALA B 1 219 ? -3.176 29.266 26.719 1 98.56 219 ALA B O 1
ATOM 5549 N N . ILE B 1 220 ? -3.973 28.062 25 1 98.56 220 ILE B N 1
ATOM 5550 C CA . ILE B 1 220 ? -5.355 28.469 25.234 1 98.56 220 ILE B CA 1
ATOM 5551 C C . ILE B 1 220 ? -5.832 27.938 26.578 1 98.56 220 ILE B C 1
ATOM 5553 O O . ILE B 1 220 ? -6.426 28.688 27.375 1 98.56 220 ILE B O 1
ATOM 5557 N N . HIS B 1 221 ? -5.57 26.688 26.812 1 98.12 221 HIS B N 1
ATOM 5558 C CA . HIS B 1 221 ? -5.996 26.031 28.047 1 98.12 221 HIS B CA 1
ATOM 5559 C C . HIS B 1 221 ? -5.453 26.766 29.281 1 98.12 221 HIS B C 1
ATOM 5561 O O . HIS B 1 221 ? -6.16 26.922 30.281 1 98.12 221 HIS B O 1
ATOM 5567 N N . ASN B 1 222 ? -4.246 27.234 29.188 1 97.25 222 ASN B N 1
ATOM 5568 C CA . ASN B 1 222 ? -3.566 27.812 30.344 1 97.25 222 ASN B CA 1
ATOM 5569 C C . ASN B 1 222 ? -3.818 29.312 30.453 1 97.25 222 ASN B C 1
ATOM 5571 O O . ASN B 1 222 ? -3.445 29.938 31.438 1 97.25 222 ASN B O 1
ATOM 5575 N N . SER B 1 223 ? -4.379 29.797 29.438 1 96.25 223 SER B N 1
ATOM 5576 C CA . SER B 1 223 ? -4.59 31.234 29.422 1 96.25 223 SER B CA 1
ATOM 5577 C C . SER B 1 223 ? -5.633 31.672 30.453 1 96.25 223 SER B C 1
ATOM 5579 O O . SER B 1 223 ? -6.633 30.969 30.641 1 96.25 223 SER B O 1
ATOM 5581 N N . GLN B 1 224 ? -5.371 32.844 31.062 1 91.75 224 GLN B N 1
ATOM 5582 C CA . GLN B 1 224 ? -6.324 33.438 31.984 1 91.75 224 GLN B CA 1
ATOM 5583 C C . GLN B 1 224 ? -7.094 34.562 31.344 1 91.75 224 GLN B C 1
ATOM 5585 O O . GLN B 1 224 ? -7.926 35.219 31.984 1 91.75 224 GLN B O 1
ATOM 5590 N N . ASN B 1 225 ? -6.793 34.656 30.141 1 87.56 225 ASN B N 1
ATOM 5591 C CA . ASN B 1 225 ? -7.453 35.75 29.406 1 87.56 225 ASN B CA 1
ATOM 5592 C C . ASN B 1 225 ? -8.961 35.531 29.344 1 87.56 225 ASN B C 1
ATOM 5594 O O . ASN B 1 225 ? -9.438 34.406 29.312 1 87.56 225 ASN B O 1
ATOM 5598 N N . GLN B 1 226 ? -9.664 36.688 29.438 1 85.56 226 GLN B N 1
ATOM 5599 C CA . GLN B 1 226 ? -11.109 36.688 29.25 1 85.56 226 GLN B CA 1
ATOM 5600 C C . GLN B 1 226 ? -11.492 37.562 28.047 1 85.56 226 GLN B C 1
ATOM 5602 O O . GLN B 1 226 ? -10.859 38.594 27.781 1 85.56 226 GLN B O 1
ATOM 5607 N N . PRO B 1 227 ? -12.492 37.219 27.266 1 87.69 227 PRO B N 1
ATOM 5608 C CA . PRO B 1 227 ? -13.242 35.969 27.406 1 87.69 227 PRO B CA 1
ATOM 5609 C C . PRO B 1 227 ? -12.445 34.75 26.969 1 87.69 227 PRO B C 1
ATOM 5611 O O . PRO B 1 227 ? -11.492 34.875 26.188 1 87.69 227 PRO B O 1
ATOM 5614 N N . LYS B 1 228 ? -12.945 33.656 27.438 1 92.5 228 LYS B N 1
ATOM 5615 C CA . LYS B 1 228 ? -12.258 32.406 27.141 1 92.5 228 LYS B CA 1
ATOM 5616 C C . LYS B 1 228 ? -12.594 31.922 25.719 1 92.5 228 LYS B C 1
ATOM 5618 O O . LYS B 1 228 ? -13.727 32.094 25.266 1 92.5 228 LYS B O 1
ATOM 5623 N N . ILE B 1 229 ? -11.648 31.406 25.109 1 97.06 229 ILE B N 1
ATOM 5624 C CA . ILE B 1 229 ? -11.867 30.734 23.844 1 97.06 229 ILE B CA 1
ATOM 5625 C C . ILE B 1 229 ? -12.578 29.406 24.078 1 97.06 229 ILE B C 1
ATOM 5627 O O . ILE B 1 229 ? -12.258 28.672 25.016 1 97.06 229 ILE B O 1
ATOM 5631 N N . ASN B 1 230 ? -13.609 29.109 23.328 1 97.44 230 ASN B N 1
ATOM 5632 C CA . ASN B 1 230 ? -14.438 27.922 23.484 1 97.44 230 ASN B CA 1
ATOM 5633 C C . ASN B 1 230 ? -13.797 26.688 22.844 1 97.44 230 ASN B C 1
ATOM 5635 O O . ASN B 1 230 ? -14.406 26.047 21.984 1 97.44 230 ASN B O 1
ATOM 5639 N N . LEU B 1 231 ? -12.602 26.328 23.297 1 98.38 231 LEU B N 1
ATOM 5640 C CA . LEU B 1 231 ? -11.867 25.172 22.781 1 98.38 231 LEU B CA 1
ATOM 5641 C C . LEU B 1 231 ? -12.625 23.875 23.047 1 98.38 231 LEU B C 1
ATOM 5643 O O . LEU B 1 231 ? -12.984 23.594 24.188 1 98.38 231 LEU B O 1
ATOM 5647 N N . GLN B 1 232 ? -12.844 23.078 21.922 1 98 232 GLN B N 1
ATOM 5648 C CA . GLN B 1 232 ? -13.633 21.859 22.062 1 98 232 GLN B CA 1
ATOM 5649 C C . GLN B 1 232 ? -12.812 20.625 21.703 1 98 232 GLN B C 1
ATOM 5651 O O . GLN B 1 232 ? -13.109 19.531 22.172 1 98 232 GLN B O 1
ATOM 5656 N N . GLY B 1 233 ? -11.781 20.828 20.891 1 98.25 233 GLY B N 1
ATOM 5657 C CA . GLY B 1 233 ? -11.055 19.641 20.5 1 98.25 233 GLY B CA 1
ATOM 5658 C C . GLY B 1 233 ? -9.898 19.938 19.547 1 98.25 233 GLY B C 1
ATOM 5659 O O . GLY B 1 233 ? -9.727 21.078 19.109 1 98.25 233 GLY B O 1
ATOM 5660 N N . LEU B 1 234 ? -9.078 18.922 19.297 1 98.81 234 LEU B N 1
ATOM 5661 C CA . LEU B 1 234 ? -7.906 18.938 18.422 1 98.81 234 LEU B CA 1
ATOM 5662 C C . LEU B 1 234 ? -7.957 17.797 17.406 1 98.81 234 LEU B C 1
ATOM 5664 O O . LEU B 1 234 ? -8.352 16.688 17.75 1 98.81 234 LEU B O 1
ATOM 5668 N N . ALA B 1 235 ? -7.582 18.047 16.188 1 98.81 235 ALA B N 1
ATOM 5669 C CA . ALA B 1 235 ? -7.441 17.016 15.156 1 98.81 235 ALA B CA 1
ATOM 5670 C C . ALA B 1 235 ? -6.035 17.031 14.562 1 98.81 235 ALA B C 1
ATOM 5672 O O . ALA B 1 235 ? -5.629 18 13.914 1 98.81 235 ALA B O 1
ATOM 5673 N N . ILE B 1 236 ? -5.32 15.977 14.727 1 98.88 236 ILE B N 1
ATOM 5674 C CA . ILE B 1 236 ? -3.914 15.914 14.344 1 98.88 236 ILE B CA 1
ATOM 5675 C C . ILE B 1 236 ? -3.711 14.805 13.312 1 98.88 236 ILE B C 1
ATOM 5677 O O . ILE B 1 236 ? -3.822 13.617 13.625 1 98.88 236 ILE B O 1
ATOM 5681 N N . GLY B 1 237 ? -3.391 15.172 12.078 1 98.75 237 GLY B N 1
ATOM 5682 C CA . GLY B 1 237 ? -3.195 14.227 10.992 1 98.75 237 GLY B CA 1
ATOM 5683 C C . GLY B 1 237 ? -1.739 13.859 10.773 1 98.75 237 GLY B C 1
ATOM 5684 O O . GLY B 1 237 ? -0.886 14.742 10.633 1 98.75 237 GLY B O 1
ATOM 5685 N N . ASP B 1 238 ? -1.485 12.602 10.703 1 98.38 238 ASP B N 1
ATOM 5686 C CA . ASP B 1 238 ? -0.105 12.172 10.5 1 98.38 238 ASP B CA 1
ATOM 5687 C C . ASP B 1 238 ? 0.861 13.016 11.328 1 98.38 238 ASP B C 1
ATOM 5689 O O . ASP B 1 238 ? 1.845 13.539 10.805 1 98.38 238 ASP B O 1
ATOM 5693 N N . GLY B 1 239 ? 0.557 13.078 12.602 1 98.38 239 GLY B N 1
ATOM 5694 C CA . GLY B 1 239 ? 1.166 14.078 13.469 1 98.38 239 GLY B CA 1
ATOM 5695 C C . GLY B 1 239 ? 2.535 13.664 13.977 1 98.38 239 GLY B C 1
ATOM 5696 O O . GLY B 1 239 ? 2.746 12.5 14.336 1 98.38 239 GLY B O 1
ATOM 5697 N N . TYR B 1 240 ? 3.43 14.555 13.914 1 97.38 240 TYR B N 1
ATOM 5698 C CA . TYR B 1 240 ? 4.73 14.453 14.562 1 97.38 240 TYR B CA 1
ATOM 5699 C C . TYR B 1 240 ? 4.68 15 15.977 1 97.38 240 TYR B C 1
ATOM 5701 O O . TYR B 1 240 ? 5.051 16.156 16.219 1 97.38 240 TYR B O 1
ATOM 5709 N N . THR B 1 241 ? 4.312 14.133 16.984 1 98.38 241 THR B N 1
ATOM 5710 C CA . THR B 1 241 ? 3.941 14.602 18.312 1 98.38 241 THR B CA 1
ATOM 5711 C C . THR B 1 241 ? 4.961 14.141 19.344 1 98.38 241 THR B C 1
ATOM 5713 O O . THR B 1 241 ? 5.32 14.891 20.25 1 98.38 241 THR B O 1
ATOM 5716 N N . ASP B 1 242 ? 5.395 12.938 19.219 1 97.62 242 ASP B N 1
ATOM 5717 C CA . ASP B 1 242 ? 6.336 12.297 20.125 1 97.62 242 ASP B CA 1
ATOM 5718 C C . ASP B 1 242 ? 7.391 11.508 19.359 1 97.62 242 ASP B C 1
ATOM 5720 O O . ASP B 1 242 ? 7.418 10.281 19.406 1 97.62 242 ASP B O 1
ATOM 5724 N N . PRO B 1 243 ? 8.359 12.234 18.828 1 95.5 243 PRO B N 1
ATOM 5725 C CA . PRO B 1 243 ? 9.266 11.656 17.844 1 95.5 243 PRO B CA 1
ATOM 5726 C C . PRO B 1 243 ? 10.008 10.43 18.359 1 95.5 243 PRO B C 1
ATOM 5728 O O . PRO B 1 243 ? 10.141 9.43 17.641 1 95.5 243 PRO B O 1
ATOM 5731 N N . LEU B 1 244 ? 10.484 10.422 19.562 1 94.12 244 LEU B N 1
ATOM 5732 C CA . LEU B 1 244 ? 11.32 9.336 20.047 1 94.12 244 LEU B CA 1
ATOM 5733 C C . LEU B 1 244 ? 10.523 8.039 20.156 1 94.12 244 LEU B C 1
ATOM 5735 O O . LEU B 1 244 ? 11.102 6.949 20.156 1 94.12 244 LEU B O 1
ATOM 5739 N N . ASN B 1 245 ? 9.195 8.125 20.281 1 96 245 ASN B N 1
ATOM 5740 C CA . ASN B 1 245 ? 8.336 6.945 20.312 1 96 245 ASN B CA 1
ATOM 5741 C C . ASN B 1 245 ? 7.668 6.707 18.953 1 96 245 ASN B C 1
ATOM 5743 O O . ASN B 1 245 ? 6.797 5.84 18.844 1 96 245 ASN B O 1
ATOM 5747 N N . GLN B 1 246 ? 8.016 7.441 17.969 1 96.81 246 GLN B N 1
ATOM 5748 C CA . GLN B 1 246 ? 7.492 7.301 16.609 1 96.81 246 GLN B CA 1
ATOM 5749 C C . GLN B 1 246 ? 8.609 6.957 15.625 1 96.81 246 GLN B C 1
ATOM 5751 O O . GLN B 1 246 ? 8.688 7.539 14.539 1 96.81 246 GLN B O 1
ATOM 5756 N N . MET B 1 247 ? 9.578 6.043 15.961 1 94.25 247 MET B N 1
ATOM 5757 C CA . MET B 1 247 ? 10.773 5.871 15.148 1 94.25 247 MET B CA 1
ATOM 5758 C C . MET B 1 247 ? 10.953 4.41 14.742 1 94.25 247 MET B C 1
ATOM 5760 O O . MET B 1 247 ? 12.062 3.979 14.422 1 94.25 247 MET B O 1
ATOM 5764 N N . ASN B 1 248 ? 9.945 3.605 14.742 1 94.69 248 ASN B N 1
ATOM 5765 C CA . ASN B 1 248 ? 10.086 2.205 14.359 1 94.69 248 ASN B CA 1
ATOM 5766 C C . ASN B 1 248 ? 10.078 2.031 12.844 1 94.69 248 ASN B C 1
ATOM 5768 O O . ASN B 1 248 ? 9.367 1.175 12.312 1 94.69 248 ASN B O 1
ATOM 5772 N N . TYR B 1 249 ? 10.922 2.842 12.164 1 97.75 249 TYR B N 1
ATOM 5773 C CA . TYR B 1 249 ? 10.961 2.887 10.703 1 97.75 249 TYR B CA 1
ATOM 5774 C C . TYR B 1 249 ? 11.477 1.572 10.133 1 97.75 249 TYR B C 1
ATOM 5776 O O . TYR B 1 249 ? 10.984 1.104 9.102 1 97.75 249 TYR B O 1
ATOM 5784 N N . GLY B 1 250 ? 12.469 0.965 10.773 1 98.06 250 GLY B N 1
ATOM 5785 C CA . GLY B 1 250 ? 13.078 -0.25 10.25 1 98.06 250 GLY B CA 1
ATOM 5786 C C . GLY B 1 250 ? 12.078 -1.371 10.039 1 98.06 250 GLY B C 1
ATOM 5787 O O . GLY B 1 250 ? 11.984 -1.934 8.945 1 98.06 250 GLY B O 1
ATOM 5788 N N . GLU B 1 251 ? 11.359 -1.659 11.078 1 97.19 251 GLU B N 1
ATOM 5789 C CA . GLU B 1 251 ? 10.352 -2.719 11.016 1 97.19 251 GLU B CA 1
ATOM 5790 C C . GLU B 1 251 ? 9.273 -2.387 9.992 1 97.19 251 GLU B C 1
ATOM 5792 O O . GLU B 1 251 ? 8.875 -3.246 9.203 1 97.19 251 GLU B O 1
ATOM 5797 N N . TYR B 1 252 ? 8.781 -1.205 10 1 98.38 252 TYR B N 1
ATOM 5798 C CA . TYR B 1 252 ? 7.699 -0.769 9.125 1 98.38 252 TYR B CA 1
ATOM 5799 C C . TYR B 1 252 ? 8.102 -0.888 7.656 1 98.38 252 TYR B C 1
ATOM 5801 O O . TYR B 1 252 ? 7.398 -1.513 6.859 1 98.38 252 TYR B O 1
ATOM 5809 N N . LEU B 1 253 ? 9.266 -0.336 7.316 1 98.56 253 LEU B N 1
ATOM 5810 C CA . LEU B 1 253 ? 9.742 -0.337 5.938 1 98.56 253 LEU B CA 1
ATOM 5811 C C . LEU B 1 253 ? 10.055 -1.755 5.469 1 98.56 253 LEU B C 1
ATOM 5813 O O . LEU B 1 253 ? 9.867 -2.08 4.293 1 98.56 253 LEU B O 1
ATOM 5817 N N . TYR B 1 254 ? 10.531 -2.564 6.367 1 98.38 254 TYR B N 1
ATOM 5818 C CA . TYR B 1 254 ? 10.82 -3.957 6.043 1 98.38 254 TYR B CA 1
ATOM 5819 C C . TYR B 1 254 ? 9.539 -4.711 5.691 1 98.38 254 TYR B C 1
ATOM 5821 O O . TYR B 1 254 ? 9.492 -5.434 4.695 1 98.38 254 TYR B O 1
ATOM 5829 N N . GLU B 1 255 ? 8.5 -4.52 6.5 1 98.06 255 GLU B N 1
ATOM 5830 C CA . GLU B 1 255 ? 7.25 -5.223 6.246 1 98.06 255 GLU B CA 1
ATOM 5831 C C . GLU B 1 255 ? 6.602 -4.75 4.949 1 98.06 255 GLU B C 1
ATOM 5833 O O . GLU B 1 255 ? 5.91 -5.516 4.277 1 98.06 255 GLU B O 1
ATOM 5838 N N . LEU B 1 256 ? 6.879 -3.514 4.566 1 97.88 256 LEU B N 1
ATOM 5839 C CA . LEU B 1 256 ? 6.359 -2.984 3.311 1 97.88 256 LEU B CA 1
ATOM 5840 C C . LEU B 1 256 ? 7.141 -3.539 2.123 1 97.88 256 LEU B C 1
ATOM 5842 O O . LEU B 1 256 ? 6.719 -3.389 0.974 1 97.88 256 LEU B O 1
ATOM 5846 N N . GLY B 1 257 ? 8.273 -4.145 2.414 1 97.94 257 GLY B N 1
ATOM 5847 C CA . GLY B 1 257 ? 9.125 -4.672 1.356 1 97.94 257 GLY B CA 1
ATOM 5848 C C . GLY B 1 257 ? 10.016 -3.617 0.732 1 97.94 257 GLY B C 1
ATOM 5849 O O . GLY B 1 257 ? 10.695 -3.881 -0.264 1 97.94 257 GLY B O 1
ATOM 5850 N N . LEU B 1 258 ? 10.078 -2.428 1.308 1 98.06 258 LEU B N 1
ATOM 5851 C CA . LEU B 1 258 ? 10.844 -1.34 0.706 1 98.06 258 LEU B CA 1
ATOM 5852 C C . LEU B 1 258 ? 12.328 -1.478 1.021 1 98.06 258 LEU B C 1
ATOM 5854 O O . LEU B 1 258 ? 13.172 -0.97 0.279 1 98.06 258 LEU B O 1
ATOM 5858 N N . ILE B 1 259 ? 12.617 -2.158 2.131 1 97.94 259 ILE B N 1
ATOM 5859 C CA . ILE B 1 259 ? 14.016 -2.426 2.469 1 97.94 259 ILE B CA 1
ATOM 5860 C C . ILE B 1 259 ? 14.18 -3.895 2.854 1 97.94 259 ILE B C 1
ATOM 5862 O O . ILE B 1 259 ? 13.195 -4.578 3.154 1 97.94 259 ILE B O 1
ATOM 5866 N N . ASP B 1 260 ? 15.391 -4.41 2.719 1 97.38 260 ASP B N 1
ATOM 5867 C CA . ASP B 1 260 ? 15.688 -5.773 3.15 1 97.38 260 ASP B CA 1
ATOM 5868 C C . ASP B 1 260 ? 16.203 -5.797 4.59 1 97.38 260 ASP B C 1
ATOM 5870 O O . ASP B 1 260 ? 16.094 -4.801 5.309 1 97.38 260 ASP B O 1
ATOM 5874 N N . LEU B 1 261 ? 16.672 -6.898 5.086 1 96.62 261 LEU B N 1
ATOM 5875 C CA . LEU B 1 261 ? 17.109 -7.059 6.469 1 96.62 261 LEU B CA 1
ATOM 5876 C C . LEU B 1 261 ? 18.312 -6.188 6.766 1 96.62 261 LEU B C 1
ATOM 5878 O O . LEU B 1 261 ? 18.469 -5.688 7.883 1 96.62 261 LEU B O 1
ATOM 5882 N N . ASN B 1 262 ? 19.188 -5.984 5.738 1 96.81 262 ASN B N 1
ATOM 5883 C CA . ASN B 1 262 ? 20.297 -5.062 5.906 1 96.81 262 ASN B CA 1
ATOM 5884 C C . ASN B 1 262 ? 19.812 -3.635 6.141 1 96.81 262 ASN B C 1
ATOM 5886 O O . ASN B 1 262 ? 20.328 -2.939 7.02 1 96.81 262 ASN B O 1
ATOM 5890 N N . GLY B 1 263 ? 18.891 -3.26 5.312 1 97.44 263 GLY B N 1
ATOM 5891 C CA . GLY B 1 263 ? 18.312 -1.94 5.488 1 97.44 263 GLY B CA 1
ATOM 5892 C C . GLY B 1 263 ? 17.609 -1.771 6.828 1 97.44 263 GLY B C 1
ATOM 5893 O O . GLY B 1 263 ? 17.766 -0.734 7.48 1 97.44 263 GLY B O 1
ATOM 5894 N N . ARG B 1 264 ? 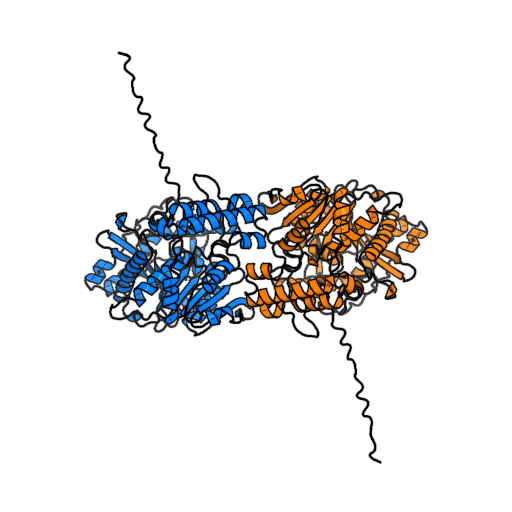16.891 -2.783 7.238 1 97.75 264 ARG B N 1
ATOM 5895 C CA . ARG B 1 264 ? 16.219 -2.734 8.539 1 97.75 264 ARG B CA 1
ATOM 5896 C C . ARG B 1 264 ? 17.234 -2.535 9.664 1 97.75 264 ARG B C 1
ATOM 5898 O O . ARG B 1 264 ? 17.016 -1.72 10.562 1 97.75 264 ARG B O 1
ATOM 5905 N N . LYS B 1 265 ? 18.266 -3.281 9.617 1 97.69 265 LYS B N 1
ATOM 5906 C CA . LYS B 1 265 ? 19.297 -3.164 10.641 1 97.69 265 LYS B CA 1
ATOM 5907 C C . LYS B 1 265 ? 19.859 -1.746 10.695 1 97.69 265 LYS B C 1
ATOM 5909 O O . LYS B 1 265 ? 20.078 -1.194 11.781 1 97.69 265 LYS B O 1
ATOM 5914 N N . LYS B 1 266 ? 20.156 -1.194 9.547 1 98 266 LYS B N 1
ATOM 5915 C CA . LYS B 1 266 ? 20.688 0.164 9.477 1 98 266 LYS B CA 1
ATOM 5916 C C . LYS B 1 266 ? 19.719 1.167 10.094 1 98 266 LYS B C 1
ATOM 5918 O O . LYS B 1 266 ? 20.109 2.016 10.891 1 98 266 LYS B O 1
ATOM 5923 N N . PHE B 1 267 ? 18.469 1.077 9.734 1 98.38 267 PHE B N 1
ATOM 5924 C CA . PHE B 1 267 ? 17.453 1.958 10.297 1 98.38 267 PHE B CA 1
ATOM 5925 C C . PHE B 1 267 ? 17.344 1.771 11.805 1 98.38 267 PHE B C 1
ATOM 5927 O O . PHE B 1 267 ? 17.266 2.746 12.555 1 98.38 267 PHE B O 1
ATOM 5934 N N . ASP B 1 268 ? 17.328 0.505 12.25 1 98.25 268 ASP B N 1
ATOM 5935 C CA . ASP B 1 268 ? 17.219 0.213 13.68 1 98.25 268 ASP B CA 1
ATOM 5936 C C . ASP B 1 268 ? 18.406 0.781 14.445 1 98.25 268 ASP B C 1
ATOM 5938 O O . ASP B 1 268 ? 18.234 1.407 15.492 1 98.25 268 ASP B O 1
ATOM 5942 N N . ASP B 1 269 ? 19.578 0.572 13.914 1 98.5 269 ASP B N 1
ATOM 5943 C CA . ASP B 1 269 ? 20.797 1.039 14.57 1 98.5 269 ASP B CA 1
ATOM 5944 C C . ASP B 1 269 ? 20.812 2.562 14.656 1 98.5 269 ASP B C 1
ATOM 5946 O O . ASP B 1 269 ? 21.109 3.125 15.719 1 98.5 269 ASP B O 1
ATOM 5950 N N . ASP B 1 270 ? 20.562 3.225 13.578 1 98 270 ASP B N 1
ATOM 5951 C CA . ASP B 1 270 ? 20.641 4.684 13.539 1 98 270 ASP B CA 1
ATOM 5952 C C . ASP B 1 270 ? 19.547 5.316 14.391 1 98 270 ASP B C 1
ATOM 5954 O O . ASP B 1 270 ? 19.766 6.344 15.039 1 98 270 ASP B O 1
ATOM 5958 N N . THR B 1 271 ? 18.344 4.773 14.344 1 97.38 271 THR B N 1
ATOM 5959 C CA . THR B 1 271 ? 17.281 5.297 15.188 1 97.38 271 THR B CA 1
ATOM 5960 C C . THR B 1 271 ? 17.609 5.105 16.656 1 97.38 271 THR B C 1
ATOM 5962 O O . THR B 1 271 ? 17.344 5.992 17.484 1 97.38 271 THR B O 1
ATOM 5965 N N . ALA B 1 272 ? 18.141 3.916 17.031 1 97.56 272 ALA B N 1
ATOM 5966 C CA . ALA B 1 272 ? 18.562 3.686 18.406 1 97.56 272 ALA B CA 1
ATOM 5967 C C . ALA B 1 272 ? 19.625 4.691 18.828 1 97.56 272 ALA B C 1
ATOM 5969 O O . ALA B 1 272 ? 19.594 5.199 19.953 1 97.56 272 ALA B O 1
ATOM 5970 N N . ALA B 1 273 ? 20.562 4.949 17.953 1 98 273 ALA B N 1
ATOM 5971 C CA . ALA B 1 273 ? 21.594 5.934 18.219 1 98 273 ALA B CA 1
ATOM 5972 C C . ALA B 1 273 ? 21 7.332 18.391 1 98 273 ALA B C 1
ATOM 5974 O O . ALA B 1 273 ? 21.438 8.102 19.234 1 98 273 ALA B O 1
ATOM 5975 N N . ALA B 1 274 ? 20.062 7.703 17.531 1 96.62 274 ALA B N 1
ATOM 5976 C CA . ALA B 1 274 ? 19.406 9 17.641 1 96.62 274 ALA B CA 1
ATOM 5977 C C . ALA B 1 274 ? 18.688 9.148 18.969 1 96.62 274 ALA B C 1
ATOM 5979 O O . ALA B 1 274 ? 18.75 10.203 19.609 1 96.62 274 ALA B O 1
ATOM 5980 N N . ILE B 1 275 ? 18 8.094 19.391 1 95.88 275 ILE B N 1
ATOM 5981 C CA . ILE B 1 275 ? 17.297 8.102 20.672 1 95.88 275 ILE B CA 1
ATOM 5982 C C . ILE B 1 275 ? 18.312 8.305 21.812 1 95.88 275 ILE B C 1
ATOM 5984 O O . ILE B 1 275 ? 18.062 9.102 22.719 1 95.88 275 ILE B O 1
ATOM 5988 N N . ALA B 1 276 ? 19.391 7.629 21.734 1 96.88 276 ALA B N 1
ATOM 5989 C CA . ALA B 1 276 ? 20.438 7.77 22.75 1 96.88 276 ALA B CA 1
ATOM 5990 C C . ALA B 1 276 ? 20.969 9.195 22.797 1 96.88 276 ALA B C 1
ATOM 5992 O O . ALA B 1 276 ? 21.219 9.742 23.875 1 96.88 276 ALA B O 1
ATOM 5993 N N . CYS B 1 277 ? 21.172 9.789 21.609 1 97.06 277 CYS B N 1
ATOM 5994 C CA . CYS B 1 277 ? 21.594 11.18 21.531 1 97.06 277 CYS B CA 1
ATOM 5995 C C . CYS B 1 277 ? 20.578 12.102 22.188 1 97.06 277 CYS B C 1
ATOM 5997 O O . CYS B 1 277 ? 20.938 12.977 22.969 1 97.06 277 CYS B O 1
ATOM 5999 N N . ALA B 1 278 ? 19.359 11.945 21.875 1 93.44 278 ALA B N 1
ATOM 6000 C CA . ALA B 1 278 ? 18.297 12.789 22.406 1 93.44 278 ALA B CA 1
ATOM 6001 C C . ALA B 1 278 ? 18.188 12.664 23.922 1 93.44 278 ALA B C 1
ATOM 6003 O O . ALA B 1 278 ? 17.969 13.656 24.625 1 93.44 278 ALA B O 1
ATOM 6004 N N . GLU B 1 279 ? 18.312 11.453 24.422 1 91.81 279 GLU B N 1
ATOM 6005 C CA . GLU B 1 279 ? 18.266 11.211 25.859 1 91.81 279 GLU B CA 1
ATOM 6006 C C . GLU B 1 279 ? 19.391 11.953 26.578 1 91.81 279 GLU B C 1
ATOM 6008 O O . GLU B 1 279 ? 19.234 12.344 27.734 1 91.81 279 GLU B O 1
ATOM 6013 N N . ARG B 1 280 ? 20.484 12.18 25.891 1 94.25 280 ARG B N 1
ATOM 6014 C CA . ARG B 1 280 ? 21.609 12.938 26.453 1 94.25 280 ARG B CA 1
ATOM 6015 C C . ARG B 1 280 ? 21.469 14.422 26.125 1 94.25 280 ARG B C 1
ATOM 6017 O O . ARG B 1 280 ? 22.422 15.188 26.297 1 94.25 280 ARG B O 1
ATOM 6024 N N . LYS B 1 281 ? 20.422 14.789 25.547 1 90 281 LYS B N 1
ATOM 6025 C CA . LYS B 1 281 ? 20.078 16.172 25.219 1 90 281 LYS B CA 1
ATOM 6026 C C . LYS B 1 281 ? 21 16.734 24.125 1 90 281 LYS B C 1
ATOM 6028 O O . LYS B 1 281 ? 21.266 17.922 24.094 1 90 281 LYS B O 1
ATOM 6033 N N . ASP B 1 282 ? 21.562 15.812 23.438 1 94.25 282 ASP B N 1
ATOM 6034 C CA . ASP B 1 282 ? 22.328 16.203 22.25 1 94.25 282 ASP B CA 1
ATOM 6035 C C . ASP B 1 282 ? 21.453 16.109 21 1 94.25 282 ASP B C 1
ATOM 6037 O O . ASP B 1 282 ? 21.609 15.195 20.188 1 94.25 282 ASP B O 1
ATOM 6041 N N . MET B 1 283 ? 20.703 17.156 20.781 1 91.25 283 MET B N 1
ATOM 6042 C CA . MET B 1 283 ? 19.719 17.141 19.688 1 91.25 283 MET B CA 1
ATOM 6043 C C . MET B 1 283 ? 20.406 17.281 18.344 1 91.25 283 MET B C 1
ATOM 6045 O O . MET B 1 283 ? 19.891 16.781 17.328 1 91.25 283 MET B O 1
ATOM 6049 N N . LYS B 1 284 ? 21.516 17.891 18.328 1 90.56 284 LYS B N 1
ATOM 6050 C CA . LYS B 1 284 ? 22.25 18 17.078 1 90.56 284 LYS B CA 1
ATOM 6051 C C . LYS B 1 284 ? 22.656 16.625 16.562 1 90.56 284 LYS B C 1
ATOM 6053 O O . LYS B 1 284 ? 22.484 16.344 15.367 1 90.56 284 LYS B O 1
ATOM 6058 N N . CYS B 1 285 ? 23.156 15.859 17.484 1 94.75 285 CYS B N 1
ATOM 6059 C CA . CYS B 1 285 ? 23.531 14.492 17.156 1 94.75 285 CYS B CA 1
ATOM 6060 C C . CYS B 1 285 ? 22.328 13.695 16.672 1 94.75 285 CYS B C 1
ATOM 6062 O O . CYS B 1 285 ? 22.375 13.031 15.641 1 94.75 285 CYS B O 1
ATOM 6064 N N . ALA B 1 286 ? 21.219 13.766 17.422 1 95.12 286 ALA B N 1
ATOM 6065 C CA . ALA B 1 286 ? 20 13.031 17.094 1 95.12 286 ALA B CA 1
ATOM 6066 C C . ALA B 1 286 ? 19.469 13.438 15.727 1 95.12 286 ALA B C 1
ATOM 6068 O O . ALA B 1 286 ? 19.141 12.578 14.906 1 95.12 286 ALA B O 1
ATOM 6069 N N . ASN B 1 287 ? 19.469 14.688 15.477 1 92.06 287 ASN B N 1
ATOM 6070 C CA . ASN B 1 287 ? 18.938 15.211 14.219 1 92.06 287 ASN B CA 1
ATOM 6071 C C . ASN B 1 287 ? 19.781 14.766 13.031 1 92.06 287 ASN B C 1
ATOM 6073 O O . ASN B 1 287 ? 19.25 14.461 11.961 1 92.06 287 ASN B O 1
ATOM 6077 N N . ARG B 1 288 ? 21.031 14.797 13.219 1 92.94 288 ARG B N 1
ATOM 6078 C CA . ARG B 1 288 ? 21.922 14.414 12.133 1 92.94 288 ARG B CA 1
ATOM 6079 C C . ARG B 1 288 ? 21.688 12.969 11.719 1 92.94 288 ARG B C 1
ATOM 6081 O O . ARG B 1 288 ? 21.703 12.648 10.523 1 92.94 288 ARG B O 1
ATOM 6088 N N . LEU B 1 289 ? 21.516 12.125 12.648 1 95.38 289 LEU B N 1
ATOM 6089 C CA . LEU B 1 289 ? 21.281 10.711 12.375 1 95.38 289 LEU B CA 1
ATOM 6090 C C . LEU B 1 289 ? 19.984 10.516 11.609 1 95.38 289 LEU B C 1
ATOM 6092 O O . LEU B 1 289 ? 19.938 9.766 10.625 1 95.38 289 LEU B O 1
ATOM 6096 N N . ILE B 1 290 ? 18.938 11.211 12.016 1 94.12 290 ILE B N 1
ATOM 6097 C CA . ILE B 1 290 ? 17.656 11.078 11.359 1 94.12 290 ILE B CA 1
ATOM 6098 C C . ILE B 1 290 ? 17.719 11.695 9.961 1 94.12 290 ILE B C 1
ATOM 6100 O O . ILE B 1 290 ? 17.172 11.141 9 1 94.12 290 ILE B O 1
ATOM 6104 N N . GLN B 1 291 ? 18.406 12.789 9.812 1 91.88 291 GLN B N 1
ATOM 6105 C CA . GLN B 1 291 ? 18.594 13.414 8.508 1 91.88 291 GLN B CA 1
ATOM 6106 C C . GLN B 1 291 ? 19.359 12.492 7.559 1 91.88 291 GLN B C 1
ATOM 6108 O O . GLN B 1 291 ? 19.062 12.445 6.363 1 91.88 291 GLN B O 1
ATOM 6113 N N . GLY B 1 292 ? 20.328 11.828 8.086 1 95.25 292 GLY B N 1
ATOM 6114 C CA . GLY B 1 292 ? 21.047 10.859 7.273 1 95.25 292 GLY B CA 1
ATOM 6115 C C . GLY B 1 292 ? 20.172 9.75 6.734 1 95.25 292 GLY B C 1
ATOM 6116 O O . GLY B 1 292 ? 20.391 9.258 5.629 1 95.25 292 GLY B O 1
ATOM 6117 N N . LEU B 1 293 ? 19.203 9.406 7.484 1 96.75 293 LEU B N 1
ATOM 6118 C CA . LEU B 1 293 ? 18.297 8.328 7.094 1 96.75 293 LEU B CA 1
ATOM 6119 C C . LEU B 1 293 ? 17.328 8.797 6.02 1 96.75 293 LEU B C 1
ATOM 6121 O O . LEU B 1 293 ? 17.047 8.07 5.062 1 96.75 293 LEU B O 1
ATOM 6125 N N . PHE B 1 294 ? 16.812 10.102 6.094 1 94.19 294 PHE B N 1
ATOM 6126 C CA . PHE B 1 294 ? 15.656 10.43 5.273 1 94.19 294 PHE B CA 1
ATOM 6127 C C . PHE B 1 294 ? 15.961 11.609 4.355 1 94.19 294 PHE B C 1
ATOM 6129 O O . PHE B 1 294 ? 15.352 11.742 3.289 1 94.19 294 PHE B O 1
ATOM 6136 N N . ASP B 1 295 ? 16.891 12.461 4.684 1 88.5 295 ASP B N 1
ATOM 6137 C CA . ASP B 1 295 ? 17.062 13.695 3.928 1 88.5 295 ASP B CA 1
ATOM 6138 C C . ASP B 1 295 ? 18.453 13.773 3.316 1 88.5 295 ASP B C 1
ATOM 6140 O O . ASP B 1 295 ? 18.672 14.5 2.34 1 88.5 295 ASP B O 1
ATOM 6144 N N . GLY B 1 296 ? 19.375 13.016 3.828 1 89.44 296 GLY B N 1
ATOM 6145 C CA . GLY B 1 296 ? 20.75 13.156 3.418 1 89.44 296 GLY B CA 1
ATOM 6146 C C . GLY B 1 296 ? 21.5 14.242 4.168 1 89.44 296 GLY B C 1
ATOM 6147 O O . GLY B 1 296 ? 20.875 15.156 4.719 1 89.44 296 GLY B O 1
ATOM 6148 N N . ILE B 1 297 ? 22.797 14.133 4.23 1 88.81 297 ILE B N 1
ATOM 6149 C CA . ILE B 1 297 ? 23.641 15.094 4.93 1 88.81 297 ILE B CA 1
ATOM 6150 C C . ILE B 1 297 ? 24.859 15.414 4.082 1 88.81 297 ILE B C 1
ATOM 6152 O O . ILE B 1 297 ? 25.422 14.539 3.416 1 88.81 297 ILE B O 1
ATOM 6156 N N . ASP B 1 298 ? 25.234 16.688 4.105 1 87.62 298 ASP B N 1
ATOM 6157 C CA . ASP B 1 298 ? 26.5 17.125 3.516 1 87.62 298 ASP B CA 1
ATOM 6158 C C . ASP B 1 298 ? 26.594 16.719 2.049 1 87.62 298 ASP B C 1
ATOM 6160 O O . ASP B 1 298 ? 27.594 16.141 1.624 1 87.62 298 ASP B O 1
ATOM 6164 N N . GLY B 1 299 ? 25.469 16.844 1.381 1 86.06 299 GLY B N 1
ATOM 6165 C CA . GLY B 1 299 ? 25.453 16.578 -0.048 1 86.06 299 GLY B CA 1
ATOM 6166 C C . GLY B 1 299 ? 25.297 15.102 -0.377 1 86.06 299 GLY B C 1
ATOM 6167 O O . GLY B 1 299 ? 25.234 14.727 -1.549 1 86.06 299 GLY B O 1
ATOM 6168 N N . GLN B 1 300 ? 25.25 14.328 0.601 1 91.56 300 GLN B N 1
ATOM 6169 C CA . GLN B 1 300 ? 25.047 12.898 0.38 1 91.56 300 GLN B CA 1
ATOM 6170 C C . GLN B 1 300 ? 23.562 12.547 0.383 1 91.56 300 GLN B C 1
ATOM 6172 O O . GLN B 1 300 ? 22.781 13.125 1.141 1 91.56 300 GLN B O 1
ATOM 6177 N N . GLU B 1 301 ? 23.281 11.609 -0.44 1 94.62 301 GLU B N 1
ATOM 6178 C CA . GLU B 1 301 ? 21.906 11.125 -0.503 1 94.62 301 GLU B CA 1
ATOM 6179 C C . GLU B 1 301 ? 21.516 10.414 0.791 1 94.62 301 GLU B C 1
ATOM 6181 O O . GLU B 1 301 ? 22.375 9.891 1.504 1 94.62 301 GLU B O 1
ATOM 6186 N N . SER B 1 302 ? 20.297 10.469 1.129 1 96.38 302 SER B N 1
ATOM 6187 C CA . SER B 1 302 ? 19.812 9.766 2.314 1 96.38 302 SER B CA 1
ATOM 6188 C C . SER B 1 302 ? 19.906 8.25 2.135 1 96.38 302 SER B C 1
ATOM 6190 O O . SER B 1 302 ? 19.953 7.758 1.007 1 96.38 302 SER B O 1
ATOM 6192 N N . TYR B 1 303 ? 19.969 7.551 3.23 1 97.81 303 TYR B N 1
ATOM 6193 C CA . TYR B 1 303 ? 19.969 6.094 3.158 1 97.81 303 TYR B CA 1
ATOM 6194 C C . TYR B 1 303 ? 18.672 5.578 2.562 1 97.81 303 TYR B C 1
ATOM 6196 O O . TYR B 1 303 ? 18.672 4.617 1.788 1 97.81 303 TYR B O 1
ATOM 6204 N N . PHE B 1 304 ? 17.547 6.195 2.887 1 97.88 304 PHE B N 1
ATOM 6205 C CA . PHE B 1 304 ? 16.234 5.84 2.354 1 97.88 304 PHE B CA 1
ATOM 6206 C C . PHE B 1 304 ? 16.234 5.91 0.831 1 97.88 304 PHE B C 1
ATOM 6208 O O . PHE B 1 304 ? 15.82 4.961 0.161 1 97.88 304 PHE B O 1
ATOM 6215 N N . LYS B 1 305 ? 16.641 7 0.333 1 96.69 305 LYS B N 1
ATOM 6216 C CA . LYS B 1 305 ? 16.672 7.152 -1.118 1 96.69 3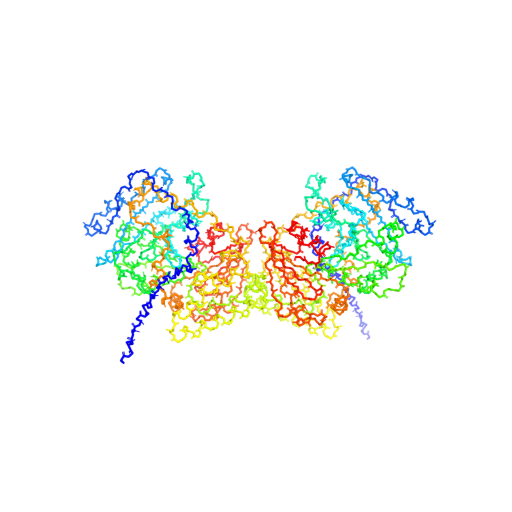05 LYS B CA 1
ATOM 6217 C C . LYS B 1 305 ? 17.625 6.137 -1.752 1 96.69 305 LYS B C 1
ATOM 6219 O O . LYS B 1 305 ? 17.312 5.559 -2.795 1 96.69 305 LYS B O 1
ATOM 6224 N N . LYS B 1 306 ? 18.703 5.938 -1.12 1 97.19 306 LYS B N 1
ATOM 6225 C CA . LYS B 1 306 ? 19.703 5.02 -1.644 1 97.19 306 LYS B CA 1
ATOM 6226 C C . LYS B 1 306 ? 19.141 3.615 -1.812 1 97.19 306 LYS B C 1
ATOM 6228 O O . LYS B 1 306 ? 19.375 2.957 -2.824 1 97.19 306 LYS B O 1
ATOM 6233 N N . VAL B 1 307 ? 18.328 3.176 -0.893 1 97.38 307 VAL B N 1
ATOM 6234 C CA . VAL B 1 307 ? 17.969 1.764 -0.876 1 97.38 307 VAL B CA 1
ATOM 6235 C C . VAL B 1 307 ? 16.594 1.583 -1.504 1 97.38 307 VAL B C 1
ATOM 6237 O O . VAL B 1 307 ? 16.25 0.49 -1.964 1 97.38 307 VAL B O 1
ATOM 6240 N N . THR B 1 308 ? 15.742 2.596 -1.573 1 97.44 308 THR B N 1
ATOM 6241 C CA . THR B 1 308 ? 14.398 2.447 -2.117 1 97.44 308 THR B CA 1
ATOM 6242 C C . THR B 1 308 ? 14.305 3.066 -3.508 1 97.44 308 THR B C 1
ATOM 6244 O O . THR B 1 308 ? 13.406 2.727 -4.285 1 97.44 308 THR B O 1
ATOM 6247 N N . GLY B 1 309 ? 15.172 4.082 -3.695 1 96.38 309 GLY B N 1
ATOM 6248 C CA . GLY B 1 309 ? 15.086 4.852 -4.926 1 96.38 309 GLY B CA 1
ATOM 6249 C C . GLY B 1 309 ? 14.086 5.992 -4.848 1 96.38 309 GLY B C 1
ATOM 6250 O O . GLY B 1 309 ? 13.984 6.801 -5.773 1 96.38 309 GLY B O 1
ATOM 6251 N N . PHE B 1 310 ? 13.414 6.141 -3.723 1 94.56 310 PHE B N 1
ATOM 6252 C CA . PHE B 1 310 ? 12.383 7.16 -3.572 1 94.56 310 PHE B CA 1
ATOM 6253 C C . PHE B 1 310 ? 12.984 8.477 -3.09 1 94.56 310 PHE B C 1
ATOM 6255 O O . PHE B 1 310 ? 13.844 8.484 -2.207 1 94.56 310 PHE B O 1
ATOM 6262 N N . SER B 1 311 ? 12.469 9.484 -3.666 1 90.12 311 SER B N 1
ATOM 6263 C CA . SER B 1 311 ? 12.82 10.812 -3.182 1 90.12 311 SER B CA 1
ATOM 6264 C C . SER B 1 311 ? 11.75 11.359 -2.244 1 90.12 311 SER B C 1
ATOM 6266 O O . SER B 1 311 ? 11.945 12.391 -1.598 1 90.12 311 SER B O 1
ATOM 6268 N N . SER B 1 312 ? 10.609 10.703 -2.252 1 90.81 312 SER B N 1
ATOM 6269 C CA . SER B 1 312 ? 9.5 11.094 -1.389 1 90.81 312 SER B CA 1
ATOM 6270 C C . SER B 1 312 ? 9.086 9.945 -0.469 1 90.81 312 SER B C 1
ATOM 6272 O O . SER B 1 312 ? 9.188 8.773 -0.841 1 90.81 312 SER B O 1
ATOM 6274 N N . TYR B 1 313 ? 8.648 10.258 0.688 1 94.31 313 TYR B N 1
ATOM 6275 C CA . TYR B 1 313 ? 8.242 9.258 1.672 1 94.31 313 TYR B CA 1
ATOM 6276 C C . TYR B 1 313 ? 6.828 9.523 2.166 1 94.31 313 TYR B C 1
ATOM 6278 O O . TYR B 1 313 ? 6.48 9.164 3.295 1 94.31 313 TYR B O 1
ATOM 6286 N N . TYR B 1 314 ? 5.969 10.172 1.383 1 94.12 314 TYR B N 1
ATOM 6287 C CA . TYR B 1 314 ? 4.648 10.586 1.835 1 94.12 314 TYR B CA 1
ATOM 6288 C C . TYR B 1 314 ? 3.578 9.602 1.378 1 94.12 314 TYR B C 1
ATOM 6290 O O . TYR B 1 314 ? 2.434 9.664 1.834 1 94.12 314 TYR B O 1
ATOM 6298 N N . ASN B 1 315 ? 3.93 8.75 0.513 1 96.31 315 ASN B N 1
ATOM 6299 C CA . ASN B 1 315 ? 3.061 7.711 -0.032 1 96.31 315 ASN B CA 1
ATOM 6300 C C . ASN B 1 315 ? 3.867 6.594 -0.692 1 96.31 315 ASN B C 1
ATOM 6302 O O . ASN B 1 315 ? 4.414 6.781 -1.782 1 96.31 315 ASN B O 1
ATOM 6306 N N . PHE B 1 316 ? 3.912 5.441 -0.135 1 96.25 316 PHE B N 1
ATOM 6307 C CA . PHE B 1 316 ? 4.863 4.441 -0.606 1 96.25 316 PHE B CA 1
ATOM 6308 C C . PHE B 1 316 ? 4.344 3.75 -1.862 1 96.25 316 PHE B C 1
ATOM 6310 O O . PHE B 1 316 ? 5.07 2.992 -2.506 1 96.25 316 PHE B O 1
ATOM 6317 N N . ILE B 1 317 ? 3.094 4.02 -2.283 1 95.94 317 ILE B N 1
ATOM 6318 C CA . ILE B 1 317 ? 2.574 3.498 -3.543 1 95.94 317 ILE B CA 1
ATOM 6319 C C . ILE B 1 317 ? 2.975 4.426 -4.688 1 95.94 317 ILE B C 1
ATOM 6321 O O . ILE B 1 317 ? 3.41 3.963 -5.746 1 95.94 317 ILE B O 1
ATOM 6325 N N . LYS B 1 318 ? 2.938 5.734 -4.449 1 91 318 LYS B N 1
ATOM 6326 C CA . LYS B 1 318 ? 3.193 6.727 -5.488 1 91 318 LYS B CA 1
ATOM 6327 C C . LYS B 1 318 ? 4.684 7.02 -5.613 1 91 318 LYS B C 1
ATOM 6329 O O . LYS B 1 318 ? 5.164 7.375 -6.691 1 91 318 LYS B O 1
ATOM 6334 N N . GLY B 1 319 ? 5.371 6.891 -4.617 1 84.56 319 GLY B N 1
ATOM 6335 C CA . GLY B 1 319 ? 6.781 7.25 -4.66 1 84.56 319 GLY B CA 1
ATOM 6336 C C . GLY B 1 319 ? 7.02 8.688 -5.082 1 84.56 319 GLY B C 1
ATOM 6337 O O . GLY B 1 319 ? 6.426 9.609 -4.516 1 84.56 319 GLY B O 1
ATOM 6338 N N . ASP B 1 320 ? 7.758 8.867 -6.145 1 78.19 320 ASP B N 1
ATOM 6339 C CA . ASP B 1 320 ? 8.164 10.203 -6.559 1 78.19 320 ASP B CA 1
ATOM 6340 C C . ASP B 1 320 ? 7.07 10.875 -7.395 1 78.19 320 ASP B C 1
ATOM 6342 O O . ASP B 1 320 ? 7.121 12.078 -7.641 1 78.19 320 ASP B O 1
ATOM 6346 N N . ASP B 1 321 ? 6.062 10.133 -7.789 1 73.81 321 ASP B N 1
ATOM 6347 C CA . ASP B 1 321 ? 4.953 10.734 -8.531 1 73.81 321 ASP B CA 1
ATOM 6348 C C . ASP B 1 321 ? 4.16 11.695 -7.648 1 73.81 321 ASP B C 1
ATOM 6350 O O . ASP B 1 321 ? 3.443 12.562 -8.156 1 73.81 321 ASP B O 1
ATOM 6354 N N . GLU B 1 322 ? 4.348 11.625 -6.492 1 65.88 322 GLU B N 1
ATOM 6355 C CA . GLU B 1 322 ? 3.682 12.508 -5.539 1 65.88 322 GLU B CA 1
ATOM 6356 C C . GLU B 1 322 ? 4.195 13.938 -5.66 1 65.88 322 GLU B C 1
ATOM 6358 O O . GLU B 1 322 ? 3.443 14.891 -5.457 1 65.88 322 GLU B O 1
ATOM 6363 N N . SER B 1 323 ? 5.32 14.172 -5.992 1 60.38 323 SER B N 1
ATOM 6364 C CA . SER B 1 323 ? 5.996 15.461 -5.953 1 60.38 323 SER B CA 1
ATOM 6365 C C . SER B 1 323 ? 5.754 16.25 -7.234 1 60.38 323 SER B C 1
ATOM 6367 O O . SER B 1 323 ? 5.906 17.469 -7.258 1 60.38 323 SER B O 1
ATOM 6369 N N . LYS B 1 324 ? 5.332 15.75 -8.289 1 57.47 324 LYS B N 1
ATOM 6370 C CA . LYS B 1 324 ? 5.215 16.453 -9.562 1 57.47 324 LYS B CA 1
ATOM 6371 C C . LYS B 1 324 ? 4.059 17.453 -9.531 1 57.47 324 LYS B C 1
ATOM 6373 O O . LYS B 1 324 ? 4.035 18.406 -10.312 1 57.47 324 LYS B O 1
ATOM 6378 N N . GLN B 1 325 ? 3.229 17.609 -8.586 1 54.34 325 GLN B N 1
ATOM 6379 C CA . GLN B 1 325 ? 2.02 18.438 -8.562 1 54.34 325 GLN B CA 1
ATOM 6380 C C . GLN B 1 325 ? 2.303 19.812 -7.992 1 54.34 325 GLN B C 1
ATOM 6382 O O . GLN B 1 325 ? 1.562 20.766 -8.258 1 54.34 325 GLN B O 1
ATOM 6387 N N . SER B 1 326 ? 3.387 20.094 -7.43 1 58.56 326 SER B N 1
ATOM 6388 C CA . SER B 1 326 ? 3.562 21.25 -6.559 1 58.56 326 SER B CA 1
ATOM 6389 C C . SER B 1 326 ? 3.885 22.5 -7.363 1 58.56 326 SER B C 1
ATOM 6391 O O . SER B 1 326 ? 3.576 23.609 -6.938 1 58.56 326 SER B O 1
ATOM 6393 N N . SER B 1 327 ? 3.932 22.484 -8.578 1 67.62 327 SER B N 1
ATOM 6394 C CA . SER B 1 327 ? 4.438 23.656 -9.281 1 67.62 327 SER B CA 1
ATOM 6395 C C . SER B 1 327 ? 3.32 24.656 -9.578 1 67.62 327 SER B C 1
ATOM 6397 O O . SER B 1 327 ? 3.557 25.859 -9.641 1 67.62 327 SER B O 1
ATOM 6399 N N . VAL B 1 328 ? 2.166 24.359 -9.383 1 80.31 328 VAL B N 1
ATOM 6400 C CA . VAL B 1 328 ? 1.068 25.203 -9.82 1 80.31 328 VAL B CA 1
ATOM 6401 C C . VAL B 1 328 ? 0.744 26.234 -8.742 1 80.31 328 VAL B C 1
ATOM 6403 O O . VAL B 1 328 ? 0.44 27.391 -9.039 1 80.31 328 VAL B O 1
ATOM 6406 N N . LEU B 1 329 ? 0.838 25.938 -7.48 1 86.12 329 LEU B N 1
ATOM 6407 C CA . LEU B 1 329 ? 0.559 26.844 -6.375 1 86.12 329 LEU B CA 1
ATOM 6408 C C . LEU B 1 329 ? 1.568 27.984 -6.344 1 86.12 329 LEU B C 1
ATOM 6410 O O . LEU B 1 329 ? 1.198 29.141 -6.129 1 86.12 329 LEU B O 1
ATOM 6414 N N . MET B 1 330 ? 2.752 27.641 -6.602 1 85.31 330 MET B N 1
ATOM 6415 C CA . MET B 1 330 ? 3.797 28.656 -6.594 1 85.31 330 MET B CA 1
ATOM 6416 C C . MET B 1 330 ? 3.572 29.672 -7.715 1 85.31 330 MET B C 1
ATOM 6418 O O . MET B 1 330 ? 3.768 30.875 -7.516 1 85.31 330 MET B O 1
ATOM 6422 N N . GLU B 1 331 ? 3.229 29.172 -8.797 1 84.62 331 GLU B N 1
ATOM 6423 C CA . GLU B 1 331 ? 2.934 30.047 -9.922 1 84.62 331 GLU B CA 1
ATOM 6424 C C . GLU B 1 331 ? 1.744 30.953 -9.609 1 84.62 331 GLU B C 1
ATOM 6426 O O . GLU B 1 331 ? 1.761 32.156 -9.93 1 84.62 331 GLU B O 1
ATOM 6431 N N . PHE B 1 332 ? 0.823 30.438 -9.031 1 89.44 332 PHE B N 1
ATOM 6432 C CA . PHE B 1 332 ? -0.38 31.172 -8.664 1 89.44 332 PHE B CA 1
ATOM 6433 C C . PHE B 1 332 ? -0.051 32.281 -7.688 1 89.44 332 PHE B C 1
ATOM 6435 O O . PHE B 1 332 ? -0.494 33.438 -7.867 1 89.44 332 PHE B O 1
ATOM 6442 N N . LEU B 1 333 ? 0.796 32 -6.742 1 90.62 333 LEU B N 1
ATOM 6443 C CA . LEU B 1 333 ? 1.12 32.969 -5.688 1 90.62 333 LEU B CA 1
ATOM 6444 C C . LEU B 1 333 ? 2.131 34 -6.18 1 90.62 333 LEU B C 1
ATOM 6446 O O . LEU B 1 333 ? 2.334 35.031 -5.535 1 90.62 333 LEU B O 1
ATOM 6450 N N . SER B 1 334 ? 2.709 33.719 -7.277 1 88.62 334 SER B N 1
ATOM 6451 C CA . SER B 1 334 ? 3.668 34.688 -7.836 1 88.62 334 SER B CA 1
ATOM 6452 C C . SER B 1 334 ? 2.971 35.719 -8.695 1 88.62 334 SER B C 1
ATOM 6454 O O . SER B 1 334 ? 3.568 36.75 -9.039 1 88.62 334 SER B O 1
ATOM 6456 N N . ASN B 1 335 ? 1.743 35.5 -9.008 1 90.75 335 ASN B N 1
ATOM 6457 C CA . ASN B 1 335 ? 0.956 36.438 -9.797 1 90.75 335 ASN B CA 1
ATOM 6458 C C . ASN B 1 335 ? 0.687 37.719 -9.023 1 90.75 335 ASN B C 1
ATOM 6460 O O . ASN B 1 335 ? 0.027 37.719 -7.98 1 90.75 335 ASN B O 1
ATOM 6464 N N . PRO B 1 336 ? 1.106 38.875 -9.641 1 94.31 336 PRO B N 1
ATOM 6465 C CA . PRO B 1 336 ? 0.953 40.125 -8.906 1 94.31 336 PRO B CA 1
ATOM 6466 C C . PRO B 1 336 ? -0.507 40.469 -8.609 1 94.31 336 PRO B C 1
ATOM 6468 O O . PRO B 1 336 ? -0.817 41.031 -7.555 1 94.31 336 PRO B O 1
ATOM 6471 N N . GLU B 1 337 ? -1.37 40.125 -9.469 1 94.25 337 GLU B N 1
ATOM 6472 C CA . GLU B 1 337 ? -2.785 40.438 -9.258 1 94.25 337 GLU B CA 1
ATOM 6473 C C . GLU B 1 337 ? -3.352 39.594 -8.109 1 94.25 337 GLU B C 1
ATOM 6475 O O . GLU B 1 337 ? -4.195 40.062 -7.352 1 94.25 337 GLU B O 1
ATOM 6480 N N . VAL B 1 338 ? -2.904 38.375 -8.055 1 94.56 338 VAL B N 1
ATOM 6481 C CA . VAL B 1 338 ? -3.322 37.531 -6.957 1 94.56 338 VAL B CA 1
ATOM 6482 C C . VAL B 1 338 ? -2.783 38.062 -5.637 1 94.56 338 VAL B C 1
ATOM 6484 O O . VAL B 1 338 ? -3.516 38.156 -4.648 1 94.56 338 VAL B O 1
ATOM 6487 N N . ARG B 1 339 ? -1.531 38.438 -5.617 1 96.5 339 ARG B N 1
ATOM 6488 C CA . ARG B 1 339 ? -0.891 38.969 -4.422 1 96.5 339 ARG B CA 1
ATOM 6489 C C . ARG B 1 339 ? -1.612 40.219 -3.926 1 96.5 339 ARG B C 1
ATOM 6491 O O . ARG B 1 339 ? -1.771 40.406 -2.719 1 96.5 339 ARG B O 1
ATOM 6498 N N . LYS B 1 340 ? -2.002 41.031 -4.895 1 97.31 340 LYS B N 1
ATOM 6499 C CA . LYS B 1 340 ? -2.797 42.219 -4.547 1 97.31 340 LYS B CA 1
ATOM 6500 C C . LYS B 1 340 ? -4.137 41.812 -3.939 1 97.31 340 LYS B C 1
ATOM 6502 O O . LYS B 1 340 ? -4.559 42.375 -2.924 1 97.31 340 LYS B O 1
ATOM 6507 N N . GLY B 1 341 ? -4.754 40.844 -4.52 1 97.31 341 GLY B N 1
ATOM 6508 C CA . GLY B 1 341 ? -6.074 40.406 -4.102 1 97.31 341 GLY B CA 1
ATOM 6509 C C . GLY B 1 341 ? -6.078 39.75 -2.729 1 97.31 341 GLY B C 1
ATOM 6510 O O . GLY B 1 341 ? -7.086 39.812 -2.018 1 97.31 341 GLY B O 1
ATOM 6511 N N . ILE B 1 342 ? -4.91 39.188 -2.342 1 98.06 342 ILE B N 1
ATOM 6512 C CA . ILE B 1 342 ? -4.867 38.5 -1.056 1 98.06 342 ILE B CA 1
ATOM 6513 C C . ILE B 1 342 ? -4.055 39.344 -0.059 1 98.06 342 ILE B C 1
ATOM 6515 O O . ILE B 1 342 ? -3.762 38.875 1.046 1 98.06 342 ILE B O 1
ATOM 6519 N N . HIS B 1 343 ? -3.613 40.469 -0.423 1 98.44 343 HIS B N 1
ATOM 6520 C CA . HIS B 1 343 ? -3.1 41.531 0.438 1 98.44 343 HIS B CA 1
ATOM 6521 C C . HIS B 1 343 ? -1.709 41.188 0.962 1 98.44 343 HIS B C 1
ATOM 6523 O O . HIS B 1 343 ? -1.41 41.438 2.137 1 98.44 343 HIS B O 1
ATOM 6529 N N . VAL B 1 344 ? -0.854 40.594 0.129 1 98.12 344 VAL B N 1
ATOM 6530 C CA . VAL B 1 344 ? 0.47 40.219 0.616 1 98.12 344 VAL B CA 1
ATOM 6531 C C . VAL B 1 344 ? 1.525 41.125 -0.015 1 98.12 344 VAL B C 1
ATOM 6533 O O . VAL B 1 344 ? 2.674 41.156 0.434 1 98.12 344 VAL B O 1
ATOM 6536 N N . GLY B 1 345 ? 1.149 41.906 -1.031 1 96.69 345 GLY B N 1
ATOM 6537 C CA . GLY B 1 345 ? 2.107 42.781 -1.696 1 96.69 345 GLY B CA 1
ATOM 6538 C C . GLY B 1 345 ? 3.324 42.031 -2.217 1 96.69 345 GLY B C 1
ATOM 6539 O O . GLY B 1 345 ? 3.201 40.938 -2.768 1 96.69 345 GLY B O 1
ATOM 6540 N N . GLU B 1 346 ? 4.465 42.656 -2.076 1 94.62 346 GLU B N 1
ATOM 6541 C CA . GLU B 1 346 ? 5.691 42.094 -2.625 1 94.62 346 GLU B CA 1
ATOM 6542 C C . GLU B 1 346 ? 6.473 41.344 -1.562 1 94.62 346 GLU B C 1
ATOM 6544 O O . GLU B 1 346 ? 7.645 41 -1.757 1 94.62 346 GLU B O 1
ATOM 6549 N N . LEU B 1 347 ? 5.832 41.094 -0.46 1 95.44 347 LEU B N 1
ATOM 6550 C CA . LEU B 1 347 ? 6.52 40.344 0.592 1 95.44 347 LEU B CA 1
ATOM 6551 C C . LEU B 1 347 ? 6.926 38.969 0.103 1 95.44 347 LEU B C 1
ATOM 6553 O O . LEU B 1 347 ? 6.227 38.344 -0.714 1 95.44 347 LEU B O 1
ATOM 6557 N N . PRO B 1 348 ? 8.008 38.469 0.621 1 92.62 348 PRO B N 1
ATOM 6558 C CA . PRO B 1 348 ? 8.492 37.156 0.166 1 92.62 348 PRO B CA 1
ATOM 6559 C C . PRO B 1 348 ? 7.598 36 0.633 1 92.62 348 PRO B C 1
ATOM 6561 O O . PRO B 1 348 ? 7.008 36.062 1.713 1 92.62 348 PRO B O 1
ATOM 6564 N N . PHE B 1 349 ? 7.504 35.031 -0.247 1 93.69 349 PHE B N 1
ATOM 6565 C CA . PHE B 1 349 ? 6.957 33.75 0.126 1 93.69 349 PHE B CA 1
ATOM 6566 C C . PHE B 1 349 ? 8.07 32.75 0.486 1 93.69 349 PHE B C 1
ATOM 6568 O O . PHE B 1 349 ? 8.719 32.188 -0.398 1 93.69 349 PHE B O 1
ATOM 6575 N N . HIS B 1 350 ? 8.211 32.344 1.698 1 91.19 350 HIS B N 1
ATOM 6576 C CA . HIS B 1 350 ? 9.453 31.766 2.213 1 91.19 350 HIS B CA 1
ATOM 6577 C C . HIS B 1 350 ? 9.539 30.266 1.917 1 91.19 350 HIS B C 1
ATOM 6579 O O . HIS B 1 350 ? 10.609 29.672 2.002 1 91.19 350 HIS B O 1
ATOM 6585 N N . ASP B 1 351 ? 8.445 29.641 1.606 1 84.75 351 ASP B N 1
ATOM 6586 C CA . ASP B 1 351 ? 8.461 28.219 1.289 1 84.75 351 ASP B CA 1
ATOM 6587 C C . ASP B 1 351 ? 9.234 27.953 -0.003 1 84.75 351 ASP B C 1
ATOM 6589 O O . ASP B 1 351 ? 9.594 26.812 -0.292 1 84.75 351 ASP B O 1
ATOM 6593 N N . SER B 1 352 ? 9.406 28.906 -0.784 1 75.94 352 SER B N 1
ATOM 6594 C CA . SER B 1 352 ? 10.109 28.766 -2.057 1 75.94 352 SER B CA 1
ATOM 6595 C C . SER B 1 352 ? 11.609 29 -1.89 1 75.94 352 SER B C 1
ATOM 6597 O O . SER B 1 352 ? 12.383 28.797 -2.826 1 75.94 352 SER B O 1
ATOM 6599 N N . ASP B 1 353 ? 11.93 29.375 -0.702 1 76.62 353 ASP B N 1
ATOM 6600 C CA . ASP B 1 353 ? 13.336 29.688 -0.463 1 76.62 353 ASP B CA 1
ATOM 6601 C C . ASP B 1 353 ? 14.188 28.422 -0.453 1 76.62 353 ASP B C 1
ATOM 6603 O O . ASP B 1 353 ? 13.68 27.328 -0.151 1 76.62 353 ASP B O 1
ATOM 6607 N N . GLY B 1 354 ? 15.289 28.547 -0.902 1 73.44 354 GLY B N 1
ATOM 6608 C CA . GLY B 1 354 ? 16.219 27.438 -0.862 1 73.44 354 GLY B CA 1
ATOM 6609 C C . GLY B 1 354 ? 16.547 26.984 0.549 1 73.44 354 GLY B C 1
ATOM 6610 O O . GLY B 1 354 ? 16.969 25.844 0.764 1 73.44 354 GLY B O 1
ATOM 6611 N N . HIS B 1 355 ? 16.453 27.969 1.496 1 83.62 355 HIS B N 1
ATOM 6612 C CA . HIS B 1 355 ? 16.781 27.703 2.889 1 83.62 355 HIS B CA 1
ATOM 6613 C C . HIS B 1 355 ? 15.57 27.844 3.793 1 83.62 355 HIS B C 1
ATOM 6615 O O . HIS B 1 355 ? 14.883 28.875 3.75 1 83.62 355 HIS B O 1
ATOM 6621 N N . ASN B 1 356 ? 15.297 26.844 4.605 1 90.06 356 ASN B N 1
ATOM 6622 C CA . ASN B 1 356 ? 14.195 26.875 5.566 1 90.06 356 ASN B CA 1
ATOM 6623 C C . ASN B 1 356 ? 14.664 27.344 6.938 1 90.06 356 ASN B C 1
ATOM 6625 O O . ASN B 1 356 ? 15 26.547 7.805 1 90.06 356 ASN B O 1
ATOM 6629 N N . LYS B 1 357 ? 14.633 28.625 7.164 1 93.56 357 LYS B N 1
ATOM 6630 C CA . LYS B 1 357 ? 15.102 29.234 8.406 1 93.56 357 LYS B CA 1
ATOM 6631 C C . LYS B 1 357 ? 14.258 28.781 9.594 1 93.56 357 LYS B C 1
ATOM 6633 O O . LYS B 1 357 ? 14.773 28.656 10.703 1 93.56 357 LYS B O 1
ATOM 6638 N N . VAL B 1 358 ? 12.977 28.547 9.367 1 95.44 358 VAL B N 1
ATOM 6639 C CA . VAL B 1 358 ? 12.094 28.094 10.43 1 95.44 358 VAL B CA 1
ATOM 6640 C C . VAL B 1 358 ? 12.57 26.75 10.969 1 95.44 358 VAL B C 1
ATOM 6642 O O . VAL B 1 358 ? 12.68 26.562 12.188 1 95.44 358 VAL B O 1
ATOM 6645 N N . ALA B 1 359 ? 12.836 25.844 10.07 1 91.62 359 ALA B N 1
ATOM 6646 C CA . ALA B 1 359 ? 13.344 24.547 10.477 1 91.62 359 ALA B CA 1
ATOM 6647 C C . ALA B 1 359 ? 14.664 24.672 11.234 1 91.62 359 ALA B C 1
ATOM 6649 O O . ALA B 1 359 ? 14.898 23.969 12.211 1 91.62 359 ALA B O 1
ATOM 6650 N N . GLU B 1 360 ? 15.516 25.562 10.758 1 90.69 360 GLU B N 1
ATOM 6651 C CA . GLU B 1 360 ? 16.781 25.812 11.422 1 90.69 360 GLU B CA 1
ATOM 6652 C C . GLU B 1 360 ? 16.578 26.297 12.852 1 90.69 360 GLU B C 1
ATOM 6654 O O . GLU B 1 360 ? 17.234 25.812 13.781 1 90.69 360 GLU B O 1
ATOM 6659 N N . MET B 1 361 ? 15.695 27.25 13.008 1 94.75 361 MET B N 1
ATOM 6660 C CA . MET B 1 361 ? 15.469 27.875 14.305 1 94.75 361 MET B CA 1
ATOM 6661 C C . MET B 1 361 ? 14.789 26.891 15.266 1 94.75 361 MET B C 1
ATOM 6663 O O . MET B 1 361 ? 14.938 27.016 16.484 1 94.75 361 MET B O 1
ATOM 6667 N N . LEU B 1 362 ? 14.109 25.875 14.703 1 93.88 362 LEU B N 1
ATOM 6668 C CA . LEU B 1 362 ? 13.406 24.891 15.516 1 93.88 362 LEU B CA 1
ATOM 6669 C C . LEU B 1 362 ? 14.195 23.594 15.609 1 93.88 362 LEU B C 1
ATOM 6671 O O . LEU B 1 362 ? 13.664 22.562 16.031 1 93.88 362 LEU B O 1
ATOM 6675 N N . SER B 1 363 ? 15.438 23.547 15.234 1 89.69 363 SER B N 1
ATOM 6676 C CA . SER B 1 363 ? 16.234 22.328 15.133 1 89.69 363 SER B CA 1
ATOM 6677 C C . SER B 1 363 ? 16.328 21.609 16.469 1 89.69 363 SER B C 1
ATOM 6679 O O . SER B 1 363 ? 16.312 20.375 16.531 1 89.69 363 SER B O 1
ATOM 6681 N N . GLU B 1 364 ? 16.375 22.359 17.578 1 88.69 364 GLU B N 1
ATOM 6682 C CA . GLU B 1 364 ? 16.5 21.75 18.906 1 88.69 364 GLU B CA 1
ATOM 6683 C C . GLU B 1 364 ? 15.156 21.219 19.391 1 88.69 364 GLU B C 1
ATOM 6685 O O . GLU B 1 364 ? 15.102 20.406 20.328 1 88.69 364 GLU B O 1
ATOM 6690 N N . ASP B 1 365 ? 14.172 21.594 18.719 1 90.25 365 ASP B N 1
ATOM 6691 C CA . ASP B 1 365 ? 12.82 21.188 19.094 1 90.25 365 ASP B CA 1
ATOM 6692 C C . ASP B 1 365 ? 12.383 19.953 18.281 1 90.25 365 ASP B C 1
ATOM 6694 O O . ASP B 1 365 ? 11.453 19.25 18.688 1 90.25 365 ASP B O 1
ATOM 6698 N N . THR B 1 366 ? 13.016 19.688 17.25 1 88.81 366 THR B N 1
ATOM 6699 C CA . THR B 1 366 ? 12.539 18.75 16.25 1 88.81 366 THR B CA 1
ATOM 6700 C C . THR B 1 366 ? 12.305 17.375 16.859 1 88.81 366 THR B C 1
ATOM 6702 O O . THR B 1 366 ? 11.289 16.734 16.578 1 88.81 366 THR B O 1
ATOM 6705 N N . LEU B 1 367 ? 13.133 16.953 17.703 1 92.5 367 LEU B N 1
ATOM 6706 C CA . LEU B 1 367 ? 12.992 15.609 18.25 1 92.5 367 LEU B CA 1
ATOM 6707 C C . LEU B 1 367 ? 12.438 15.648 19.656 1 92.5 367 LEU B C 1
ATOM 6709 O O . LEU B 1 367 ? 12.312 14.609 20.312 1 92.5 367 LEU B O 1
ATOM 6713 N N . ASP B 1 368 ? 12.102 16.859 20.125 1 92.88 368 ASP B N 1
ATOM 6714 C CA . ASP B 1 368 ? 11.461 16.984 21.438 1 92.88 368 ASP B CA 1
ATOM 6715 C C . ASP B 1 368 ? 10 16.531 21.359 1 92.88 368 ASP B C 1
ATOM 6717 O O . ASP B 1 368 ? 9.453 16.344 20.281 1 92.88 368 ASP B O 1
ATOM 6721 N N . THR B 1 369 ? 9.375 16.312 22.562 1 95.81 369 THR B N 1
ATOM 6722 C CA . THR B 1 369 ? 8.023 15.758 22.609 1 95.81 369 THR B CA 1
ATOM 6723 C C . THR B 1 369 ? 7.035 16.797 23.125 1 95.81 369 THR B C 1
ATOM 6725 O O . THR B 1 369 ? 7.402 17.672 23.922 1 95.81 369 THR B O 1
ATOM 6728 N N . VAL B 1 370 ? 5.824 16.766 22.656 1 98.06 370 VAL B N 1
ATOM 6729 C CA . VAL B 1 370 ? 4.738 17.547 23.234 1 98.06 370 VAL B CA 1
ATOM 6730 C C . VAL B 1 370 ? 3.67 16.609 23.797 1 98.06 370 VAL B C 1
ATOM 6732 O O . VAL B 1 370 ? 2.547 17.031 24.078 1 98.06 370 VAL B O 1
ATOM 6735 N N . ALA B 1 371 ? 4.008 15.328 23.969 1 98.19 371 ALA B N 1
ATOM 6736 C CA . ALA B 1 371 ? 3.086 14.312 24.484 1 98.19 371 ALA B CA 1
ATOM 6737 C C . ALA B 1 371 ? 2.535 14.703 25.844 1 98.19 371 ALA B C 1
ATOM 6739 O O . ALA B 1 371 ? 1.355 14.484 26.141 1 98.19 371 ALA B O 1
ATOM 6740 N N . PRO B 1 372 ? 3.314 15.305 26.766 1 98 372 PRO B N 1
ATOM 6741 C CA . PRO B 1 372 ? 2.746 15.711 28.062 1 98 372 PRO B CA 1
ATOM 6742 C C . PRO B 1 372 ? 1.619 16.734 27.906 1 98 372 PRO B C 1
ATOM 6744 O O . PRO B 1 372 ? 0.653 16.703 28.672 1 98 372 PRO B O 1
ATOM 6747 N N . TRP B 1 373 ? 1.755 17.625 26.938 1 98.75 373 TRP B N 1
ATOM 6748 C CA . TRP B 1 373 ? 0.68 18.578 26.688 1 98.75 373 TRP B CA 1
ATOM 6749 C C . TRP B 1 373 ? -0.568 17.875 26.172 1 98.75 373 TRP B C 1
ATOM 6751 O O . TRP B 1 373 ? -1.686 18.188 26.594 1 98.75 373 TRP B O 1
ATOM 6761 N N . VAL B 1 374 ? -0.36 16.906 25.266 1 98.88 374 VAL B N 1
ATOM 6762 C CA . VAL B 1 374 ? -1.486 16.141 24.75 1 98.88 374 VAL B CA 1
ATOM 6763 C C . VAL B 1 374 ? -2.176 15.398 25.891 1 98.88 374 VAL B C 1
ATOM 6765 O O . VAL B 1 374 ? -3.406 15.375 25.969 1 98.88 374 VAL B O 1
ATOM 6768 N N . SER B 1 375 ? -1.386 14.797 26.734 1 98.75 375 SER B N 1
ATOM 6769 C CA . SER B 1 375 ? -1.914 14.086 27.891 1 98.75 375 SER B CA 1
ATOM 6770 C C . SER B 1 375 ? -2.799 14.984 28.734 1 98.75 375 SER B C 1
ATOM 6772 O O . SER B 1 375 ? -3.906 14.602 29.125 1 98.75 375 SER B O 1
ATOM 6774 N N . LYS B 1 376 ? -2.316 16.156 29.016 1 98.62 376 LYS B N 1
ATOM 6775 C CA . LYS B 1 376 ? -3.076 17.125 29.812 1 98.62 376 LYS B CA 1
ATOM 6776 C C . LYS B 1 376 ? -4.355 17.531 29.094 1 98.62 376 LYS B C 1
ATOM 6778 O O . LYS B 1 376 ? -5.422 17.609 29.703 1 98.62 376 LYS B O 1
ATOM 6783 N N . LEU B 1 377 ? -4.262 17.797 27.859 1 98.81 377 LEU B N 1
ATOM 6784 C CA . LEU B 1 377 ? -5.391 18.281 27.078 1 98.81 377 LEU B CA 1
ATOM 6785 C C . LEU B 1 377 ? -6.469 17.203 26.969 1 98.81 377 LEU B C 1
ATOM 6787 O O . LEU B 1 377 ? -7.66 17.516 26.938 1 98.81 377 LEU B O 1
ATOM 6791 N N . LEU B 1 378 ? -6.086 15.961 26.953 1 98.69 378 LEU B N 1
ATOM 6792 C CA . LEU B 1 378 ? -7.012 14.844 26.844 1 98.69 378 LEU B CA 1
ATOM 6793 C C . LEU B 1 378 ? -7.883 14.727 28.094 1 98.69 378 LEU B C 1
ATOM 6795 O O . LEU B 1 378 ? -8.898 14.023 28.078 1 98.69 378 LEU B O 1
ATOM 6799 N N . SER B 1 379 ? -7.566 15.336 29.109 1 98.38 379 SER B N 1
ATOM 6800 C CA . SER B 1 379 ? -8.414 15.352 30.297 1 98.38 379 SER B CA 1
ATOM 6801 C C . SER B 1 379 ? -9.57 16.328 30.141 1 98.38 379 SER B C 1
ATOM 6803 O O . SER B 1 379 ? -10.531 16.281 30.922 1 98.38 379 SER B O 1
ATOM 6805 N N . HIS B 1 380 ? -9.516 17.188 29.141 1 98 380 HIS B N 1
ATOM 6806 C CA . HIS B 1 380 ? -10.484 18.266 29.062 1 98 380 HIS B CA 1
ATOM 6807 C C . HIS B 1 380 ? -11.141 18.328 27.688 1 98 380 HIS B C 1
ATOM 6809 O O . HIS B 1 380 ? -12.297 18.766 27.578 1 98 380 HIS B O 1
ATOM 6815 N N . TYR B 1 381 ? -10.43 17.938 26.688 1 98.19 381 TYR B N 1
ATOM 6816 C CA . TYR B 1 381 ? -10.891 18.141 25.312 1 98.19 381 TYR B CA 1
ATOM 6817 C C . TYR B 1 381 ? -10.82 16.844 24.516 1 98.19 381 TYR B C 1
ATOM 6819 O O . TYR B 1 381 ? -10.078 15.93 24.875 1 98.19 381 TYR B O 1
ATOM 6827 N N . ARG B 1 382 ? -11.625 16.734 23.438 1 97.94 382 ARG B N 1
ATOM 6828 C CA . ARG B 1 382 ? -11.516 15.602 22.516 1 97.94 382 ARG B CA 1
ATOM 6829 C C . ARG B 1 382 ? -10.32 15.773 21.594 1 97.94 382 ARG B C 1
ATOM 6831 O O . ARG B 1 382 ? -10.039 16.875 21.125 1 97.94 382 ARG B O 1
ATOM 6838 N N . VAL B 1 383 ? -9.594 14.672 21.375 1 98.62 383 VAL B N 1
ATOM 6839 C CA . VAL B 1 383 ? -8.445 14.719 20.484 1 98.62 383 VAL B CA 1
ATOM 6840 C C . VAL B 1 383 ? -8.555 13.609 19.438 1 98.62 383 VAL B C 1
ATOM 6842 O O . VAL B 1 383 ? -8.727 12.438 19.797 1 98.62 383 VAL B O 1
ATOM 6845 N N . LEU B 1 384 ? -8.484 13.961 18.203 1 98.62 384 LEU B N 1
ATOM 6846 C CA . LEU B 1 384 ? -8.484 13.039 17.062 1 98.62 384 LEU B CA 1
ATOM 6847 C C . LEU B 1 384 ? -7.086 12.914 16.469 1 98.62 384 LEU B C 1
ATOM 6849 O O . LEU B 1 384 ? -6.52 13.898 15.992 1 98.62 384 LEU B O 1
ATOM 6853 N N . PHE B 1 385 ? -6.531 11.742 16.594 1 98.81 385 PHE B N 1
ATOM 6854 C CA . PHE B 1 385 ? -5.363 11.391 15.789 1 98.81 385 PHE B CA 1
ATOM 6855 C C . PHE B 1 385 ? -5.77 10.586 14.562 1 98.81 385 PHE B C 1
ATOM 6857 O O . PHE B 1 385 ? -6.473 9.586 14.68 1 98.81 385 PHE B O 1
ATOM 6864 N N . TYR B 1 386 ? -5.363 11.047 13.383 1 98.81 386 TYR B N 1
ATOM 6865 C CA . TYR B 1 386 ? -5.656 10.266 12.188 1 98.81 386 TYR B CA 1
ATOM 6866 C C . TYR B 1 386 ? -4.43 10.156 11.289 1 98.81 386 TYR B C 1
ATOM 6868 O O . TYR B 1 386 ? -3.588 11.062 11.273 1 98.81 386 TYR B O 1
ATOM 6876 N N . ASN B 1 387 ? -4.305 9.047 10.609 1 98.88 387 ASN B N 1
ATOM 6877 C CA . ASN B 1 387 ? -3.182 8.781 9.719 1 98.88 387 ASN B CA 1
ATOM 6878 C C . ASN B 1 387 ? -3.65 8.203 8.383 1 98.88 387 ASN B C 1
ATOM 6880 O O . ASN B 1 387 ? -4.652 7.492 8.328 1 98.88 387 ASN B O 1
ATOM 6884 N N . GLY B 1 388 ? -2.898 8.625 7.348 1 98.81 388 GLY B N 1
ATOM 6885 C CA . GLY B 1 388 ? -3.002 7.863 6.109 1 98.81 388 GLY B CA 1
ATOM 6886 C C . GLY B 1 388 ? -2.262 6.543 6.16 1 98.81 388 GLY B C 1
ATOM 6887 O O . GLY B 1 388 ? -1.143 6.469 6.672 1 98.81 388 GLY B O 1
ATOM 6888 N N . GLN B 1 389 ? -2.832 5.566 5.582 1 98.62 389 GLN B N 1
ATOM 6889 C CA . GLN B 1 389 ? -2.307 4.207 5.621 1 98.62 389 GLN B CA 1
ATOM 6890 C C . GLN B 1 389 ? -0.958 4.117 4.914 1 98.62 389 GLN B C 1
ATOM 6892 O O . GLN B 1 389 ? -0.112 3.299 5.281 1 98.62 389 GLN B O 1
ATOM 6897 N N . LEU B 1 390 ? -0.716 4.949 3.957 1 98.31 390 LEU B N 1
ATOM 6898 C CA . LEU B 1 390 ? 0.399 4.773 3.033 1 98.31 390 LEU B CA 1
ATOM 6899 C C . LEU B 1 390 ? 1.538 5.73 3.365 1 98.31 390 LEU B C 1
ATOM 6901 O O . LEU B 1 390 ? 2.502 5.844 2.605 1 98.31 390 LEU B O 1
ATOM 6905 N N . ASP B 1 391 ? 1.414 6.379 4.488 1 97.94 391 ASP B N 1
ATOM 6906 C CA . ASP B 1 391 ? 2.434 7.328 4.93 1 97.94 391 ASP B CA 1
ATOM 6907 C C . ASP B 1 391 ? 3.654 6.602 5.488 1 97.94 391 ASP B C 1
ATOM 6909 O O . ASP B 1 391 ? 3.518 5.625 6.227 1 97.94 391 ASP B O 1
ATOM 6913 N N . ILE B 1 392 ? 4.836 7.164 5.152 1 97.25 392 ILE B N 1
ATOM 6914 C CA . ILE B 1 392 ? 6.059 6.551 5.656 1 97.25 392 ILE B CA 1
ATOM 6915 C C . ILE B 1 392 ? 6.605 7.375 6.82 1 97.25 392 ILE B C 1
ATOM 6917 O O . ILE B 1 392 ? 7 6.82 7.848 1 97.25 392 ILE B O 1
ATOM 6921 N N . ILE B 1 393 ? 6.637 8.664 6.738 1 96.06 393 ILE B N 1
ATOM 6922 C CA . ILE B 1 393 ? 7.406 9.508 7.648 1 96.06 393 ILE B CA 1
ATOM 6923 C C . ILE B 1 393 ? 6.691 9.602 8.992 1 96.06 393 ILE B C 1
ATOM 6925 O O . ILE B 1 393 ? 7.332 9.594 10.047 1 96.06 393 ILE B O 1
ATOM 6929 N N . CYS B 1 394 ? 5.391 9.75 8.953 1 97.44 394 CYS B N 1
ATOM 6930 C CA . CYS B 1 394 ? 4.551 9.672 10.141 1 97.44 394 CYS B CA 1
ATOM 6931 C C . CYS B 1 394 ? 3.553 8.523 10.031 1 97.44 394 CYS B C 1
ATOM 6933 O O . CYS B 1 394 ? 2.342 8.75 10.031 1 97.44 394 CYS B O 1
ATOM 6935 N N . ALA B 1 395 ? 4.086 7.348 10.07 1 98.19 395 ALA B N 1
ATOM 6936 C CA . ALA B 1 395 ? 3.305 6.148 9.773 1 98.19 395 ALA B CA 1
ATOM 6937 C C . ALA B 1 395 ? 2.309 5.852 10.891 1 98.19 395 ALA B C 1
ATOM 6939 O O . ALA B 1 395 ? 2.555 6.18 12.055 1 98.19 395 ALA B O 1
ATOM 6940 N N . TYR B 1 396 ? 1.207 5.219 10.508 1 98.62 396 TYR B N 1
ATOM 6941 C CA . TYR B 1 396 ? 0.129 4.883 11.43 1 98.62 396 TYR B CA 1
ATOM 6942 C C . TYR B 1 396 ? 0.651 4.062 12.602 1 98.62 396 TYR B C 1
ATOM 6944 O O . TYR B 1 396 ? 0.369 4.379 13.766 1 98.62 396 TYR B O 1
ATOM 6952 N N . PRO B 1 397 ? 1.459 2.984 12.414 1 98.12 397 PRO B N 1
ATOM 6953 C CA . PRO B 1 397 ? 1.928 2.203 13.562 1 98.12 397 PRO B CA 1
ATOM 6954 C C . PRO B 1 397 ? 2.795 3.021 14.516 1 98.12 397 PRO B C 1
ATOM 6956 O O . PRO B 1 397 ? 2.828 2.742 15.719 1 98.12 397 PRO B O 1
ATOM 6959 N N . MET B 1 398 ? 3.416 3.998 14.047 1 97.75 398 MET B N 1
ATOM 6960 C CA . MET B 1 398 ? 4.242 4.848 14.898 1 97.75 398 MET B CA 1
ATOM 6961 C C . MET B 1 398 ? 3.375 5.727 15.797 1 97.75 398 MET B C 1
ATOM 6963 O O . MET B 1 398 ? 3.723 5.98 16.953 1 97.75 398 MET B O 1
ATOM 6967 N N . THR B 1 399 ? 2.287 6.246 15.195 1 98.44 399 THR B N 1
ATOM 6968 C CA . THR B 1 399 ? 1.324 6.984 16 1 98.44 399 THR B CA 1
ATOM 6969 C C . THR B 1 399 ? 0.745 6.09 17.094 1 98.44 399 THR B C 1
ATOM 6971 O O . THR B 1 399 ? 0.648 6.5 18.25 1 98.44 399 THR B O 1
ATOM 6974 N N . VAL B 1 400 ? 0.434 4.871 16.766 1 98.19 400 VAL B N 1
ATOM 6975 C CA . VAL B 1 400 ? -0.11 3.934 17.75 1 98.19 400 VAL B CA 1
ATOM 6976 C C . VAL B 1 400 ? 0.922 3.668 18.844 1 98.19 400 VAL B C 1
ATOM 6978 O O . VAL B 1 400 ? 0.579 3.598 20.016 1 98.19 400 VAL B O 1
ATOM 6981 N N . ASN B 1 401 ? 2.166 3.518 18.453 1 97.12 401 ASN B N 1
ATOM 6982 C CA . ASN B 1 401 ? 3.23 3.277 19.422 1 97.12 401 ASN B CA 1
ATOM 6983 C C . ASN B 1 401 ? 3.287 4.379 20.469 1 97.12 401 ASN B C 1
ATOM 6985 O O . ASN B 1 401 ? 3.361 4.098 21.672 1 97.12 401 ASN B O 1
ATOM 6989 N N . PHE B 1 402 ? 3.232 5.633 19.953 1 96.94 402 PHE B N 1
ATOM 6990 C CA . PHE B 1 402 ? 3.297 6.754 20.891 1 96.94 402 PHE B CA 1
ATOM 6991 C C . PHE B 1 402 ? 2.049 6.801 21.766 1 96.94 402 PHE B C 1
ATOM 6993 O O . PHE B 1 402 ? 2.141 7.043 22.969 1 96.94 402 PHE B O 1
ATOM 7000 N N . LEU B 1 403 ? 0.863 6.523 21.234 1 98.25 403 LEU B N 1
ATOM 7001 C CA . LEU B 1 403 ? -0.385 6.57 21.984 1 98.25 403 LEU B CA 1
ATOM 7002 C C . LEU B 1 403 ? -0.425 5.473 23.047 1 98.25 403 LEU B C 1
ATOM 7004 O O . LEU B 1 403 ? -0.939 5.684 24.141 1 98.25 403 LEU B O 1
ATOM 7008 N N . MET B 1 404 ? 0.158 4.32 22.734 1 97.56 404 MET B N 1
ATOM 7009 C CA . MET B 1 404 ? 0.176 3.191 23.672 1 97.56 404 MET B CA 1
ATOM 7010 C C . MET B 1 404 ? 1.085 3.479 24.859 1 97.56 404 MET B C 1
ATOM 7012 O O . MET B 1 404 ? 0.875 2.943 25.953 1 97.56 404 MET B O 1
ATOM 7016 N N . LYS B 1 405 ? 1.999 4.348 24.703 1 97.25 405 LYS B N 1
ATOM 7017 C CA . LYS B 1 405 ? 2.992 4.613 25.734 1 97.25 405 LYS B CA 1
ATOM 7018 C C . LYS B 1 405 ? 2.629 5.855 26.547 1 97.25 405 LYS B C 1
ATOM 7020 O O . LYS B 1 405 ? 3.082 6.023 27.672 1 97.25 405 LYS B O 1
ATOM 7025 N N . MET B 1 406 ? 1.839 6.73 25.938 1 97.94 406 MET B N 1
ATOM 7026 C CA . MET B 1 406 ? 1.503 7.996 26.578 1 97.94 406 MET B CA 1
ATOM 7027 C C . MET B 1 406 ? 0.46 7.797 27.672 1 97.94 406 MET B C 1
ATOM 7029 O O . MET B 1 406 ? -0.613 7.246 27.422 1 97.94 406 MET B O 1
ATOM 7033 N N . PRO B 1 407 ? 0.749 8.25 28.938 1 98.06 407 PRO B N 1
ATOM 7034 C CA . PRO B 1 407 ? -0.313 8.242 29.938 1 98.06 407 PRO B CA 1
ATOM 7035 C C . PRO B 1 407 ? -1.374 9.312 29.688 1 98.06 407 PRO B C 1
ATOM 7037 O O . PRO B 1 407 ? -1.042 10.445 29.328 1 98.06 407 PRO B O 1
ATOM 7040 N N . PHE B 1 408 ? -2.547 8.984 29.797 1 98.31 408 PHE B N 1
ATOM 7041 C CA . PHE B 1 408 ? -3.645 9.938 29.688 1 98.31 408 PHE B CA 1
ATOM 7042 C C . PHE B 1 408 ? -4.926 9.367 30.281 1 98.31 408 PHE B C 1
ATOM 7044 O O . PHE B 1 408 ? -4.988 8.18 30.609 1 98.31 408 PHE B O 1
ATOM 7051 N N . ASP B 1 409 ? -5.914 10.234 30.562 1 97.69 409 ASP B N 1
ATOM 7052 C CA . ASP B 1 409 ? -7.227 9.789 31.016 1 97.69 409 ASP B CA 1
ATOM 7053 C C . ASP B 1 409 ? -7.914 8.93 29.969 1 97.69 409 ASP B C 1
ATOM 7055 O O . ASP B 1 409 ? -8.469 9.453 29 1 97.69 409 ASP B O 1
ATOM 7059 N N . GLY B 1 410 ? -7.887 7.598 30.078 1 97.38 410 GLY B N 1
ATOM 7060 C CA . GLY B 1 410 ? -8.438 6.656 29.125 1 97.38 410 GLY B CA 1
ATOM 7061 C C . GLY B 1 410 ? -7.402 5.711 28.547 1 97.38 410 GLY B C 1
ATOM 7062 O O . GLY B 1 410 ? -7.715 4.891 27.688 1 97.38 410 GLY B O 1
ATOM 7063 N N . ASP B 1 411 ? -6.125 5.84 29 1 97.88 411 ASP B N 1
ATOM 7064 C CA . ASP B 1 411 ? -5.035 5.059 28.422 1 97.88 411 ASP B CA 1
ATOM 7065 C C . ASP B 1 411 ? -5.25 3.562 28.656 1 97.88 411 ASP B C 1
ATOM 7067 O O . ASP B 1 411 ? -4.984 2.75 27.766 1 97.88 411 ASP B O 1
ATOM 7071 N N . ASN B 1 412 ? -5.738 3.115 29.812 1 97.5 412 ASN B N 1
ATOM 7072 C CA . ASN B 1 412 ? -6.051 1.712 30.062 1 97.5 412 ASN B CA 1
ATOM 7073 C C . ASN B 1 412 ? -7.152 1.216 29.125 1 97.5 412 ASN B C 1
ATOM 7075 O O . ASN B 1 412 ? -7.094 0.091 28.625 1 97.5 412 ASN B O 1
ATOM 7079 N N . GLU B 1 413 ? -8.109 2.025 28.969 1 97.88 413 GLU B N 1
ATOM 7080 C CA . GLU B 1 413 ? -9.18 1.694 28.031 1 97.88 413 GLU B CA 1
ATOM 7081 C C . GLU B 1 413 ? -8.656 1.555 26.609 1 97.88 413 GLU B C 1
ATOM 7083 O O . GLU B 1 413 ? -9.031 0.629 25.891 1 97.88 413 GLU B O 1
ATOM 7088 N N . TYR B 1 414 ? -7.777 2.402 26.203 1 98 414 TYR B N 1
ATOM 7089 C CA . TYR B 1 414 ? -7.227 2.42 24.859 1 98 414 TYR B CA 1
ATOM 7090 C C . TYR B 1 414 ? -6.516 1.108 24.547 1 98 414 TYR B C 1
ATOM 7092 O O . TYR B 1 414 ? -6.629 0.584 23.438 1 98 414 TYR B O 1
ATOM 7100 N N . LYS B 1 415 ? -5.824 0.577 25.484 1 95.88 415 LYS B N 1
ATOM 7101 C CA . LYS B 1 415 ? -5.02 -0.628 25.312 1 95.88 415 LYS B CA 1
ATOM 7102 C C . LYS B 1 415 ? -5.902 -1.846 25.047 1 95.88 415 LYS B C 1
ATOM 7104 O O . LYS B 1 415 ? -5.449 -2.836 24.469 1 95.88 415 LYS B O 1
ATOM 7109 N N . ARG B 1 416 ? -7.199 -1.766 25.359 1 93.56 416 ARG B N 1
ATOM 7110 C CA . ARG B 1 416 ? -8.062 -2.938 25.281 1 93.56 416 ARG B CA 1
ATOM 7111 C C . ARG B 1 416 ? -9.242 -2.678 24.344 1 93.56 416 ARG B C 1
ATOM 7113 O O . ARG B 1 416 ? -9.93 -3.613 23.938 1 93.56 416 ARG B O 1
ATOM 7120 N N . ALA B 1 417 ? -9.398 -1.427 24.016 1 96.31 417 ALA B N 1
ATOM 7121 C CA . ALA B 1 417 ? -10.562 -1.05 23.234 1 96.31 417 ALA B CA 1
ATOM 7122 C C . ALA B 1 417 ? -10.57 -1.779 21.891 1 96.31 417 ALA B C 1
ATOM 7124 O O . ALA B 1 417 ? -9.516 -2.016 21.297 1 96.31 417 ALA B O 1
ATOM 7125 N N . ASN B 1 418 ? -11.773 -2.123 21.438 1 95.25 418 ASN B N 1
ATOM 7126 C CA . ASN B 1 418 ? -11.906 -2.717 20.109 1 95.25 418 ASN B CA 1
ATOM 7127 C C . ASN B 1 418 ? -11.82 -1.662 19.016 1 95.25 418 ASN B C 1
ATOM 7129 O O . ASN B 1 418 ? -12.328 -0.551 19.172 1 95.25 418 ASN B O 1
ATOM 7133 N N . ARG B 1 419 ? -11.172 -2.01 18.031 1 97.38 419 ARG B N 1
ATOM 7134 C CA . ARG B 1 419 ? -11.148 -1.176 16.828 1 97.38 419 ARG B CA 1
ATOM 7135 C C . ARG B 1 419 ? -12.297 -1.52 15.891 1 97.38 419 ARG B C 1
ATOM 7137 O O . ARG B 1 419 ? -12.641 -2.693 15.727 1 97.38 419 ARG B O 1
ATOM 7144 N N . GLU B 1 420 ? -12.898 -0.526 15.266 1 97.75 420 GLU B N 1
ATOM 7145 C CA . GLU B 1 420 ? -14.047 -0.71 14.391 1 97.75 420 GLU B CA 1
ATOM 7146 C C . GLU B 1 420 ? -13.703 -0.362 12.945 1 97.75 420 GLU B C 1
ATOM 7148 O O . GLU B 1 420 ? -12.828 0.465 12.688 1 97.75 420 GLU B O 1
ATOM 7153 N N . ILE B 1 421 ? -14.453 -0.993 12.047 1 97.88 421 ILE B N 1
ATOM 7154 C CA . ILE B 1 421 ? -14.367 -0.613 10.641 1 97.88 421 ILE B CA 1
ATOM 7155 C C . ILE B 1 421 ? -15.102 0.708 10.422 1 97.88 421 ILE B C 1
ATOM 7157 O O . ILE B 1 421 ? -16.25 0.873 10.859 1 97.88 421 ILE B O 1
ATOM 7161 N N . TYR B 1 422 ? -14.43 1.668 9.883 1 97.88 422 TYR B N 1
ATOM 7162 C CA . TYR B 1 422 ? -14.992 2.971 9.547 1 97.88 422 TYR B CA 1
ATOM 7163 C C . TYR B 1 422 ? -15.523 2.984 8.117 1 97.88 422 TYR B C 1
ATOM 7165 O O . TYR B 1 422 ? -14.758 2.859 7.164 1 97.88 422 TYR B O 1
ATOM 7173 N N . ARG B 1 423 ? -16.828 3.135 7.957 1 96.81 423 ARG B N 1
ATOM 7174 C CA . ARG B 1 423 ? -17.453 3.107 6.637 1 96.81 423 ARG B CA 1
ATOM 7175 C C . ARG B 1 423 ? -18.047 4.465 6.285 1 96.81 423 ARG B C 1
ATOM 7177 O O . ARG B 1 423 ? -18.609 5.148 7.148 1 96.81 423 ARG B O 1
ATOM 7184 N N . VAL B 1 424 ? -17.859 4.863 5.09 1 96.25 424 VAL B N 1
ATOM 7185 C CA . VAL B 1 424 ? -18.516 6.031 4.5 1 96.25 424 VAL B CA 1
ATOM 7186 C C . VAL B 1 424 ? -19.281 5.625 3.246 1 96.25 424 VAL B C 1
ATOM 7188 O O . VAL B 1 424 ? -18.688 5.148 2.275 1 96.25 424 VAL B O 1
ATOM 7191 N N . ASP B 1 425 ? -20.547 5.73 3.236 1 94.69 425 ASP B N 1
ATOM 7192 C CA . ASP B 1 425 ? -21.438 5.34 2.143 1 94.69 425 ASP B CA 1
ATOM 7193 C C . ASP B 1 425 ? -21.203 3.883 1.747 1 94.69 425 ASP B C 1
ATOM 7195 O O . ASP B 1 425 ? -21.062 3.57 0.563 1 94.69 425 ASP B O 1
ATOM 7199 N N . GLY B 1 426 ? -21.016 3.059 2.693 1 93.69 426 GLY B N 1
ATOM 7200 C CA . GLY B 1 426 ? -20.938 1.624 2.471 1 93.69 426 GLY B CA 1
ATOM 7201 C C . GLY B 1 426 ? -19.531 1.157 2.145 1 93.69 426 GLY B C 1
ATOM 7202 O O . GLY B 1 426 ? -19.25 -0.043 2.17 1 93.69 426 GLY B O 1
ATOM 7203 N N . GLU B 1 427 ? -18.656 2.059 1.892 1 94.69 427 GLU B N 1
ATOM 7204 C CA . GLU B 1 427 ? -17.281 1.706 1.55 1 94.69 427 GLU B CA 1
ATOM 7205 C C . GLU B 1 427 ? -16.375 1.748 2.779 1 94.69 427 GLU B C 1
ATOM 7207 O O . GLU B 1 427 ? -16.578 2.576 3.672 1 94.69 427 GLU B O 1
ATOM 7212 N N . ILE B 1 428 ? -15.438 0.893 2.787 1 96.75 428 ILE B N 1
ATOM 7213 C CA . ILE B 1 428 ? -14.5 0.869 3.904 1 96.75 428 ILE B CA 1
ATOM 7214 C C . ILE B 1 428 ? -13.523 2.039 3.783 1 96.75 428 ILE B C 1
ATOM 7216 O O . ILE B 1 428 ? -12.547 1.966 3.035 1 96.75 428 ILE B O 1
ATOM 7220 N N . ALA B 1 429 ? -13.688 3.066 4.559 1 97.88 429 ALA B N 1
ATOM 7221 C CA . ALA B 1 429 ? -12.844 4.254 4.559 1 97.88 429 ALA B CA 1
ATOM 7222 C C . ALA B 1 429 ? -11.57 4.023 5.375 1 97.88 429 ALA B C 1
ATOM 7224 O O . ALA B 1 429 ? -10.539 4.633 5.109 1 97.88 429 ALA B O 1
ATOM 7225 N N . GLY B 1 430 ? -11.727 3.182 6.367 1 98.12 430 GLY B N 1
ATOM 7226 C CA . GLY B 1 430 ? -10.617 2.857 7.25 1 98.12 430 GLY B CA 1
ATOM 7227 C C . GLY B 1 430 ? -11.062 2.215 8.555 1 98.12 430 GLY B C 1
ATOM 7228 O O . GLY B 1 430 ? -11.961 1.369 8.562 1 98.12 430 GLY B O 1
ATOM 7229 N N . TYR B 1 431 ? -10.352 2.553 9.594 1 98.62 431 TYR B N 1
ATOM 7230 C CA . TYR B 1 431 ? -10.609 1.97 10.906 1 98.62 431 TYR B CA 1
ATOM 7231 C C . TYR B 1 431 ? -10.547 3.033 11.992 1 98.62 431 TYR B C 1
ATOM 7233 O O . TYR B 1 431 ? -9.82 4.023 11.859 1 98.62 431 TYR B O 1
ATOM 7241 N N . LYS B 1 432 ? -11.297 2.818 13.031 1 98.06 432 LYS B N 1
ATOM 7242 C CA . LYS B 1 432 ? -11.375 3.816 14.094 1 98.06 432 LYS B CA 1
ATOM 7243 C C . LYS B 1 432 ? -11.406 3.154 15.469 1 98.06 432 LYS B C 1
ATOM 7245 O O . LYS B 1 432 ? -11.859 2.02 15.602 1 98.06 432 LYS B O 1
ATOM 7250 N N . LYS B 1 433 ? -10.867 3.814 16.422 1 96.81 433 LYS B N 1
ATOM 7251 C CA . LYS B 1 433 ? -10.805 3.383 17.828 1 96.81 433 LYS B CA 1
ATOM 7252 C C . LYS B 1 433 ? -10.984 4.562 18.766 1 96.81 433 LYS B C 1
ATOM 7254 O O . LYS B 1 433 ? -10.492 5.66 18.516 1 96.81 433 LYS B O 1
ATOM 7259 N N . LYS B 1 434 ? -11.719 4.367 19.797 1 96.44 434 LYS B N 1
ATOM 7260 C CA . LYS B 1 434 ? -12 5.422 20.766 1 96.44 434 LYS B CA 1
ATOM 7261 C C . LYS B 1 434 ? -11.711 4.949 22.188 1 96.44 434 LYS B C 1
ATOM 7263 O O . LYS B 1 434 ? -11.961 3.791 22.531 1 96.44 434 LYS B O 1
ATOM 7268 N N . ALA B 1 435 ? -11.203 5.809 22.984 1 97.19 435 ALA B N 1
ATOM 7269 C CA . ALA B 1 435 ? -10.977 5.609 24.406 1 97.19 435 ALA B CA 1
ATOM 7270 C C . ALA B 1 435 ? -10.984 6.938 25.156 1 97.19 435 ALA B C 1
ATOM 7272 O O . ALA B 1 435 ? -10.094 7.773 24.953 1 97.19 435 ALA B O 1
ATOM 7273 N N . GLY B 1 436 ? -11.953 7.094 26.031 1 96.25 436 GLY B N 1
ATOM 7274 C CA . GLY B 1 436 ? -12.109 8.414 26.625 1 96.25 436 GLY B CA 1
ATOM 7275 C C . GLY B 1 436 ? -12.352 9.5 25.594 1 96.25 436 GLY B C 1
ATOM 7276 O O . GLY B 1 436 ? -13.25 9.391 24.766 1 96.25 436 GLY B O 1
ATOM 7277 N N . ARG B 1 437 ? -11.5 10.539 25.656 1 97.19 437 ARG B N 1
ATOM 7278 C CA . ARG B 1 437 ? -11.656 11.672 24.75 1 97.19 437 ARG B CA 1
ATOM 7279 C C . ARG B 1 437 ? -10.75 11.516 23.531 1 97.19 437 ARG B C 1
ATOM 7281 O O . ARG B 1 437 ? -10.711 12.398 22.672 1 97.19 437 ARG B O 1
ATOM 7288 N N . LEU B 1 438 ? -10.039 10.383 23.453 1 98.31 438 LEU B N 1
ATOM 7289 C CA . LEU B 1 438 ? -9.156 10.102 22.312 1 98.31 438 LEU B CA 1
ATOM 7290 C C . LEU B 1 438 ? -9.914 9.359 21.219 1 98.31 438 LEU B C 1
ATOM 7292 O O . LEU B 1 438 ? -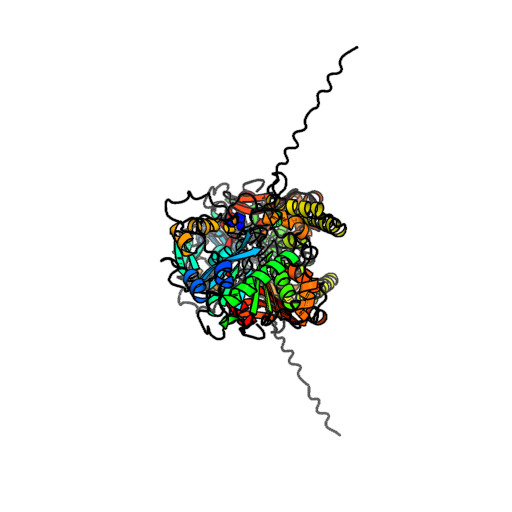10.656 8.422 21.5 1 98.31 438 LEU B O 1
ATOM 7296 N N . GLN B 1 439 ? -9.781 9.797 20.094 1 97.62 439 GLN B N 1
ATOM 7297 C CA . GLN B 1 439 ? -10.18 9.07 18.891 1 97.62 439 GLN B CA 1
ATOM 7298 C C . GLN B 1 439 ? -9 8.844 17.953 1 97.62 439 GLN B C 1
ATOM 7300 O O . GLN B 1 439 ? -8.203 9.758 17.719 1 97.62 439 GLN B O 1
ATOM 7305 N N . GLU B 1 440 ? -8.805 7.637 17.531 1 98.5 440 GLU B N 1
ATOM 7306 C CA . GLU B 1 440 ? -7.762 7.227 16.594 1 98.5 440 GLU B CA 1
ATOM 7307 C C . GLU B 1 440 ? -8.359 6.684 15.305 1 98.5 440 GLU B C 1
ATOM 7309 O O . GLU B 1 440 ? -9.203 5.781 15.336 1 98.5 440 GLU B O 1
ATOM 7314 N N . VAL B 1 441 ? -7.941 7.25 14.156 1 98.62 441 VAL B N 1
ATOM 7315 C CA . VAL B 1 441 ? -8.516 6.832 12.883 1 98.62 441 VAL B CA 1
ATOM 7316 C C . VAL B 1 441 ? -7.406 6.547 11.883 1 98.62 441 VAL B C 1
ATOM 7318 O O . VAL B 1 441 ? -6.445 7.312 11.773 1 98.62 441 VAL B O 1
ATOM 7321 N N . LEU B 1 442 ? -7.492 5.438 11.219 1 98.81 442 LEU B N 1
ATOM 7322 C CA . LEU B 1 442 ? -6.695 5.164 10.031 1 98.81 442 LEU B CA 1
ATOM 7323 C C . LEU B 1 442 ? -7.535 5.332 8.766 1 98.81 442 LEU B C 1
ATOM 7325 O O . LEU B 1 442 ? -8.617 4.758 8.656 1 98.81 442 LEU B O 1
ATOM 7329 N N . ILE B 1 443 ? -7.059 6.16 7.871 1 98.88 443 ILE B N 1
ATOM 7330 C CA . ILE B 1 443 ? -7.727 6.336 6.586 1 98.88 443 ILE B CA 1
ATOM 7331 C C . ILE B 1 443 ? -7.02 5.5 5.52 1 98.88 443 ILE B C 1
ATOM 7333 O O . ILE B 1 443 ? -5.84 5.715 5.234 1 98.88 443 ILE B O 1
ATOM 7337 N N . ARG B 1 444 ? -7.727 4.613 4.883 1 97.94 444 ARG B N 1
ATOM 7338 C CA . ARG B 1 444 ? -7.176 3.711 3.881 1 97.94 444 ARG B CA 1
ATOM 7339 C C . ARG B 1 444 ? -6.824 4.461 2.602 1 97.94 444 ARG B C 1
ATOM 7341 O O . ARG B 1 444 ? -7.508 5.414 2.227 1 97.94 444 ARG B O 1
ATOM 7348 N N . ASN B 1 445 ? -5.742 3.957 1.979 1 97.38 445 ASN B N 1
ATOM 7349 C CA . ASN B 1 445 ? -5.316 4.402 0.656 1 97.38 445 ASN B CA 1
ATOM 7350 C C . ASN B 1 445 ? -4.98 5.887 0.646 1 97.38 445 ASN B C 1
ATOM 7352 O O . ASN B 1 445 ? -5.227 6.578 -0.344 1 97.38 445 ASN B O 1
ATOM 7356 N N . ALA B 1 446 ? -4.586 6.41 1.801 1 98.25 446 ALA B N 1
ATOM 7357 C CA . ALA B 1 446 ? -4.102 7.781 1.906 1 98.25 446 ALA B CA 1
ATOM 7358 C C . ALA B 1 446 ? -2.652 7.816 2.383 1 98.25 446 ALA B C 1
ATOM 7360 O O . ALA B 1 446 ? -2.258 7.031 3.25 1 98.25 446 ALA B O 1
ATOM 7361 N N . GLY B 1 447 ? -1.895 8.711 1.766 1 97.31 447 GLY B N 1
ATOM 7362 C CA . GLY B 1 447 ? -0.551 8.977 2.252 1 97.31 447 GLY B CA 1
ATOM 7363 C C . GLY B 1 447 ? -0.513 10.023 3.354 1 97.31 447 GLY B C 1
ATOM 7364 O O . GLY B 1 447 ? -1.393 10.055 4.215 1 97.31 447 GLY B O 1
ATOM 7365 N N . HIS B 1 448 ? 0.483 10.789 3.33 1 96.88 448 HIS B N 1
ATOM 7366 C CA . HIS B 1 448 ? 0.756 11.781 4.367 1 96.88 448 HIS B CA 1
ATOM 7367 C C . HIS B 1 448 ? -0.293 12.891 4.359 1 96.88 448 HIS B C 1
ATOM 7369 O O . HIS B 1 448 ? -0.603 13.461 5.41 1 96.88 448 HIS B O 1
ATOM 7375 N N . MET B 1 449 ? -0.813 13.227 3.18 1 96.12 449 MET B N 1
ATOM 7376 C CA . MET B 1 449 ? -1.84 14.258 3.037 1 96.12 449 MET B CA 1
ATOM 7377 C C . MET B 1 449 ? -3.225 13.633 2.912 1 96.12 449 MET B C 1
ATOM 7379 O O . MET B 1 449 ? -3.805 13.609 1.825 1 96.12 449 MET B O 1
ATOM 7383 N N . VAL B 1 450 ? -3.758 13.289 4.016 1 98.5 450 VAL B N 1
ATOM 7384 C CA . VAL B 1 450 ? -5.008 12.539 4.078 1 98.5 450 VAL B CA 1
ATOM 7385 C C . VAL B 1 450 ? -6.113 13.312 3.371 1 98.5 450 VAL B C 1
ATOM 7387 O O . VAL B 1 450 ? -6.812 12.773 2.514 1 98.5 450 VAL B O 1
ATOM 7390 N N . PRO B 1 451 ? -6.281 14.633 3.631 1 98 451 PRO B N 1
ATOM 7391 C CA . PRO B 1 451 ? -7.387 15.328 2.973 1 98 451 PRO B CA 1
ATOM 7392 C C . PRO B 1 451 ? -7.211 15.422 1.459 1 98 451 PRO B C 1
ATOM 7394 O O . PRO B 1 451 ? -8.195 15.539 0.724 1 98 451 PRO B O 1
ATOM 7397 N N . ARG B 1 452 ? -5.969 15.43 1.02 1 95.06 452 ARG B N 1
ATOM 7398 C CA . ARG B 1 452 ? -5.707 15.445 -0.416 1 95.06 452 ARG B CA 1
ATOM 7399 C C . ARG B 1 452 ? -5.961 14.07 -1.035 1 95.06 452 ARG B C 1
ATOM 7401 O O . ARG B 1 452 ? -6.586 13.969 -2.092 1 95.06 452 ARG B O 1
ATOM 7408 N N . ASP B 1 453 ? -5.496 13.039 -0.383 1 96.5 453 ASP B N 1
ATOM 7409 C CA . ASP B 1 453 ? -5.48 11.695 -0.948 1 96.5 453 ASP B CA 1
ATOM 7410 C C . ASP B 1 453 ? -6.867 11.055 -0.888 1 96.5 453 ASP B C 1
ATOM 7412 O O . ASP B 1 453 ? -7.219 10.242 -1.74 1 96.5 453 ASP B O 1
ATOM 7416 N N . GLN B 1 454 ? -7.613 11.359 0.181 1 98.06 454 GLN B N 1
ATOM 7417 C CA . GLN B 1 454 ? -8.969 10.859 0.378 1 98.06 454 GLN B CA 1
ATOM 7418 C C . GLN B 1 454 ? -9.898 11.961 0.877 1 98.06 454 GLN B C 1
ATOM 7420 O O . GLN B 1 454 ? -10.359 11.922 2.02 1 98.06 454 GLN B O 1
ATOM 7425 N N . PRO B 1 455 ? -10.242 12.859 -0.039 1 98.06 455 PRO B N 1
ATOM 7426 C CA . PRO B 1 455 ? -10.984 14.047 0.383 1 98.06 455 PRO B CA 1
ATOM 7427 C C . PRO B 1 455 ? -12.352 13.711 0.978 1 98.06 455 PRO B C 1
ATOM 7429 O O . PRO B 1 455 ? -12.766 14.305 1.975 1 98.06 455 PRO B O 1
ATOM 7432 N N . LYS B 1 456 ? -13.047 12.688 0.417 1 98.12 456 LYS B N 1
ATOM 7433 C CA . LYS B 1 456 ? -14.367 12.328 0.915 1 98.12 456 LYS B CA 1
ATOM 7434 C C . LYS B 1 456 ? -14.289 11.75 2.322 1 98.12 456 LYS B C 1
ATOM 7436 O O . LYS B 1 456 ? -15.07 12.117 3.197 1 98.12 456 LYS B O 1
ATOM 7441 N N . TRP B 1 457 ? -13.352 10.812 2.545 1 98.25 457 TRP B N 1
ATOM 7442 C CA . TRP B 1 457 ? -13.18 10.211 3.865 1 98.25 457 TRP B CA 1
ATOM 7443 C C . TRP B 1 457 ? -12.797 11.266 4.898 1 98.25 457 TRP B C 1
ATOM 7445 O O . TRP B 1 457 ? -13.32 11.273 6.012 1 98.25 457 TRP B O 1
ATOM 7455 N N . ALA B 1 458 ? -11.867 12.141 4.488 1 98.44 458 ALA B N 1
ATOM 7456 C CA . ALA B 1 458 ? -11.375 13.172 5.402 1 98.44 458 ALA B CA 1
ATOM 7457 C C . ALA B 1 458 ? -12.492 14.141 5.785 1 98.44 458 ALA B C 1
ATOM 7459 O O . ALA B 1 458 ? -12.578 14.562 6.941 1 98.44 458 ALA B O 1
ATOM 7460 N N . PHE B 1 459 ? -13.289 14.492 4.812 1 98.06 459 PHE B N 1
ATOM 7461 C CA . PHE B 1 459 ? -14.414 15.398 5.055 1 98.06 459 PHE B CA 1
ATOM 7462 C C . PHE B 1 459 ? -15.406 14.773 6.023 1 98.06 459 PHE B C 1
ATOM 7464 O O . PHE B 1 459 ? -15.852 15.438 6.969 1 98.06 459 PHE B O 1
ATOM 7471 N N . ASP B 1 460 ? -15.734 13.508 5.785 1 97.69 460 ASP B N 1
ATOM 7472 C CA . ASP B 1 460 ? -16.656 12.812 6.684 1 97.69 460 ASP B CA 1
ATOM 7473 C C . ASP B 1 460 ? -16.078 12.727 8.094 1 97.69 460 ASP B C 1
ATOM 7475 O O . ASP B 1 460 ? -16.781 12.977 9.078 1 97.69 460 ASP B O 1
ATOM 7479 N N . MET B 1 461 ? -14.828 12.391 8.227 1 98.12 461 MET B N 1
ATOM 7480 C CA . MET B 1 461 ? -14.133 12.227 9.5 1 98.12 461 MET B CA 1
ATOM 7481 C C . MET B 1 461 ? -14.156 13.516 10.305 1 98.12 461 MET B C 1
ATOM 7483 O O . MET B 1 461 ? -14.594 13.531 11.461 1 98.12 461 MET B O 1
ATOM 7487 N N . ILE B 1 462 ? -13.758 14.648 9.688 1 98.38 462 ILE B N 1
ATOM 7488 C CA . ILE B 1 462 ? -13.609 15.898 10.43 1 98.38 462 ILE B CA 1
ATOM 7489 C C . ILE B 1 462 ? -14.984 16.438 10.805 1 98.38 462 ILE B C 1
ATOM 7491 O O . ILE B 1 462 ? -15.156 17.016 11.883 1 98.38 462 ILE B O 1
ATOM 7495 N N . THR B 1 463 ? -15.945 16.266 9.875 1 97.38 463 THR B N 1
ATOM 7496 C CA . THR B 1 463 ? -17.297 16.719 10.156 1 97.38 463 THR B CA 1
ATOM 7497 C C . THR B 1 463 ? -17.906 15.922 11.312 1 97.38 463 THR B C 1
ATOM 7499 O O . THR B 1 463 ? -18.516 16.5 12.211 1 97.38 463 THR B O 1
ATOM 7502 N N . SER B 1 464 ? -17.672 14.617 11.273 1 96.69 464 SER B N 1
ATOM 7503 C CA . SER B 1 464 ? -18.156 13.789 12.367 1 96.69 464 SER B CA 1
ATOM 7504 C C . SER B 1 464 ? -17.484 14.164 13.688 1 96.69 464 SER B C 1
ATOM 7506 O O . SER B 1 464 ? -18.141 14.211 14.734 1 96.69 464 SER B O 1
ATOM 7508 N N . PHE B 1 465 ? -16.312 14.422 13.727 1 97.62 465 PHE B N 1
ATOM 7509 C CA . PHE B 1 465 ? -15.539 14.75 14.922 1 97.62 465 PHE B CA 1
ATOM 7510 C C . PHE B 1 465 ? -16.031 16.047 15.539 1 97.62 465 PHE B C 1
ATOM 7512 O O . PHE B 1 465 ? -16.188 16.141 16.766 1 97.62 465 PHE B O 1
ATOM 7519 N N . THR B 1 466 ? -16.375 17.062 14.656 1 97.62 466 THR B N 1
ATOM 7520 C CA . THR B 1 466 ? -16.672 18.391 15.172 1 97.62 466 THR B CA 1
ATOM 7521 C C . THR B 1 466 ? -18.156 18.547 15.43 1 97.62 466 THR B C 1
ATOM 7523 O O . THR B 1 466 ? -18.578 19.406 16.219 1 97.62 466 THR B O 1
ATOM 7526 N N . HIS B 1 467 ? -18.984 17.828 14.711 1 94.44 467 HIS B N 1
ATOM 7527 C CA . HIS B 1 467 ? -20.422 18.047 14.812 1 94.44 467 HIS B CA 1
ATOM 7528 C C . HIS B 1 467 ? -21.094 16.922 15.609 1 94.44 467 HIS B C 1
ATOM 7530 O O . HIS B 1 467 ? -22.203 17.094 16.109 1 94.44 467 HIS B O 1
ATOM 7536 N N . LYS B 1 468 ? -20.297 15.805 15.547 1 80.88 468 LYS B N 1
ATOM 7537 C CA . LYS B 1 468 ? -20.828 14.672 16.297 1 80.88 468 LYS B CA 1
ATOM 7538 C C . LYS B 1 468 ? -19.922 14.297 17.453 1 80.88 468 LYS B C 1
ATOM 7540 O O . LYS B 1 468 ? -18.781 14.758 17.531 1 80.88 468 LYS B O 1
ATOM 7545 N N . ASN B 1 469 ? -20.516 13.664 18.328 1 69.62 469 ASN B N 1
ATOM 7546 C CA . ASN B 1 469 ? -19.703 13.258 19.469 1 69.62 469 ASN B CA 1
ATOM 7547 C C . ASN B 1 469 ? -18.734 12.141 19.094 1 69.62 469 ASN B C 1
ATOM 7549 O O . ASN B 1 469 ? -17.656 12.016 19.688 1 69.62 469 ASN B O 1
ATOM 7553 N N . TYR B 1 470 ? -19.172 11.359 18.25 1 70.12 470 TYR B N 1
ATOM 7554 C CA . TYR B 1 470 ? -18.281 10.273 17.844 1 70.12 470 TYR B CA 1
ATOM 7555 C C . TYR B 1 470 ? -18.453 9.93 16.375 1 70.12 470 TYR B C 1
ATOM 7557 O O . TYR B 1 470 ? -19.578 10 15.844 1 70.12 470 TYR B O 1
ATOM 7565 N N . LEU B 1 471 ? -17.266 9.633 15.75 1 72.56 471 LEU B N 1
ATOM 7566 C CA . LEU B 1 471 ? -17.281 9.148 14.375 1 72.56 471 LEU B CA 1
ATOM 7567 C C . LEU B 1 471 ? -18.109 7.875 14.242 1 72.56 471 LEU B C 1
ATOM 7569 O O . LEU B 1 471 ? -18.094 7.031 15.141 1 72.56 471 LEU B O 1
#